Protein AF-J1ZQF3-F1 (afdb_monomer)

Mean predicted aligned error: 9.42 Å

pLDDT: mean 83.64, std 17.31, range [25.59, 98.0]

Sequence (839 aa):
MVPLLADAPAQLLPARELMAFTLACHIILVPFGVALPLITLVMHHRGLRRHDPAALLLARRWSAVMAVQFAVGVVTGTVLSFEFGLLWPGLMGKWGGVFGIGFGVEAWAFFLEAVLIAIYLYGWRRLKPRTHFLLGLPLPVVALLGAFGILAANSWMNTPQGFTLDAAGKPVHVQVWSAIFTPIFGPQYWHFVVAMLITAGYTVAGVYAVGWLRGRRDRYHRLGFTVPFTLAAVFTPVQFLLGDSLARSVFHKQPVKFAATEIVWRTDTRVPEYIFGRLHPDGSISGGIKIPQFDSILAGFTPDTKVTGLTSVPASDRPTATQATIVHWAFDLMVVLGSLLILLALWYGWGRPRRRRLPASPWFFRGAACAGVASVVAVECGWITAEVGRQPWIVYQHMRIGEAVTATRAGSLWIMLGLVVVVYVFIFGSLLAVLLKMRAGWRLADGHRPAGERREAPETDTPYGPRAGVVAGPPRSGDTGAGRTHRGRPAVMPAVIAVVLLLAVAAYACAGGTDYGAGFWDLTAGGAERGKRPRWLIDHAMAPVWEVNNVWLVFIFVLMWTGFPVFFQTVFSAMWLPLALAAIGLVLRGAGFALRKPLRRIAGRRLYGAVFAISSLLTPFFLGAAVGGIASGRAVPGTEASAHAWSNPTSILFGLIAIVSTAFLGAVFLAGDAVRFGAPDLVGYFRWRALGSLVALAVLAAIMLTVTRSDAPHVWHGLTHGVGLGLVILAGVCSLATGWLLLRRSGAWPRITAVGVVAAAVLAWGAAQRPYLIPTSLTVADGAAAASSLRWLGLVTLVAALVVGPALALLYWLDTHGELEPLSDADLRTEPDHEDPTG

Organism: NCBI:txid1160718

Foldseek 3Di:
DDDDDPPFDLQLVLLVVLLLVLCLLLLLLLLCQQQLLVLLLVLLVCCVVVVDVLSPVLSLLSLVLSLLSLLLNLLSVLLNLLSCQLWFLLCLQQCLQLLLLLLLQLLLLSLLLLLLSLCLNLCQPLHDSVVSSVSSVCNNVSSLSNLLSNLQSLLCLQQPDQFDADPVRGTFRGDNVCSRDDLLSPLSSVLVNLLSLLLNLLQQLLVLLVVVLVPDDDPSSVSSNPRSVLRNLVSLVVSVVSVLVNLLSCCVRPLLLNQLQQLFAAKFQWDWGFQLWAADQVSDIDDGDTGTLVSNCSNPVDSRRIRHHNVVDDPQQHAGSVLSSLLNNLNNLLVVLSVLSNVLSVVQVVPCPVPVDGDPDSVSSVSSNCNSVSSSSSSSSVVSSSPSSQPQGSRRPSHGSSSRTFPDDSVVSVVLSVLVVVLSVLSVVLSVLLVVLSVVVVVVQVPPDDPDDDDDDDDDDDDDDDDDDDDDDDDDDDDDDDDDDDDDDPDPLLVVLLVVLLLLVLLLLQPQLLLLLLLQCLVVCDDPVSNVVSVVLSLVLCPRCHSSSSSSSSVSSSSCSNWFSQLSSLLCFALVPLSSQLSSLSSLLSSLSSNCPSDLDPVSNVVSSVSNSVSSLSNQLSVQLSLQLLLLLVSFRPHGHDCVSRVDPSSRLRSVLSSLLSSLLNLLSSLLSCVVQVNPVCNVVSLVSNLVSLVVNVVSVVVNLVRCVPRRVQLNVLCVDDPLVVLQVQLVVLSVVLNVCSVDPHHCSNNVSSSSNSSSNSVSSSRSQPQAPRRPHHGSVRSGRHPVSSVSSVVSVVVSCVSSVVSVVVSVCSVSPDDDDHDDVVVVDSDDPPPPDDD

Solvent-accessible surface area (backbone atoms only — not comparable to full-atom values): 42366 Å² total; per-residue (Å²): 134,82,89,82,57,98,87,51,58,79,27,48,61,40,42,48,54,39,52,48,52,52,50,57,61,40,55,71,44,50,24,44,62,32,30,45,54,45,56,26,48,55,26,38,51,47,13,69,77,65,71,33,67,52,33,38,50,48,21,54,56,47,50,57,51,47,52,58,51,44,50,54,41,51,46,46,54,43,47,51,59,49,43,47,32,55,37,26,18,43,43,32,33,57,40,10,35,61,49,25,58,21,42,45,50,17,41,41,23,47,44,37,32,50,45,39,52,42,40,48,65,60,20,65,70,80,34,58,71,67,59,32,53,58,62,40,61,55,43,38,58,29,34,51,40,22,52,46,9,53,41,19,31,53,27,20,30,63,47,64,51,37,59,43,67,49,97,86,68,38,65,33,79,48,37,66,67,45,31,44,64,20,91,54,22,63,42,51,46,54,34,49,56,44,47,22,39,30,24,29,12,23,36,55,12,10,61,25,24,50,40,42,76,71,71,47,78,49,71,50,42,50,51,49,22,50,53,32,33,48,55,11,40,66,41,42,63,53,38,53,57,30,45,53,53,30,53,47,45,34,46,76,75,36,35,58,32,37,12,23,45,60,63,30,40,64,63,41,32,63,36,50,30,57,48,62,42,38,46,39,88,89,57,52,72,50,76,48,52,78,40,80,28,45,39,10,28,71,71,61,76,33,55,66,27,73,45,56,12,43,68,79,49,59,80,85,70,35,52,51,38,67,47,20,28,53,13,22,43,22,43,44,50,22,52,53,41,50,51,53,48,35,54,52,25,49,56,54,57,66,38,33,83,81,64,82,40,77,76,85,54,68,66,58,37,53,50,39,36,47,41,13,60,45,35,49,53,24,52,54,17,49,51,44,27,61,56,49,33,42,28,53,32,56,33,47,97,76,37,47,44,73,68,17,41,43,89,62,58,36,69,59,39,44,52,49,36,56,50,50,52,55,52,48,54,49,36,54,50,33,52,53,51,43,54,53,46,55,54,48,52,55,48,54,73,72,62,81,65,78,94,80,74,78,94,68,83,90,78,81,93,75,83,72,82,91,86,84,89,90,87,86,89,88,91,86,87,87,85,90,83,83,89,85,82,91,76,93,71,80,82,56,64,50,58,52,52,52,50,51,42,50,50,42,51,24,48,27,55,42,59,35,16,28,55,31,6,40,26,44,50,54,58,70,38,60,56,78,74,77,17,45,64,63,41,53,53,46,62,61,72,55,68,75,59,64,68,56,35,56,46,40,55,46,42,39,49,39,48,31,23,19,37,20,9,50,52,36,21,20,49,27,40,18,33,33,67,39,52,50,48,19,47,52,14,51,47,42,30,55,38,20,58,60,44,56,81,74,57,89,52,70,73,56,50,51,55,34,49,48,41,25,17,51,17,30,45,38,23,42,23,23,51,22,11,42,51,18,11,34,54,42,41,55,43,38,84,87,36,68,63,44,64,79,33,39,71,38,75,54,4,49,48,32,10,51,48,35,41,36,50,12,36,21,38,11,20,44,46,49,20,50,43,19,59,74,72,72,36,69,77,48,25,61,60,24,44,53,48,19,51,52,27,48,52,52,41,53,52,51,51,54,51,45,58,58,48,24,53,77,60,17,48,64,36,35,50,20,40,71,36,74,71,6,25,53,25,46,50,48,17,50,52,22,46,53,50,22,55,54,33,65,76,40,100,54,75,72,60,38,49,57,27,44,41,41,24,54,32,24,48,48,48,14,54,62,50,10,32,60,72,29,76,26,43,97,72,33,37,42,75,77,29,40,37,35,73,52,34,42,51,49,49,51,52,44,49,50,51,31,52,69,56,36,46,59,48,47,52,50,41,53,47,54,60,76,70,52,89,75,86,76,90,54,73,70,83,73,55,89,66,85,82,81,74,79,84,84,136

Structure (mmCIF, N/CA/C/O backbone):
data_AF-J1ZQF3-F1
#
_entry.id   AF-J1ZQF3-F1
#
loop_
_atom_site.group_PDB
_atom_site.id
_atom_site.type_symbol
_atom_site.label_atom_id
_atom_site.label_alt_id
_atom_site.label_comp_id
_atom_site.label_asym_id
_atom_site.label_entity_id
_atom_site.label_seq_id
_atom_site.pdbx_PDB_ins_code
_atom_site.Cartn_x
_atom_site.Cartn_y
_atom_site.Cartn_z
_atom_site.occupancy
_atom_site.B_iso_or_equiv
_atom_site.auth_seq_id
_atom_site.auth_comp_id
_atom_site.auth_asym_id
_atom_site.auth_atom_id
_atom_site.pdbx_PDB_model_num
ATOM 1 N N . MET A 1 1 ? 26.846 13.523 -4.090 1.00 39.69 1 MET A N 1
ATOM 2 C CA . MET A 1 1 ? 25.643 13.388 -4.943 1.00 39.69 1 MET A CA 1
ATOM 3 C C . MET A 1 1 ? 25.835 14.337 -6.119 1.00 39.69 1 MET A C 1
ATOM 5 O O . MET A 1 1 ? 26.265 15.445 -5.848 1.00 39.69 1 MET A O 1
ATOM 9 N N . VAL A 1 2 ? 25.555 13.907 -7.360 1.00 40.38 2 VAL A N 1
ATOM 10 C CA . VAL A 1 2 ? 26.008 14.482 -8.662 1.00 40.38 2 VAL A CA 1
ATOM 11 C C . VAL A 1 2 ? 27.433 14.006 -9.018 1.00 40.38 2 VAL A C 1
ATOM 13 O O . VAL A 1 2 ? 28.338 14.296 -8.240 1.00 40.38 2 VAL A O 1
ATOM 16 N N . PRO A 1 3 ? 27.660 13.207 -10.090 1.00 44.44 3 PRO A N 1
ATOM 17 C CA . PRO A 1 3 ? 26.863 13.016 -11.305 1.00 44.44 3 PRO A CA 1
ATOM 18 C C . PRO A 1 3 ? 26.322 11.576 -11.433 1.00 44.44 3 PRO A C 1
ATOM 20 O O . PRO A 1 3 ? 27.041 10.642 -11.779 1.00 44.44 3 PRO A O 1
ATOM 23 N N . LEU A 1 4 ? 25.033 11.378 -11.161 1.00 45.78 4 LEU A N 1
ATOM 24 C CA . LEU A 1 4 ? 24.323 10.173 -11.590 1.00 45.78 4 LEU A CA 1
ATOM 25 C C . LEU A 1 4 ? 23.663 10.511 -12.929 1.00 45.78 4 LEU A C 1
ATOM 27 O O . LEU A 1 4 ? 22.619 11.148 -12.937 1.00 45.78 4 LEU A O 1
ATOM 31 N N . LEU A 1 5 ? 24.290 10.053 -14.020 1.00 51.56 5 LEU A N 1
ATOM 32 C CA . LEU A 1 5 ? 23.716 9.892 -15.364 1.00 51.56 5 LEU A CA 1
ATOM 33 C C . LEU A 1 5 ? 23.493 11.199 -16.158 1.00 51.56 5 LEU A C 1
ATOM 35 O O . LEU A 1 5 ? 22.433 11.808 -16.080 1.00 51.56 5 LEU A O 1
ATOM 39 N N . ALA A 1 6 ? 24.463 11.575 -16.998 1.00 45.09 6 ALA A N 1
ATOM 40 C CA . ALA A 1 6 ? 24.284 12.626 -18.012 1.00 45.09 6 ALA A CA 1
ATOM 41 C C . ALA A 1 6 ? 23.190 12.282 -19.054 1.00 45.09 6 ALA A C 1
ATOM 43 O O . ALA A 1 6 ? 22.638 13.189 -19.666 1.00 45.09 6 ALA A O 1
ATOM 44 N N . ASP A 1 7 ? 22.825 10.998 -19.178 1.00 58.78 7 ASP A N 1
ATOM 45 C CA . ASP A 1 7 ? 21.841 10.487 -20.147 1.00 58.78 7 ASP A CA 1
ATOM 46 C C . ASP A 1 7 ? 20.490 10.075 -19.522 1.00 58.78 7 ASP A C 1
ATOM 48 O O . ASP A 1 7 ? 19.652 9.468 -20.188 1.00 58.78 7 ASP A O 1
ATOM 52 N N . ALA A 1 8 ? 20.257 10.344 -18.230 1.00 74.81 8 ALA A N 1
ATOM 53 C CA . ALA A 1 8 ? 18.990 9.993 -17.582 1.00 74.81 8 ALA A CA 1
ATOM 54 C C . ALA A 1 8 ? 17.993 11.160 -17.566 1.00 74.81 8 ALA A C 1
ATOM 56 O O . ALA A 1 8 ? 18.397 12.308 -17.372 1.00 74.81 8 ALA A O 1
ATOM 57 N N . PRO A 1 9 ? 16.676 10.881 -17.653 1.00 86.50 9 PRO A N 1
ATOM 58 C CA . PRO A 1 9 ? 15.656 11.902 -17.444 1.00 86.50 9 PRO A CA 1
ATOM 59 C C . PRO A 1 9 ? 15.846 12.604 -16.092 1.00 86.50 9 PRO A C 1
ATOM 61 O O . PRO A 1 9 ? 16.017 11.943 -15.065 1.00 86.50 9 PRO A O 1
ATOM 64 N N . ALA A 1 10 ? 15.781 13.938 -16.066 1.00 90.00 10 ALA A N 1
ATOM 65 C CA . ALA A 1 10 ? 16.042 14.742 -14.863 1.00 90.00 10 ALA A CA 1
ATOM 66 C C . ALA A 1 10 ? 15.134 14.374 -13.671 1.00 90.00 10 ALA A C 1
ATOM 68 O O . ALA A 1 10 ? 15.503 14.530 -12.507 1.00 90.00 10 ALA A O 1
ATOM 69 N N . GLN A 1 11 ? 13.938 13.869 -13.958 1.00 92.56 11 GLN A N 1
ATOM 70 C CA . GLN A 1 11 ? 12.942 13.440 -12.984 1.00 92.56 11 GLN A CA 1
ATOM 71 C C . GLN A 1 11 ? 13.175 12.025 -12.424 1.00 92.56 11 GLN A C 1
ATOM 73 O O . GLN A 1 11 ? 12.528 11.637 -11.453 1.00 92.56 11 GLN A O 1
ATOM 78 N N . LEU A 1 12 ? 14.116 11.259 -12.987 1.00 93.19 12 LEU A N 1
ATOM 79 C CA . LEU A 1 12 ? 14.392 9.878 -12.589 1.00 93.19 12 LEU A CA 1
ATOM 80 C C . LEU A 1 12 ? 14.874 9.768 -11.141 1.00 93.19 12 LEU A C 1
ATOM 82 O O . LEU A 1 12 ? 14.393 8.920 -10.392 1.00 93.19 12 LEU A O 1
ATOM 86 N N . LEU A 1 13 ? 15.834 10.609 -10.751 1.00 92.69 13 LEU A N 1
ATOM 87 C CA . LEU A 1 13 ? 16.397 10.581 -9.404 1.00 92.69 13 LEU A CA 1
ATOM 88 C C . LEU A 1 13 ? 15.334 10.883 -8.332 1.00 92.69 13 LEU A C 1
ATOM 90 O O . LEU A 1 13 ? 15.130 10.020 -7.482 1.00 92.69 13 LEU A O 1
ATOM 94 N N . PRO A 1 14 ? 14.597 12.013 -8.370 1.00 95.38 14 PRO A N 1
ATOM 95 C CA . PRO A 1 14 ? 13.579 12.275 -7.355 1.00 95.38 14 PRO A CA 1
ATOM 96 C C . PRO A 1 14 ? 12.458 11.227 -7.327 1.00 95.38 14 PRO A C 1
ATOM 98 O O . PRO A 1 14 ? 11.993 10.892 -6.243 1.00 95.38 14 PRO A O 1
ATOM 101 N N . ALA A 1 15 ? 12.051 10.662 -8.473 1.00 95.56 15 ALA A N 1
ATOM 102 C CA . ALA A 1 15 ? 11.066 9.574 -8.500 1.00 95.56 15 ALA A CA 1
ATOM 103 C C . ALA A 1 15 ? 11.563 8.321 -7.757 1.00 95.56 15 ALA A C 1
ATOM 105 O O . ALA A 1 15 ? 10.806 7.681 -7.026 1.00 95.56 15 ALA A O 1
ATOM 106 N N . ARG A 1 16 ? 12.847 7.977 -7.926 1.00 95.06 16 ARG A N 1
ATOM 107 C CA . ARG A 1 16 ? 13.473 6.850 -7.227 1.00 95.06 16 ARG A CA 1
ATOM 108 C C . ARG A 1 16 ? 13.608 7.097 -5.733 1.00 95.06 16 ARG A C 1
ATOM 110 O O . ARG A 1 16 ? 13.281 6.198 -4.972 1.00 95.06 16 ARG A O 1
ATOM 117 N N . GLU A 1 17 ? 14.073 8.276 -5.328 1.00 95.00 17 GLU A N 1
ATOM 118 C CA . GLU A 1 17 ? 14.231 8.614 -3.907 1.00 95.00 17 GLU A CA 1
ATOM 119 C C . GLU A 1 17 ? 12.878 8.654 -3.187 1.00 95.00 17 GLU A C 1
ATOM 121 O O . GLU A 1 17 ? 12.760 8.151 -2.073 1.00 95.00 17 GLU A O 1
ATOM 126 N N . LEU A 1 18 ? 11.837 9.175 -3.848 1.00 95.69 18 LEU A N 1
ATOM 127 C CA . LEU A 1 18 ? 10.470 9.160 -3.331 1.00 95.69 18 LEU A CA 1
ATOM 128 C C . LEU A 1 18 ? 9.955 7.737 -3.102 1.00 95.69 18 LEU A C 1
ATOM 130 O O . LEU A 1 18 ? 9.622 7.398 -1.970 1.00 95.69 18 LEU A O 1
ATOM 134 N N . MET A 1 19 ? 9.982 6.894 -4.137 1.00 95.19 19 MET A N 1
ATOM 135 C CA . MET A 1 19 ? 9.541 5.500 -4.028 1.00 95.19 19 MET A CA 1
ATOM 136 C C . MET A 1 19 ? 10.390 4.700 -3.024 1.00 95.19 19 MET A C 1
ATOM 138 O O . MET A 1 19 ? 9.869 3.871 -2.284 1.00 95.19 19 MET A O 1
ATOM 142 N N . ALA A 1 20 ? 11.705 4.935 -2.974 1.00 95.12 20 ALA A N 1
ATOM 143 C CA . ALA A 1 20 ? 12.588 4.270 -2.019 1.00 95.12 20 ALA A CA 1
ATOM 144 C C . ALA A 1 20 ? 12.232 4.646 -0.574 1.00 95.12 20 ALA A C 1
ATOM 146 O O . ALA A 1 20 ? 12.141 3.768 0.283 1.00 95.12 20 ALA A O 1
ATOM 147 N N . PHE A 1 21 ? 11.989 5.931 -0.306 1.00 95.88 21 PHE A N 1
ATOM 148 C CA . PHE A 1 21 ? 11.623 6.417 1.020 1.00 95.88 21 PHE A CA 1
ATOM 149 C C . PHE A 1 21 ? 10.281 5.848 1.504 1.00 95.88 21 PHE A C 1
ATOM 151 O O . PHE A 1 21 ? 10.177 5.387 2.645 1.00 95.88 21 PHE A O 1
ATOM 158 N N . THR A 1 22 ? 9.253 5.855 0.654 1.00 94.62 22 THR A N 1
ATOM 159 C CA . THR A 1 22 ? 7.922 5.342 1.010 1.00 94.62 22 THR A CA 1
ATOM 160 C C . THR A 1 22 ? 7.910 3.829 1.179 1.00 94.62 22 THR A C 1
ATOM 162 O O . THR A 1 22 ? 7.328 3.352 2.158 1.00 94.62 22 THR A O 1
ATOM 165 N N . LEU A 1 23 ? 8.590 3.076 0.302 1.00 94.19 23 LEU A N 1
ATOM 166 C CA . LEU A 1 23 ? 8.744 1.624 0.436 1.00 94.19 23 LEU A CA 1
ATOM 167 C C . LEU A 1 23 ? 9.498 1.253 1.712 1.00 94.19 23 LEU A C 1
ATOM 169 O O . LEU A 1 23 ? 9.012 0.400 2.452 1.00 94.19 23 LEU A O 1
ATOM 173 N N . ALA A 1 24 ? 10.625 1.914 2.003 1.00 94.31 24 ALA A N 1
ATOM 174 C CA . ALA A 1 24 ? 11.392 1.672 3.227 1.00 94.31 24 ALA A CA 1
ATOM 175 C C . ALA A 1 24 ? 10.534 1.927 4.475 1.00 94.31 24 ALA A C 1
ATOM 177 O O . ALA A 1 24 ? 10.490 1.130 5.403 1.00 94.31 24 ALA A O 1
ATOM 178 N N . CYS A 1 25 ? 9.743 3.001 4.490 1.00 93.94 25 CYS A N 1
ATOM 179 C CA . CYS A 1 25 ? 8.831 3.235 5.606 1.00 93.94 25 CYS A CA 1
ATOM 180 C C . CYS A 1 25 ? 7.743 2.153 5.712 1.00 93.94 25 CYS A C 1
ATOM 182 O O . CYS A 1 25 ? 7.441 1.682 6.809 1.00 93.94 25 CYS A O 1
ATOM 184 N N . HIS A 1 26 ? 7.140 1.748 4.594 1.00 93.81 26 HIS A N 1
ATOM 185 C CA . HIS A 1 26 ? 6.074 0.750 4.598 1.00 93.81 26 HIS A CA 1
ATOM 186 C C . HIS A 1 26 ? 6.578 -0.630 5.044 1.00 93.81 26 HIS A C 1
ATOM 188 O O . HIS A 1 26 ? 5.935 -1.287 5.865 1.00 93.81 26 HIS A O 1
ATOM 194 N N . ILE A 1 27 ? 7.751 -1.056 4.568 1.00 92.38 27 ILE A N 1
ATOM 195 C CA . ILE A 1 27 ? 8.280 -2.397 4.826 1.00 92.38 27 ILE A CA 1
ATOM 196 C C . ILE A 1 27 ? 8.653 -2.615 6.298 1.00 92.38 27 ILE A C 1
ATOM 198 O O . ILE A 1 27 ? 8.545 -3.740 6.782 1.00 92.38 27 ILE A O 1
ATOM 202 N N . ILE A 1 28 ? 8.957 -1.554 7.057 1.00 92.12 28 ILE A N 1
ATOM 203 C CA . ILE A 1 28 ? 9.103 -1.620 8.522 1.00 92.12 28 ILE A CA 1
ATOM 204 C C . ILE A 1 28 ? 7.824 -2.161 9.182 1.00 92.12 28 ILE A C 1
ATOM 206 O O . ILE A 1 28 ? 7.894 -2.859 10.194 1.00 92.12 28 ILE A O 1
ATOM 210 N N . LEU A 1 29 ? 6.645 -1.849 8.636 1.00 91.56 29 LEU A N 1
ATOM 211 C CA . LEU A 1 29 ? 5.347 -2.219 9.212 1.00 91.56 29 LEU A CA 1
ATOM 212 C C . LEU A 1 29 ? 4.888 -3.623 8.792 1.00 91.56 29 LEU A C 1
ATOM 214 O O . LEU A 1 29 ? 4.217 -4.306 9.569 1.00 91.56 29 LEU A O 1
ATOM 218 N N . VAL A 1 30 ? 5.276 -4.070 7.597 1.00 91.75 30 VAL A N 1
ATOM 219 C CA . VAL A 1 30 ? 4.814 -5.325 6.979 1.00 91.75 30 VAL A CA 1
ATOM 220 C C . VAL A 1 30 ? 5.056 -6.574 7.849 1.00 91.75 30 VAL A C 1
ATOM 222 O O . VAL A 1 30 ? 4.105 -7.339 8.041 1.00 91.75 30 VAL A O 1
ATOM 225 N N . PRO A 1 31 ? 6.238 -6.786 8.477 1.00 92.81 31 PRO A N 1
ATOM 226 C CA . PRO A 1 31 ? 6.459 -7.924 9.370 1.00 92.81 31 PRO A CA 1
ATOM 227 C C . PRO A 1 31 ? 5.424 -8.032 10.492 1.00 92.81 31 PRO A C 1
ATOM 229 O O . PRO A 1 31 ? 5.032 -9.134 10.881 1.00 92.81 31 PRO A O 1
ATOM 232 N N . PHE A 1 32 ? 4.964 -6.893 11.015 1.00 91.44 32 PHE A N 1
ATOM 233 C CA . PHE A 1 32 ? 3.979 -6.863 12.089 1.00 91.44 32 PHE A CA 1
ATOM 234 C C . PHE A 1 32 ? 2.581 -7.216 11.590 1.00 91.44 32 PHE A C 1
ATOM 236 O O . PHE A 1 32 ? 1.868 -7.898 12.321 1.00 91.44 32 PHE A O 1
ATOM 243 N N . GLY A 1 33 ? 2.217 -6.838 10.360 1.00 86.81 33 GLY A N 1
ATOM 244 C CA . GLY A 1 33 ? 0.944 -7.229 9.742 1.00 86.81 33 GLY A CA 1
ATOM 245 C C . GLY A 1 33 ? 0.770 -8.746 9.683 1.00 86.81 33 GLY A C 1
ATOM 246 O O . GLY A 1 33 ? -0.268 -9.261 10.067 1.00 86.81 33 GLY A O 1
ATOM 247 N N . VAL A 1 34 ? 1.828 -9.491 9.347 1.00 85.06 34 VAL A N 1
ATOM 248 C CA . VAL A 1 34 ? 1.754 -10.958 9.219 1.00 85.06 34 VAL A CA 1
ATOM 249 C C . VAL A 1 34 ? 1.969 -11.676 10.554 1.00 85.06 34 VAL A C 1
ATOM 251 O O . VAL A 1 34 ? 1.193 -12.544 10.967 1.00 85.06 34 VAL A O 1
ATOM 254 N N . ALA A 1 35 ? 3.055 -11.350 11.251 1.00 92.31 35 ALA A N 1
ATOM 255 C CA . ALA A 1 35 ? 3.534 -12.178 12.350 1.00 92.31 35 ALA A CA 1
ATOM 256 C C . ALA A 1 35 ? 2.939 -11.794 13.713 1.00 92.31 35 ALA A C 1
ATOM 258 O O . ALA A 1 35 ? 2.790 -12.664 14.577 1.00 92.31 35 ALA A O 1
ATOM 259 N N . LEU A 1 36 ? 2.554 -10.529 13.934 1.00 92.81 36 LEU A N 1
ATOM 260 C CA . LEU A 1 36 ? 1.912 -10.125 15.189 1.00 92.81 36 LEU A CA 1
ATOM 261 C C . LEU A 1 36 ? 0.531 -10.778 15.387 1.00 92.81 36 LEU A C 1
ATOM 263 O O . LEU A 1 36 ? 0.290 -11.243 16.510 1.00 92.81 36 LEU A O 1
ATOM 267 N N . PRO A 1 37 ? -0.353 -10.904 14.369 1.00 92.75 37 PRO A N 1
ATOM 268 C CA . PRO A 1 37 ? -1.580 -11.687 14.508 1.00 92.75 37 PRO A CA 1
ATOM 269 C C . PRO A 1 37 ? -1.297 -13.140 14.884 1.00 92.75 37 PRO A C 1
ATOM 271 O O . PRO A 1 37 ? -1.924 -13.666 15.804 1.00 92.75 37 PRO A O 1
ATOM 274 N N . LEU A 1 38 ? -0.305 -13.778 14.252 1.00 94.88 38 LEU A N 1
ATOM 275 C CA . LEU A 1 38 ? 0.080 -15.154 14.568 1.00 94.88 38 LEU A CA 1
ATOM 276 C C . LEU A 1 38 ? 0.520 -15.293 16.034 1.00 94.88 38 LEU A C 1
ATOM 278 O O . LEU A 1 38 ? 0.001 -16.136 16.768 1.00 94.88 38 LEU A O 1
ATOM 282 N N . ILE A 1 39 ? 1.440 -14.438 16.487 1.00 95.25 39 ILE A N 1
ATOM 283 C CA . ILE A 1 39 ? 1.933 -14.419 17.873 1.00 95.25 39 ILE A CA 1
ATOM 284 C C . ILE A 1 39 ? 0.775 -14.173 18.861 1.00 95.25 39 ILE A C 1
ATOM 286 O O . ILE A 1 39 ? 0.689 -14.815 19.916 1.00 95.25 39 ILE A O 1
ATOM 290 N N . THR A 1 40 ? -0.148 -13.282 18.500 1.00 94.44 40 THR A N 1
ATOM 291 C CA . THR A 1 40 ? -1.351 -12.957 19.274 1.00 94.44 40 THR A CA 1
ATOM 292 C C . THR A 1 40 ? -2.292 -14.153 19.392 1.00 94.44 40 THR A C 1
ATOM 294 O O . THR A 1 40 ? -2.742 -14.472 20.496 1.00 94.44 40 THR A O 1
ATOM 297 N N . LEU A 1 41 ? -2.540 -14.873 18.297 1.00 95.38 41 LEU A N 1
ATOM 298 C CA . LEU A 1 41 ? -3.381 -16.070 18.279 1.00 95.38 41 LEU A CA 1
ATOM 299 C C . LEU A 1 41 ? -2.761 -17.225 19.060 1.00 95.38 41 LEU A C 1
ATOM 301 O O . LEU A 1 41 ? -3.482 -17.940 19.751 1.00 95.38 41 LEU A O 1
ATOM 305 N N . VAL A 1 42 ? -1.434 -17.380 19.041 1.00 95.75 42 VAL A N 1
ATOM 306 C CA . VAL A 1 42 ? -0.738 -18.364 19.888 1.00 95.75 42 VAL A CA 1
ATOM 307 C C . VAL A 1 42 ? -0.986 -18.076 21.374 1.00 95.75 42 VAL A C 1
ATOM 309 O O . VAL A 1 42 ? -1.251 -19.000 22.152 1.00 95.75 42 VAL A O 1
ATOM 312 N N . MET A 1 43 ? -0.953 -16.803 21.787 1.00 94.56 43 MET A N 1
ATOM 313 C CA . MET A 1 43 ? -1.316 -16.410 23.155 1.00 94.56 43 MET A CA 1
ATOM 314 C C . MET A 1 43 ? -2.795 -16.611 23.457 1.00 94.56 43 MET A C 1
ATOM 316 O O . MET A 1 43 ? -3.120 -17.129 24.527 1.00 94.56 43 MET A O 1
ATOM 320 N N . HIS A 1 44 ? -3.681 -16.275 22.523 1.00 93.38 44 HIS A N 1
ATOM 321 C CA . HIS A 1 44 ? -5.115 -16.473 22.687 1.00 93.38 44 HIS A CA 1
ATOM 322 C C . HIS A 1 44 ? -5.448 -17.967 22.846 1.00 93.38 44 HIS A C 1
ATOM 324 O O . HIS A 1 44 ? -6.064 -18.360 23.837 1.00 93.38 44 HIS A O 1
ATOM 330 N N . HIS A 1 45 ? -4.933 -18.824 21.960 1.00 95.44 45 HIS A N 1
ATOM 331 C CA . HIS A 1 45 ? -5.076 -20.276 22.043 1.00 95.44 45 HIS A CA 1
ATOM 332 C C . HIS A 1 45 ? -4.574 -20.819 23.383 1.00 95.44 45 HIS A C 1
ATOM 334 O O . HIS A 1 45 ? -5.264 -21.587 24.055 1.00 95.44 45 HIS A O 1
ATOM 340 N N . ARG A 1 46 ? -3.372 -20.402 23.805 1.00 92.69 46 ARG A N 1
ATOM 341 C CA . ARG A 1 46 ? -2.808 -20.792 25.102 1.00 92.69 46 ARG A CA 1
ATOM 342 C C . ARG A 1 46 ? -3.710 -20.354 26.254 1.00 92.69 46 ARG A C 1
ATOM 344 O O . ARG A 1 46 ? -3.906 -21.133 27.185 1.00 92.69 46 ARG A O 1
ATOM 351 N N . GLY A 1 47 ? -4.223 -19.129 26.193 1.00 90.38 47 GLY A N 1
ATOM 352 C CA . GLY A 1 47 ? -5.141 -18.559 27.168 1.00 90.38 47 GLY A CA 1
ATOM 353 C C . GLY A 1 47 ? -6.414 -19.385 27.316 1.00 90.38 47 GLY A C 1
ATOM 354 O O . GLY A 1 47 ? -6.776 -19.727 28.438 1.00 90.38 47 GLY A O 1
ATOM 355 N N . LEU A 1 48 ? -7.025 -19.790 26.198 1.00 90.88 48 LEU A N 1
ATOM 356 C CA . LEU A 1 48 ? -8.223 -20.635 26.186 1.00 90.88 48 LEU A CA 1
ATOM 357 C C . LEU A 1 48 ? -7.940 -22.068 26.644 1.00 90.88 48 LEU A C 1
ATOM 359 O O . LEU A 1 48 ? -8.679 -22.608 27.459 1.00 90.88 48 LEU A O 1
ATOM 363 N N . ARG A 1 49 ? -6.866 -22.688 26.141 1.00 93.75 49 ARG A N 1
ATOM 364 C CA . ARG A 1 49 ? -6.541 -24.092 26.435 1.00 93.75 49 ARG A CA 1
ATOM 365 C C . ARG A 1 49 ? -6.062 -24.300 27.872 1.00 93.75 49 ARG A C 1
ATOM 367 O O . ARG A 1 49 ? -6.288 -25.360 28.440 1.00 93.75 49 ARG A O 1
ATOM 374 N N . ARG A 1 50 ? -5.327 -23.336 28.435 1.00 91.38 50 ARG A N 1
ATOM 375 C CA . ARG A 1 50 ? -4.701 -23.452 29.766 1.00 91.38 50 ARG A CA 1
ATOM 376 C C . ARG A 1 50 ? -5.331 -22.554 30.828 1.00 91.38 50 ARG A C 1
ATOM 378 O O . ARG A 1 50 ? -4.765 -22.468 31.913 1.00 91.38 50 ARG A O 1
ATOM 385 N N . HIS A 1 51 ? -6.424 -21.860 30.509 1.00 86.00 51 HIS A N 1
ATOM 386 C CA . HIS A 1 51 ? -7.047 -20.862 31.384 1.00 86.00 51 HIS A CA 1
ATOM 387 C C . HIS A 1 51 ? -6.017 -19.862 31.953 1.00 86.00 51 HIS A C 1
ATOM 389 O O . HIS A 1 51 ? -6.002 -19.566 33.144 1.00 86.00 51 HIS A O 1
ATOM 395 N N . ASP A 1 52 ? -5.096 -19.386 31.102 1.00 87.50 52 ASP A N 1
ATOM 396 C CA . ASP A 1 52 ? -3.968 -18.532 31.500 1.00 87.50 52 ASP A CA 1
ATOM 397 C C . ASP A 1 52 ? -4.337 -17.042 31.330 1.00 87.50 52 ASP A C 1
ATOM 399 O O . ASP A 1 52 ? -4.292 -16.534 30.202 1.00 87.50 52 ASP A O 1
ATOM 403 N N . PRO A 1 53 ? -4.683 -16.310 32.411 1.00 85.25 53 PRO A N 1
ATOM 404 C CA . PRO A 1 53 ? -5.153 -14.928 32.308 1.00 85.25 53 PRO A CA 1
ATOM 405 C C . PRO A 1 53 ? -4.067 -13.975 31.797 1.00 85.25 53 PRO A C 1
ATOM 407 O O . PRO A 1 53 ? -4.377 -12.995 31.124 1.00 85.25 53 PRO A O 1
ATOM 410 N N . ALA A 1 54 ? -2.787 -14.275 32.050 1.00 86.56 54 ALA A N 1
ATOM 411 C CA . ALA A 1 54 ? -1.683 -13.467 31.539 1.00 86.56 54 ALA A CA 1
ATOM 412 C C . ALA A 1 54 ? -1.546 -13.601 30.013 1.00 86.56 54 ALA A C 1
ATOM 414 O O . ALA A 1 54 ? -1.253 -12.617 29.338 1.00 86.56 54 ALA A O 1
ATOM 415 N N . ALA A 1 55 ? -1.790 -14.798 29.466 1.00 90.19 55 ALA A N 1
ATOM 416 C CA . ALA A 1 55 ? -1.768 -15.030 28.022 1.00 90.19 55 ALA A CA 1
ATOM 417 C C . ALA A 1 55 ? -2.946 -14.338 27.313 1.00 90.19 55 ALA A C 1
ATOM 419 O O . ALA A 1 55 ? -2.746 -13.711 26.277 1.00 90.19 55 ALA A O 1
ATOM 420 N N . LEU A 1 56 ? -4.150 -14.377 27.897 1.00 87.50 56 LEU A N 1
ATOM 421 C CA . LEU A 1 56 ? -5.304 -13.639 27.363 1.00 87.50 56 LEU A CA 1
ATOM 422 C C . LEU A 1 56 ? -5.085 -12.123 27.412 1.00 87.50 56 LEU A C 1
ATOM 424 O O . LEU A 1 56 ? -5.385 -11.429 26.442 1.00 87.50 56 LEU A O 1
ATOM 428 N N . LEU A 1 57 ? -4.504 -11.609 28.501 1.00 85.06 57 LEU A N 1
ATOM 429 C CA . LEU A 1 57 ? -4.169 -10.190 28.614 1.00 85.06 57 LEU A CA 1
ATOM 430 C C . LEU A 1 57 ? -3.130 -9.760 27.568 1.00 85.06 57 LEU A C 1
ATOM 432 O O . LEU A 1 57 ? -3.288 -8.698 26.968 1.00 85.06 57 LEU A O 1
ATOM 436 N N . LEU A 1 58 ? -2.097 -10.579 27.323 1.00 89.31 58 LEU A N 1
ATOM 437 C CA . LEU A 1 58 ? -1.129 -10.344 26.244 1.00 89.31 58 LEU A CA 1
ATOM 438 C C . LEU A 1 58 ? -1.822 -10.301 24.884 1.00 89.31 58 LEU A C 1
ATOM 440 O O . LEU A 1 58 ? -1.637 -9.336 24.152 1.00 89.31 58 LEU A O 1
ATOM 444 N N . ALA A 1 59 ? -2.661 -11.294 24.576 1.00 89.12 59 ALA A N 1
ATOM 445 C CA . ALA A 1 59 ? -3.383 -11.347 23.309 1.00 89.12 59 ALA A CA 1
ATOM 446 C C . ALA A 1 59 ? -4.271 -10.108 23.098 1.00 89.12 59 ALA A C 1
ATOM 448 O O . ALA A 1 59 ? -4.272 -9.517 22.020 1.00 89.12 59 ALA A O 1
ATOM 449 N N . ARG A 1 60 ? -4.977 -9.658 24.142 1.00 84.44 60 ARG A N 1
ATOM 450 C CA . ARG A 1 60 ? -5.813 -8.454 24.077 1.00 84.44 60 ARG A CA 1
ATOM 451 C C . ARG A 1 60 ? -4.978 -7.184 23.890 1.00 84.44 60 ARG A C 1
ATOM 453 O O . ARG A 1 60 ? -5.279 -6.389 23.002 1.00 84.44 60 ARG A O 1
ATOM 460 N N . ARG A 1 61 ? -3.899 -7.002 24.663 1.00 86.44 61 ARG A N 1
ATOM 461 C CA . ARG A 1 61 ? -3.000 -5.836 24.538 1.00 86.44 61 ARG A CA 1
ATOM 462 C C . ARG A 1 61 ? -2.309 -5.795 23.166 1.00 86.44 61 ARG A C 1
ATOM 464 O O . ARG A 1 61 ? -2.275 -4.739 22.543 1.00 86.44 61 ARG A O 1
ATOM 471 N N . TRP A 1 62 ? -1.825 -6.928 22.656 1.00 89.25 62 TRP A N 1
ATOM 472 C CA . TRP A 1 62 ? -1.223 -7.009 21.319 1.00 89.25 62 TRP A CA 1
ATOM 473 C C . TRP A 1 62 ? -2.227 -6.781 20.193 1.00 89.25 62 TRP A C 1
ATOM 475 O O . TRP A 1 62 ? -1.872 -6.124 19.223 1.00 89.25 62 TRP A O 1
ATOM 485 N N . SER A 1 63 ? -3.486 -7.207 20.340 1.00 84.94 63 SER A N 1
ATOM 486 C CA . SER A 1 63 ? -4.519 -6.904 19.339 1.00 84.94 63 SER A CA 1
ATOM 487 C C . SER A 1 63 ? -4.778 -5.401 19.180 1.00 84.94 63 SER A C 1
ATOM 489 O O . SER A 1 63 ? -4.980 -4.930 18.067 1.00 84.94 63 SER A O 1
ATOM 491 N N . ALA A 1 64 ? -4.675 -4.622 20.263 1.00 81.69 64 ALA A N 1
ATOM 492 C CA . ALA A 1 64 ? -4.774 -3.167 20.185 1.00 81.69 64 ALA A CA 1
ATOM 493 C C . ALA A 1 64 ? -3.560 -2.539 19.474 1.00 81.69 64 ALA A C 1
ATOM 495 O O . ALA A 1 64 ? -3.720 -1.600 18.703 1.00 81.69 64 ALA A O 1
ATOM 496 N N . VAL A 1 65 ? -2.351 -3.068 19.703 1.00 85.12 65 VAL A N 1
ATOM 497 C CA . VAL A 1 65 ? -1.133 -2.634 18.987 1.00 85.12 65 VAL A CA 1
ATOM 498 C C . VAL A 1 65 ? -1.239 -2.950 17.495 1.00 85.12 65 VAL A C 1
ATOM 500 O O . VAL A 1 65 ? -0.960 -2.084 16.670 1.00 85.12 65 VAL A O 1
ATOM 503 N N . MET A 1 66 ? -1.704 -4.157 17.167 1.00 84.62 66 MET A N 1
ATOM 504 C CA . MET A 1 66 ? -1.963 -4.612 15.802 1.00 84.62 66 MET A CA 1
ATOM 505 C C . MET A 1 66 ? -2.929 -3.674 15.075 1.00 84.62 66 MET A C 1
ATOM 507 O O . MET A 1 66 ? -2.646 -3.298 13.948 1.00 84.62 66 MET A O 1
ATOM 511 N N . ALA A 1 67 ? -4.000 -3.214 15.734 1.00 78.50 67 ALA A N 1
ATOM 512 C CA . ALA A 1 67 ? -4.944 -2.249 15.158 1.00 78.50 67 ALA A CA 1
ATOM 513 C C . ALA A 1 67 ? -4.259 -0.952 14.702 1.00 78.50 67 ALA A C 1
ATOM 515 O O . ALA A 1 67 ? -4.457 -0.490 13.582 1.00 78.50 67 ALA A O 1
ATOM 516 N N . VAL A 1 68 ? -3.444 -0.365 15.587 1.00 79.25 68 VAL A N 1
ATOM 517 C CA . VAL A 1 68 ? -2.775 0.918 15.333 1.00 79.25 68 VAL A CA 1
ATOM 518 C C . VAL A 1 68 ? -1.719 0.764 14.239 1.00 79.25 68 VAL A C 1
ATOM 520 O O . VAL A 1 68 ? -1.634 1.604 13.349 1.00 79.25 68 VAL A O 1
ATOM 523 N N . GLN A 1 69 ? -0.928 -0.310 14.281 1.00 83.31 69 GLN A N 1
ATOM 524 C CA . GLN A 1 69 ? 0.078 -0.587 13.254 1.00 83.31 69 GLN A CA 1
ATOM 525 C C . GLN A 1 69 ? -0.563 -0.862 11.893 1.00 83.31 69 GLN A C 1
ATOM 527 O O . GLN A 1 69 ? -0.105 -0.320 10.893 1.00 83.31 69 GLN A O 1
ATOM 532 N N . PHE A 1 70 ? -1.638 -1.651 11.866 1.00 82.88 70 PHE A N 1
ATOM 533 C CA . PHE A 1 70 ? -2.367 -1.967 10.644 1.00 82.88 70 PHE A CA 1
ATOM 534 C C . PHE A 1 70 ? -2.960 -0.711 10.002 1.00 82.88 70 PHE A C 1
ATOM 536 O O . PHE A 1 70 ? -2.797 -0.519 8.806 1.00 82.88 70 PHE A O 1
ATOM 543 N N . ALA A 1 71 ? -3.557 0.191 10.790 1.00 79.12 71 ALA A N 1
ATOM 544 C CA . ALA A 1 71 ? -4.060 1.473 10.292 1.00 79.12 71 ALA A CA 1
ATOM 545 C C . ALA A 1 71 ? -2.968 2.286 9.571 1.00 79.12 71 ALA A C 1
ATOM 547 O O . ALA A 1 71 ? -3.166 2.744 8.449 1.00 79.12 71 ALA A O 1
ATOM 548 N N . VAL A 1 72 ? -1.777 2.402 10.170 1.00 84.31 72 VAL A N 1
ATOM 549 C CA . VAL A 1 72 ? -0.639 3.080 9.524 1.00 84.31 72 VAL A CA 1
ATOM 550 C C . VAL A 1 72 ? -0.150 2.310 8.287 1.00 84.31 72 VAL A C 1
ATOM 552 O O . VAL A 1 72 ? 0.216 2.918 7.278 1.00 84.31 72 VAL A O 1
ATOM 555 N N . GLY A 1 73 ? -0.180 0.976 8.333 1.00 86.44 73 GLY A N 1
ATOM 556 C CA . GLY A 1 73 ? 0.104 0.105 7.193 1.00 86.44 73 GLY A CA 1
ATOM 557 C C . GLY A 1 73 ? -0.830 0.362 6.006 1.00 86.44 73 GLY A C 1
ATOM 558 O O . GLY A 1 73 ? -0.349 0.534 4.892 1.00 86.44 73 GLY A O 1
ATOM 559 N N . VAL A 1 74 ? -2.141 0.485 6.241 1.00 84.44 74 VAL A N 1
ATOM 560 C CA . VAL A 1 74 ? -3.146 0.806 5.208 1.00 84.44 74 VAL A CA 1
ATOM 561 C C . VAL A 1 74 ? -2.865 2.151 4.554 1.00 84.44 74 VAL A C 1
ATOM 563 O O . VAL A 1 74 ? -2.863 2.245 3.326 1.00 84.44 74 VAL A O 1
ATOM 566 N N . VAL A 1 75 ? -2.578 3.181 5.351 1.00 84.56 75 VAL A N 1
ATOM 567 C CA . VAL A 1 75 ? -2.271 4.520 4.831 1.00 84.56 75 VAL A CA 1
ATOM 568 C C . VAL A 1 75 ? -1.029 4.475 3.944 1.00 84.56 75 VAL A C 1
ATOM 570 O O . VAL A 1 75 ? -1.072 4.914 2.796 1.00 84.56 75 VAL A O 1
ATOM 573 N N . THR A 1 76 ? 0.063 3.898 4.446 1.00 89.19 76 THR A N 1
ATOM 574 C CA . THR A 1 76 ? 1.333 3.823 3.707 1.00 89.19 76 THR A CA 1
ATOM 575 C C . THR A 1 76 ? 1.239 2.936 2.458 1.00 89.19 76 THR A C 1
ATOM 577 O O . THR A 1 76 ? 1.775 3.310 1.420 1.00 89.19 76 THR A O 1
ATOM 580 N N . GLY A 1 77 ? 0.497 1.825 2.501 1.00 88.12 77 GLY A N 1
ATOM 581 C CA . GLY A 1 77 ? 0.252 0.966 1.333 1.00 88.12 77 GLY A CA 1
ATOM 582 C C . GLY A 1 77 ? -0.641 1.624 0.274 1.00 88.12 77 GLY A C 1
ATOM 583 O O . GLY A 1 77 ? -0.405 1.490 -0.930 1.00 88.12 77 GLY A O 1
ATOM 584 N N . THR A 1 78 ? -1.629 2.417 0.699 1.00 87.81 78 THR A N 1
ATOM 585 C CA . THR A 1 78 ? -2.463 3.179 -0.242 1.00 87.81 78 THR A CA 1
ATOM 586 C C . THR A 1 78 ? -1.633 4.236 -0.973 1.00 87.81 78 THR A C 1
ATOM 588 O O . THR A 1 78 ? -1.779 4.382 -2.184 1.00 87.81 78 THR A O 1
ATOM 591 N N . VAL A 1 79 ? -0.705 4.917 -0.284 1.00 90.38 79 VAL A N 1
ATOM 592 C CA . VAL A 1 79 ? 0.247 5.850 -0.923 1.00 90.38 79 VAL A CA 1
ATOM 593 C C . VAL A 1 79 ? 1.077 5.156 -1.995 1.00 90.38 79 VAL A C 1
ATOM 595 O O . VAL A 1 79 ? 1.172 5.678 -3.101 1.00 90.38 79 VAL A O 1
ATOM 598 N N . LEU A 1 80 ? 1.608 3.961 -1.717 1.00 91.75 80 LEU A N 1
ATOM 599 C CA . LEU A 1 80 ? 2.369 3.194 -2.710 1.00 91.75 80 LEU A CA 1
ATOM 600 C C . LEU A 1 80 ? 1.538 2.891 -3.966 1.00 91.75 80 LEU A C 1
ATOM 602 O O . LEU A 1 80 ? 2.040 2.991 -5.085 1.00 91.75 80 LEU A O 1
ATOM 606 N N . SER A 1 81 ? 0.243 2.606 -3.798 1.00 90.75 81 SER A N 1
ATOM 607 C CA . SER A 1 81 ? -0.675 2.393 -4.926 1.00 90.75 81 SER A CA 1
ATOM 608 C C . SER A 1 81 ? -0.838 3.652 -5.792 1.00 90.75 81 SER A C 1
ATOM 610 O O . SER A 1 81 ? -0.905 3.549 -7.017 1.00 90.75 81 SER A O 1
ATOM 612 N N . PHE A 1 82 ? -0.845 4.847 -5.184 1.00 93.56 82 PHE A N 1
ATOM 613 C CA . PHE A 1 82 ? -0.793 6.110 -5.929 1.00 93.56 82 PHE A CA 1
ATOM 614 C C . PHE A 1 82 ? 0.563 6.309 -6.615 1.00 93.56 82 PHE A C 1
ATOM 616 O O . PHE A 1 82 ? 0.608 6.716 -7.774 1.00 93.56 82 PHE A O 1
ATOM 623 N N . GLU A 1 83 ? 1.669 6.026 -5.929 1.00 94.81 83 GLU A N 1
ATOM 624 C CA . GLU A 1 83 ? 3.022 6.247 -6.448 1.00 94.81 83 GLU A CA 1
ATOM 625 C C . GLU A 1 83 ? 3.358 5.376 -7.659 1.00 94.81 83 GLU A C 1
ATOM 627 O O . GLU A 1 83 ? 4.048 5.845 -8.565 1.00 94.81 83 GLU A O 1
ATOM 632 N N . PHE A 1 84 ? 2.814 4.160 -7.752 1.00 92.94 84 PHE A N 1
ATOM 633 C CA . PHE A 1 84 ? 2.921 3.360 -8.974 1.00 92.94 84 PHE A CA 1
ATOM 634 C C . PHE A 1 84 ? 2.378 4.096 -10.206 1.00 92.94 84 PHE A C 1
ATOM 636 O O . PHE A 1 84 ? 2.988 4.028 -11.272 1.00 92.94 84 PHE A O 1
ATOM 643 N N . GLY A 1 85 ? 1.284 4.847 -10.068 1.00 91.25 85 GLY A N 1
ATOM 644 C CA . GLY A 1 85 ? 0.753 5.672 -11.152 1.00 91.25 85 GLY A CA 1
ATOM 645 C C . GLY A 1 85 ? 1.441 7.029 -11.294 1.00 91.25 85 GLY A C 1
ATOM 646 O O . GLY A 1 85 ? 1.746 7.445 -12.408 1.00 91.25 85 GLY A O 1
ATOM 647 N N . LEU A 1 86 ? 1.715 7.721 -10.186 1.00 94.31 86 LEU A N 1
ATOM 648 C CA . LEU A 1 86 ? 2.283 9.074 -10.199 1.00 94.31 86 LEU A CA 1
ATOM 649 C C . LEU A 1 86 ? 3.750 9.104 -10.642 1.00 94.31 86 LEU A C 1
ATOM 651 O O . LEU A 1 86 ? 4.185 10.095 -11.232 1.00 94.31 86 LEU A O 1
ATOM 655 N N . LEU A 1 87 ? 4.513 8.052 -10.332 1.00 95.75 87 LEU A N 1
ATOM 656 C CA . LEU A 1 87 ? 5.957 7.984 -10.570 1.00 95.75 87 LEU A CA 1
ATOM 657 C C . LEU A 1 87 ? 6.311 7.055 -11.728 1.00 95.75 87 LEU A C 1
ATOM 659 O O . LEU A 1 87 ? 7.233 7.373 -12.478 1.00 95.75 87 LEU A O 1
ATOM 663 N N . TRP A 1 88 ? 5.567 5.956 -11.904 1.00 96.12 88 TRP A N 1
ATOM 664 C CA . TRP A 1 88 ? 5.864 4.904 -12.885 1.00 96.12 88 TRP A CA 1
ATOM 665 C C . TRP A 1 88 ? 4.732 4.641 -13.902 1.00 96.12 88 TRP A C 1
ATOM 667 O O . TRP A 1 88 ? 4.430 3.477 -14.196 1.00 96.12 88 TRP A O 1
ATOM 677 N N . PRO A 1 89 ? 4.103 5.681 -14.490 1.00 94.06 89 PRO A N 1
ATOM 678 C CA . PRO A 1 89 ? 2.975 5.497 -15.400 1.00 94.06 89 PRO A CA 1
ATOM 679 C C . PRO A 1 89 ? 3.348 4.675 -16.644 1.00 94.06 89 PRO A C 1
ATOM 681 O O . PRO A 1 89 ? 2.522 3.899 -17.123 1.00 94.06 89 PRO A O 1
ATOM 684 N N . GLY A 1 90 ? 4.590 4.772 -17.140 1.00 93.25 90 GLY A N 1
ATOM 685 C CA . GLY A 1 90 ? 5.052 3.991 -18.292 1.00 93.25 90 GLY A CA 1
ATOM 686 C C . GLY A 1 90 ? 5.119 2.486 -18.007 1.00 93.25 90 GLY A C 1
ATOM 687 O O . GLY A 1 90 ? 4.719 1.676 -18.845 1.00 93.25 90 GLY A O 1
ATOM 688 N N . LEU A 1 91 ? 5.561 2.101 -16.800 1.00 94.75 91 LEU A N 1
ATOM 689 C CA . LEU A 1 91 ? 5.533 0.703 -16.352 1.00 94.75 91 LEU A CA 1
ATOM 690 C C . LEU A 1 91 ? 4.091 0.198 -16.293 1.00 94.75 91 LEU A C 1
ATOM 692 O O . LEU A 1 91 ? 3.784 -0.860 -16.840 1.00 94.75 91 LEU A O 1
ATOM 696 N N . MET A 1 92 ? 3.210 0.965 -15.651 1.00 93.75 92 MET A N 1
ATOM 697 C CA . MET A 1 92 ? 1.825 0.554 -15.420 1.00 93.75 92 MET A CA 1
ATOM 698 C C . MET A 1 92 ? 1.032 0.453 -16.719 1.00 93.75 92 MET A C 1
ATOM 700 O O . MET A 1 92 ? 0.272 -0.493 -16.890 1.00 93.75 92 MET A O 1
ATOM 704 N N . GLY A 1 93 ? 1.253 1.358 -17.670 1.00 91.19 93 GLY A N 1
ATOM 705 C CA . GLY A 1 93 ? 0.578 1.311 -18.962 1.00 91.19 93 GLY A CA 1
ATOM 706 C C . GLY A 1 93 ? 1.019 0.163 -19.864 1.00 91.19 93 GLY A C 1
ATOM 707 O O . GLY A 1 93 ? 0.179 -0.463 -20.511 1.00 91.19 93 GLY A O 1
ATOM 708 N N . LYS A 1 94 ? 2.321 -0.151 -19.892 1.00 92.38 94 LYS A N 1
ATOM 709 C CA . LYS A 1 94 ? 2.857 -1.236 -20.729 1.00 92.38 94 LYS A CA 1
ATOM 710 C C . LYS A 1 94 ? 2.654 -2.610 -20.096 1.00 92.38 94 LYS A C 1
ATOM 712 O O . LYS A 1 94 ? 2.253 -3.545 -20.782 1.00 92.38 94 LYS A O 1
ATOM 717 N N . TRP A 1 95 ? 2.921 -2.740 -18.800 1.00 93.94 95 TRP A N 1
ATOM 718 C CA . TRP A 1 95 ? 3.012 -4.032 -18.118 1.00 93.94 95 TRP A CA 1
ATOM 719 C C . TRP A 1 95 ? 1.906 -4.288 -17.098 1.00 93.94 95 TRP A C 1
ATOM 721 O O . TRP A 1 95 ? 1.835 -5.404 -16.589 1.00 93.94 95 TRP A O 1
ATOM 731 N N . GLY A 1 96 ? 1.013 -3.329 -16.828 1.00 89.44 96 GLY A N 1
ATOM 732 C CA . GLY A 1 96 ? -0.037 -3.453 -15.807 1.00 89.44 96 GLY A CA 1
ATOM 733 C C . GLY A 1 96 ? -0.905 -4.708 -15.947 1.00 89.44 96 GLY A C 1
ATOM 734 O O . GLY A 1 96 ? -1.227 -5.344 -14.948 1.00 89.44 96 GLY A O 1
ATOM 735 N N . GLY A 1 97 ? -1.181 -5.153 -17.178 1.00 86.38 97 GLY A N 1
ATOM 736 C CA . GLY A 1 97 ? -1.947 -6.377 -17.443 1.00 86.38 97 GLY A CA 1
ATOM 737 C C . GLY A 1 97 ? -1.239 -7.690 -17.070 1.00 86.38 97 GLY A C 1
ATOM 738 O O . GLY A 1 97 ? -1.901 -8.722 -16.976 1.00 86.38 97 GLY A O 1
ATOM 739 N N . VAL A 1 98 ? 0.081 -7.679 -16.857 1.00 89.00 98 VAL A N 1
ATOM 740 C CA . VAL A 1 98 ? 0.864 -8.836 -16.376 1.00 89.00 98 VAL A CA 1
ATOM 741 C C . VAL A 1 98 ? 1.281 -8.613 -14.926 1.00 89.00 98 VAL A C 1
ATOM 743 O O . VAL A 1 98 ? 0.992 -9.433 -14.061 1.00 89.00 98 VAL A O 1
ATOM 746 N N . PHE A 1 99 ? 1.886 -7.458 -14.655 1.00 85.75 99 PHE A N 1
ATOM 747 C CA . PHE A 1 99 ? 2.327 -7.016 -13.336 1.00 85.75 99 PHE A CA 1
ATOM 748 C C . PHE A 1 99 ? 1.188 -7.022 -12.305 1.00 85.75 99 PHE A C 1
ATOM 750 O O . PHE A 1 99 ? 1.354 -7.485 -11.178 1.00 85.75 99 PHE A O 1
ATOM 757 N N . GLY A 1 100 ? -0.004 -6.573 -12.704 1.00 85.50 100 GLY A N 1
ATOM 758 C CA . GLY A 1 100 ? -1.161 -6.443 -11.824 1.00 85.50 100 GLY A CA 1
ATOM 759 C C . GLY A 1 100 ? -1.815 -7.760 -11.397 1.00 85.50 100 GLY A C 1
ATOM 760 O O . GLY A 1 100 ? -2.618 -7.770 -10.468 1.00 85.50 100 GLY A O 1
ATOM 761 N N . ILE A 1 101 ? -1.447 -8.891 -12.006 1.00 86.69 101 ILE A N 1
ATOM 762 C CA . ILE A 1 101 ? -1.996 -10.214 -11.670 1.00 86.69 101 ILE A CA 1
ATOM 763 C C . ILE A 1 101 ? -1.727 -10.579 -10.200 1.00 86.69 101 ILE A C 1
ATOM 765 O O . ILE A 1 101 ? -2.630 -11.086 -9.527 1.00 86.69 101 ILE A O 1
ATOM 769 N N . GLY A 1 102 ? -0.511 -10.312 -9.705 1.00 87.19 102 GLY A N 1
ATOM 770 C CA . GLY A 1 102 ? -0.130 -10.547 -8.306 1.00 87.19 102 GLY A CA 1
ATOM 771 C C . GLY A 1 102 ? -0.878 -9.621 -7.346 1.00 87.19 102 GLY A C 1
ATOM 772 O O . GLY A 1 102 ? -1.477 -10.084 -6.375 1.00 87.19 102 GLY A O 1
ATOM 773 N N . PHE A 1 103 ? -0.953 -8.336 -7.696 1.00 87.81 103 PHE A N 1
ATOM 774 C CA . PHE A 1 103 ? -1.707 -7.328 -6.947 1.00 87.81 103 PHE A CA 1
ATOM 775 C C . PHE A 1 103 ? -3.207 -7.625 -6.865 1.00 87.81 103 PHE A C 1
ATOM 777 O O . PHE A 1 103 ? -3.849 -7.278 -5.880 1.00 87.81 103 PHE A O 1
ATOM 784 N N . GLY A 1 104 ? -3.775 -8.306 -7.865 1.00 84.81 104 GLY A N 1
ATOM 785 C CA . GLY A 1 104 ? -5.137 -8.830 -7.793 1.00 84.81 104 GLY A CA 1
ATOM 786 C C . GLY A 1 104 ? -5.353 -9.669 -6.535 1.00 84.81 104 GLY A C 1
ATOM 787 O O . GLY A 1 104 ? -6.317 -9.444 -5.807 1.00 84.81 104 GLY A O 1
ATOM 788 N N . VAL A 1 105 ? -4.445 -10.615 -6.267 1.00 88.00 105 VAL A N 1
ATOM 789 C CA . VAL A 1 105 ? -4.518 -11.493 -5.089 1.00 88.00 105 VAL A CA 1
ATOM 790 C C . VAL A 1 105 ? -4.295 -10.711 -3.801 1.00 88.00 105 VAL A C 1
ATOM 792 O O . VAL A 1 105 ? -5.047 -10.874 -2.842 1.00 88.00 105 VAL A O 1
ATOM 795 N N . GLU A 1 106 ? -3.293 -9.837 -3.804 1.00 89.38 106 GLU A N 1
ATOM 796 C CA . GLU A 1 106 ? -2.994 -8.972 -2.668 1.00 89.38 106 GLU A CA 1
ATOM 797 C C . GLU A 1 106 ? -4.203 -8.124 -2.267 1.00 89.38 106 GLU A C 1
ATOM 799 O O . GLU A 1 106 ? -4.542 -8.078 -1.092 1.00 89.38 106 GLU A O 1
ATOM 804 N N . ALA A 1 107 ? -4.887 -7.498 -3.226 1.00 85.88 107 ALA A N 1
ATOM 805 C CA . ALA A 1 107 ? -5.924 -6.513 -2.949 1.00 85.88 107 ALA A CA 1
ATOM 806 C C . ALA A 1 107 ? -7.086 -7.083 -2.126 1.00 85.88 107 ALA A C 1
ATOM 808 O O . ALA A 1 107 ? -7.520 -6.465 -1.155 1.00 85.88 107 ALA A O 1
ATOM 809 N N . TRP A 1 108 ? -7.589 -8.272 -2.478 1.00 88.38 108 TRP A N 1
ATOM 810 C CA . TRP A 1 108 ? -8.673 -8.887 -1.708 1.00 88.38 108 TRP A CA 1
ATOM 811 C C . TRP A 1 108 ? -8.178 -9.550 -0.427 1.00 88.38 108 TRP A C 1
ATOM 813 O O . TRP A 1 108 ? -8.917 -9.557 0.556 1.00 88.38 108 TRP A O 1
ATOM 823 N N . ALA A 1 109 ? -6.953 -10.087 -0.414 1.00 91.50 109 ALA A N 1
ATOM 824 C CA . ALA A 1 109 ? -6.360 -10.645 0.794 1.00 91.50 109 ALA A CA 1
ATOM 825 C C . ALA A 1 109 ? -6.166 -9.541 1.841 1.00 91.50 109 ALA A C 1
ATOM 827 O O . ALA A 1 109 ? -6.650 -9.657 2.960 1.00 91.50 109 ALA A O 1
ATOM 828 N N . PHE A 1 110 ? -5.578 -8.417 1.450 1.00 88.31 110 PHE A N 1
ATOM 829 C CA . PHE A 1 110 ? -5.398 -7.248 2.298 1.00 88.31 110 PHE A CA 1
ATOM 830 C C . PHE A 1 110 ? -6.732 -6.673 2.798 1.00 88.31 110 PHE A C 1
ATOM 832 O O . PHE A 1 110 ? -6.875 -6.345 3.977 1.00 88.31 110 PHE A O 1
ATOM 839 N N . PHE A 1 111 ? -7.754 -6.615 1.937 1.00 88.25 111 PHE A N 1
ATOM 840 C CA . PHE A 1 111 ? -9.096 -6.209 2.357 1.00 88.25 111 PHE A CA 1
ATOM 841 C C . PHE A 1 111 ? -9.671 -7.188 3.390 1.00 88.25 111 PHE A C 1
ATOM 843 O O . PHE A 1 111 ? -10.125 -6.788 4.465 1.00 88.25 111 PHE A O 1
ATOM 850 N N . LEU A 1 112 ? -9.605 -8.488 3.119 1.00 91.25 112 LEU A N 1
ATOM 851 C CA . LEU A 1 112 ? -10.068 -9.498 4.059 1.00 91.25 112 LEU A CA 1
ATOM 852 C C . LEU A 1 112 ? -9.317 -9.425 5.396 1.00 91.25 112 LEU A C 1
ATOM 854 O O . LEU A 1 112 ? -9.944 -9.531 6.447 1.00 91.25 112 LEU A O 1
ATOM 858 N N . GLU A 1 113 ? -8.005 -9.202 5.372 1.00 90.69 113 GLU A N 1
ATOM 859 C CA . GLU A 1 113 ? -7.182 -8.995 6.563 1.00 90.69 113 GLU A CA 1
ATOM 860 C C . GLU A 1 113 ? -7.688 -7.802 7.380 1.00 90.69 113 GLU A C 1
ATOM 862 O O . GLU A 1 113 ? -7.947 -7.953 8.574 1.00 90.69 113 GLU A O 1
ATOM 867 N N . ALA A 1 114 ? -7.926 -6.653 6.737 1.00 86.44 114 ALA A N 1
ATOM 868 C CA . ALA A 1 114 ? -8.456 -5.453 7.383 1.00 86.44 114 ALA A CA 1
ATOM 869 C C . ALA A 1 114 ? -9.775 -5.727 8.121 1.00 86.44 114 ALA A C 1
ATOM 871 O O . ALA A 1 114 ? -9.951 -5.363 9.288 1.00 86.44 114 ALA A O 1
ATOM 872 N N . VAL A 1 115 ? -10.693 -6.424 7.448 1.00 86.94 115 VAL A N 1
ATOM 873 C CA . VAL A 1 115 ? -12.010 -6.776 7.989 1.00 86.94 115 VAL A CA 1
ATOM 874 C C . VAL A 1 115 ? -11.885 -7.774 9.138 1.00 86.94 115 VAL A C 1
ATOM 876 O O . VAL A 1 115 ? -12.523 -7.606 10.177 1.00 86.94 115 VAL A O 1
ATOM 879 N N . LEU A 1 116 ? -11.042 -8.797 8.996 1.00 89.50 116 LEU A N 1
ATOM 880 C CA . LEU A 1 116 ? -10.821 -9.797 10.037 1.00 89.50 116 LEU A CA 1
ATOM 881 C C . LEU A 1 116 ? -10.124 -9.207 11.271 1.00 89.50 116 LEU A C 1
ATOM 883 O O . LEU A 1 116 ? -10.462 -9.595 12.389 1.00 89.50 116 LEU A O 1
ATOM 887 N N . ILE A 1 117 ? -9.194 -8.258 11.108 1.00 85.94 117 ILE A N 1
ATOM 888 C CA . ILE A 1 117 ? -8.556 -7.550 12.228 1.00 85.94 117 ILE A CA 1
ATOM 889 C C . ILE A 1 117 ? -9.615 -6.757 12.988 1.00 85.94 117 ILE A C 1
ATOM 891 O O . ILE A 1 117 ? -9.679 -6.848 14.216 1.00 85.94 117 ILE A O 1
ATOM 895 N N . ALA A 1 118 ? -10.486 -6.043 12.270 1.00 82.00 118 ALA A N 1
ATOM 896 C CA . ALA A 1 118 ? -11.601 -5.325 12.871 1.00 82.00 118 ALA A CA 1
ATOM 897 C C . ALA A 1 118 ? -12.532 -6.287 13.637 1.00 82.00 118 ALA A C 1
ATOM 899 O O . ALA A 1 118 ? -12.767 -6.093 14.831 1.00 82.00 118 ALA A O 1
ATOM 900 N N . ILE A 1 119 ? -12.975 -7.389 13.015 1.00 84.50 119 ILE A N 1
ATOM 901 C CA . ILE A 1 119 ? -13.786 -8.430 13.678 1.00 84.50 119 ILE A CA 1
ATOM 902 C C . ILE A 1 119 ? -13.072 -8.973 14.922 1.00 84.50 119 ILE A C 1
ATOM 904 O O . ILE A 1 119 ? -13.700 -9.152 15.965 1.00 84.50 119 ILE A O 1
ATOM 908 N N . TYR A 1 120 ? -11.761 -9.213 14.853 1.00 85.62 120 TYR A N 1
ATOM 909 C CA . TYR A 1 120 ? -10.983 -9.707 15.983 1.00 85.62 120 TYR A CA 1
ATOM 910 C C . TYR A 1 120 ? -10.893 -8.683 17.123 1.00 85.62 120 TYR A C 1
ATOM 912 O O . TYR A 1 120 ? -10.932 -9.071 18.290 1.00 85.62 120 TYR A O 1
ATOM 920 N N . LEU A 1 121 ? -10.827 -7.382 16.834 1.00 79.12 121 LEU A N 1
ATOM 921 C CA . LEU A 1 121 ? -10.880 -6.347 17.869 1.00 79.12 121 LEU A CA 1
ATOM 922 C C . LEU A 1 121 ? -12.249 -6.265 18.545 1.00 79.12 121 LEU A C 1
ATOM 924 O O . LEU A 1 121 ? -12.321 -6.269 19.775 1.00 79.12 121 LEU A O 1
ATOM 928 N N . TYR A 1 122 ? -13.333 -6.225 17.769 1.00 73.88 122 TYR A N 1
ATOM 929 C CA . TYR A 1 122 ? -14.690 -6.096 18.321 1.00 73.88 122 TYR A CA 1
ATOM 930 C C . TYR A 1 122 ? -15.211 -7.406 18.925 1.00 73.88 122 TYR A C 1
ATOM 932 O O . TYR A 1 122 ? -16.080 -7.409 19.802 1.00 73.88 122 TYR A O 1
ATOM 940 N N . GLY A 1 123 ? -14.637 -8.531 18.507 1.00 76.81 123 GLY A N 1
ATOM 941 C CA . GLY A 1 123 ? -15.034 -9.869 18.914 1.00 76.81 123 GLY A CA 1
ATOM 942 C C . GLY A 1 123 ? -14.794 -10.198 20.383 1.00 76.81 123 GLY A C 1
ATOM 943 O O . GLY A 1 123 ? -15.506 -11.044 20.915 1.00 76.81 123 GLY A O 1
ATOM 944 N N . TRP A 1 124 ? -13.873 -9.506 21.069 1.00 74.19 124 TRP A N 1
ATOM 945 C CA . TRP A 1 124 ? -13.499 -9.813 22.461 1.00 74.19 124 TRP A CA 1
ATOM 946 C C . TRP A 1 124 ? -14.682 -9.848 23.444 1.00 74.19 124 TRP A C 1
ATOM 948 O O . TRP A 1 124 ? -14.591 -10.523 24.468 1.00 74.19 124 TRP A O 1
ATOM 958 N N . ARG A 1 125 ? -15.774 -9.130 23.151 1.00 67.69 125 ARG A N 1
ATOM 959 C CA . ARG A 1 125 ? -17.006 -9.107 23.972 1.00 67.69 125 ARG A CA 1
ATOM 960 C C . ARG A 1 125 ? -18.244 -9.580 23.257 1.00 67.69 125 ARG A C 1
ATOM 962 O O . ARG A 1 125 ? -19.151 -10.094 23.895 1.00 67.69 125 ARG A O 1
ATOM 969 N N . ARG A 1 126 ? -18.300 -9.351 21.947 1.00 71.81 126 ARG A N 1
ATOM 970 C CA . ARG A 1 126 ? -19.490 -9.623 21.140 1.00 71.81 126 ARG A CA 1
ATOM 971 C C . ARG A 1 126 ? -19.578 -11.088 20.724 1.00 71.81 126 ARG A C 1
ATOM 973 O O . ARG A 1 126 ? -20.631 -11.545 20.299 1.00 71.81 126 ARG A O 1
ATOM 980 N N . LEU A 1 127 ? -18.479 -11.833 20.841 1.00 78.56 127 LEU A N 1
ATOM 981 C CA . LEU A 1 127 ? -18.391 -13.217 20.399 1.00 78.56 127 LEU A CA 1
ATOM 982 C C . LEU A 1 127 ? -18.019 -14.151 21.549 1.00 78.56 127 LEU A C 1
ATOM 984 O O . LEU A 1 127 ? -17.241 -13.821 22.443 1.00 78.56 127 LEU A O 1
ATOM 988 N N . LYS A 1 128 ? -18.539 -15.382 21.483 1.00 84.38 128 LYS A N 1
ATOM 989 C CA . LYS A 1 128 ? -18.127 -16.464 22.386 1.00 84.38 128 LYS A CA 1
ATOM 990 C C . LYS A 1 128 ? -16.608 -16.693 22.238 1.00 84.38 128 LYS A C 1
ATOM 992 O O . LYS A 1 128 ? -16.129 -16.709 21.103 1.00 84.38 128 LYS A O 1
ATOM 997 N N . PRO A 1 129 ? -15.848 -16.977 23.317 1.00 80.94 129 PRO A N 1
ATOM 998 C CA . PRO A 1 129 ? -14.380 -17.036 23.261 1.00 80.94 129 PRO A CA 1
ATOM 999 C C . PRO A 1 129 ? -13.808 -17.987 22.196 1.00 80.94 129 PRO A C 1
ATOM 1001 O O . PRO A 1 129 ? -12.839 -17.663 21.516 1.00 80.94 129 PRO A O 1
ATOM 1004 N N . ARG A 1 130 ? -14.431 -19.159 22.001 1.00 86.06 130 ARG A N 1
ATOM 1005 C CA . ARG A 1 130 ? -14.018 -20.107 20.950 1.00 86.06 130 ARG A CA 1
ATOM 1006 C C . ARG A 1 130 ? -14.312 -19.575 19.547 1.00 86.06 130 ARG A C 1
ATOM 1008 O O . ARG A 1 130 ? -13.451 -19.678 18.685 1.00 86.06 130 ARG A O 1
ATOM 1015 N N . THR A 1 131 ? -15.486 -18.984 19.328 1.00 88.81 131 THR A N 1
ATOM 1016 C CA . THR A 1 131 ? -15.860 -18.359 18.049 1.00 88.81 131 THR A CA 1
ATOM 1017 C C . THR A 1 131 ? -14.928 -17.200 17.714 1.00 88.81 131 THR A C 1
ATOM 1019 O O . THR A 1 131 ? -14.466 -17.095 16.585 1.00 88.81 131 THR A O 1
ATOM 1022 N N . HIS A 1 132 ? -14.590 -16.376 18.708 1.00 86.19 132 HIS A N 1
ATOM 1023 C CA . HIS A 1 132 ? -13.649 -15.272 18.553 1.00 86.19 132 HIS A CA 1
ATOM 1024 C C . HIS A 1 132 ? -12.254 -15.754 18.134 1.00 86.19 132 HIS A C 1
ATOM 1026 O O . HIS A 1 132 ? -11.680 -15.225 17.186 1.00 86.19 132 HIS A O 1
ATOM 1032 N N . PHE A 1 133 ? -11.735 -16.804 18.778 1.00 91.88 133 PHE A N 1
ATOM 1033 C CA . PHE A 1 133 ? -10.474 -17.429 18.373 1.00 91.88 133 PHE A CA 1
ATOM 1034 C C . PHE A 1 133 ? -10.532 -18.016 16.955 1.00 91.88 133 PHE A C 1
ATOM 1036 O O . PHE A 1 133 ? -9.624 -17.773 16.165 1.00 91.88 133 PHE A O 1
ATOM 1043 N N . LEU A 1 134 ? -11.596 -18.756 16.618 1.00 93.31 134 LEU A N 1
ATOM 1044 C CA . LEU A 1 134 ? -11.757 -19.384 15.302 1.00 93.31 134 LEU A CA 1
ATOM 1045 C C . LEU A 1 134 ? -11.848 -18.353 14.170 1.00 93.31 134 LEU A C 1
ATOM 1047 O O . LEU A 1 134 ? -11.229 -18.557 13.134 1.00 93.31 134 LEU A O 1
ATOM 1051 N N . LEU A 1 135 ? -12.551 -17.236 14.378 1.00 90.62 135 LEU A N 1
ATOM 1052 C CA . LEU A 1 135 ? -12.617 -16.139 13.404 1.00 90.62 135 LEU A CA 1
ATOM 1053 C C . LEU A 1 135 ? -11.283 -15.399 13.246 1.00 90.62 135 LEU A C 1
ATOM 1055 O O . LEU A 1 135 ? -11.051 -14.780 12.215 1.00 90.62 135 LEU A O 1
ATOM 1059 N N . GLY A 1 136 ? -10.394 -15.487 14.237 1.00 91.69 136 GLY A N 1
ATOM 1060 C CA . GLY A 1 136 ? -9.033 -14.977 14.127 1.00 91.69 136 GLY A CA 1
ATOM 1061 C C . GLY A 1 136 ? -8.078 -15.908 13.370 1.00 91.69 136 GLY A C 1
ATOM 1062 O O . GLY A 1 136 ? -7.104 -15.422 12.813 1.00 91.69 136 GLY A O 1
ATOM 1063 N N . LEU A 1 137 ? -8.327 -17.223 13.306 1.00 94.31 137 LEU A N 1
ATOM 1064 C CA . LEU A 1 137 ? -7.408 -18.188 12.675 1.00 94.31 137 LEU A CA 1
ATOM 1065 C C . LEU A 1 137 ? -7.064 -17.905 11.202 1.00 94.31 137 LEU A C 1
ATOM 1067 O O . LEU A 1 137 ? -5.912 -18.141 10.840 1.00 94.31 137 LEU A O 1
ATOM 1071 N N . PRO A 1 138 ? -7.984 -17.409 10.351 1.00 94.69 138 PRO A N 1
ATOM 1072 C CA . PRO A 1 138 ? -7.645 -17.071 8.974 1.00 94.69 138 PRO A CA 1
ATOM 1073 C C . PRO A 1 138 ? -6.655 -15.904 8.847 1.00 94.69 138 PRO A C 1
ATOM 1075 O O . PRO A 1 138 ? -5.972 -15.829 7.832 1.00 94.69 138 PRO A O 1
ATOM 1078 N N . LEU A 1 139 ? -6.527 -15.027 9.855 1.00 91.88 139 LEU A N 1
ATOM 1079 C CA . LEU A 1 139 ? -5.727 -13.795 9.764 1.00 91.88 139 LEU A CA 1
ATOM 1080 C C . LEU A 1 139 ? -4.294 -14.010 9.252 1.00 91.88 139 LEU A C 1
ATOM 1082 O O . LEU A 1 139 ? -3.944 -13.391 8.249 1.00 91.88 139 LEU A O 1
ATOM 1086 N N . PRO A 1 140 ? -3.464 -14.894 9.847 1.00 93.12 140 PRO A N 1
ATOM 1087 C CA . PRO A 1 140 ? -2.095 -15.077 9.371 1.00 93.12 140 PRO A CA 1
ATOM 1088 C C . PRO A 1 140 ? -2.035 -15.664 7.958 1.00 93.12 140 PRO A C 1
ATOM 1090 O O . PRO A 1 140 ? -1.121 -15.351 7.206 1.00 93.12 140 PRO A O 1
ATOM 1093 N N . VAL A 1 141 ? -3.002 -16.510 7.585 1.00 93.31 141 VAL A N 1
ATOM 1094 C CA . VAL A 1 141 ? -3.060 -17.119 6.246 1.00 93.31 141 VAL A CA 1
ATOM 1095 C C . VAL A 1 141 ? -3.366 -16.055 5.198 1.00 93.31 141 VAL A C 1
ATOM 1097 O O . VAL A 1 141 ? -2.716 -16.004 4.160 1.00 93.31 141 VAL A O 1
ATOM 1100 N N . VAL A 1 142 ? -4.322 -15.178 5.490 1.00 93.62 142 VAL A N 1
ATOM 1101 C CA . VAL A 1 142 ? -4.700 -14.075 4.608 1.00 93.62 142 VAL A CA 1
ATOM 1102 C C . VAL A 1 142 ? -3.555 -13.067 4.470 1.00 93.62 142 VAL A C 1
ATOM 1104 O O . VAL A 1 142 ? -3.233 -12.675 3.353 1.00 93.62 142 VAL A O 1
ATOM 1107 N N . ALA A 1 143 ? -2.858 -12.739 5.559 1.00 91.56 143 ALA A N 1
ATOM 1108 C CA . ALA A 1 143 ? -1.684 -11.867 5.508 1.00 91.56 143 ALA A CA 1
ATOM 1109 C C . ALA A 1 143 ? -0.541 -12.475 4.657 1.00 91.56 143 ALA A C 1
ATOM 1111 O O . ALA A 1 143 ? 0.120 -11.778 3.885 1.00 91.56 143 ALA A O 1
ATOM 1112 N N . LEU A 1 144 ? -0.342 -13.802 4.715 1.00 93.75 144 LEU A N 1
ATOM 1113 C CA . LEU A 1 144 ? 0.603 -14.518 3.844 1.00 93.75 144 LEU A CA 1
ATOM 1114 C C . LEU A 1 144 ? 0.179 -14.532 2.366 1.00 93.75 144 LEU A C 1
ATOM 1116 O O . LEU A 1 144 ? 1.053 -14.539 1.495 1.00 93.75 144 LEU A O 1
ATOM 1120 N N . LEU A 1 145 ? -1.128 -14.531 2.077 1.00 92.56 145 LEU A N 1
ATOM 1121 C CA . LEU A 1 145 ? -1.662 -14.360 0.719 1.00 92.56 145 LEU A CA 1
ATOM 1122 C C . LEU A 1 145 ? -1.461 -12.926 0.203 1.00 92.56 145 LEU A C 1
ATOM 1124 O O . LEU A 1 145 ? -1.172 -12.743 -0.978 1.00 92.56 145 LEU A O 1
ATOM 1128 N N . GLY A 1 146 ? -1.540 -11.924 1.082 1.00 90.56 146 GLY A N 1
ATOM 1129 C CA . GLY A 1 146 ? -1.148 -10.547 0.770 1.00 90.56 146 GLY A CA 1
ATOM 1130 C C . GLY A 1 146 ? 0.317 -10.469 0.337 1.00 90.56 146 GLY A C 1
ATOM 1131 O O . GLY A 1 146 ? 0.623 -10.048 -0.778 1.00 90.56 146 GLY A O 1
ATOM 1132 N N . ALA A 1 147 ? 1.222 -11.003 1.167 1.00 91.94 147 ALA A N 1
ATOM 1133 C CA . ALA A 1 147 ? 2.647 -11.085 0.842 1.00 91.94 147 ALA A CA 1
ATOM 1134 C C . ALA A 1 147 ? 2.912 -11.875 -0.453 1.00 91.94 147 ALA A C 1
ATOM 1136 O O . ALA A 1 147 ? 3.780 -11.504 -1.239 1.00 91.94 147 ALA A O 1
ATOM 1137 N N . PHE A 1 148 ? 2.149 -12.942 -0.710 1.00 94.31 148 PHE A N 1
ATOM 1138 C CA . PHE A 1 148 ? 2.245 -13.712 -1.951 1.00 94.31 148 PHE A CA 1
ATOM 1139 C C . PHE A 1 148 ? 2.015 -12.830 -3.184 1.00 94.31 148 PHE A C 1
ATOM 1141 O O . PHE A 1 148 ? 2.798 -12.908 -4.127 1.00 94.31 148 PHE A O 1
ATOM 1148 N N . GLY A 1 149 ? 0.986 -11.977 -3.174 1.00 92.12 149 GLY A N 1
ATOM 1149 C CA . GLY A 1 149 ? 0.659 -11.112 -4.310 1.00 92.12 149 GLY A CA 1
ATOM 1150 C C . GLY A 1 149 ? 1.763 -10.102 -4.638 1.00 92.12 149 GLY A C 1
ATOM 1151 O O . GLY A 1 149 ? 2.190 -10.018 -5.794 1.00 92.12 149 GLY A O 1
ATOM 1152 N N . ILE A 1 150 ? 2.292 -9.418 -3.616 1.00 91.31 150 ILE A N 1
ATOM 1153 C CA . ILE A 1 150 ? 3.397 -8.450 -3.760 1.00 91.31 150 ILE A CA 1
ATOM 1154 C C . ILE A 1 150 ? 4.654 -9.143 -4.289 1.00 91.31 150 ILE A C 1
ATOM 1156 O O . ILE A 1 150 ? 5.300 -8.670 -5.228 1.00 91.31 150 ILE A O 1
ATOM 1160 N N . LEU A 1 151 ? 5.018 -10.283 -3.694 1.00 94.56 151 LEU A N 1
ATOM 1161 C CA . LEU A 1 151 ? 6.244 -10.992 -4.053 1.00 94.56 151 LEU A CA 1
ATOM 1162 C C . LEU A 1 151 ? 6.122 -11.679 -5.416 1.00 94.56 151 LEU A C 1
ATOM 1164 O O . LEU A 1 151 ? 7.119 -11.773 -6.127 1.00 94.56 151 LEU A O 1
ATOM 1168 N N . ALA A 1 152 ? 4.922 -12.090 -5.833 1.00 94.81 152 ALA A N 1
ATOM 1169 C CA . ALA A 1 152 ? 4.681 -12.552 -7.196 1.00 94.81 152 ALA A CA 1
ATOM 1170 C C . ALA A 1 152 ? 4.993 -11.434 -8.201 1.00 94.81 152 ALA A C 1
ATOM 1172 O O . ALA A 1 152 ? 5.789 -11.647 -9.116 1.00 94.81 152 ALA A O 1
ATOM 1173 N N . ALA A 1 153 ? 4.470 -10.222 -7.982 1.00 93.19 153 ALA A N 1
ATOM 1174 C CA . ALA A 1 153 ? 4.751 -9.078 -8.848 1.00 93.19 153 ALA A CA 1
ATOM 1175 C C . ALA A 1 153 ? 6.244 -8.699 -8.856 1.00 93.19 153 ALA A C 1
ATOM 1177 O O . ALA A 1 153 ? 6.832 -8.513 -9.923 1.00 93.19 153 ALA A O 1
ATOM 1178 N N . ASN A 1 154 ? 6.890 -8.650 -7.686 1.00 95.38 154 ASN A N 1
ATOM 1179 C CA . ASN A 1 154 ? 8.314 -8.327 -7.592 1.00 95.38 154 ASN A CA 1
ATOM 1180 C C . ASN A 1 154 ? 9.215 -9.404 -8.228 1.00 95.38 154 ASN A C 1
ATOM 1182 O O . ASN A 1 154 ? 10.144 -9.082 -8.973 1.00 95.38 154 ASN A O 1
ATOM 1186 N N . SER A 1 155 ? 8.933 -10.685 -7.986 1.00 95.38 155 SER A N 1
ATOM 1187 C CA . SER A 1 155 ? 9.680 -11.790 -8.598 1.00 95.38 155 SER A CA 1
ATOM 1188 C C . SER A 1 155 ? 9.546 -11.774 -10.122 1.00 95.38 155 SER A C 1
ATOM 1190 O O . SER A 1 155 ? 10.527 -11.988 -10.833 1.00 95.38 155 SER A O 1
ATOM 1192 N N . TRP A 1 156 ? 8.367 -11.409 -10.638 1.00 96.12 156 TRP A N 1
ATOM 1193 C CA . TRP A 1 156 ? 8.139 -11.226 -12.065 1.00 96.12 156 TRP A CA 1
ATOM 1194 C C . TRP A 1 156 ? 8.945 -10.063 -12.649 1.00 96.12 156 TRP A C 1
ATOM 1196 O O . TRP A 1 156 ? 9.521 -10.211 -13.720 1.00 96.12 156 TRP A O 1
ATOM 1206 N N . MET A 1 157 ? 9.102 -8.944 -11.935 1.00 96.00 157 MET A N 1
ATOM 1207 C CA . MET A 1 157 ? 10.002 -7.865 -12.377 1.00 96.00 157 MET A CA 1
ATOM 1208 C C . MET A 1 157 ? 11.467 -8.324 -12.486 1.00 96.00 157 MET A C 1
ATOM 1210 O O . MET A 1 157 ? 12.236 -7.763 -13.269 1.00 96.00 157 MET A O 1
ATOM 1214 N N . ASN A 1 158 ? 11.863 -9.327 -11.697 1.00 95.50 158 ASN A N 1
ATOM 1215 C CA . ASN A 1 158 ? 13.216 -9.876 -11.676 1.00 95.50 158 ASN A CA 1
ATOM 1216 C C . ASN A 1 158 ? 13.442 -10.966 -12.736 1.00 95.50 158 ASN A C 1
ATOM 1218 O O . ASN A 1 158 ? 14.459 -10.947 -13.427 1.00 95.50 158 ASN A O 1
ATOM 1222 N N . THR A 1 159 ? 12.507 -11.898 -12.891 1.00 95.25 159 THR A N 1
ATOM 1223 C CA . THR A 1 159 ? 12.562 -12.967 -13.901 1.00 95.25 159 THR A CA 1
ATOM 1224 C C . THR A 1 159 ? 11.262 -12.994 -14.710 1.00 95.25 159 THR A C 1
ATOM 1226 O O . THR A 1 159 ? 10.429 -13.882 -14.504 1.00 95.25 159 THR A O 1
ATOM 1229 N N . PRO A 1 160 ? 11.053 -11.997 -15.586 1.00 95.12 160 PRO A N 1
ATOM 1230 C CA . PRO A 1 160 ? 9.812 -11.833 -16.336 1.00 95.12 160 PRO A CA 1
ATOM 1231 C C . PRO A 1 160 ? 9.600 -12.987 -17.315 1.00 95.12 160 PRO A C 1
ATOM 1233 O O . PRO A 1 160 ? 10.480 -13.337 -18.095 1.00 95.12 160 PRO A O 1
ATOM 1236 N N . GLN A 1 161 ? 8.409 -13.584 -17.272 1.00 93.69 161 GLN A N 1
ATOM 1237 C CA . GLN A 1 161 ? 7.996 -14.667 -18.166 1.00 93.69 161 GLN A CA 1
ATOM 1238 C C . GLN A 1 161 ? 6.466 -14.718 -18.293 1.00 93.69 161 GLN A C 1
ATOM 1240 O O . GLN A 1 161 ? 5.748 -13.973 -17.620 1.00 93.69 161 GLN A O 1
ATOM 1245 N N . GLY A 1 162 ? 5.958 -15.621 -19.137 1.00 91.62 162 GLY A N 1
ATOM 1246 C CA . GLY A 1 162 ? 4.520 -15.863 -19.274 1.00 91.62 162 GLY A CA 1
ATOM 1247 C C . GLY A 1 162 ? 3.790 -14.832 -20.135 1.00 91.62 162 GLY A C 1
ATOM 1248 O O . GLY A 1 162 ? 2.611 -14.585 -19.909 1.00 91.62 162 GLY A O 1
ATOM 1249 N N . PHE A 1 163 ? 4.462 -14.219 -21.108 1.00 93.75 163 PHE A N 1
ATOM 1250 C CA . PHE A 1 163 ? 3.851 -13.323 -22.090 1.00 93.75 163 PHE A CA 1
ATOM 1251 C C . PHE A 1 163 ? 4.598 -13.399 -23.427 1.00 93.75 163 PHE A C 1
ATOM 1253 O O . PHE A 1 163 ? 5.730 -13.872 -23.498 1.00 93.75 163 PHE A O 1
ATOM 1260 N N . THR A 1 164 ? 3.960 -12.895 -24.477 1.00 92.00 164 THR A N 1
ATOM 1261 C CA . THR A 1 164 ? 4.578 -12.605 -25.780 1.00 92.00 164 THR A CA 1
ATOM 1262 C C . THR A 1 164 ? 4.397 -11.125 -26.085 1.00 92.00 164 THR A C 1
ATOM 1264 O O . THR A 1 164 ? 3.519 -10.497 -25.500 1.00 92.00 164 THR A O 1
ATOM 1267 N N . LEU A 1 165 ? 5.230 -10.541 -26.942 1.00 91.94 165 LEU A N 1
ATOM 1268 C CA . LEU A 1 165 ? 5.100 -9.135 -27.327 1.00 91.94 165 LEU A CA 1
ATOM 1269 C C . LEU A 1 165 ? 4.475 -9.034 -28.717 1.00 91.94 165 LEU A C 1
ATOM 1271 O O . LEU A 1 165 ? 4.849 -9.790 -29.612 1.00 91.94 165 LEU A O 1
ATOM 1275 N N . ASP A 1 166 ? 3.522 -8.119 -28.886 1.00 87.88 166 ASP A N 1
ATOM 1276 C CA . ASP A 1 166 ? 2.992 -7.762 -30.203 1.00 87.88 166 ASP A CA 1
ATOM 1277 C C . ASP A 1 166 ? 3.943 -6.818 -30.967 1.00 87.88 166 ASP A C 1
ATOM 1279 O O . ASP A 1 166 ? 5.008 -6.436 -30.475 1.00 87.88 166 ASP A O 1
ATOM 1283 N N . ALA A 1 167 ? 3.548 -6.410 -32.178 1.00 86.69 167 ALA A N 1
ATOM 1284 C CA . ALA A 1 167 ? 4.329 -5.491 -33.011 1.00 86.69 167 ALA A CA 1
ATOM 1285 C C . ALA A 1 167 ? 4.542 -4.100 -32.374 1.00 86.69 167 ALA A C 1
ATOM 1287 O O . ALA A 1 167 ? 5.495 -3.409 -32.724 1.00 86.69 167 ALA A O 1
ATOM 1288 N N . ALA A 1 168 ? 3.685 -3.692 -31.432 1.00 80.31 168 ALA A N 1
ATOM 1289 C CA . ALA A 1 168 ? 3.810 -2.446 -30.676 1.00 80.31 168 ALA A CA 1
ATOM 1290 C C . ALA A 1 168 ? 4.598 -2.630 -29.361 1.00 80.31 168 ALA A C 1
ATOM 1292 O O . ALA A 1 168 ? 4.712 -1.698 -28.562 1.00 80.31 168 ALA A O 1
ATOM 1293 N N . GLY A 1 169 ? 5.129 -3.830 -29.109 1.00 83.12 169 GLY A N 1
ATOM 1294 C CA . GLY A 1 169 ? 5.860 -4.167 -27.896 1.00 83.12 169 GLY A CA 1
ATOM 1295 C C . GLY A 1 169 ? 4.978 -4.300 -26.651 1.00 83.12 169 GLY A C 1
ATOM 1296 O O . GLY A 1 169 ? 5.508 -4.214 -25.540 1.00 83.12 169 GLY A O 1
ATOM 1297 N N . LYS A 1 170 ? 3.659 -4.485 -26.794 1.00 84.75 170 LYS A N 1
ATOM 1298 C CA . LYS A 1 170 ? 2.733 -4.720 -25.676 1.00 84.75 170 LYS A CA 1
ATOM 1299 C C . LYS A 1 170 ? 2.619 -6.214 -25.350 1.00 84.75 170 LYS A C 1
ATOM 1301 O O . LYS A 1 170 ? 2.652 -7.044 -26.260 1.00 84.75 170 LYS A O 1
ATOM 1306 N N . PRO A 1 171 ? 2.453 -6.581 -24.066 1.00 87.00 171 PRO A N 1
ATOM 1307 C CA . PRO A 1 171 ? 2.293 -7.970 -23.665 1.00 87.00 171 PRO A CA 1
ATOM 1308 C C . PRO A 1 171 ? 0.933 -8.534 -24.097 1.00 87.00 171 PRO A C 1
ATOM 1310 O O . PRO A 1 171 ? -0.126 -8.084 -23.658 1.00 87.00 171 PRO A O 1
ATOM 1313 N N . VAL A 1 172 ? 0.978 -9.582 -24.913 1.00 86.25 172 VAL A N 1
ATOM 1314 C CA . VAL A 1 172 ? -0.154 -10.380 -25.391 1.00 86.25 172 VAL A CA 1
ATOM 1315 C C . VAL A 1 172 ? 0.034 -11.859 -25.023 1.00 86.25 172 VAL A C 1
ATOM 1317 O O . VAL A 1 172 ? 1.120 -12.291 -24.630 1.00 86.25 172 VAL A O 1
ATOM 1320 N N . HIS A 1 173 ? -1.044 -12.649 -25.101 1.00 86.00 173 HIS A N 1
ATOM 1321 C CA . HIS A 1 173 ? -1.069 -14.076 -24.722 1.00 86.00 173 HIS A CA 1
ATOM 1322 C C . HIS A 1 173 ? -0.495 -14.373 -23.321 1.00 86.00 173 HIS A C 1
ATOM 1324 O O . HIS A 1 173 ? 0.352 -15.247 -23.145 1.00 86.00 173 HIS A O 1
ATOM 1330 N N . VAL A 1 174 ? -0.971 -13.649 -22.304 1.00 88.56 174 VAL A N 1
ATOM 1331 C CA . VAL A 1 174 ? -0.462 -13.766 -20.929 1.00 88.56 174 VAL A CA 1
ATOM 1332 C C . VAL A 1 174 ? -0.829 -15.120 -20.308 1.00 88.56 174 VAL A C 1
ATOM 1334 O O . VAL A 1 174 ? -2.011 -15.446 -20.165 1.00 88.56 174 VAL A O 1
ATOM 1337 N N . GLN A 1 175 ? 0.177 -15.892 -19.904 1.00 90.88 175 GLN A N 1
ATOM 1338 C CA . GLN A 1 175 ? 0.056 -17.142 -19.158 1.00 90.88 175 GLN A CA 1
ATOM 1339 C C . GLN A 1 175 ? 0.220 -16.865 -17.661 1.00 90.88 175 GLN A C 1
ATOM 1341 O O . GLN A 1 175 ? 1.329 -16.779 -17.136 1.00 90.88 175 GLN A O 1
ATOM 1346 N N . VAL A 1 176 ? -0.916 -16.737 -16.975 1.00 88.75 176 VAL A N 1
ATOM 1347 C CA . VAL A 1 176 ? -1.016 -16.321 -15.565 1.00 88.75 176 VAL A CA 1
ATOM 1348 C C . VAL A 1 176 ? -0.136 -17.160 -14.635 1.00 88.75 176 VAL A C 1
ATOM 1350 O O . VAL A 1 176 ? 0.613 -16.604 -13.838 1.00 88.75 176 VAL A O 1
ATOM 1353 N N . TRP A 1 177 ? -0.186 -18.490 -14.752 1.00 90.81 177 TRP A N 1
ATOM 1354 C CA . TRP A 1 177 ? 0.587 -19.388 -13.887 1.00 90.81 177 TRP A CA 1
ATOM 1355 C C . TRP A 1 177 ? 2.093 -19.165 -14.012 1.00 90.81 177 TRP A C 1
ATOM 1357 O O . TRP A 1 177 ? 2.774 -19.043 -12.999 1.00 90.81 177 TRP A O 1
ATOM 1367 N N . SER A 1 178 ? 2.602 -19.039 -15.237 1.00 91.81 178 SER A N 1
ATOM 1368 C CA . SER A 1 178 ? 4.017 -18.756 -15.477 1.00 91.81 178 SER A CA 1
ATOM 1369 C C . SER A 1 178 ? 4.400 -17.355 -15.004 1.00 91.81 178 SER A C 1
ATOM 1371 O O . SER A 1 178 ? 5.486 -17.181 -14.460 1.00 91.81 178 SER A O 1
ATOM 1373 N N . ALA A 1 179 ? 3.521 -16.363 -15.167 1.00 91.19 179 ALA A N 1
ATOM 1374 C CA . ALA A 1 179 ? 3.776 -14.999 -14.709 1.00 91.19 179 ALA A CA 1
ATOM 1375 C C . ALA A 1 179 ? 3.843 -14.886 -13.172 1.00 91.19 179 ALA A C 1
ATOM 1377 O O . ALA A 1 179 ? 4.649 -14.117 -12.662 1.00 91.19 179 ALA A O 1
ATOM 1378 N N . ILE A 1 180 ? 3.038 -15.664 -12.438 1.00 92.12 180 ILE A N 1
ATOM 1379 C CA . ILE A 1 180 ? 3.049 -15.692 -10.965 1.00 92.12 180 ILE A CA 1
ATOM 1380 C C . ILE A 1 180 ? 4.222 -16.528 -10.437 1.00 92.12 180 ILE A C 1
ATOM 1382 O O . ILE A 1 180 ? 5.001 -16.064 -9.607 1.00 92.12 180 ILE A O 1
ATOM 1386 N N . PHE A 1 181 ? 4.358 -17.771 -10.906 1.00 94.62 181 PHE A N 1
ATOM 1387 C CA . PHE A 1 181 ? 5.350 -18.721 -10.402 1.00 94.62 181 PHE A CA 1
ATOM 1388 C C . PHE A 1 181 ? 6.625 -18.654 -11.234 1.00 94.62 181 PHE A C 1
ATOM 1390 O O . PHE A 1 181 ? 6.961 -19.560 -12.000 1.00 94.62 181 PHE A O 1
ATOM 1397 N N . THR A 1 182 ? 7.328 -17.535 -11.091 1.00 94.50 182 THR A N 1
ATOM 1398 C CA . THR A 1 182 ? 8.620 -17.330 -11.744 1.00 94.50 182 THR A CA 1
ATOM 1399 C C . THR A 1 182 ? 9.731 -18.154 -11.083 1.00 94.50 182 THR A C 1
ATOM 1401 O O . THR A 1 182 ? 9.592 -18.556 -9.925 1.00 94.50 182 THR A O 1
ATOM 1404 N N . PRO A 1 183 ? 10.857 -18.422 -11.771 1.00 91.62 183 PRO A N 1
ATOM 1405 C CA . PRO A 1 183 ? 11.923 -19.259 -11.219 1.00 91.62 183 PRO A CA 1
ATOM 1406 C C . PRO A 1 183 ? 12.492 -18.760 -9.884 1.00 91.62 183 PRO A C 1
ATOM 1408 O O . PRO A 1 183 ? 12.943 -19.573 -9.083 1.00 91.62 183 PRO A O 1
ATOM 1411 N N . ILE A 1 184 ? 12.471 -17.444 -9.636 1.00 92.62 184 ILE A N 1
ATOM 1412 C CA . ILE A 1 184 ? 12.977 -16.847 -8.391 1.00 92.62 184 ILE A CA 1
ATOM 1413 C C . ILE A 1 184 ? 11.893 -16.677 -7.314 1.00 92.62 184 ILE A C 1
ATOM 1415 O O . ILE A 1 184 ? 12.221 -16.431 -6.154 1.00 92.62 184 ILE A O 1
ATOM 1419 N N . PHE A 1 185 ? 10.612 -16.854 -7.666 1.00 94.94 185 PHE A N 1
ATOM 1420 C CA . PHE A 1 185 ? 9.480 -16.611 -6.770 1.00 94.94 185 PHE A CA 1
ATOM 1421 C C . PHE A 1 185 ? 9.570 -17.421 -5.473 1.00 94.94 185 PHE A C 1
ATOM 1423 O O . PHE A 1 185 ? 9.478 -16.854 -4.391 1.00 94.94 185 PHE A O 1
ATOM 1430 N N . GLY A 1 186 ? 9.771 -18.740 -5.567 1.00 94.56 186 GLY A N 1
ATOM 1431 C CA . GLY A 1 186 ? 9.776 -19.631 -4.400 1.00 94.56 186 GLY A CA 1
ATOM 1432 C C . GLY A 1 186 ? 10.836 -19.256 -3.354 1.00 94.56 186 GLY A C 1
ATOM 1433 O O . GLY A 1 186 ? 10.471 -18.987 -2.206 1.00 94.56 186 GLY A O 1
ATOM 1434 N N . PRO A 1 187 ? 12.130 -19.201 -3.729 1.00 94.56 187 PRO A N 1
ATOM 1435 C CA . PRO A 1 187 ? 13.201 -18.774 -2.830 1.00 94.56 187 PRO A CA 1
ATOM 1436 C C . PRO A 1 187 ? 12.958 -17.383 -2.235 1.00 94.56 187 PRO A C 1
ATOM 1438 O O . PRO A 1 187 ? 13.117 -17.197 -1.030 1.00 94.56 187 PRO A O 1
ATOM 1441 N N . GLN A 1 188 ? 12.501 -16.424 -3.046 1.00 95.00 188 GLN A N 1
ATOM 1442 C CA . GLN A 1 188 ? 12.244 -15.058 -2.594 1.00 95.00 188 GLN A CA 1
ATOM 1443 C C . GLN A 1 188 ? 11.073 -14.980 -1.601 1.00 95.00 188 GLN A C 1
ATOM 1445 O O . GLN A 1 188 ? 11.189 -14.344 -0.552 1.00 95.00 188 GLN A O 1
ATOM 1450 N N . TYR A 1 189 ? 9.962 -15.656 -1.903 1.00 96.31 189 TYR A N 1
ATOM 1451 C CA . TYR A 1 189 ? 8.767 -15.688 -1.064 1.00 96.31 189 TYR A CA 1
ATOM 1452 C C . TYR A 1 189 ? 9.075 -16.270 0.314 1.00 96.31 189 TYR A C 1
ATOM 1454 O O . TYR A 1 189 ? 8.813 -15.627 1.331 1.00 96.31 189 TYR A O 1
ATOM 1462 N N . TRP A 1 190 ? 9.687 -17.456 0.369 1.00 96.25 190 TRP A N 1
ATOM 1463 C CA . TRP A 1 190 ? 9.983 -18.101 1.647 1.00 96.25 190 TRP A CA 1
ATOM 1464 C C . TRP A 1 190 ? 11.031 -17.341 2.456 1.00 96.25 190 TRP A C 1
ATOM 1466 O O . TRP A 1 190 ? 10.864 -17.206 3.670 1.00 96.25 190 TRP A O 1
ATOM 1476 N N . HIS A 1 191 ? 12.061 -16.792 1.804 1.00 97.19 191 HIS A N 1
ATOM 1477 C CA . HIS A 1 191 ? 13.061 -15.962 2.475 1.00 97.19 191 HIS A CA 1
ATOM 1478 C C . HIS A 1 191 ? 12.425 -14.741 3.152 1.00 97.19 191 HIS A C 1
ATOM 1480 O O . HIS A 1 191 ? 12.758 -14.425 4.295 1.00 97.19 191 HIS A O 1
ATOM 1486 N N . PHE A 1 192 ? 11.476 -14.073 2.490 1.00 96.69 192 PHE A N 1
ATOM 1487 C CA . PHE A 1 192 ? 10.806 -12.912 3.070 1.00 96.69 192 PHE A CA 1
ATOM 1488 C C . PHE A 1 192 ? 9.766 -13.292 4.136 1.00 96.69 192 PHE A C 1
ATOM 1490 O O . PHE A 1 192 ? 9.692 -12.646 5.181 1.00 96.69 192 PHE A O 1
ATOM 1497 N N . VAL A 1 193 ? 9.008 -14.377 3.942 1.00 96.50 193 VAL A N 1
ATOM 1498 C CA . VAL A 1 193 ? 8.053 -14.885 4.946 1.00 96.50 193 VAL A CA 1
ATOM 1499 C C . VAL A 1 193 ? 8.742 -15.198 6.271 1.00 96.50 193 VAL A C 1
ATOM 1501 O O . VAL A 1 193 ? 8.271 -14.788 7.336 1.00 96.50 193 VAL A O 1
ATOM 1504 N N . VAL A 1 194 ? 9.879 -15.888 6.221 1.00 97.31 194 VAL A N 1
ATOM 1505 C CA . VAL A 1 194 ? 10.645 -16.223 7.424 1.00 97.31 194 VAL A CA 1
ATOM 1506 C C . VAL A 1 194 ? 11.286 -14.968 8.031 1.00 97.31 194 VAL A C 1
ATOM 1508 O O . VAL A 1 194 ? 11.211 -14.788 9.251 1.00 97.31 194 VAL A O 1
ATOM 1511 N N . ALA A 1 195 ? 11.782 -14.034 7.210 1.00 97.25 195 ALA A N 1
ATOM 1512 C CA . ALA A 1 195 ? 12.281 -12.741 7.681 1.00 97.25 195 ALA A CA 1
ATOM 1513 C C . ALA A 1 195 ? 11.215 -11.938 8.448 1.00 97.25 195 ALA A C 1
ATOM 1515 O O . ALA A 1 195 ? 11.519 -11.350 9.490 1.00 97.25 195 ALA A O 1
ATOM 1516 N N . MET A 1 196 ? 9.955 -11.949 7.996 1.00 96.25 196 MET A N 1
ATOM 1517 C CA . MET A 1 196 ? 8.843 -11.285 8.688 1.00 96.25 196 MET A CA 1
ATOM 1518 C C . MET A 1 196 ? 8.583 -11.893 10.075 1.00 96.25 196 MET A C 1
ATOM 1520 O O . MET A 1 196 ? 8.456 -11.160 11.062 1.00 96.25 196 MET A O 1
ATOM 1524 N N . LEU A 1 197 ? 8.562 -13.228 10.177 1.00 96.38 197 LEU A N 1
ATOM 1525 C CA . LEU A 1 197 ? 8.375 -13.943 11.448 1.00 96.38 197 LEU A CA 1
ATOM 1526 C C . LEU A 1 197 ? 9.499 -13.641 12.447 1.00 96.38 197 LEU A C 1
ATOM 1528 O O . LEU A 1 197 ? 9.233 -13.394 13.628 1.00 96.38 197 LEU A O 1
ATOM 1532 N N . ILE A 1 198 ? 10.746 -13.632 11.972 1.00 97.62 198 ILE A N 1
ATOM 1533 C CA . ILE A 1 198 ? 11.933 -13.310 12.772 1.00 97.62 198 ILE A CA 1
ATOM 1534 C C . ILE A 1 198 ? 11.871 -11.865 13.261 1.00 97.62 198 ILE A C 1
ATOM 1536 O O . ILE A 1 198 ? 12.002 -11.611 14.460 1.00 97.62 198 ILE A O 1
ATOM 1540 N N . THR A 1 199 ? 11.618 -10.927 12.350 1.00 97.50 199 THR A N 1
ATOM 1541 C CA . THR A 1 199 ? 11.642 -9.490 12.636 1.00 97.50 199 THR A CA 1
ATOM 1542 C C . THR A 1 199 ? 10.581 -9.103 13.655 1.00 97.50 199 THR A C 1
ATOM 1544 O O . THR A 1 199 ? 10.890 -8.458 14.662 1.00 97.50 199 THR A O 1
ATOM 1547 N N . ALA A 1 200 ? 9.338 -9.551 13.469 1.00 96.19 200 ALA A N 1
ATOM 1548 C CA . ALA A 1 200 ? 8.284 -9.301 14.442 1.00 96.19 200 ALA A CA 1
ATOM 1549 C C . ALA A 1 200 ? 8.537 -10.039 15.763 1.00 96.19 200 ALA A C 1
ATOM 1551 O O . ALA A 1 200 ? 8.357 -9.458 16.833 1.00 96.19 200 ALA A O 1
ATOM 1552 N N . GLY A 1 201 ? 8.992 -11.297 15.718 1.00 97.31 201 GLY A N 1
ATOM 1553 C CA . GLY A 1 201 ? 9.277 -12.083 16.916 1.00 97.31 201 GLY A CA 1
ATOM 1554 C C . GLY A 1 201 ? 10.366 -11.450 17.788 1.00 97.31 201 GLY A C 1
ATOM 1555 O O . GLY A 1 201 ? 10.148 -11.226 18.982 1.00 97.31 201 GLY A O 1
ATOM 1556 N N . TYR A 1 202 ? 11.510 -11.079 17.209 1.00 98.00 202 TYR A N 1
ATOM 1557 C CA . TYR A 1 202 ? 12.568 -10.391 17.947 1.00 98.00 202 TYR A CA 1
ATOM 1558 C C . TYR A 1 202 ? 12.165 -8.983 18.381 1.00 98.00 202 TYR A C 1
ATOM 1560 O O . TYR A 1 202 ? 12.503 -8.589 19.496 1.00 98.00 202 TYR A O 1
ATOM 1568 N N . THR A 1 203 ? 11.399 -8.242 17.577 1.00 96.44 203 THR A N 1
ATOM 1569 C CA . THR A 1 203 ? 10.960 -6.894 17.966 1.00 96.44 203 THR A CA 1
ATOM 1570 C C . THR A 1 203 ? 9.979 -6.924 19.133 1.00 96.44 203 THR A C 1
ATOM 1572 O O . THR A 1 203 ? 10.181 -6.220 20.126 1.00 96.44 203 THR A O 1
ATOM 1575 N N . VAL A 1 204 ? 8.956 -7.785 19.077 1.00 95.69 204 VAL A N 1
ATOM 1576 C CA . VAL A 1 204 ? 8.009 -7.954 20.188 1.00 95.69 204 VAL A CA 1
ATOM 1577 C C . VAL A 1 204 ? 8.758 -8.431 21.430 1.00 95.69 204 VAL A C 1
ATOM 1579 O O . VAL A 1 204 ? 8.601 -7.840 22.498 1.00 95.69 204 VAL A O 1
ATOM 1582 N N . ALA A 1 205 ? 9.628 -9.439 21.305 1.00 96.62 205 ALA A N 1
ATOM 1583 C CA . ALA A 1 205 ? 10.434 -9.924 22.422 1.00 96.62 205 ALA A CA 1
ATOM 1584 C C . ALA A 1 205 ? 11.355 -8.845 23.009 1.00 96.62 205 ALA A C 1
ATOM 1586 O O . ALA A 1 205 ? 11.492 -8.769 24.231 1.00 96.62 205 ALA A O 1
ATOM 1587 N N . GLY A 1 206 ? 11.945 -7.989 22.172 1.00 96.31 206 GLY A N 1
ATOM 1588 C CA . GLY A 1 206 ? 12.845 -6.912 22.579 1.00 96.31 206 GLY A CA 1
ATOM 1589 C C . GLY A 1 206 ? 12.190 -5.932 23.554 1.00 96.31 206 GLY A C 1
ATOM 1590 O O . GLY A 1 206 ? 12.798 -5.560 24.561 1.00 96.31 206 GLY A O 1
ATOM 1591 N N . VAL A 1 207 ? 10.905 -5.610 23.355 1.00 93.50 207 VAL A N 1
ATOM 1592 C CA . VAL A 1 207 ? 10.126 -4.776 24.292 1.00 93.50 207 VAL A CA 1
ATOM 1593 C C . VAL A 1 207 ? 10.085 -5.401 25.692 1.00 93.50 207 VAL A C 1
ATOM 1595 O O . VAL A 1 207 ? 10.274 -4.710 26.702 1.00 93.50 207 VAL A O 1
ATOM 1598 N N . TYR A 1 208 ? 9.877 -6.717 25.771 1.00 94.19 208 TYR A N 1
ATOM 1599 C CA . TYR A 1 208 ? 9.851 -7.450 27.037 1.00 94.19 208 TYR A CA 1
ATOM 1600 C C . TYR A 1 208 ? 11.249 -7.702 27.605 1.00 94.19 208 TYR A C 1
ATOM 1602 O O . TYR A 1 208 ? 11.398 -7.701 28.826 1.00 94.19 208 TYR A O 1
ATOM 1610 N N . ALA A 1 209 ? 12.278 -7.833 26.763 1.00 94.88 209 ALA A N 1
ATOM 1611 C CA . ALA A 1 209 ? 13.675 -7.928 27.183 1.00 94.88 209 ALA A CA 1
ATOM 1612 C C . ALA A 1 209 ? 14.131 -6.648 27.901 1.00 94.88 209 ALA A C 1
ATOM 1614 O O . ALA A 1 209 ? 14.730 -6.719 28.973 1.00 94.88 209 ALA A O 1
ATOM 1615 N N . VAL A 1 210 ? 13.757 -5.469 27.388 1.00 93.94 210 VAL A N 1
ATOM 1616 C CA . VAL A 1 210 ? 13.991 -4.188 28.080 1.00 93.94 210 VAL A CA 1
ATOM 1617 C C . VAL A 1 210 ? 13.235 -4.135 29.411 1.00 93.94 210 VAL A C 1
ATOM 1619 O O . VAL A 1 210 ? 13.767 -3.648 30.408 1.00 93.94 210 VAL A O 1
ATOM 1622 N N . GLY A 1 211 ? 12.000 -4.645 29.461 1.00 90.62 211 GLY A N 1
ATOM 1623 C CA . GLY A 1 211 ? 11.249 -4.790 30.713 1.00 90.62 211 GLY A CA 1
ATOM 1624 C C . GLY A 1 211 ? 11.973 -5.676 31.733 1.00 90.62 211 GLY A C 1
ATOM 1625 O O . GLY A 1 211 ? 12.080 -5.303 32.902 1.00 90.62 211 GLY A O 1
ATOM 1626 N N . TRP A 1 212 ? 12.526 -6.798 31.270 1.00 90.06 212 TRP A N 1
ATOM 1627 C CA . TRP A 1 212 ? 13.291 -7.748 32.075 1.00 90.06 212 TRP A CA 1
ATOM 1628 C C . TRP A 1 212 ? 14.582 -7.136 32.634 1.00 90.06 212 TRP A C 1
ATOM 1630 O O . TRP A 1 212 ? 14.866 -7.279 33.823 1.00 90.06 212 TRP A O 1
ATOM 1640 N N . LEU A 1 213 ? 15.326 -6.389 31.807 1.00 92.75 213 LEU A N 1
ATOM 1641 C CA . LEU A 1 213 ? 16.521 -5.635 32.217 1.00 92.75 213 LEU A CA 1
ATOM 1642 C C . LEU A 1 213 ? 16.214 -4.564 33.272 1.00 92.75 213 LEU A C 1
ATOM 1644 O O . LEU A 1 213 ? 17.070 -4.247 34.089 1.00 92.75 213 LEU A O 1
ATOM 1648 N N . ARG A 1 214 ? 14.985 -4.038 33.286 1.00 91.94 214 ARG A N 1
ATOM 1649 C CA . ARG A 1 214 ? 14.488 -3.083 34.291 1.00 91.94 214 ARG A CA 1
ATOM 1650 C C . ARG A 1 214 ? 13.833 -3.763 35.502 1.00 91.94 214 ARG A C 1
ATOM 1652 O O . ARG A 1 214 ? 13.050 -3.132 36.203 1.00 91.94 214 ARG A O 1
ATOM 1659 N N . GLY A 1 215 ? 14.101 -5.051 35.726 1.00 88.62 215 GLY A N 1
ATOM 1660 C CA . GLY A 1 215 ? 13.671 -5.783 36.922 1.00 88.62 215 GLY A CA 1
ATOM 1661 C C . GLY A 1 215 ? 12.265 -6.389 36.870 1.00 88.62 215 GLY A C 1
ATOM 1662 O O . GLY A 1 215 ? 11.842 -7.004 37.846 1.00 88.62 215 GLY A O 1
ATOM 1663 N N . ARG A 1 216 ? 11.532 -6.289 35.752 1.00 87.19 216 ARG A N 1
ATOM 1664 C CA . ARG A 1 216 ? 10.176 -6.863 35.640 1.00 87.19 216 ARG A CA 1
ATOM 1665 C C . ARG A 1 216 ? 10.237 -8.359 35.337 1.00 87.19 216 ARG A C 1
ATOM 1667 O O . ARG A 1 216 ? 10.569 -8.755 34.221 1.00 87.19 216 ARG A O 1
ATOM 1674 N N . ARG A 1 217 ? 9.936 -9.187 36.341 1.00 85.38 217 ARG A N 1
ATOM 1675 C CA . ARG A 1 217 ? 10.095 -10.657 36.297 1.00 85.38 217 ARG A CA 1
ATOM 1676 C C . ARG A 1 217 ? 8.789 -11.441 36.468 1.00 85.38 217 ARG A C 1
ATOM 1678 O O . ARG A 1 217 ? 8.814 -12.645 36.713 1.00 85.38 217 ARG A O 1
ATOM 1685 N N . ASP A 1 218 ? 7.645 -10.782 36.335 1.00 88.00 218 ASP A N 1
ATOM 1686 C CA . ASP A 1 218 ? 6.329 -11.413 36.417 1.00 88.00 218 ASP A CA 1
ATOM 1687 C C . ASP A 1 218 ? 6.032 -12.328 35.214 1.00 88.00 218 ASP A C 1
ATOM 1689 O O . ASP A 1 218 ? 6.693 -12.316 34.168 1.00 88.00 218 ASP A O 1
ATOM 1693 N N . ARG A 1 219 ? 4.988 -13.151 35.363 1.00 86.94 219 ARG A N 1
ATOM 1694 C CA . ARG A 1 219 ? 4.573 -14.121 34.342 1.00 86.94 219 ARG A CA 1
ATOM 1695 C C . ARG A 1 219 ? 4.195 -13.457 33.016 1.00 86.94 219 ARG A C 1
ATOM 1697 O O . ARG A 1 219 ? 4.456 -14.058 31.975 1.00 86.94 219 ARG A O 1
ATOM 1704 N N . TYR A 1 220 ? 3.614 -12.255 33.040 1.00 89.00 220 TYR A N 1
ATOM 1705 C CA . TYR A 1 220 ? 3.230 -11.528 31.830 1.00 89.00 220 TYR A CA 1
ATOM 1706 C C . TYR A 1 220 ? 4.474 -11.126 31.028 1.00 89.00 220 TYR A C 1
ATOM 1708 O O . TYR A 1 220 ? 4.563 -11.464 29.848 1.00 89.00 220 TYR A O 1
ATOM 1716 N N . HIS A 1 221 ? 5.492 -10.536 31.667 1.00 91.38 221 HIS A N 1
ATOM 1717 C CA . HIS A 1 221 ? 6.747 -10.205 30.977 1.00 91.38 221 HIS A CA 1
ATOM 1718 C C . HIS A 1 221 ? 7.513 -11.451 30.524 1.00 91.38 221 HIS A C 1
ATOM 1720 O O . HIS A 1 221 ? 8.056 -11.478 29.419 1.00 91.38 221 HIS A O 1
ATOM 1726 N N . ARG A 1 222 ? 7.504 -12.525 31.326 1.00 91.69 222 ARG A N 1
ATOM 1727 C CA . ARG A 1 222 ? 8.142 -13.791 30.943 1.00 91.69 222 ARG A CA 1
ATOM 1728 C C . ARG A 1 222 ? 7.506 -14.405 29.696 1.00 91.69 222 ARG A C 1
ATOM 1730 O O . ARG A 1 222 ? 8.236 -14.852 28.813 1.00 91.69 222 ARG A O 1
ATOM 1737 N N . LEU A 1 223 ? 6.174 -14.465 29.625 1.00 93.12 223 LEU A N 1
ATOM 1738 C CA . LEU A 1 223 ? 5.458 -14.991 28.457 1.00 93.12 223 LEU A CA 1
ATOM 1739 C C . LEU A 1 223 ? 5.637 -14.084 27.237 1.00 93.12 223 LEU A C 1
ATOM 1741 O O . LEU A 1 223 ? 5.940 -14.595 26.158 1.00 93.12 223 LEU A O 1
ATOM 1745 N N . GLY A 1 224 ? 5.526 -12.767 27.440 1.00 93.44 224 GLY A N 1
ATOM 1746 C CA . GLY A 1 224 ? 5.719 -11.759 26.401 1.00 93.44 224 GLY A CA 1
ATOM 1747 C C . GLY A 1 224 ? 7.120 -11.782 25.792 1.00 93.44 224 GLY A C 1
ATOM 1748 O O . GLY A 1 224 ? 7.258 -11.561 24.600 1.00 93.44 224 GLY A O 1
ATOM 1749 N N . PHE A 1 225 ? 8.152 -12.131 26.564 1.00 95.56 225 PHE A N 1
ATOM 1750 C CA . PHE A 1 225 ? 9.488 -12.388 26.025 1.00 95.56 225 PHE A CA 1
ATOM 1751 C C . PHE A 1 225 ? 9.579 -13.763 25.349 1.00 95.56 225 PHE A C 1
ATOM 1753 O O . PHE A 1 225 ? 9.953 -13.883 24.187 1.00 95.56 225 PHE A O 1
ATOM 1760 N N . THR A 1 226 ? 9.243 -14.824 26.090 1.00 93.75 226 THR A N 1
ATOM 1761 C CA . THR A 1 226 ? 9.607 -16.199 25.719 1.00 93.75 226 THR A CA 1
ATOM 1762 C C . THR A 1 226 ? 8.955 -16.634 24.416 1.00 93.75 226 THR A C 1
ATOM 1764 O O . THR A 1 226 ? 9.623 -17.257 23.601 1.00 93.75 226 THR A O 1
ATOM 1767 N N . VAL A 1 227 ? 7.665 -16.359 24.212 1.00 94.69 227 VAL A N 1
ATOM 1768 C CA . VAL A 1 227 ? 6.948 -16.879 23.038 1.00 94.69 227 VAL A CA 1
ATOM 1769 C C . VAL A 1 227 ? 7.434 -16.263 21.726 1.00 94.69 227 VAL A C 1
ATOM 1771 O O . VAL A 1 227 ? 7.893 -17.036 20.884 1.00 94.69 227 VAL A O 1
ATOM 1774 N N . PRO A 1 228 ? 7.401 -14.931 21.540 1.00 96.50 228 PRO A N 1
ATOM 1775 C CA . PRO A 1 228 ? 7.858 -14.334 20.288 1.00 96.50 228 PRO A CA 1
ATOM 1776 C C . PRO A 1 228 ? 9.361 -14.549 20.059 1.00 96.50 228 PRO A C 1
ATOM 1778 O O . PRO A 1 228 ? 9.763 -14.818 18.931 1.00 96.50 228 PRO A O 1
ATOM 1781 N N . PHE A 1 229 ? 10.182 -14.567 21.119 1.00 96.44 229 PHE A N 1
ATOM 1782 C CA . PHE A 1 229 ? 11.607 -14.878 20.984 1.00 96.44 229 PHE A CA 1
ATOM 1783 C C . PHE A 1 229 ? 11.846 -16.326 20.540 1.00 96.44 229 PHE A C 1
ATOM 1785 O O . PHE A 1 229 ? 12.714 -16.579 19.715 1.00 96.44 229 PHE A O 1
ATOM 1792 N N . THR A 1 230 ? 11.084 -17.289 21.078 1.00 94.88 230 THR A N 1
ATOM 1793 C CA . THR A 1 230 ? 11.202 -18.699 20.662 1.00 94.88 230 THR A CA 1
ATOM 1794 C C . THR A 1 230 ? 10.827 -18.860 19.200 1.00 94.88 230 THR A C 1
ATOM 1796 O O . THR A 1 230 ? 11.518 -19.579 18.490 1.00 94.88 230 THR A O 1
ATOM 1799 N N . LEU A 1 231 ? 9.743 -18.206 18.770 1.00 94.75 231 LEU A N 1
ATOM 1800 C CA . LEU A 1 231 ? 9.309 -18.234 17.379 1.00 94.75 231 LEU A CA 1
ATOM 1801 C C . LEU A 1 231 ? 10.441 -17.744 16.468 1.00 94.75 231 LEU A C 1
ATOM 1803 O O . LEU A 1 231 ? 10.876 -18.497 15.605 1.00 94.75 231 LEU A O 1
ATOM 1807 N N . ALA A 1 232 ? 10.977 -16.548 16.729 1.00 96.69 232 ALA A N 1
ATOM 1808 C CA . ALA A 1 232 ? 12.089 -16.002 15.955 1.00 96.69 232 ALA A CA 1
ATOM 1809 C C . ALA A 1 232 ? 13.314 -16.927 15.982 1.00 96.69 232 ALA A C 1
ATOM 1811 O O . ALA A 1 232 ? 13.783 -17.339 14.931 1.00 96.69 232 ALA A O 1
ATOM 1812 N N . ALA A 1 233 ? 13.768 -17.351 17.166 1.00 95.50 233 ALA A N 1
ATOM 1813 C CA . ALA A 1 233 ? 14.963 -18.180 17.320 1.00 95.50 233 ALA A CA 1
ATOM 1814 C C . ALA A 1 233 ? 14.887 -19.539 16.600 1.00 95.50 233 ALA A C 1
ATOM 1816 O O . ALA A 1 233 ? 15.920 -20.051 16.180 1.00 95.50 233 ALA A O 1
ATOM 1817 N N . VAL A 1 234 ? 13.695 -20.131 16.462 1.00 94.81 234 VAL A N 1
ATOM 1818 C CA . VAL A 1 234 ? 13.500 -21.375 15.692 1.00 94.81 234 VAL A CA 1
ATOM 1819 C C . VAL A 1 234 ? 13.619 -21.124 14.190 1.00 94.81 234 VAL A C 1
ATOM 1821 O O . VAL A 1 234 ? 14.147 -21.966 13.470 1.00 94.81 234 VAL A O 1
ATOM 1824 N N . PHE A 1 235 ? 13.150 -19.971 13.721 1.00 96.50 235 PHE A N 1
ATOM 1825 C CA . PHE A 1 235 ? 13.167 -19.607 12.309 1.00 96.50 235 PHE A CA 1
ATOM 1826 C C . PHE A 1 235 ? 14.499 -18.994 11.850 1.00 96.50 235 PHE A C 1
ATOM 1828 O O . PHE A 1 235 ? 14.818 -19.083 10.669 1.00 96.50 235 PHE A O 1
ATOM 1835 N N . THR A 1 236 ? 15.323 -18.450 12.751 1.00 96.00 236 THR A N 1
ATOM 1836 C CA . THR A 1 236 ? 16.619 -17.840 12.397 1.00 96.00 236 THR A CA 1
ATOM 1837 C C . THR A 1 236 ? 17.576 -18.788 11.650 1.00 96.00 236 THR A C 1
ATOM 1839 O O . THR A 1 236 ? 18.124 -18.371 10.633 1.00 96.00 236 THR A O 1
ATOM 1842 N N . PRO A 1 237 ? 17.764 -20.066 12.043 1.00 93.50 237 PRO A N 1
ATOM 1843 C CA . PRO A 1 237 ? 18.565 -21.004 11.250 1.00 93.50 237 PRO A CA 1
ATOM 1844 C C . PRO A 1 237 ? 17.944 -21.320 9.882 1.00 93.50 237 PRO A C 1
ATOM 1846 O O . PRO A 1 237 ? 18.661 -21.496 8.903 1.00 93.50 237 PRO A O 1
ATOM 1849 N N . VAL A 1 238 ? 16.609 -21.358 9.798 1.00 95.88 238 VAL A N 1
ATOM 1850 C CA . VAL A 1 238 ? 15.889 -21.581 8.533 1.00 95.88 238 VAL A CA 1
ATOM 1851 C C . VAL A 1 238 ? 16.128 -20.415 7.570 1.00 95.88 238 VAL A C 1
ATOM 1853 O O . VAL A 1 238 ? 16.353 -20.645 6.386 1.00 95.88 238 VAL A O 1
ATOM 1856 N N . GLN A 1 239 ? 16.160 -19.177 8.075 1.00 96.50 239 GLN A N 1
ATOM 1857 C CA . GLN A 1 239 ? 16.466 -17.983 7.279 1.00 96.50 239 GLN A CA 1
ATOM 1858 C C . GLN A 1 239 ? 17.820 -18.074 6.581 1.00 96.50 239 GLN A C 1
ATOM 1860 O O . GLN A 1 239 ? 17.934 -17.662 5.431 1.00 96.50 239 GLN A O 1
ATOM 1865 N N . PHE A 1 240 ? 18.830 -18.626 7.256 1.00 91.62 240 PHE A N 1
ATOM 1866 C CA . PHE A 1 240 ? 20.165 -18.789 6.684 1.00 91.62 240 PHE A CA 1
ATOM 1867 C C . PHE A 1 240 ? 20.147 -19.715 5.463 1.00 91.62 240 PHE A C 1
ATOM 1869 O O . PHE A 1 240 ? 20.647 -19.355 4.402 1.00 91.62 240 PHE A O 1
ATOM 1876 N N . LEU A 1 241 ? 19.479 -20.868 5.585 1.00 92.62 241 LEU A N 1
ATOM 1877 C CA . LEU A 1 241 ? 19.328 -21.830 4.488 1.00 92.62 241 LEU A CA 1
ATOM 1878 C C . LEU A 1 241 ? 18.526 -21.245 3.317 1.00 92.62 241 LEU A C 1
ATOM 1880 O O . LEU A 1 241 ? 18.861 -21.451 2.152 1.00 92.62 241 LEU A O 1
ATOM 1884 N N . LEU A 1 242 ? 17.466 -20.490 3.618 1.00 95.44 242 LEU A N 1
ATOM 1885 C CA . LEU A 1 242 ? 16.674 -19.802 2.599 1.00 95.44 242 LEU A CA 1
ATOM 1886 C C . LEU A 1 242 ? 17.462 -18.672 1.923 1.00 95.44 242 LEU A C 1
ATOM 1888 O O . LEU A 1 242 ? 17.251 -18.411 0.743 1.00 95.44 242 LEU A O 1
ATOM 1892 N N . GLY A 1 243 ? 18.353 -18.000 2.656 1.00 93.62 243 GLY A N 1
ATOM 1893 C CA . GLY A 1 243 ? 19.266 -16.986 2.125 1.00 93.62 243 GLY A CA 1
ATOM 1894 C C . GLY A 1 243 ? 20.237 -17.560 1.107 1.00 93.62 243 GLY A C 1
ATOM 1895 O O . GLY A 1 243 ? 20.309 -17.046 -0.003 1.00 93.62 243 GLY A O 1
ATOM 1896 N N . ASP A 1 244 ? 20.892 -18.670 1.443 1.00 91.50 244 ASP A N 1
ATOM 1897 C CA . ASP A 1 244 ? 21.777 -19.388 0.521 1.00 91.50 244 ASP A CA 1
ATOM 1898 C C . ASP A 1 244 ? 21.034 -19.841 -0.752 1.00 91.50 244 ASP A C 1
ATOM 1900 O O . ASP A 1 244 ? 21.472 -19.576 -1.872 1.00 91.50 244 ASP A O 1
ATOM 1904 N N . SER A 1 245 ? 19.840 -20.424 -0.598 1.00 91.69 245 SER A N 1
ATOM 1905 C CA . SER A 1 245 ? 18.987 -20.822 -1.730 1.00 91.69 245 SER A CA 1
ATOM 1906 C C . SER A 1 245 ? 18.622 -19.644 -2.648 1.00 91.69 245 SER A C 1
ATOM 1908 O O . SER A 1 245 ? 18.663 -19.756 -3.881 1.00 91.69 245 SER A O 1
ATOM 1910 N N . LEU A 1 246 ? 18.299 -18.485 -2.066 1.00 94.12 246 LEU A N 1
ATOM 1911 C CA . LEU A 1 246 ? 17.998 -17.273 -2.824 1.00 94.12 246 LEU A CA 1
ATOM 1912 C C . LEU A 1 246 ? 19.249 -16.706 -3.513 1.00 94.12 246 LEU A C 1
ATOM 1914 O O . LEU A 1 246 ? 19.172 -16.375 -4.695 1.00 94.12 246 LEU A O 1
ATOM 1918 N N . ALA A 1 247 ? 20.395 -16.650 -2.831 1.00 92.38 247 ALA A N 1
ATOM 1919 C CA . ALA A 1 247 ? 21.660 -16.184 -3.403 1.00 92.38 247 ALA A CA 1
ATOM 1920 C C . ALA A 1 247 ? 22.079 -17.032 -4.616 1.00 92.38 247 ALA A C 1
ATOM 1922 O O . ALA A 1 247 ? 22.382 -16.487 -5.677 1.00 92.38 247 ALA A O 1
ATOM 1923 N N . ARG A 1 248 ? 21.963 -18.364 -4.525 1.00 90.44 248 ARG A N 1
ATOM 1924 C CA . ARG A 1 248 ? 22.191 -19.282 -5.659 1.00 90.44 248 ARG A CA 1
ATOM 1925 C C . ARG A 1 248 ? 21.213 -19.053 -6.805 1.00 90.44 248 ARG A C 1
ATOM 1927 O O . ARG A 1 248 ? 21.582 -19.102 -7.978 1.00 90.44 248 ARG A O 1
ATOM 1934 N N . SER A 1 249 ? 19.951 -18.778 -6.485 1.00 92.31 249 SER A N 1
ATOM 1935 C CA . SER A 1 249 ? 18.952 -18.450 -7.504 1.00 92.31 249 SER A CA 1
ATOM 1936 C C . SER A 1 249 ? 19.316 -17.154 -8.236 1.00 92.31 249 SER A C 1
ATOM 1938 O O . SER A 1 249 ? 19.208 -17.099 -9.461 1.00 92.31 249 SER A O 1
ATOM 1940 N N . VAL A 1 250 ? 19.814 -16.140 -7.520 1.00 93.56 250 VAL A N 1
ATOM 1941 C CA . VAL A 1 250 ? 20.333 -14.896 -8.112 1.00 93.56 250 VAL A CA 1
ATOM 1942 C C . VAL A 1 250 ? 21.575 -15.168 -8.961 1.00 93.56 250 VAL A C 1
ATOM 1944 O O . VAL A 1 250 ? 21.617 -14.710 -10.100 1.00 93.56 250 VAL A O 1
ATOM 1947 N N . PHE A 1 251 ? 22.528 -15.970 -8.480 1.00 92.94 251 PHE A N 1
ATOM 1948 C CA . PHE A 1 251 ? 23.721 -16.376 -9.233 1.00 92.94 251 PHE A CA 1
ATOM 1949 C C . PHE A 1 251 ? 23.370 -16.971 -10.606 1.00 92.94 251 PHE A C 1
ATOM 1951 O O . PHE A 1 251 ? 23.930 -16.568 -11.626 1.00 92.94 251 PHE A O 1
ATOM 1958 N N . HIS A 1 252 ? 22.385 -17.873 -10.661 1.00 91.69 252 HIS A N 1
ATOM 1959 C CA . HIS A 1 252 ? 21.993 -18.529 -11.910 1.00 91.69 252 HIS A CA 1
ATOM 1960 C C . HIS A 1 252 ? 21.055 -17.706 -12.800 1.00 91.69 252 HIS A C 1
ATOM 1962 O O . HIS A 1 252 ? 21.100 -17.845 -14.021 1.00 91.69 252 HIS A O 1
ATOM 1968 N N . LYS A 1 253 ? 20.148 -16.910 -12.220 1.00 93.56 253 LYS A N 1
ATOM 1969 C CA . LYS A 1 253 ? 19.084 -16.221 -12.978 1.00 93.56 253 LYS A CA 1
ATOM 1970 C C . LYS A 1 253 ? 19.391 -14.755 -13.269 1.00 93.56 253 LYS A C 1
ATOM 1972 O O . LYS A 1 253 ? 18.870 -14.215 -14.238 1.00 93.56 253 LYS A O 1
ATOM 1977 N N . GLN A 1 254 ? 20.218 -14.114 -12.448 1.00 94.38 254 GLN A N 1
ATOM 1978 C CA . GLN A 1 254 ? 20.615 -12.712 -12.572 1.00 94.38 254 GLN A CA 1
ATOM 1979 C C . GLN A 1 254 ? 22.111 -12.545 -12.234 1.00 94.38 254 GLN A C 1
ATOM 1981 O O . GLN A 1 254 ? 22.459 -11.870 -11.263 1.00 94.38 254 GLN A O 1
ATOM 1986 N N . PRO A 1 255 ? 23.023 -13.112 -13.046 1.00 94.19 255 PRO A N 1
ATOM 1987 C CA . PRO A 1 255 ? 24.456 -13.132 -12.744 1.00 94.19 255 PRO A CA 1
ATOM 1988 C C . PRO A 1 255 ? 25.069 -11.732 -12.594 1.00 94.19 255 PRO A C 1
ATOM 1990 O O . PRO A 1 255 ? 25.961 -11.540 -11.781 1.00 94.19 255 PRO A O 1
ATOM 1993 N N . VAL A 1 256 ? 24.555 -10.723 -13.309 1.00 94.88 256 VAL A N 1
ATOM 1994 C CA . VAL A 1 256 ? 25.002 -9.322 -13.160 1.00 94.88 256 VAL A CA 1
ATOM 1995 C C . VAL A 1 256 ? 24.630 -8.749 -11.785 1.00 94.88 256 VAL A C 1
ATOM 1997 O O . VAL A 1 256 ? 25.393 -7.971 -11.219 1.00 94.88 256 VAL A O 1
ATOM 2000 N N . LYS A 1 257 ? 23.482 -9.149 -11.218 1.00 95.19 257 LYS A N 1
ATOM 2001 C CA . LYS A 1 257 ? 23.088 -8.764 -9.855 1.00 95.19 257 LYS A CA 1
ATOM 2002 C C . LYS A 1 257 ? 23.980 -9.446 -8.822 1.00 95.19 257 LYS A C 1
ATOM 2004 O O . LYS A 1 257 ? 24.414 -8.789 -7.881 1.00 95.19 257 LYS A O 1
ATOM 2009 N N . PHE A 1 258 ? 24.273 -10.731 -9.015 1.00 94.81 258 PHE A N 1
ATOM 2010 C CA . PHE A 1 258 ? 25.227 -11.449 -8.170 1.00 94.81 258 PHE A CA 1
ATOM 2011 C C . PHE A 1 258 ? 26.604 -10.770 -8.204 1.00 94.81 258 PHE A C 1
ATOM 2013 O O . PHE A 1 258 ? 27.140 -10.418 -7.164 1.00 94.81 258 PHE A O 1
ATOM 2020 N N . ALA A 1 259 ? 27.103 -10.435 -9.397 1.00 94.88 259 ALA A N 1
ATOM 2021 C CA . ALA A 1 259 ? 28.357 -9.706 -9.572 1.00 94.88 259 ALA A CA 1
ATOM 2022 C C . ALA A 1 259 ? 28.373 -8.342 -8.864 1.00 94.88 259 ALA A C 1
ATOM 2024 O O . ALA A 1 259 ? 29.408 -7.914 -8.370 1.00 94.88 259 ALA A O 1
ATOM 2025 N N . ALA A 1 260 ? 27.239 -7.636 -8.821 1.00 95.50 260 ALA A N 1
ATOM 2026 C CA . ALA A 1 260 ? 27.117 -6.391 -8.065 1.00 95.50 260 ALA A CA 1
ATOM 2027 C C . ALA A 1 260 ? 27.121 -6.628 -6.548 1.00 95.50 260 ALA A C 1
ATOM 2029 O O . ALA A 1 260 ? 27.660 -5.805 -5.815 1.00 95.50 260 ALA A O 1
ATOM 2030 N N . THR A 1 261 ? 26.523 -7.736 -6.106 1.00 94.88 261 THR A N 1
ATOM 2031 C CA . THR A 1 261 ? 26.452 -8.148 -4.697 1.00 94.88 261 THR A CA 1
ATOM 2032 C C . THR A 1 261 ? 27.830 -8.504 -4.164 1.00 94.88 261 THR A C 1
ATOM 2034 O O . THR A 1 261 ? 28.177 -8.039 -3.091 1.00 94.88 261 THR A O 1
ATOM 2037 N N . GLU A 1 262 ? 28.639 -9.196 -4.962 1.00 93.94 262 GLU A N 1
ATOM 2038 C CA . GLU A 1 262 ? 29.997 -9.634 -4.605 1.00 93.94 262 GLU A CA 1
ATOM 2039 C C . GLU A 1 262 ? 31.104 -8.725 -5.174 1.00 93.94 262 GLU A C 1
ATOM 2041 O O . GLU A 1 262 ? 32.284 -9.064 -5.174 1.00 93.94 262 GLU A O 1
ATOM 2046 N N 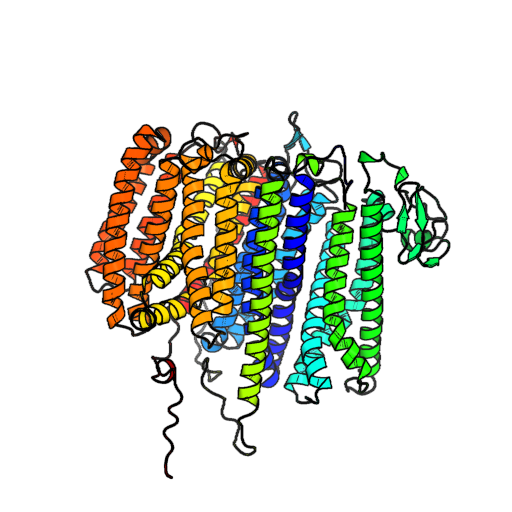. ILE A 1 263 ? 30.732 -7.552 -5.709 1.00 94.25 263 ILE A N 1
ATOM 2047 C CA . ILE A 1 263 ? 31.624 -6.562 -6.352 1.00 94.25 263 ILE A CA 1
ATOM 2048 C C . ILE A 1 263 ? 32.631 -7.148 -7.360 1.00 94.25 263 ILE A C 1
ATOM 2050 O O . ILE A 1 263 ? 33.753 -6.661 -7.522 1.00 94.25 263 ILE A O 1
ATOM 2054 N N . VAL A 1 264 ? 32.205 -8.156 -8.118 1.00 94.31 264 VAL A N 1
ATOM 2055 C CA . VAL A 1 264 ? 33.023 -8.859 -9.110 1.00 94.31 264 VAL A CA 1
ATOM 2056 C C . VAL A 1 264 ? 33.086 -8.050 -10.399 1.00 94.31 264 VAL A C 1
ATOM 2058 O O . VAL A 1 264 ? 32.139 -8.012 -11.186 1.00 94.31 264 VAL A O 1
ATOM 2061 N N . TRP A 1 265 ? 34.219 -7.395 -10.660 1.00 94.12 265 TRP A N 1
ATOM 2062 C CA . TRP A 1 265 ? 34.372 -6.585 -11.871 1.00 94.12 265 TRP A CA 1
ATOM 2063 C C . TRP A 1 265 ? 34.540 -7.434 -13.135 1.00 94.12 265 TRP A C 1
ATOM 2065 O O . TRP A 1 265 ? 33.803 -7.245 -14.103 1.00 94.12 265 TRP A O 1
ATOM 2075 N N . ARG A 1 266 ? 35.480 -8.387 -13.121 1.00 93.38 266 ARG A N 1
ATOM 2076 C CA . ARG A 1 266 ? 35.802 -9.272 -14.252 1.00 93.38 266 ARG A CA 1
ATOM 2077 C C . ARG A 1 266 ? 35.437 -10.713 -13.921 1.00 93.38 266 ARG A C 1
ATOM 2079 O O . ARG A 1 266 ? 35.618 -11.146 -12.792 1.00 93.38 266 ARG A O 1
ATOM 2086 N N . THR A 1 267 ? 34.945 -11.437 -14.921 1.00 94.31 267 THR A N 1
ATOM 2087 C CA . THR A 1 267 ? 34.641 -12.868 -14.810 1.00 94.31 267 THR A CA 1
ATOM 2088 C C . THR A 1 267 ? 35.916 -13.663 -14.542 1.00 94.31 267 THR A C 1
ATOM 2090 O O . THR A 1 267 ? 36.862 -13.556 -15.321 1.00 94.31 267 THR A O 1
ATOM 2093 N N . ASP A 1 268 ? 35.913 -14.490 -13.500 1.00 92.00 268 ASP A N 1
ATOM 2094 C CA . ASP A 1 268 ? 37.049 -15.331 -13.099 1.00 92.00 268 ASP A CA 1
ATOM 2095 C C . ASP A 1 268 ? 36.536 -16.626 -12.431 1.00 92.00 268 ASP A C 1
ATOM 2097 O O . ASP A 1 268 ? 35.349 -16.754 -12.124 1.00 92.00 268 ASP A O 1
ATOM 2101 N N . THR A 1 269 ? 37.409 -17.614 -12.246 1.00 89.06 269 THR A N 1
ATOM 2102 C CA . THR A 1 269 ? 37.135 -18.873 -11.535 1.00 89.06 269 THR A CA 1
ATOM 2103 C C . THR A 1 269 ? 37.607 -18.855 -10.089 1.00 89.06 269 THR A C 1
ATOM 2105 O O . THR A 1 269 ? 37.150 -19.684 -9.316 1.00 89.06 269 THR A O 1
ATOM 2108 N N . ARG A 1 270 ? 38.510 -17.939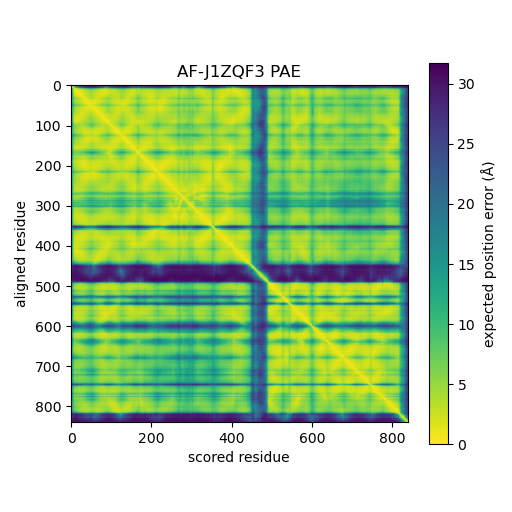 -9.712 1.00 86.56 270 ARG A N 1
ATOM 2109 C CA . ARG A 1 270 ? 39.077 -17.843 -8.353 1.00 86.56 270 ARG A CA 1
ATOM 2110 C C . ARG A 1 270 ? 38.770 -16.494 -7.720 1.00 86.56 270 ARG A C 1
ATOM 2112 O O . ARG A 1 270 ? 39.675 -15.724 -7.388 1.00 86.56 270 ARG A O 1
ATOM 2119 N N . VAL A 1 271 ? 37.484 -16.199 -7.581 1.00 86.94 271 VAL A N 1
ATOM 2120 C CA . VAL A 1 271 ? 37.030 -14.894 -7.105 1.00 86.94 271 VAL A CA 1
ATOM 2121 C C . VAL A 1 271 ? 37.158 -14.813 -5.578 1.00 86.94 271 VAL A C 1
ATOM 2123 O O . VAL A 1 271 ? 36.728 -15.726 -4.869 1.00 86.94 271 VAL A O 1
ATOM 2126 N N . PRO A 1 272 ? 37.826 -13.773 -5.044 1.00 87.44 272 PRO A N 1
ATOM 2127 C CA . PRO A 1 272 ? 37.868 -13.525 -3.610 1.00 87.44 272 PRO A CA 1
ATOM 2128 C C . PRO A 1 272 ? 36.549 -12.923 -3.117 1.00 87.44 272 PRO A C 1
ATOM 2130 O O . PRO A 1 272 ? 35.985 -12.062 -3.783 1.00 87.44 272 PRO A O 1
ATOM 2133 N N . GLU A 1 273 ? 36.148 -13.290 -1.904 1.00 87.88 273 GLU A N 1
ATOM 2134 C CA . GLU A 1 273 ? 35.104 -12.567 -1.174 1.00 87.88 273 GLU A CA 1
ATOM 2135 C C . GLU A 1 273 ? 35.701 -11.276 -0.606 1.00 87.88 273 GLU A C 1
ATOM 2137 O O . GLU A 1 273 ? 36.805 -11.288 -0.042 1.00 87.88 273 GLU A O 1
ATOM 2142 N N . TYR A 1 274 ? 34.971 -10.173 -0.702 1.00 91.00 274 TYR A N 1
ATOM 2143 C CA . TYR A 1 274 ? 35.265 -8.953 0.038 1.00 91.00 274 TYR A CA 1
ATOM 2144 C C . TYR A 1 274 ? 34.158 -8.724 1.060 1.00 91.00 274 TYR A C 1
ATOM 2146 O O . TYR A 1 274 ? 32.999 -8.818 0.717 1.00 91.00 274 TYR A O 1
ATOM 2154 N N . ILE A 1 275 ? 34.497 -8.391 2.302 1.00 92.38 275 ILE A N 1
ATOM 2155 C CA . ILE A 1 275 ? 33.507 -7.980 3.305 1.00 92.38 275 ILE A CA 1
ATOM 2156 C C . ILE A 1 275 ? 33.646 -6.472 3.505 1.00 92.38 275 ILE A C 1
ATOM 2158 O O . ILE A 1 275 ? 34.706 -6.006 3.934 1.00 92.38 275 ILE A O 1
ATOM 2162 N N . PHE A 1 276 ? 32.593 -5.712 3.211 1.00 93.31 276 PHE A N 1
ATOM 2163 C CA . PHE A 1 276 ? 32.526 -4.247 3.217 1.00 93.31 276 PHE A CA 1
ATOM 2164 C C . PHE A 1 276 ? 33.553 -3.573 2.288 1.00 93.31 276 PHE A C 1
ATOM 2166 O O . PHE A 1 276 ? 34.137 -2.536 2.621 1.00 93.31 276 PHE A O 1
ATOM 2173 N N . GLY A 1 277 ? 33.787 -4.153 1.106 1.00 93.62 277 GLY A N 1
ATOM 2174 C CA . GLY A 1 277 ? 34.637 -3.564 0.066 1.00 93.62 277 GLY A CA 1
ATOM 2175 C C . GLY A 1 277 ? 33.971 -2.377 -0.642 1.00 93.62 277 GLY A C 1
ATOM 2176 O O . GLY A 1 277 ? 32.753 -2.226 -0.635 1.00 93.62 277 GLY A O 1
ATOM 2177 N N . ARG A 1 278 ? 34.753 -1.493 -1.271 1.00 94.88 278 ARG A N 1
ATOM 2178 C CA . ARG A 1 278 ? 34.223 -0.407 -2.118 1.00 94.88 278 ARG A CA 1
ATOM 2179 C C . ARG A 1 278 ? 34.748 -0.529 -3.538 1.00 94.88 278 ARG A C 1
ATOM 2181 O O . ARG A 1 278 ? 35.958 -0.463 -3.735 1.00 94.88 278 ARG A O 1
ATOM 2188 N N . LEU A 1 279 ? 33.835 -0.623 -4.504 1.00 94.25 279 LEU A N 1
ATOM 2189 C CA . LEU A 1 279 ? 34.147 -0.715 -5.929 1.00 94.25 279 LEU A CA 1
ATOM 2190 C C . LEU A 1 279 ? 34.265 0.678 -6.562 1.00 94.25 279 LEU A C 1
ATOM 2192 O O . LEU A 1 279 ? 33.384 1.530 -6.403 1.00 94.25 279 LEU A O 1
ATOM 2196 N N . HIS A 1 280 ? 35.333 0.892 -7.326 1.00 93.44 280 HIS A N 1
ATOM 2197 C CA . HIS A 1 280 ? 35.562 2.108 -8.106 1.00 93.44 280 HIS A CA 1
ATOM 2198 C C . HIS A 1 280 ? 35.188 1.920 -9.585 1.00 93.44 280 HIS A C 1
ATOM 2200 O O . HIS A 1 280 ? 35.109 0.788 -10.067 1.00 93.44 280 HIS A O 1
ATOM 2206 N N . PRO A 1 281 ? 34.941 3.010 -10.339 1.00 90.06 281 PRO A N 1
ATOM 2207 C CA . PRO A 1 281 ? 34.559 2.930 -11.754 1.00 90.06 281 PRO A CA 1
ATOM 2208 C C . PRO A 1 281 ? 35.584 2.250 -12.676 1.00 90.06 281 PRO A C 1
ATOM 2210 O O . PRO A 1 281 ? 35.208 1.762 -13.739 1.00 90.06 281 PRO A O 1
ATOM 2213 N N . ASP A 1 282 ? 36.857 2.219 -12.281 1.00 90.00 282 ASP A N 1
ATOM 2214 C CA . ASP A 1 282 ? 37.947 1.536 -12.989 1.00 90.00 282 ASP A CA 1
ATOM 2215 C C . ASP A 1 282 ? 37.984 0.016 -12.723 1.00 90.00 282 ASP A C 1
ATOM 2217 O O . ASP A 1 282 ? 38.713 -0.721 -13.390 1.00 90.00 282 ASP A O 1
ATOM 2221 N N . GLY A 1 283 ? 37.166 -0.465 -11.780 1.00 89.94 283 GLY A N 1
ATOM 2222 C CA . GLY A 1 283 ? 37.124 -1.854 -11.337 1.00 89.94 283 GLY A CA 1
ATOM 2223 C C . GLY A 1 283 ? 38.055 -2.179 -10.173 1.00 89.94 283 GLY A C 1
ATOM 2224 O O . GLY A 1 283 ? 38.105 -3.336 -9.757 1.00 89.94 283 GLY A O 1
ATOM 2225 N N . SER A 1 284 ? 38.791 -1.198 -9.643 1.00 92.25 284 SER A N 1
ATOM 2226 C CA . SER A 1 284 ? 39.587 -1.386 -8.433 1.00 92.25 284 SER A CA 1
ATOM 2227 C C . SER A 1 284 ? 38.687 -1.453 -7.194 1.00 92.25 284 SER A C 1
ATOM 2229 O O . SER A 1 284 ? 37.622 -0.831 -7.136 1.00 92.25 284 SER A O 1
ATOM 2231 N N . ILE A 1 285 ? 39.107 -2.226 -6.191 1.00 92.50 285 ILE A N 1
ATOM 2232 C CA . ILE A 1 285 ? 38.400 -2.360 -4.913 1.00 92.50 285 ILE A CA 1
ATOM 2233 C C . ILE A 1 285 ? 39.292 -1.794 -3.813 1.00 92.50 285 ILE A C 1
ATOM 2235 O O . ILE A 1 285 ? 40.450 -2.189 -3.683 1.00 92.50 285 ILE A O 1
ATOM 2239 N N . SER A 1 286 ? 38.752 -0.876 -3.013 1.00 92.06 286 SER A N 1
ATOM 2240 C CA . SER A 1 286 ? 39.436 -0.302 -1.850 1.00 92.06 286 SER A CA 1
ATOM 2241 C C . SER A 1 286 ? 38.712 -0.647 -0.553 1.00 92.06 286 SER A C 1
ATOM 2243 O O . SER A 1 286 ? 37.481 -0.631 -0.521 1.00 92.06 286 SER A O 1
ATOM 2245 N N . GLY A 1 287 ? 39.466 -0.850 0.528 1.00 90.06 287 GLY A N 1
ATOM 2246 C CA . GLY A 1 287 ? 38.909 -1.216 1.831 1.00 90.06 287 GLY A CA 1
ATOM 2247 C C . GLY A 1 287 ? 38.369 -2.650 1.871 1.00 90.06 287 GLY A C 1
ATOM 2248 O O . GLY A 1 287 ? 38.606 -3.440 0.958 1.00 90.06 287 GLY A O 1
ATOM 2249 N N . GLY A 1 288 ? 37.646 -2.965 2.945 1.00 88.44 288 GLY A N 1
ATOM 2250 C CA . GLY A 1 288 ? 37.066 -4.283 3.188 1.00 88.44 288 GLY A CA 1
ATOM 2251 C C . GLY A 1 288 ? 38.072 -5.363 3.602 1.00 88.44 288 GLY A C 1
ATOM 2252 O O . GLY A 1 288 ? 39.290 -5.182 3.542 1.00 88.44 288 GLY A O 1
ATOM 2253 N N . ILE A 1 289 ? 37.546 -6.499 4.054 1.00 90.19 289 ILE A N 1
ATOM 2254 C CA . ILE A 1 289 ? 38.328 -7.689 4.408 1.00 90.19 289 ILE A CA 1
ATOM 2255 C C . ILE A 1 289 ? 38.271 -8.655 3.229 1.00 90.19 289 ILE A C 1
ATOM 2257 O O . ILE A 1 289 ? 37.194 -9.118 2.870 1.00 90.19 289 ILE A O 1
ATOM 2261 N N . LYS A 1 290 ? 39.425 -8.963 2.633 1.00 90.56 290 LYS A N 1
ATOM 2262 C CA . LYS A 1 290 ? 39.530 -9.877 1.491 1.00 90.56 290 LYS A CA 1
ATOM 2263 C C . LYS A 1 290 ? 39.774 -11.311 1.960 1.00 90.56 290 LYS A C 1
ATOM 2265 O O . LYS A 1 290 ? 40.784 -11.568 2.615 1.00 90.56 290 LYS A O 1
ATOM 2270 N N . ILE A 1 291 ? 38.916 -12.246 1.557 1.00 88.38 291 ILE A N 1
ATOM 2271 C CA . ILE A 1 291 ? 39.073 -13.684 1.806 1.00 88.38 291 ILE A CA 1
ATOM 2272 C C . ILE A 1 291 ? 39.288 -14.397 0.458 1.00 88.38 291 ILE A C 1
ATOM 2274 O O . ILE A 1 291 ? 38.381 -14.427 -0.378 1.00 88.38 291 ILE A O 1
ATOM 2278 N N . PRO A 1 292 ? 40.487 -14.952 0.191 1.00 85.69 292 PRO A N 1
ATOM 2279 C CA . PRO A 1 292 ? 40.788 -15.585 -1.092 1.00 85.69 292 PRO A CA 1
ATOM 2280 C C . PRO A 1 292 ? 39.839 -16.743 -1.430 1.00 85.69 292 PRO A C 1
ATOM 2282 O O . PRO A 1 292 ? 39.574 -17.583 -0.576 1.00 85.69 292 PRO A O 1
ATOM 2285 N N . GLN A 1 293 ? 39.380 -16.799 -2.688 1.00 81.06 293 GLN A N 1
ATOM 2286 C CA . GLN A 1 293 ? 38.577 -17.885 -3.287 1.00 81.06 293 GLN A CA 1
ATOM 2287 C C . GLN A 1 293 ? 37.220 -18.176 -2.623 1.00 81.06 293 GLN A C 1
ATOM 2289 O O . GLN A 1 293 ? 36.536 -19.120 -3.022 1.00 81.06 293 GLN A O 1
ATOM 2294 N N . PHE A 1 294 ? 36.833 -17.408 -1.606 1.00 83.06 294 PHE A N 1
ATOM 2295 C CA . PHE A 1 294 ? 35.665 -17.728 -0.799 1.00 83.06 294 PHE A CA 1
ATOM 2296 C C . PHE A 1 294 ? 34.352 -17.503 -1.558 1.00 83.06 294 PHE A C 1
ATOM 2298 O O . PHE A 1 294 ? 33.491 -18.373 -1.478 1.00 83.06 294 PHE A O 1
ATOM 2305 N N . ASP A 1 295 ? 34.254 -16.466 -2.394 1.00 79.00 295 ASP A N 1
ATOM 2306 C CA . ASP A 1 295 ? 33.081 -16.230 -3.254 1.00 79.00 295 ASP A CA 1
ATOM 2307 C C . ASP A 1 295 ? 32.832 -17.416 -4.210 1.00 79.00 295 ASP A C 1
ATOM 2309 O O . ASP A 1 295 ? 31.748 -17.997 -4.242 1.00 79.00 295 ASP A O 1
ATOM 2313 N N . SER A 1 296 ? 33.873 -17.904 -4.900 1.00 79.00 296 SER A N 1
ATOM 2314 C CA . SER A 1 296 ? 33.766 -19.101 -5.754 1.00 79.00 296 SER A CA 1
ATOM 2315 C C . SER A 1 296 ? 33.251 -20.334 -4.988 1.00 79.00 296 SER A C 1
ATOM 2317 O O . SER A 1 296 ? 32.432 -21.101 -5.509 1.00 79.00 296 SER A O 1
ATOM 2319 N N . ILE A 1 297 ? 33.678 -20.519 -3.734 1.00 83.19 297 ILE A N 1
ATOM 2320 C CA . ILE A 1 297 ? 33.191 -21.605 -2.870 1.00 83.19 297 ILE A CA 1
ATOM 2321 C C . ILE A 1 297 ? 31.730 -21.371 -2.467 1.00 83.19 297 ILE A C 1
ATOM 2323 O O . ILE A 1 297 ? 30.941 -22.313 -2.504 1.00 83.19 297 ILE A O 1
ATOM 2327 N N . LEU A 1 298 ? 31.340 -20.150 -2.101 1.00 80.25 298 LEU A N 1
ATOM 2328 C CA . LEU A 1 298 ? 29.956 -19.834 -1.743 1.00 80.25 298 LEU A CA 1
ATOM 2329 C C . LEU A 1 298 ? 29.012 -20.052 -2.935 1.00 80.25 298 LEU A C 1
ATOM 2331 O O . LEU A 1 298 ? 27.984 -20.728 -2.797 1.00 80.25 298 LEU A O 1
ATOM 2335 N N . ALA A 1 299 ? 29.407 -19.575 -4.116 1.00 79.19 299 ALA A N 1
ATOM 2336 C CA . ALA A 1 299 ? 28.625 -19.648 -5.343 1.00 79.19 299 ALA A CA 1
ATOM 2337 C C . ALA A 1 299 ? 28.387 -21.093 -5.819 1.00 79.19 299 ALA A C 1
ATOM 2339 O O . ALA A 1 299 ? 27.246 -21.474 -6.092 1.00 79.19 299 ALA A O 1
ATOM 2340 N N . GLY A 1 300 ? 29.434 -21.925 -5.898 1.00 79.31 300 GLY A N 1
ATOM 2341 C CA . GLY A 1 300 ? 29.347 -23.261 -6.515 1.00 79.31 300 GLY A CA 1
ATOM 2342 C C . GLY A 1 300 ? 29.902 -24.421 -5.695 1.00 79.31 300 GLY A C 1
ATOM 2343 O O . GLY A 1 300 ? 30.091 -25.502 -6.246 1.00 79.31 300 GLY A O 1
ATOM 2344 N N . PHE A 1 301 ? 30.174 -24.220 -4.401 1.00 84.75 301 PHE A N 1
ATOM 2345 C CA . PHE A 1 301 ? 30.784 -25.199 -3.483 1.00 84.75 301 PHE A CA 1
ATOM 2346 C C . PHE A 1 301 ? 32.177 -25.697 -3.891 1.00 84.75 301 PHE A C 1
ATOM 2348 O O . PHE A 1 301 ? 32.705 -26.625 -3.277 1.00 84.75 301 PHE A O 1
ATOM 2355 N N . THR A 1 302 ? 32.798 -25.078 -4.898 1.00 86.31 302 THR A N 1
ATOM 2356 C CA . THR A 1 302 ? 34.144 -25.426 -5.362 1.00 86.31 302 THR A CA 1
ATOM 2357 C C . THR A 1 302 ? 34.985 -24.162 -5.576 1.00 86.31 302 THR A C 1
ATOM 2359 O O . THR A 1 302 ? 34.456 -23.170 -6.083 1.00 86.31 302 THR A O 1
ATOM 2362 N N . PRO A 1 303 ? 36.290 -24.170 -5.235 1.00 84.00 303 PRO A N 1
ATOM 2363 C CA . PRO A 1 303 ? 37.163 -23.000 -5.394 1.00 84.00 303 PRO A CA 1
ATOM 2364 C C . PRO A 1 303 ? 37.383 -22.530 -6.837 1.00 84.00 303 PRO A C 1
ATOM 2366 O O . PRO A 1 303 ? 37.906 -21.436 -7.024 1.00 84.00 303 PRO A O 1
ATOM 2369 N N . ASP A 1 304 ? 37.017 -23.345 -7.832 1.00 87.69 304 ASP A N 1
ATOM 2370 C CA . ASP A 1 304 ? 37.169 -23.047 -9.262 1.00 87.69 304 ASP A CA 1
ATOM 2371 C C . ASP A 1 304 ? 35.823 -22.711 -9.944 1.00 87.69 304 ASP A C 1
ATOM 2373 O O . ASP A 1 304 ? 35.722 -22.681 -11.174 1.00 87.69 304 ASP A O 1
ATOM 2377 N N . THR A 1 305 ? 34.766 -22.451 -9.164 1.00 89.56 305 THR A N 1
ATOM 2378 C CA . THR A 1 305 ? 33.472 -22.015 -9.710 1.00 89.56 305 THR A CA 1
ATOM 2379 C C . THR A 1 305 ? 33.637 -20.696 -10.464 1.00 89.56 305 THR A C 1
ATOM 2381 O O . THR A 1 305 ? 34.085 -19.696 -9.902 1.00 89.56 305 THR A O 1
ATOM 2384 N N . LYS A 1 306 ? 33.227 -20.677 -11.738 1.00 92.19 306 LYS A N 1
ATOM 2385 C CA . LYS A 1 306 ? 33.237 -19.474 -12.577 1.00 92.19 306 LYS A CA 1
ATOM 2386 C C . LYS A 1 306 ? 32.151 -18.491 -12.139 1.00 92.19 306 LYS A C 1
ATOM 2388 O O . LYS A 1 306 ? 30.965 -18.768 -12.319 1.00 92.19 306 LYS A O 1
ATOM 2393 N N . VAL A 1 307 ? 32.558 -17.317 -11.667 1.00 92.19 307 VAL A N 1
ATOM 2394 C CA . VAL A 1 307 ? 31.658 -16.217 -11.303 1.00 92.19 307 VAL A CA 1
ATOM 2395 C C . VAL A 1 307 ? 31.663 -15.172 -12.413 1.00 92.19 307 VAL A C 1
ATOM 2397 O O . VAL A 1 307 ? 32.712 -14.740 -12.888 1.00 92.19 307 VAL A O 1
ATOM 2400 N N . THR A 1 308 ? 30.473 -14.787 -12.875 1.00 93.88 308 THR A N 1
ATOM 2401 C CA . THR A 1 308 ? 30.318 -13.789 -13.943 1.00 93.88 308 THR A CA 1
ATOM 2402 C C . THR A 1 308 ? 30.562 -12.394 -13.384 1.00 93.88 308 THR A C 1
ATOM 2404 O O . THR A 1 308 ? 29.932 -12.023 -12.405 1.00 93.88 308 THR A O 1
ATOM 2407 N N . GLY A 1 309 ? 31.438 -11.611 -14.014 1.00 94.19 309 GLY A N 1
ATOM 2408 C CA . GLY A 1 309 ? 31.729 -10.240 -13.595 1.00 94.19 309 GLY A CA 1
ATOM 2409 C C . GLY A 1 309 ? 30.816 -9.194 -14.234 1.00 94.19 309 GLY A C 1
ATOM 2410 O O . GLY A 1 309 ? 30.197 -9.420 -15.279 1.00 94.19 309 GLY A O 1
ATOM 2411 N N . LEU A 1 310 ? 30.790 -7.999 -13.647 1.00 93.81 310 LEU A N 1
ATOM 2412 C CA . LEU A 1 310 ? 30.045 -6.839 -14.132 1.00 93.81 310 LEU A CA 1
ATOM 2413 C C . LEU A 1 310 ? 30.436 -6.431 -15.557 1.00 93.81 310 LEU A C 1
ATOM 2415 O O . LEU A 1 310 ? 29.608 -5.878 -16.270 1.00 93.81 310 LEU A O 1
ATOM 2419 N N . THR A 1 311 ? 31.681 -6.639 -16.000 1.00 95.19 311 THR A N 1
ATOM 2420 C CA . THR A 1 311 ? 32.126 -6.291 -17.369 1.00 95.19 311 THR A CA 1
ATOM 2421 C C . THR A 1 311 ? 31.700 -7.305 -18.430 1.00 95.19 311 THR A C 1
ATOM 2423 O O . THR A 1 311 ? 32.110 -7.177 -19.578 1.00 95.19 311 THR A O 1
ATOM 2426 N N . SER A 1 312 ? 30.902 -8.315 -18.072 1.00 95.06 312 SER A N 1
ATOM 2427 C CA . SER A 1 312 ? 30.312 -9.255 -19.037 1.00 95.06 312 SER A CA 1
ATOM 2428 C C . SER A 1 312 ? 29.223 -8.625 -19.913 1.00 95.06 312 SER A C 1
ATOM 2430 O O . SER A 1 312 ? 28.924 -9.157 -20.978 1.00 95.06 312 SER A O 1
ATOM 2432 N N . VAL A 1 313 ? 28.650 -7.496 -19.483 1.00 94.19 313 VAL A N 1
ATOM 2433 C CA . VAL A 1 313 ? 27.627 -6.736 -20.213 1.00 94.19 313 VAL A CA 1
ATOM 2434 C C . VAL A 1 313 ? 28.060 -5.273 -20.396 1.00 94.19 313 VAL A C 1
ATOM 2436 O O . VAL A 1 313 ? 28.906 -4.786 -19.634 1.00 94.19 313 VAL A O 1
ATOM 2439 N N . PRO A 1 314 ? 27.491 -4.541 -21.376 1.00 93.50 314 PRO A N 1
ATOM 2440 C CA . PRO A 1 314 ? 27.771 -3.120 -21.571 1.00 93.50 314 PRO A CA 1
ATOM 2441 C C . PRO A 1 314 ? 27.506 -2.276 -20.317 1.00 93.50 314 PRO A C 1
ATOM 2443 O O . PRO A 1 314 ? 26.669 -2.613 -19.480 1.00 93.50 314 PRO A O 1
ATOM 2446 N N . ALA A 1 315 ? 28.178 -1.125 -20.196 1.00 90.38 315 ALA A N 1
ATOM 2447 C CA . ALA A 1 315 ? 28.017 -0.237 -19.040 1.00 90.38 315 ALA A CA 1
ATOM 2448 C C . ALA A 1 315 ? 26.580 0.282 -18.851 1.00 90.38 315 ALA A C 1
ATOM 2450 O O . ALA A 1 315 ? 26.166 0.511 -17.718 1.00 90.38 315 ALA A O 1
ATOM 2451 N N . SER A 1 316 ? 25.812 0.401 -19.937 1.00 89.12 316 SER A N 1
ATOM 2452 C CA . SER A 1 316 ? 24.385 0.732 -19.920 1.00 89.12 316 SER A CA 1
ATOM 2453 C C . SER A 1 316 ? 23.502 -0.372 -19.331 1.00 89.12 316 SER A C 1
ATOM 2455 O O . SER A 1 316 ? 22.358 -0.107 -18.978 1.00 89.12 316 SER A O 1
ATOM 2457 N N . ASP A 1 317 ? 23.989 -1.611 -19.231 1.00 91.50 317 ASP A N 1
ATOM 2458 C CA . ASP A 1 317 ? 23.188 -2.813 -18.942 1.00 91.50 317 ASP A CA 1
ATOM 2459 C C . ASP A 1 317 ? 23.413 -3.353 -17.527 1.00 91.50 317 ASP A C 1
ATOM 2461 O O . ASP A 1 317 ? 22.756 -4.312 -17.114 1.00 91.50 317 ASP A O 1
ATOM 2465 N N . ARG A 1 318 ? 24.301 -2.701 -16.773 1.00 91.62 318 ARG A N 1
ATOM 2466 C CA . ARG A 1 318 ? 24.730 -3.078 -15.424 1.00 91.62 318 ARG A CA 1
ATOM 2467 C C . ARG A 1 318 ? 24.562 -1.934 -14.419 1.00 91.62 318 ARG A C 1
ATOM 2469 O O . ARG A 1 318 ? 24.542 -0.769 -14.825 1.00 91.62 318 ARG A O 1
ATOM 2476 N N . PRO A 1 319 ? 24.497 -2.238 -13.111 1.00 93.69 319 PRO A N 1
ATOM 2477 C CA . PRO A 1 319 ? 24.595 -1.223 -12.070 1.00 93.69 319 PRO A CA 1
ATOM 2478 C C . PRO A 1 319 ? 25.903 -0.427 -12.175 1.00 93.69 319 PRO A C 1
ATOM 2480 O O . PRO A 1 319 ? 26.950 -0.962 -12.549 1.00 93.69 319 PRO A O 1
ATOM 2483 N N . THR A 1 320 ? 25.868 0.852 -11.800 1.00 93.12 320 THR A N 1
ATOM 2484 C CA . THR A 1 320 ? 27.094 1.659 -11.676 1.00 93.12 320 THR A CA 1
ATOM 2485 C C . THR A 1 320 ? 27.961 1.158 -10.516 1.00 93.12 320 THR A C 1
ATOM 2487 O O . THR A 1 320 ? 27.455 0.521 -9.595 1.00 93.12 320 THR A O 1
ATOM 2490 N N . ALA A 1 321 ? 29.256 1.497 -10.491 1.00 93.12 321 ALA A N 1
ATOM 2491 C CA . ALA A 1 321 ? 30.147 1.111 -9.386 1.00 93.12 321 ALA A CA 1
ATOM 2492 C C . ALA A 1 321 ? 29.625 1.568 -8.005 1.00 93.12 321 ALA A C 1
ATOM 2494 O O . ALA A 1 321 ? 29.718 0.838 -7.018 1.00 93.12 321 ALA A O 1
ATOM 2495 N N . THR A 1 322 ? 28.992 2.746 -7.940 1.00 93.00 322 THR A N 1
ATOM 2496 C CA . THR A 1 322 ? 28.331 3.239 -6.723 1.00 93.00 322 THR A CA 1
ATOM 2497 C C . THR A 1 322 ? 27.118 2.395 -6.344 1.00 93.00 322 THR A C 1
ATOM 2499 O O . THR A 1 322 ? 26.961 2.060 -5.176 1.00 93.00 322 THR A O 1
ATOM 2502 N N . GLN A 1 323 ? 26.269 2.031 -7.309 1.00 94.31 323 GLN A N 1
ATOM 2503 C CA . GLN A 1 323 ? 25.111 1.170 -7.052 1.00 94.31 323 GLN A CA 1
ATOM 2504 C C . GLN A 1 323 ? 25.550 -0.226 -6.603 1.00 94.31 323 GLN A C 1
ATOM 2506 O O . GLN A 1 323 ? 25.014 -0.723 -5.622 1.00 94.31 323 GLN A O 1
ATOM 2511 N N . ALA A 1 324 ? 26.558 -0.814 -7.251 1.00 95.50 324 ALA A N 1
ATOM 2512 C CA . ALA A 1 324 ? 27.147 -2.086 -6.836 1.00 95.50 324 ALA A CA 1
ATOM 2513 C C . ALA A 1 324 ? 27.720 -2.009 -5.411 1.00 95.50 324 ALA A C 1
ATOM 2515 O O . ALA A 1 324 ? 27.435 -2.873 -4.597 1.00 95.50 324 ALA A O 1
ATOM 2516 N N . THR A 1 325 ? 28.419 -0.924 -5.058 1.00 95.94 325 THR A N 1
ATOM 2517 C CA . THR A 1 325 ? 28.904 -0.719 -3.679 1.00 95.94 325 THR A CA 1
ATOM 2518 C C . THR A 1 325 ? 27.755 -0.651 -2.664 1.00 95.94 325 THR A C 1
ATOM 2520 O O . THR A 1 325 ? 27.855 -1.232 -1.590 1.00 95.94 325 THR A O 1
ATOM 2523 N N . ILE A 1 326 ? 26.649 0.033 -2.989 1.00 95.94 326 ILE A N 1
ATOM 2524 C CA . ILE A 1 326 ? 25.464 0.091 -2.113 1.00 95.94 326 ILE A CA 1
ATOM 2525 C C . ILE A 1 326 ? 24.861 -1.306 -1.922 1.00 95.94 326 ILE A C 1
ATOM 2527 O O . ILE A 1 326 ? 24.522 -1.670 -0.800 1.00 95.94 326 ILE A O 1
ATOM 2531 N N . VAL A 1 327 ? 24.734 -2.076 -3.007 1.00 96.88 327 VAL A N 1
ATOM 2532 C CA . VAL A 1 327 ? 24.217 -3.454 -2.981 1.00 96.88 327 VAL A CA 1
ATOM 2533 C C . VAL A 1 327 ? 25.109 -4.340 -2.114 1.00 96.88 327 VAL A C 1
ATOM 2535 O O . VAL A 1 327 ? 24.595 -5.031 -1.244 1.00 96.88 327 VAL A O 1
ATOM 2538 N N . HIS A 1 328 ? 26.425 -4.259 -2.296 1.00 96.81 328 HIS A N 1
ATOM 2539 C CA . HIS A 1 328 ? 27.409 -5.016 -1.528 1.00 96.81 328 HIS A CA 1
ATOM 2540 C C . HIS A 1 328 ? 27.356 -4.703 -0.032 1.00 96.81 328 HIS A C 1
ATOM 2542 O O . HIS A 1 328 ? 27.161 -5.597 0.781 1.00 96.81 328 HIS A O 1
ATOM 2548 N N . TRP A 1 329 ? 27.398 -3.423 0.350 1.00 97.31 329 TRP A N 1
ATOM 2549 C CA . TRP A 1 329 ? 27.314 -3.040 1.764 1.00 97.31 329 TRP A CA 1
ATOM 2550 C C . TRP A 1 329 ? 25.990 -3.432 2.414 1.00 97.31 329 TRP A C 1
ATOM 2552 O O . TRP A 1 329 ? 25.964 -3.783 3.594 1.00 97.31 329 TRP A O 1
ATOM 2562 N N . ALA A 1 330 ? 24.886 -3.357 1.667 1.00 97.75 330 ALA A N 1
ATOM 2563 C CA . ALA A 1 330 ? 23.598 -3.828 2.149 1.00 97.75 330 ALA A CA 1
ATOM 2564 C C . ALA A 1 330 ? 23.625 -5.352 2.358 1.00 97.75 330 ALA A C 1
ATOM 2566 O O . ALA A 1 330 ? 23.225 -5.829 3.420 1.00 97.75 330 ALA A O 1
ATOM 2567 N N . PHE A 1 331 ? 24.152 -6.111 1.400 1.00 96.88 331 PHE A N 1
ATOM 2568 C CA . PHE A 1 331 ? 24.286 -7.559 1.516 1.00 96.88 331 PHE A CA 1
ATOM 2569 C C . PHE A 1 331 ? 25.160 -7.966 2.709 1.00 96.88 331 PHE A C 1
ATOM 2571 O O . PHE A 1 331 ? 24.702 -8.727 3.563 1.00 96.88 331 PHE A O 1
ATOM 2578 N N . ASP A 1 332 ? 26.345 -7.371 2.849 1.00 96.38 332 ASP A N 1
ATOM 2579 C CA . ASP A 1 332 ? 27.255 -7.611 3.971 1.00 96.38 332 ASP A CA 1
ATOM 2580 C C . ASP A 1 332 ? 26.581 -7.339 5.314 1.00 96.38 332 ASP A C 1
ATOM 2582 O O . ASP A 1 332 ? 26.615 -8.164 6.231 1.00 96.38 332 ASP A O 1
ATOM 2586 N N . LEU A 1 333 ? 25.922 -6.183 5.443 1.00 97.31 333 LEU A N 1
ATOM 2587 C CA . LEU A 1 333 ? 25.246 -5.809 6.678 1.00 97.31 333 LEU A CA 1
ATOM 2588 C C . LEU A 1 333 ? 24.106 -6.781 7.003 1.00 97.31 333 LEU A C 1
ATOM 2590 O O . LEU A 1 333 ? 23.957 -7.184 8.158 1.00 97.31 333 LEU A O 1
ATOM 2594 N N . MET A 1 334 ? 23.334 -7.206 6.001 1.00 97.31 334 MET A N 1
ATOM 2595 C CA . MET A 1 334 ? 22.289 -8.217 6.162 1.00 97.31 334 MET A CA 1
ATOM 2596 C C . MET A 1 334 ? 22.868 -9.552 6.655 1.00 97.31 334 MET A C 1
ATOM 2598 O O . MET A 1 334 ? 22.353 -10.113 7.626 1.00 97.31 334 MET A O 1
ATOM 2602 N N . VAL A 1 335 ? 23.940 -10.050 6.030 1.00 94.56 335 VAL A N 1
ATOM 2603 C CA . VAL A 1 335 ? 24.574 -11.335 6.373 1.00 94.56 335 VAL A CA 1
ATOM 2604 C C . VAL A 1 335 ? 25.216 -11.285 7.761 1.00 94.56 335 VAL A C 1
ATOM 2606 O O . VAL A 1 335 ? 25.036 -12.211 8.558 1.00 94.56 335 VAL A O 1
ATOM 2609 N N . VAL A 1 336 ? 25.899 -10.189 8.104 1.00 95.75 336 VAL A N 1
ATOM 2610 C CA . VAL A 1 336 ? 26.501 -9.982 9.430 1.00 95.75 336 VAL A CA 1
ATOM 2611 C C . VAL A 1 336 ? 25.425 -9.945 10.513 1.00 95.75 336 VAL A C 1
ATOM 2613 O O . VAL A 1 336 ? 25.525 -10.670 11.506 1.00 95.75 336 VAL A O 1
ATOM 2616 N N . LEU A 1 337 ? 24.363 -9.155 10.329 1.00 97.12 337 LEU A N 1
ATOM 2617 C CA . LEU A 1 337 ? 23.265 -9.084 11.295 1.00 97.12 337 LEU A CA 1
ATOM 2618 C C . LEU A 1 337 ? 22.541 -10.430 11.416 1.00 97.12 337 LEU A C 1
ATOM 2620 O O . LEU A 1 337 ? 22.290 -10.882 12.534 1.00 97.12 337 LEU A O 1
ATOM 2624 N N . GLY A 1 338 ? 22.273 -11.109 10.299 1.00 95.62 338 GLY A N 1
ATOM 2625 C CA . GLY A 1 338 ? 21.700 -12.455 10.284 1.00 95.62 338 GLY A CA 1
ATOM 2626 C C . GLY A 1 338 ? 22.549 -13.454 11.074 1.00 95.62 338 GLY A C 1
ATOM 2627 O O . GLY A 1 338 ? 22.029 -14.168 11.933 1.00 95.62 338 GLY A O 1
ATOM 2628 N N . SER A 1 339 ? 23.866 -13.433 10.876 1.00 95.06 339 SER A N 1
ATOM 2629 C CA . SER A 1 339 ? 24.820 -14.288 11.593 1.00 95.06 339 SER A CA 1
ATOM 2630 C C . SER A 1 339 ? 24.833 -14.006 13.099 1.00 95.06 339 SER A C 1
ATOM 2632 O O . SER A 1 339 ? 24.779 -14.932 13.911 1.00 95.06 339 SER A O 1
ATOM 2634 N N . LEU A 1 340 ? 24.810 -12.731 13.504 1.00 96.56 340 LEU A N 1
ATOM 2635 C CA . LEU A 1 340 ? 24.705 -12.342 14.916 1.00 96.56 340 LEU A CA 1
ATOM 2636 C C . LEU A 1 340 ? 23.388 -12.818 15.552 1.00 96.56 340 LEU A C 1
ATOM 2638 O O . LEU A 1 340 ? 23.377 -13.266 16.703 1.00 96.56 340 LEU A O 1
ATOM 2642 N N . LEU A 1 341 ? 22.278 -12.770 14.811 1.00 96.56 341 LEU A N 1
ATOM 2643 C CA . LEU A 1 341 ? 20.986 -13.282 15.272 1.00 96.56 341 LEU A CA 1
ATOM 2644 C C . LEU A 1 341 ? 20.989 -14.811 15.411 1.00 96.56 341 LEU A C 1
ATOM 2646 O O . LEU A 1 341 ? 20.396 -15.323 16.363 1.00 96.56 341 LEU A O 1
ATOM 2650 N N . ILE A 1 342 ? 21.683 -15.546 14.530 1.00 95.69 342 ILE A N 1
ATOM 2651 C CA . ILE A 1 342 ? 21.876 -17.002 14.665 1.00 95.69 342 ILE A CA 1
ATOM 2652 C C . ILE A 1 342 ? 22.625 -17.308 15.960 1.00 95.69 342 ILE A C 1
ATOM 2654 O O . ILE A 1 342 ? 22.163 -18.130 16.751 1.00 95.69 342 ILE A O 1
ATOM 2658 N N . LEU A 1 343 ? 23.734 -16.615 16.232 1.00 94.81 343 LEU A N 1
ATOM 2659 C CA . LEU A 1 343 ? 24.488 -16.793 17.477 1.00 94.81 343 LEU A CA 1
ATOM 2660 C C . LEU A 1 343 ? 23.615 -16.522 18.709 1.00 94.81 343 LEU A C 1
ATOM 2662 O O . LEU A 1 343 ? 23.650 -17.278 19.683 1.00 94.81 343 LEU A O 1
ATOM 2666 N N . LEU A 1 344 ? 22.771 -15.489 18.657 1.00 94.81 344 LEU A N 1
ATOM 2667 C CA . LEU A 1 344 ? 21.826 -15.181 19.727 1.00 94.81 344 LEU A CA 1
ATOM 2668 C C . LEU A 1 344 ? 20.747 -16.272 19.891 1.00 94.81 344 LEU A C 1
ATOM 2670 O O . LEU A 1 344 ? 20.397 -16.633 21.021 1.00 94.81 344 LEU A O 1
ATOM 2674 N N . ALA A 1 345 ? 20.232 -16.825 18.789 1.00 94.19 345 ALA A N 1
ATOM 2675 C CA . ALA A 1 345 ? 19.287 -17.941 18.792 1.00 94.19 345 ALA A CA 1
ATOM 2676 C C . ALA A 1 345 ? 19.913 -19.217 19.380 1.00 94.19 345 ALA A C 1
ATOM 2678 O O . ALA A 1 345 ? 19.290 -19.881 20.212 1.00 94.19 345 ALA A O 1
ATOM 2679 N N . LEU A 1 346 ? 21.161 -19.521 19.018 1.00 91.69 346 LEU A N 1
ATOM 2680 C CA . LEU A 1 346 ? 21.928 -20.640 19.565 1.00 91.69 346 LEU A CA 1
ATOM 2681 C C . LEU A 1 346 ? 22.211 -20.447 21.059 1.00 91.69 346 LEU A C 1
ATOM 2683 O O . LEU A 1 346 ? 22.018 -21.380 21.838 1.00 91.69 346 LEU A O 1
ATOM 2687 N N . TRP A 1 347 ? 22.567 -19.233 21.496 1.00 91.12 347 TRP A N 1
ATOM 2688 C CA . TRP A 1 347 ? 22.745 -18.917 22.918 1.00 91.12 347 TRP A CA 1
ATOM 2689 C C . TRP A 1 347 ? 21.452 -19.159 23.713 1.00 91.12 347 TRP A C 1
ATOM 2691 O O . TRP A 1 347 ? 21.464 -19.772 24.787 1.00 91.12 347 TRP A O 1
ATOM 2701 N N . TYR A 1 348 ? 20.309 -18.753 23.162 1.00 90.50 348 TYR A N 1
ATOM 2702 C CA . TYR A 1 348 ? 19.004 -19.043 23.751 1.00 90.50 348 TYR A CA 1
ATOM 2703 C C . TYR A 1 348 ? 18.692 -20.546 23.796 1.00 90.50 348 TYR A C 1
ATOM 2705 O O . TYR A 1 348 ? 18.247 -21.061 24.830 1.00 90.50 348 TYR A O 1
ATOM 2713 N N . GLY A 1 349 ? 18.947 -21.249 22.689 1.00 85.75 349 GLY A N 1
ATOM 2714 C CA . GLY A 1 349 ? 18.735 -22.685 22.534 1.00 85.75 349 GLY A CA 1
ATOM 2715 C C . GLY A 1 349 ? 19.603 -23.521 23.471 1.00 85.75 349 GLY A C 1
ATOM 2716 O O . GLY A 1 349 ? 19.111 -24.482 24.047 1.00 85.75 349 GLY A O 1
ATOM 2717 N N . TRP A 1 350 ? 20.850 -23.125 23.725 1.00 79.75 350 TRP A N 1
ATOM 2718 C CA . TRP A 1 350 ? 21.765 -23.832 24.628 1.00 79.75 350 TRP A CA 1
ATOM 2719 C C . TRP A 1 350 ? 21.320 -23.775 26.099 1.00 79.75 350 TRP A C 1
ATOM 2721 O O . TRP A 1 350 ? 21.468 -24.743 26.851 1.00 79.75 350 TRP A O 1
ATOM 2731 N N . GLY A 1 351 ? 20.735 -22.651 26.528 1.00 65.44 351 GLY A N 1
ATOM 2732 C CA . GLY A 1 351 ? 20.307 -22.447 27.917 1.00 65.44 351 GLY A CA 1
ATOM 2733 C C . GLY A 1 351 ? 19.023 -23.190 28.314 1.00 65.44 351 GLY A C 1
ATOM 2734 O O . GLY A 1 351 ? 18.816 -23.490 29.494 1.00 65.44 351 GLY A O 1
ATOM 2735 N N . ARG A 1 352 ? 18.145 -23.504 27.351 1.00 64.31 352 ARG A N 1
ATOM 2736 C CA . ARG A 1 352 ? 16.764 -23.943 27.623 1.00 64.31 352 ARG A CA 1
ATOM 2737 C C . ARG A 1 352 ? 16.599 -25.446 27.939 1.00 64.31 352 ARG A C 1
ATOM 2739 O O . ARG A 1 352 ? 15.911 -25.733 28.926 1.00 64.31 352 ARG A O 1
ATOM 2746 N N . PRO A 1 353 ? 17.209 -26.402 27.205 1.00 55.06 353 PRO A N 1
ATOM 2747 C CA . PRO A 1 353 ? 17.062 -27.838 27.452 1.00 55.06 353 PRO A CA 1
ATOM 2748 C C . PRO A 1 353 ? 17.664 -28.282 28.787 1.00 55.06 353 PRO A C 1
ATOM 2750 O O . PRO A 1 353 ? 17.088 -29.129 29.460 1.00 55.06 353 PRO A O 1
ATOM 2753 N N . ARG A 1 354 ? 18.771 -27.667 29.229 1.00 53.03 354 ARG A N 1
ATOM 2754 C CA . ARG A 1 354 ? 19.484 -28.101 30.443 1.00 53.03 354 ARG A CA 1
ATOM 2755 C C . ARG A 1 354 ? 18.822 -27.687 31.761 1.00 53.03 354 ARG A C 1
ATOM 2757 O O . ARG A 1 354 ? 19.115 -28.298 32.781 1.00 53.03 354 ARG A O 1
ATOM 2764 N N . ARG A 1 355 ? 17.969 -26.648 31.792 1.00 48.94 355 ARG A N 1
ATOM 2765 C CA . ARG A 1 355 ? 17.418 -26.116 33.066 1.00 48.94 355 ARG A CA 1
ATOM 2766 C C . ARG A 1 355 ? 15.957 -25.652 33.039 1.00 48.94 355 ARG A C 1
ATOM 2768 O O . ARG A 1 355 ? 15.465 -25.223 34.079 1.00 48.94 355 ARG A O 1
ATOM 2775 N N . ARG A 1 356 ? 15.257 -25.668 31.891 1.00 63.75 356 ARG A N 1
ATOM 2776 C CA . ARG A 1 356 ? 13.915 -25.048 31.709 1.00 63.75 356 ARG A CA 1
ATOM 2777 C C . ARG A 1 356 ? 13.834 -23.575 32.179 1.00 63.75 356 ARG A C 1
ATOM 2779 O O . ARG A 1 356 ? 12.744 -23.046 32.419 1.00 63.75 356 ARG A O 1
ATOM 2786 N N . ARG A 1 357 ? 14.982 -22.899 32.301 1.00 68.88 357 ARG A N 1
ATOM 2787 C CA . ARG A 1 357 ? 15.138 -21.512 32.769 1.00 68.88 357 ARG A CA 1
ATOM 2788 C C . ARG A 1 357 ? 15.571 -20.626 31.601 1.00 68.88 357 ARG A C 1
ATOM 2790 O O . ARG A 1 357 ? 16.198 -21.102 30.661 1.00 68.88 357 ARG A O 1
ATOM 2797 N N . LEU A 1 358 ? 15.192 -19.349 31.649 1.00 78.00 358 LEU A N 1
ATOM 2798 C CA . LEU A 1 358 ? 15.723 -18.350 30.717 1.00 78.00 358 LEU A CA 1
ATOM 2799 C C . LEU A 1 358 ? 17.213 -18.114 31.019 1.00 78.00 358 LEU A C 1
ATOM 2801 O O . LEU A 1 358 ? 17.608 -18.301 32.177 1.00 78.00 358 LEU A O 1
ATOM 2805 N N . PRO A 1 359 ? 18.031 -17.698 30.032 1.00 80.19 359 PRO A N 1
ATOM 2806 C CA . PRO A 1 359 ? 19.406 -17.287 30.295 1.00 80.19 359 PRO A CA 1
ATOM 2807 C C . PRO A 1 359 ? 19.446 -16.235 31.411 1.00 80.19 359 PRO A C 1
ATOM 2809 O O . PRO A 1 359 ? 18.641 -15.310 31.414 1.00 80.19 359 PRO A O 1
ATOM 2812 N N . ALA A 1 360 ? 20.351 -16.388 32.380 1.00 78.88 360 ALA A N 1
ATOM 2813 C CA . ALA A 1 360 ? 20.462 -15.451 33.504 1.00 78.88 360 ALA A CA 1
ATOM 2814 C C . ALA A 1 360 ? 21.282 -14.195 33.156 1.00 78.88 360 ALA A C 1
ATOM 2816 O O . ALA A 1 360 ? 21.184 -13.185 33.847 1.00 78.88 360 ALA A O 1
ATOM 2817 N N . SER A 1 361 ? 22.089 -14.260 32.091 1.00 87.38 361 SER A N 1
ATOM 2818 C CA . SER A 1 361 ? 23.029 -13.200 31.726 1.00 87.38 361 SER A CA 1
ATOM 2819 C C . SER A 1 361 ? 22.306 -11.923 31.269 1.00 87.38 361 SER A C 1
ATOM 2821 O O . SER A 1 361 ? 21.468 -11.994 30.366 1.00 87.38 361 SER A O 1
ATOM 2823 N N . PRO A 1 362 ? 22.649 -10.737 31.810 1.00 89.00 362 PRO A N 1
ATOM 2824 C CA . PRO A 1 362 ? 22.096 -9.470 31.333 1.00 89.00 362 PRO A CA 1
ATOM 2825 C C . PRO A 1 362 ? 22.510 -9.165 29.886 1.00 89.00 362 PRO A C 1
ATOM 2827 O O . PRO A 1 362 ? 21.751 -8.534 29.155 1.00 89.00 362 PRO A O 1
ATOM 2830 N N . TRP A 1 363 ? 23.672 -9.652 29.440 1.00 93.38 363 TRP A N 1
ATOM 2831 C CA . TRP A 1 363 ? 24.147 -9.479 28.065 1.00 93.38 363 TRP A CA 1
ATOM 2832 C C . TRP A 1 363 ? 23.252 -10.171 27.041 1.00 93.38 363 TRP A C 1
ATOM 2834 O O . TRP A 1 363 ? 23.002 -9.606 25.980 1.00 93.38 363 TRP A O 1
ATOM 2844 N N . PHE A 1 364 ? 22.685 -11.327 27.394 1.00 93.69 364 PHE A N 1
ATOM 2845 C CA . PHE A 1 364 ? 21.702 -11.997 26.548 1.00 93.69 364 PHE A CA 1
ATOM 2846 C C . PHE A 1 364 ? 20.471 -11.107 26.320 1.00 93.69 364 PHE A C 1
ATOM 2848 O O . PHE A 1 364 ? 20.042 -10.918 25.186 1.00 93.69 364 PHE A O 1
ATOM 2855 N N . PHE A 1 365 ? 19.927 -10.502 27.381 1.00 93.25 365 PHE A N 1
ATOM 2856 C CA . PHE A 1 365 ? 18.760 -9.624 27.254 1.00 93.25 365 PHE A CA 1
ATOM 2857 C C . PHE A 1 365 ? 19.079 -8.282 26.587 1.00 93.25 365 PHE A C 1
ATOM 2859 O O . PHE A 1 365 ? 18.199 -7.721 25.941 1.00 93.25 365 PHE A O 1
ATOM 2866 N N . ARG A 1 366 ? 20.316 -7.775 26.695 1.00 95.62 366 ARG A N 1
ATOM 2867 C CA . ARG A 1 366 ? 20.779 -6.618 25.905 1.00 95.62 366 ARG A CA 1
ATOM 2868 C C . ARG A 1 366 ? 20.810 -6.9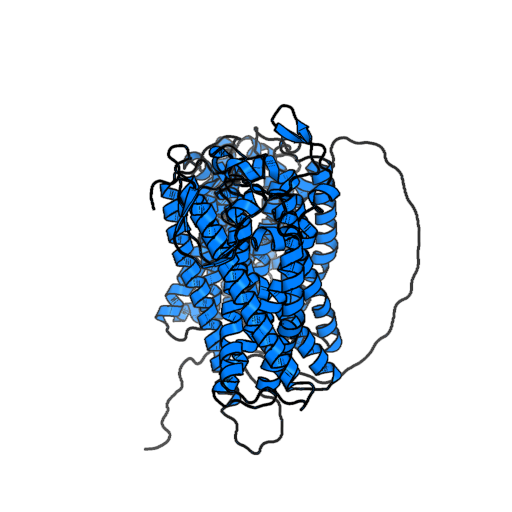61 24.415 1.00 95.62 366 ARG A C 1
ATOM 2870 O O . ARG A 1 366 ? 20.232 -6.226 23.624 1.00 95.62 366 ARG A O 1
ATOM 2877 N N . GLY A 1 367 ? 21.380 -8.113 24.055 1.00 96.00 367 GLY A N 1
ATOM 2878 C CA . GLY A 1 367 ? 21.341 -8.632 22.686 1.00 96.00 367 GLY A CA 1
ATOM 2879 C C . GLY A 1 367 ? 19.908 -8.813 22.182 1.00 96.00 367 GLY A C 1
ATOM 2880 O O . GLY A 1 367 ? 19.561 -8.316 21.118 1.00 96.00 367 GLY A O 1
ATOM 2881 N N . ALA A 1 368 ? 19.034 -9.421 22.988 1.00 94.94 368 ALA A N 1
ATOM 2882 C CA . ALA A 1 368 ? 17.623 -9.60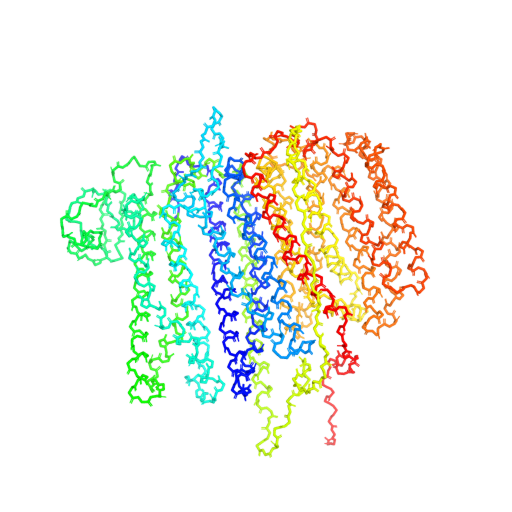1 22.650 1.00 94.94 368 ALA A CA 1
ATOM 2883 C C . ALA A 1 368 ? 16.841 -8.282 22.514 1.00 94.94 368 ALA A C 1
ATOM 2885 O O . ALA A 1 368 ? 15.900 -8.218 21.729 1.00 94.94 368 ALA A O 1
ATOM 2886 N N . ALA A 1 369 ? 17.217 -7.232 23.250 1.00 95.31 369 ALA A N 1
ATOM 2887 C CA . ALA A 1 369 ? 16.627 -5.905 23.101 1.00 95.31 369 ALA A CA 1
ATOM 2888 C C . ALA A 1 369 ? 17.017 -5.246 21.765 1.00 95.31 369 ALA A C 1
ATOM 2890 O O . ALA A 1 369 ? 16.174 -4.600 21.147 1.00 95.31 369 ALA A O 1
ATOM 2891 N N . CYS A 1 370 ? 18.255 -5.446 21.302 1.00 97.00 370 CYS A N 1
ATOM 2892 C CA . CYS A 1 370 ? 18.734 -4.928 20.016 1.00 97.00 370 CYS A CA 1
ATOM 2893 C C . CYS A 1 370 ? 18.343 -5.810 18.817 1.00 97.00 370 CYS A C 1
ATOM 2895 O O . CYS A 1 370 ? 18.300 -5.316 17.693 1.00 97.00 370 CYS A O 1
ATOM 2897 N N . ALA A 1 371 ? 18.022 -7.089 19.042 1.00 96.94 371 ALA A N 1
ATOM 2898 C CA . ALA A 1 371 ? 17.720 -8.064 17.991 1.00 96.94 371 ALA A CA 1
ATOM 2899 C C . ALA A 1 371 ? 16.570 -7.634 17.066 1.00 96.94 371 ALA A C 1
ATOM 2901 O O . ALA A 1 371 ? 16.629 -7.876 15.864 1.00 96.94 371 ALA A O 1
ATOM 2902 N N . GLY A 1 372 ? 15.544 -6.969 17.609 1.00 93.19 372 GLY A N 1
ATOM 2903 C CA . GLY A 1 372 ? 14.439 -6.434 16.809 1.00 93.19 372 GLY A CA 1
ATOM 2904 C C . GLY A 1 372 ? 14.903 -5.382 15.801 1.00 93.19 372 GLY A C 1
ATOM 2905 O O . GLY A 1 372 ? 14.651 -5.522 14.610 1.00 93.19 372 GLY A O 1
ATOM 2906 N N . VAL A 1 373 ? 15.657 -4.381 16.268 1.00 95.38 373 VAL A N 1
ATOM 2907 C CA . VAL A 1 373 ? 16.215 -3.319 15.411 1.00 95.38 373 VAL A CA 1
ATOM 2908 C C . VAL A 1 373 ? 17.172 -3.907 14.375 1.00 95.38 373 VAL A C 1
ATOM 2910 O O . VAL A 1 373 ? 17.062 -3.585 13.199 1.00 95.38 373 VAL A O 1
ATOM 2913 N N . ALA A 1 374 ? 18.054 -4.820 14.791 1.00 97.31 374 ALA A N 1
ATOM 2914 C CA . ALA A 1 374 ? 18.956 -5.527 13.884 1.00 97.31 374 ALA A CA 1
ATOM 2915 C C . ALA A 1 374 ? 18.199 -6.287 12.780 1.00 97.31 374 ALA A C 1
ATOM 2917 O O . ALA A 1 374 ? 18.603 -6.248 11.624 1.00 97.31 374 ALA A O 1
ATOM 2918 N N . SER A 1 375 ? 17.078 -6.934 13.115 1.00 96.81 375 SER A N 1
ATOM 2919 C CA . SER A 1 375 ? 16.265 -7.661 12.131 1.00 96.81 375 SER A CA 1
ATOM 2920 C C . SER A 1 375 ? 15.588 -6.719 11.133 1.00 96.81 375 SER A C 1
ATOM 2922 O O . SER A 1 375 ? 15.598 -7.001 9.941 1.00 96.81 375 SER A O 1
ATOM 2924 N N . VAL A 1 376 ? 15.054 -5.580 11.596 1.00 96.31 376 VAL A N 1
ATOM 2925 C CA . VAL A 1 376 ? 14.471 -4.556 10.709 1.00 96.31 376 VAL A CA 1
ATOM 2926 C C . VAL A 1 376 ? 15.528 -4.024 9.740 1.00 96.31 376 VAL A C 1
ATOM 2928 O O . VAL A 1 376 ? 15.291 -4.003 8.539 1.00 96.31 376 VAL A O 1
ATOM 2931 N N . VAL A 1 377 ? 16.720 -3.676 10.237 1.00 97.81 377 VAL A N 1
ATOM 2932 C CA . VAL A 1 377 ? 17.828 -3.207 9.386 1.00 97.81 377 VAL A CA 1
ATOM 2933 C C . VAL A 1 377 ? 18.238 -4.275 8.369 1.00 97.81 377 VAL A C 1
ATOM 2935 O O . VAL A 1 377 ? 18.454 -3.947 7.206 1.00 97.81 377 VAL A O 1
ATOM 2938 N N . ALA A 1 378 ? 18.300 -5.548 8.767 1.00 97.75 378 ALA A N 1
ATOM 2939 C CA . ALA A 1 378 ? 18.608 -6.641 7.849 1.00 97.75 378 ALA A CA 1
ATOM 2940 C C . ALA A 1 378 ? 17.547 -6.794 6.742 1.00 97.75 378 ALA A C 1
ATOM 2942 O O . ALA A 1 378 ? 17.907 -7.027 5.591 1.00 97.75 378 ALA A O 1
ATOM 2943 N N . VAL A 1 379 ? 16.258 -6.616 7.062 1.00 97.00 379 VAL A N 1
ATOM 2944 C CA . VAL A 1 379 ? 15.170 -6.625 6.067 1.00 97.00 379 VAL A CA 1
ATOM 2945 C C . VAL A 1 379 ? 15.324 -5.480 5.065 1.00 97.00 379 VAL A C 1
ATOM 2947 O O . VAL A 1 379 ? 15.274 -5.739 3.864 1.00 97.00 379 VAL A O 1
ATOM 2950 N N . GLU A 1 380 ? 15.562 -4.247 5.527 1.00 97.19 380 GLU A N 1
ATOM 2951 C CA . GLU A 1 380 ? 15.815 -3.098 4.638 1.00 97.19 380 GLU A CA 1
ATOM 2952 C C . GLU A 1 380 ? 16.996 -3.369 3.705 1.00 97.19 380 GLU A C 1
ATOM 2954 O O . GLU A 1 380 ? 16.916 -3.175 2.493 1.00 97.19 380 GLU A O 1
ATOM 2959 N N . CYS A 1 381 ? 18.090 -3.885 4.263 1.00 97.88 381 CYS A N 1
ATOM 2960 C CA . CYS A 1 381 ? 19.283 -4.222 3.503 1.00 97.88 381 CYS A CA 1
ATOM 2961 C C . CYS A 1 381 ? 19.014 -5.306 2.447 1.00 97.88 381 CYS A C 1
ATOM 2963 O O . CYS A 1 381 ? 19.494 -5.198 1.316 1.00 97.88 381 CYS A O 1
ATOM 2965 N N . GLY A 1 382 ? 18.202 -6.315 2.769 1.00 96.69 382 GLY A N 1
ATOM 2966 C CA . GLY A 1 382 ? 17.776 -7.335 1.809 1.00 96.69 382 GLY A CA 1
ATOM 2967 C C . GLY A 1 382 ? 16.984 -6.753 0.635 1.00 96.69 382 GLY A C 1
ATOM 2968 O O . GLY A 1 382 ? 17.262 -7.084 -0.519 1.00 96.69 382 GLY A O 1
ATOM 2969 N N . TRP A 1 383 ? 16.056 -5.827 0.899 1.00 96.94 383 TRP A N 1
ATOM 2970 C CA . TRP A 1 383 ? 15.305 -5.129 -0.152 1.00 96.94 383 TRP A CA 1
ATOM 2971 C C . TRP A 1 383 ? 16.189 -4.211 -0.998 1.00 96.94 383 TRP A C 1
ATOM 2973 O O . TRP A 1 383 ? 16.076 -4.224 -2.223 1.00 96.94 383 TRP A O 1
ATOM 2983 N N . ILE A 1 384 ? 17.116 -3.474 -0.380 1.00 96.88 384 ILE A N 1
ATOM 2984 C CA . ILE A 1 384 ? 18.103 -2.656 -1.100 1.00 96.88 384 ILE A CA 1
ATOM 2985 C C . ILE A 1 384 ? 18.943 -3.538 -2.031 1.00 96.88 384 ILE A C 1
ATOM 2987 O O . ILE A 1 384 ? 19.080 -3.220 -3.212 1.00 96.88 384 ILE A O 1
ATOM 2991 N N . THR A 1 385 ? 19.441 -4.672 -1.535 1.00 96.38 385 THR A N 1
ATOM 2992 C CA . THR A 1 385 ? 20.225 -5.635 -2.325 1.00 96.38 385 THR A CA 1
ATOM 2993 C C . THR A 1 385 ? 19.423 -6.134 -3.531 1.00 96.38 385 THR A C 1
ATOM 2995 O O . THR A 1 385 ? 19.897 -6.100 -4.670 1.00 96.38 385 THR A O 1
ATOM 2998 N N . ALA A 1 386 ? 18.168 -6.537 -3.309 1.00 94.38 386 ALA A N 1
ATOM 2999 C CA . ALA A 1 386 ? 17.303 -7.069 -4.355 1.00 94.38 386 ALA A CA 1
ATOM 3000 C C . ALA A 1 386 ? 16.920 -6.022 -5.418 1.00 94.38 386 ALA A C 1
ATOM 3002 O O . ALA A 1 386 ? 16.955 -6.331 -6.614 1.00 94.38 386 ALA A O 1
ATOM 3003 N N . GLU A 1 387 ? 16.576 -4.798 -5.009 1.00 94.81 387 GLU A N 1
ATOM 3004 C CA . GLU A 1 387 ? 16.015 -3.767 -5.890 1.00 94.81 387 GLU A CA 1
ATOM 3005 C C . GLU A 1 387 ? 17.084 -2.887 -6.546 1.00 94.81 387 GLU A C 1
ATOM 3007 O O . GLU A 1 387 ? 17.023 -2.623 -7.752 1.00 94.81 387 GLU A O 1
ATOM 3012 N N . VAL A 1 388 ? 18.101 -2.454 -5.794 1.00 94.94 388 VAL A N 1
ATOM 3013 C CA . VAL A 1 388 ? 19.218 -1.672 -6.352 1.00 94.94 388 VAL A CA 1
ATOM 3014 C C . VAL A 1 388 ? 20.088 -2.560 -7.241 1.00 94.94 388 VAL A C 1
ATOM 3016 O O . VAL A 1 388 ? 20.565 -2.103 -8.278 1.00 94.94 388 VAL A O 1
ATOM 3019 N N . GLY A 1 389 ? 20.203 -3.852 -6.931 1.00 93.81 389 GLY A N 1
ATOM 3020 C CA . GLY A 1 389 ? 20.903 -4.813 -7.780 1.00 93.81 389 GLY A CA 1
ATOM 3021 C C . GLY A 1 389 ? 20.223 -5.082 -9.130 1.00 93.81 389 GLY A C 1
ATOM 3022 O O . GLY A 1 389 ? 20.852 -5.636 -10.026 1.00 93.81 389 GLY A O 1
ATOM 3023 N N . ARG A 1 390 ? 18.946 -4.701 -9.312 1.00 94.75 390 ARG A N 1
ATOM 3024 C CA . ARG A 1 390 ? 18.224 -4.828 -10.599 1.00 94.75 390 ARG A CA 1
ATOM 3025 C C . ARG A 1 390 ? 18.531 -3.674 -11.565 1.00 94.75 390 ARG A C 1
ATOM 3027 O O . ARG A 1 390 ? 18.222 -3.754 -12.754 1.00 94.75 390 ARG A O 1
ATOM 3034 N N . GLN A 1 391 ? 19.126 -2.590 -11.069 1.00 93.25 391 GLN A N 1
ATOM 3035 C CA . GLN A 1 391 ? 19.423 -1.403 -11.866 1.00 93.25 391 GLN A CA 1
ATOM 3036 C C . GLN A 1 391 ? 20.308 -1.753 -13.079 1.00 93.25 391 GLN A C 1
ATOM 3038 O O . GLN A 1 391 ? 21.204 -2.584 -12.951 1.00 93.25 391 GLN A O 1
ATOM 3043 N N . PRO A 1 392 ? 20.071 -1.146 -14.258 1.00 93.62 392 PRO A N 1
ATOM 3044 C CA . PRO A 1 392 ? 19.142 -0.047 -14.542 1.00 93.62 392 PRO A CA 1
ATOM 3045 C C . PRO A 1 392 ? 17.792 -0.512 -15.134 1.00 93.62 392 PRO A C 1
ATOM 3047 O O . PRO A 1 392 ? 17.124 0.233 -15.860 1.00 93.62 392 PRO A O 1
ATOM 3050 N N . TRP A 1 393 ? 17.377 -1.745 -14.833 1.00 95.19 393 TRP A N 1
ATOM 3051 C CA . TRP A 1 393 ? 16.130 -2.335 -15.316 1.00 95.19 393 TRP A CA 1
ATOM 3052 C C . TRP A 1 393 ? 14.991 -2.189 -14.301 1.00 95.19 393 TRP A C 1
ATOM 3054 O O . TRP A 1 393 ? 15.177 -2.392 -13.099 1.00 95.19 393 TRP A O 1
ATOM 3064 N N . ILE A 1 394 ? 13.789 -1.872 -14.789 1.00 94.31 394 ILE A N 1
ATOM 3065 C CA . ILE A 1 394 ? 12.566 -1.932 -13.973 1.00 94.31 394 ILE A CA 1
ATOM 3066 C C . ILE A 1 394 ? 11.855 -3.272 -14.171 1.00 94.31 394 ILE A C 1
ATOM 3068 O O . ILE A 1 394 ? 11.486 -3.913 -13.196 1.00 94.31 394 ILE A O 1
ATOM 3072 N N . VAL A 1 395 ? 11.771 -3.731 -15.423 1.00 95.69 395 VAL A N 1
ATOM 3073 C CA . VAL A 1 395 ? 11.458 -5.113 -15.797 1.00 95.69 395 VAL A CA 1
ATOM 3074 C C . VAL A 1 395 ? 12.726 -5.667 -16.426 1.00 95.69 395 VAL A C 1
ATOM 3076 O O . VAL A 1 395 ? 13.174 -5.153 -17.457 1.00 95.69 395 VAL A O 1
ATOM 3079 N N . TYR A 1 396 ? 13.348 -6.643 -15.767 1.00 95.38 396 TYR A N 1
ATOM 3080 C CA . TYR A 1 396 ? 14.680 -7.130 -16.123 1.00 95.38 396 TYR A CA 1
ATOM 3081 C C . TYR A 1 396 ? 14.767 -7.498 -17.612 1.00 95.38 396 TYR A C 1
ATOM 3083 O O . TYR A 1 396 ? 13.935 -8.251 -18.103 1.00 95.38 396 TYR A O 1
ATOM 3091 N N . GLN A 1 397 ? 15.734 -6.914 -18.330 1.00 93.06 397 GLN A N 1
ATOM 3092 C CA . GLN A 1 397 ? 15.963 -7.072 -19.780 1.00 93.06 397 GLN A CA 1
ATOM 3093 C C . GLN A 1 397 ? 14.827 -6.636 -20.732 1.00 93.06 397 GLN A C 1
ATOM 3095 O O . GLN A 1 397 ? 14.994 -6.726 -21.945 1.00 93.06 397 GLN A O 1
ATOM 3100 N N . HIS A 1 398 ? 13.700 -6.113 -20.233 1.00 93.56 398 HIS A N 1
ATOM 3101 C CA . HIS A 1 398 ? 12.559 -5.722 -21.079 1.00 93.56 398 HIS A CA 1
ATOM 3102 C C . HIS A 1 398 ? 12.170 -4.244 -21.000 1.00 93.56 398 HIS A C 1
ATOM 3104 O O . HIS A 1 398 ? 11.505 -3.745 -21.910 1.00 93.56 398 HIS A O 1
ATOM 3110 N N . MET A 1 399 ? 12.510 -3.547 -19.912 1.00 94.69 399 MET A N 1
ATOM 3111 C CA . MET A 1 399 ? 12.183 -2.130 -19.758 1.00 94.69 399 MET A CA 1
ATOM 3112 C C . MET A 1 399 ? 13.184 -1.414 -18.854 1.00 94.69 399 MET A C 1
ATOM 3114 O O . MET A 1 399 ? 13.477 -1.869 -17.739 1.00 94.69 399 MET A O 1
ATOM 3118 N N . ARG A 1 400 ? 13.681 -0.264 -19.315 1.00 94.12 400 ARG A N 1
ATOM 3119 C CA . ARG A 1 400 ? 14.553 0.607 -18.518 1.00 94.12 400 ARG A CA 1
ATOM 3120 C C . ARG A 1 400 ? 13.743 1.467 -17.568 1.00 94.12 400 ARG A C 1
ATOM 3122 O O . ARG A 1 400 ? 12.616 1.858 -17.850 1.00 94.12 400 ARG A O 1
ATOM 3129 N N . ILE A 1 401 ? 14.356 1.835 -16.451 1.00 93.75 401 ILE A N 1
ATOM 3130 C CA . ILE A 1 401 ? 13.704 2.703 -15.461 1.00 93.75 401 ILE A CA 1
ATOM 3131 C C . ILE A 1 401 ? 13.481 4.113 -16.043 1.00 93.75 401 ILE A C 1
ATOM 3133 O O . ILE A 1 401 ? 12.467 4.741 -15.752 1.00 93.75 401 ILE A O 1
ATOM 3137 N N . GLY A 1 402 ? 14.375 4.577 -16.925 1.00 92.44 402 GLY A N 1
ATOM 3138 C CA . GLY A 1 402 ? 14.221 5.850 -17.638 1.00 92.44 402 GLY A CA 1
ATOM 3139 C C . GLY A 1 402 ? 13.018 5.899 -18.588 1.00 92.44 402 GLY A C 1
ATOM 3140 O O . GLY A 1 402 ? 12.469 6.971 -18.795 1.00 92.44 402 GLY A O 1
ATOM 3141 N N . GLU A 1 403 ? 12.564 4.756 -19.109 1.00 92.56 403 GLU A N 1
ATOM 3142 C CA . GLU A 1 403 ? 11.359 4.662 -19.955 1.00 92.56 403 GLU A CA 1
ATOM 3143 C C . GLU A 1 403 ? 10.069 4.603 -19.125 1.00 92.56 403 GLU A C 1
ATOM 3145 O O . GLU A 1 403 ? 8.981 4.874 -19.626 1.00 92.56 403 GLU A O 1
ATOM 3150 N N . ALA A 1 404 ? 10.169 4.184 -17.862 1.00 94.06 404 ALA A N 1
ATOM 3151 C CA . ALA A 1 404 ? 9.013 3.969 -16.997 1.00 94.06 404 ALA A CA 1
ATOM 3152 C C . ALA A 1 404 ? 8.603 5.212 -16.211 1.00 94.06 404 ALA A C 1
ATOM 3154 O O . ALA A 1 404 ? 7.442 5.308 -15.802 1.00 94.06 404 ALA A O 1
ATOM 3155 N N . VAL A 1 405 ? 9.558 6.112 -15.956 1.00 95.00 405 VAL A N 1
ATOM 3156 C CA . VAL A 1 405 ? 9.349 7.293 -15.120 1.00 95.00 405 VAL A CA 1
ATOM 3157 C C . VAL A 1 405 ? 8.356 8.262 -15.762 1.00 95.00 405 VAL A C 1
ATOM 3159 O O . VAL A 1 405 ? 8.290 8.406 -16.979 1.00 95.00 405 VAL A O 1
ATOM 3162 N N . THR A 1 406 ? 7.579 8.941 -14.924 1.00 93.00 406 THR A N 1
ATOM 3163 C CA . THR A 1 406 ? 6.667 10.011 -15.339 1.00 93.00 406 THR A CA 1
ATOM 3164 C C . THR A 1 406 ? 7.367 11.126 -16.134 1.00 93.00 406 THR A C 1
ATOM 3166 O O . THR A 1 406 ? 8.570 11.348 -15.996 1.00 93.00 406 THR A O 1
ATOM 3169 N N . ALA A 1 407 ? 6.604 11.877 -16.932 1.00 89.62 407 ALA A N 1
ATOM 3170 C CA . ALA A 1 407 ? 7.054 13.113 -17.579 1.00 89.62 407 ALA A CA 1
ATOM 3171 C C . ALA A 1 407 ? 6.983 14.345 -16.645 1.00 89.62 407 ALA A C 1
ATOM 3173 O O . ALA A 1 407 ? 7.359 15.450 -17.034 1.00 89.62 407 ALA A O 1
ATOM 3174 N N . THR A 1 408 ? 6.506 14.180 -15.403 1.00 89.38 408 THR A N 1
ATOM 3175 C CA . THR A 1 408 ? 6.410 15.268 -14.417 1.00 89.38 408 THR A CA 1
ATOM 3176 C C . THR A 1 408 ? 7.764 15.941 -14.180 1.00 89.38 408 THR A C 1
ATOM 3178 O O . THR A 1 408 ? 8.792 15.283 -14.017 1.00 89.38 408 THR A O 1
ATOM 3181 N N . ARG A 1 409 ? 7.756 17.277 -14.077 1.00 90.94 409 ARG A N 1
ATOM 3182 C CA . ARG A 1 409 ? 8.953 18.083 -13.792 1.00 90.94 409 ARG A CA 1
ATOM 3183 C C . ARG A 1 409 ? 9.655 17.616 -12.512 1.00 90.94 409 ARG A C 1
ATOM 3185 O O . ARG A 1 409 ? 9.029 17.499 -11.459 1.00 90.94 409 ARG A O 1
ATOM 3192 N N . ALA A 1 410 ? 10.980 17.473 -12.578 1.00 92.56 410 ALA A N 1
ATOM 3193 C CA . ALA A 1 410 ? 11.811 17.035 -11.453 1.00 92.56 410 ALA A CA 1
ATOM 3194 C C . ALA A 1 410 ? 11.609 17.878 -10.178 1.00 92.56 410 ALA A C 1
ATOM 3196 O O . ALA A 1 410 ? 11.533 17.328 -9.082 1.00 92.56 410 ALA A O 1
ATOM 3197 N N . GLY A 1 411 ? 11.460 19.203 -10.314 1.00 93.12 411 GLY A N 1
ATOM 3198 C CA . GLY A 1 411 ? 11.200 20.098 -9.179 1.00 93.12 411 GLY A CA 1
ATOM 3199 C C . GLY A 1 411 ? 9.902 19.769 -8.433 1.00 93.12 411 GLY A C 1
ATOM 3200 O O . GLY A 1 411 ? 9.883 19.776 -7.206 1.00 93.12 411 GLY A O 1
ATOM 3201 N N . SER A 1 412 ? 8.836 19.399 -9.151 1.00 91.75 412 SER A N 1
ATOM 3202 C CA . SER A 1 412 ? 7.568 18.981 -8.541 1.00 91.75 412 SER A CA 1
ATOM 3203 C C . SER A 1 412 ? 7.714 17.676 -7.756 1.00 91.75 412 SER A C 1
ATOM 3205 O O . S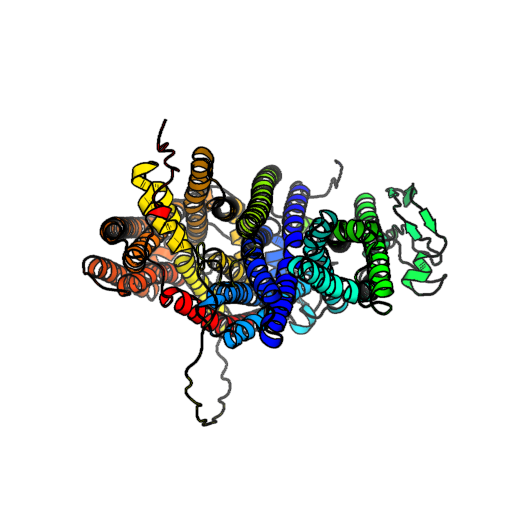ER A 1 412 ? 7.129 17.547 -6.683 1.00 91.75 412 SER A O 1
ATOM 3207 N N . LEU A 1 413 ? 8.534 16.737 -8.243 1.00 93.75 413 LEU A N 1
ATOM 3208 C CA . LEU A 1 413 ? 8.818 15.486 -7.536 1.00 93.75 413 LEU A CA 1
ATOM 3209 C C . LEU A 1 413 ? 9.671 15.706 -6.278 1.00 93.75 413 LEU A C 1
ATOM 3211 O O . LEU A 1 413 ? 9.388 15.099 -5.252 1.00 93.75 413 LEU A O 1
ATOM 3215 N N . TRP A 1 414 ? 10.659 16.608 -6.311 1.00 95.94 414 TRP A N 1
ATOM 3216 C CA . TRP A 1 414 ? 11.425 16.979 -5.111 1.00 95.94 414 TRP A CA 1
ATOM 3217 C C . TRP A 1 414 ? 10.549 17.639 -4.040 1.00 95.94 414 TRP A C 1
ATOM 3219 O O . TRP A 1 414 ? 10.681 17.321 -2.859 1.00 95.94 414 TRP A O 1
ATOM 3229 N N . ILE A 1 415 ? 9.627 18.520 -4.445 1.00 93.88 415 ILE A N 1
ATOM 3230 C CA . ILE A 1 415 ? 8.646 19.122 -3.530 1.00 93.88 415 ILE A CA 1
ATOM 3231 C C . ILE A 1 415 ? 7.741 18.038 -2.932 1.00 93.88 415 ILE A C 1
ATOM 3233 O O . ILE A 1 415 ? 7.523 18.025 -1.720 1.00 93.88 415 ILE A O 1
ATOM 3237 N N . MET A 1 416 ? 7.248 17.109 -3.761 1.00 91.75 416 MET A N 1
ATOM 3238 C CA . MET A 1 416 ? 6.435 15.983 -3.299 1.00 91.75 416 MET A CA 1
ATOM 3239 C C . MET A 1 416 ? 7.205 15.110 -2.303 1.00 91.75 416 MET A C 1
ATOM 3241 O O . MET A 1 416 ? 6.660 14.799 -1.250 1.00 91.75 416 MET A O 1
ATOM 3245 N N . LEU A 1 417 ? 8.474 14.788 -2.574 1.00 94.12 417 LEU A N 1
ATOM 3246 C CA . LEU A 1 417 ? 9.332 14.064 -1.635 1.00 94.12 417 LEU A CA 1
ATOM 3247 C C . LEU A 1 417 ? 9.482 14.807 -0.308 1.00 94.12 417 LEU A C 1
ATOM 3249 O O . LEU A 1 417 ? 9.254 14.209 0.739 1.00 94.12 417 LEU A O 1
ATOM 3253 N N . GLY A 1 418 ? 9.806 16.102 -0.331 1.00 93.94 418 GLY A N 1
ATOM 3254 C CA . GLY A 1 418 ? 9.919 16.898 0.893 1.00 93.94 418 GLY A CA 1
ATOM 3255 C C . GLY A 1 418 ? 8.634 16.867 1.726 1.00 93.94 418 GLY A C 1
ATOM 3256 O O . GLY A 1 418 ? 8.677 16.662 2.939 1.00 93.94 418 GLY A O 1
ATOM 3257 N N . LEU A 1 419 ? 7.480 16.995 1.070 1.00 90.00 419 LEU A N 1
ATOM 3258 C CA . LEU A 1 419 ? 6.180 16.922 1.728 1.00 90.00 419 LEU A CA 1
ATOM 3259 C C . LEU A 1 419 ? 5.889 15.523 2.289 1.00 90.00 419 LEU A C 1
ATOM 3261 O O . LEU A 1 419 ? 5.503 15.405 3.450 1.00 90.00 419 LEU A O 1
ATOM 3265 N N . VAL A 1 420 ? 6.113 14.466 1.507 1.00 90.06 420 VAL A N 1
ATOM 3266 C CA . VAL A 1 420 ? 5.917 13.074 1.939 1.00 90.06 420 VAL A CA 1
ATOM 3267 C C . VAL A 1 420 ? 6.811 12.745 3.134 1.00 90.06 420 VAL A C 1
ATOM 3269 O O . VAL A 1 420 ? 6.315 12.183 4.107 1.00 90.06 420 VAL A O 1
ATOM 3272 N N . VAL A 1 421 ? 8.077 13.174 3.133 1.00 92.19 421 VAL A N 1
ATOM 3273 C CA . VAL A 1 421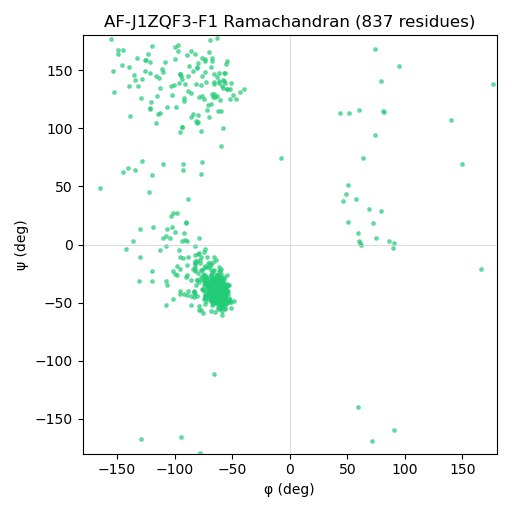 ? 8.995 13.009 4.272 1.00 92.19 421 VAL A CA 1
ATOM 3274 C C . VAL A 1 421 ? 8.436 13.662 5.531 1.00 92.19 421 VAL A C 1
ATOM 3276 O O . VAL A 1 421 ? 8.364 13.009 6.572 1.00 92.19 421 VAL A O 1
ATOM 3279 N N . VAL A 1 422 ? 7.987 14.919 5.452 1.00 89.00 422 VAL A N 1
ATOM 3280 C CA . VAL A 1 422 ? 7.400 15.622 6.605 1.00 89.00 422 VAL A CA 1
ATOM 3281 C C . VAL A 1 422 ? 6.180 14.873 7.140 1.00 89.00 422 VAL A C 1
ATOM 3283 O O . VAL A 1 422 ? 6.069 14.654 8.350 1.00 89.00 422 VAL A O 1
ATOM 3286 N N . VAL A 1 423 ? 5.278 14.439 6.257 1.00 84.12 423 VAL A N 1
ATOM 3287 C CA . VAL A 1 423 ? 4.065 13.738 6.687 1.00 84.12 423 VAL A CA 1
A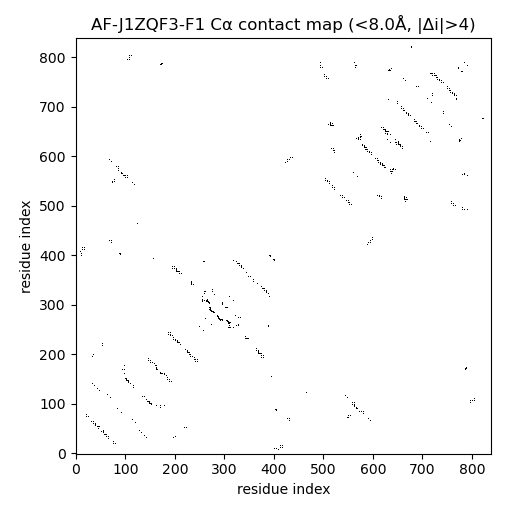TOM 3288 C C . VAL A 1 423 ? 4.385 12.350 7.258 1.00 84.12 423 VAL A C 1
ATOM 3290 O O . VAL A 1 423 ? 3.790 11.948 8.257 1.00 84.12 423 VAL A O 1
ATOM 3293 N N . TYR A 1 424 ? 5.351 11.623 6.701 1.00 88.50 424 TYR A N 1
ATOM 3294 C CA . TYR A 1 424 ? 5.747 10.310 7.212 1.00 88.50 424 TYR A CA 1
ATOM 3295 C C . TYR A 1 424 ? 6.469 10.414 8.558 1.00 88.50 424 TYR A C 1
ATOM 3297 O O . TYR A 1 424 ? 6.155 9.649 9.466 1.00 88.50 424 TYR A O 1
ATOM 3305 N N . VAL A 1 425 ? 7.357 11.397 8.750 1.00 88.88 425 VAL A N 1
ATOM 3306 C CA . VAL A 1 425 ? 7.956 11.685 10.069 1.00 88.88 425 VAL A CA 1
ATOM 3307 C C . VAL A 1 425 ? 6.861 11.920 11.106 1.00 88.88 425 VAL A C 1
ATOM 3309 O O . VAL A 1 425 ? 6.912 11.387 12.216 1.00 88.88 425 VAL A O 1
ATOM 3312 N N . PHE A 1 426 ? 5.831 12.669 10.727 1.00 82.62 426 PHE A N 1
ATOM 3313 C CA . PHE A 1 426 ? 4.682 12.917 11.577 1.00 82.62 426 PHE A CA 1
ATOM 3314 C C . PHE A 1 426 ? 3.870 11.643 11.859 1.00 82.62 426 PHE A C 1
ATOM 3316 O O . PHE A 1 426 ? 3.570 11.377 13.021 1.00 82.62 426 PHE A O 1
ATOM 3323 N N . ILE A 1 427 ? 3.578 10.801 10.862 1.00 82.94 427 ILE A N 1
ATOM 3324 C CA . ILE A 1 427 ? 2.882 9.512 11.037 1.00 82.94 427 ILE A CA 1
ATOM 3325 C C . ILE A 1 427 ? 3.663 8.544 11.930 1.00 82.94 427 ILE A C 1
ATOM 3327 O O . ILE A 1 427 ? 3.104 7.972 12.864 1.00 82.94 427 ILE A O 1
ATOM 3331 N N . PHE A 1 428 ? 4.956 8.347 11.685 1.00 86.94 428 PHE A N 1
ATOM 3332 C CA . PHE A 1 428 ? 5.762 7.421 12.482 1.00 86.94 428 PHE A CA 1
ATOM 3333 C C . PHE A 1 428 ? 6.004 7.962 13.895 1.00 86.94 428 PHE A C 1
ATOM 3335 O O . PHE A 1 428 ? 5.940 7.205 14.867 1.00 86.94 428 PHE A O 1
ATOM 3342 N N . GLY A 1 429 ? 6.177 9.281 14.040 1.00 85.19 429 GLY A N 1
ATOM 3343 C CA . GLY A 1 429 ? 6.177 9.949 15.341 1.00 85.19 429 GLY A CA 1
ATOM 3344 C C . GLY A 1 429 ? 4.856 9.750 16.092 1.00 85.19 429 GLY A C 1
ATOM 3345 O O . GLY A 1 429 ? 4.860 9.450 17.288 1.00 85.19 429 GLY A O 1
ATOM 3346 N N . SER A 1 430 ? 3.728 9.825 15.376 1.00 76.62 430 SER A N 1
ATOM 3347 C CA . SER A 1 430 ? 2.382 9.553 15.894 1.00 76.62 430 SER A CA 1
ATOM 3348 C C . SER A 1 430 ? 2.248 8.134 16.420 1.00 76.62 430 SER A C 1
ATOM 3350 O O . SER A 1 430 ? 1.837 7.924 17.563 1.00 76.62 430 SER A O 1
ATOM 3352 N N . LEU A 1 431 ? 2.628 7.161 15.591 1.00 83.62 431 LEU A N 1
ATOM 3353 C CA . LEU A 1 431 ? 2.617 5.743 15.919 1.00 83.62 431 LEU A CA 1
ATOM 3354 C C . LEU A 1 431 ? 3.425 5.487 17.193 1.00 83.62 431 LEU A C 1
ATOM 3356 O O . LEU A 1 431 ? 2.915 4.893 18.144 1.00 83.62 431 LEU A O 1
ATOM 3360 N N . LEU A 1 432 ? 4.658 5.997 17.260 1.00 86.31 432 LEU A N 1
ATOM 3361 C CA . LEU A 1 432 ? 5.511 5.840 18.434 1.00 86.31 432 LEU A CA 1
ATOM 3362 C C . LEU A 1 432 ? 4.879 6.465 19.687 1.00 86.31 432 LEU A C 1
ATOM 3364 O O . LEU A 1 432 ? 4.845 5.826 20.741 1.00 86.31 432 LEU A O 1
ATOM 3368 N N . ALA A 1 433 ? 4.338 7.681 19.584 1.00 81.31 433 ALA A N 1
ATOM 3369 C CA . ALA A 1 433 ? 3.679 8.359 20.698 1.00 81.31 433 ALA A CA 1
ATOM 3370 C C . ALA A 1 433 ? 2.462 7.574 21.221 1.00 81.31 433 ALA A C 1
ATOM 3372 O O . ALA A 1 433 ? 2.315 7.405 22.436 1.00 81.31 433 ALA A O 1
ATOM 3373 N N . VAL A 1 434 ? 1.623 7.042 20.325 1.00 79.06 434 VAL A N 1
ATOM 3374 C CA . VAL A 1 434 ? 0.469 6.196 20.674 1.00 79.06 434 VAL A CA 1
ATOM 3375 C C . VAL A 1 434 ? 0.930 4.935 21.402 1.00 79.06 434 VAL A C 1
ATOM 3377 O O . VAL A 1 434 ? 0.437 4.648 22.493 1.00 79.06 434 VAL A O 1
ATOM 3380 N N . LEU A 1 435 ? 1.919 4.218 20.862 1.00 83.44 435 LEU A N 1
ATOM 3381 C CA . LEU A 1 435 ? 2.437 2.988 21.468 1.00 83.44 435 LEU A CA 1
ATOM 3382 C C . LEU A 1 435 ? 3.052 3.241 22.854 1.00 83.44 435 LEU A C 1
ATOM 3384 O O . LEU A 1 435 ? 2.819 2.479 23.799 1.00 83.44 435 LEU A O 1
ATOM 3388 N N . LEU A 1 436 ? 3.799 4.338 23.015 1.00 82.94 436 LEU A N 1
ATOM 3389 C CA . LEU A 1 436 ? 4.359 4.742 24.306 1.00 82.94 436 LEU A CA 1
ATOM 3390 C C . LEU A 1 436 ? 3.267 5.128 25.312 1.00 82.94 436 LEU A C 1
ATOM 3392 O O . LEU A 1 436 ? 3.371 4.756 26.485 1.00 82.94 436 LEU A O 1
ATOM 3396 N N . LYS A 1 437 ? 2.203 5.810 24.869 1.00 76.25 437 LYS A N 1
ATOM 3397 C CA . LYS A 1 437 ? 1.054 6.144 25.719 1.00 76.25 437 LYS A CA 1
ATOM 3398 C C . LYS A 1 437 ? 0.291 4.891 26.142 1.00 76.25 437 LYS A C 1
ATOM 3400 O O . LYS A 1 437 ? -0.001 4.755 27.325 1.00 76.25 437 LYS A O 1
ATOM 3405 N N . MET A 1 438 ? 0.017 3.958 25.227 1.00 79.00 438 MET A N 1
ATOM 3406 C CA . MET A 1 438 ? -0.627 2.676 25.552 1.00 79.00 438 MET A CA 1
ATOM 3407 C C . MET A 1 438 ? 0.179 1.920 26.614 1.00 79.00 438 MET A C 1
ATOM 3409 O O . MET A 1 438 ? -0.365 1.481 27.625 1.00 79.00 438 MET A O 1
ATOM 3413 N N . ARG A 1 439 ? 1.508 1.869 26.453 1.00 82.12 439 ARG A N 1
ATOM 3414 C CA . ARG A 1 439 ? 2.422 1.306 27.453 1.00 82.12 439 ARG A CA 1
ATOM 3415 C C . ARG A 1 439 ? 2.330 2.021 28.804 1.00 82.12 439 ARG A C 1
ATOM 3417 O O . ARG A 1 439 ? 2.361 1.347 29.831 1.00 82.12 439 ARG A O 1
ATOM 3424 N N . ALA A 1 440 ? 2.288 3.353 28.830 1.00 75.69 440 ALA A N 1
ATOM 3425 C CA . ALA A 1 440 ? 2.194 4.130 30.068 1.00 75.69 440 ALA A CA 1
ATOM 3426 C C . ALA A 1 440 ? 0.837 3.943 30.766 1.00 75.69 440 ALA A C 1
ATOM 3428 O O . ALA A 1 440 ? 0.810 3.681 31.965 1.00 75.69 440 ALA A O 1
ATOM 3429 N N . GLY A 1 441 ? -0.267 3.982 30.015 1.00 68.44 441 GLY A N 1
ATOM 3430 C CA . GLY A 1 441 ? -1.616 3.742 30.531 1.00 68.44 441 GLY A CA 1
ATOM 3431 C C . GLY A 1 441 ? -1.751 2.356 31.156 1.00 68.44 441 GLY A C 1
ATOM 3432 O O . GLY A 1 441 ? -2.186 2.228 32.296 1.00 68.44 441 GLY A O 1
ATOM 3433 N N . TRP A 1 442 ? -1.255 1.319 30.475 1.00 78.25 442 TRP A N 1
ATOM 3434 C CA . TRP A 1 442 ? -1.232 -0.033 31.036 1.00 78.25 442 TRP A CA 1
ATOM 3435 C C . TRP A 1 442 ? -0.367 -0.147 32.295 1.00 78.25 442 TRP A C 1
ATOM 3437 O O . TRP A 1 442 ? -0.713 -0.897 33.196 1.00 78.25 442 TRP A O 1
ATOM 3447 N N . ARG A 1 443 ? 0.729 0.615 32.401 1.00 73.25 443 ARG A N 1
ATOM 3448 C CA . ARG A 1 443 ? 1.566 0.634 33.613 1.00 73.25 443 ARG A CA 1
ATOM 3449 C C . ARG A 1 443 ? 0.876 1.278 34.808 1.00 73.25 443 ARG A C 1
ATOM 3451 O O . ARG A 1 443 ? 1.048 0.777 35.910 1.00 73.25 443 ARG A O 1
ATOM 3458 N N . LEU A 1 444 ? 0.156 2.378 34.596 1.00 64.25 444 LEU A N 1
ATOM 3459 C CA . LEU A 1 444 ? -0.571 3.069 35.663 1.00 64.25 444 LEU A CA 1
ATOM 3460 C C . LEU A 1 444 ? -1.699 2.191 36.213 1.00 64.25 444 LEU A C 1
ATOM 3462 O O . LEU A 1 444 ? -1.819 2.062 37.430 1.00 64.25 444 LEU A O 1
ATOM 3466 N N . ALA A 1 445 ? -2.438 1.525 35.319 1.00 61.16 445 ALA A N 1
ATOM 3467 C CA . ALA A 1 445 ? -3.474 0.559 35.679 1.00 61.16 445 ALA A CA 1
ATOM 3468 C C . ALA A 1 445 ? -2.917 -0.660 36.442 1.00 61.16 445 ALA A C 1
ATOM 3470 O O . ALA A 1 445 ? -3.574 -1.195 37.331 1.00 61.16 445 ALA A O 1
ATOM 3471 N N . ASP A 1 446 ? -1.693 -1.090 36.119 1.00 66.81 446 ASP A N 1
ATOM 3472 C CA . ASP A 1 446 ? -1.028 -2.199 36.810 1.00 66.81 446 ASP A CA 1
ATOM 3473 C C . ASP A 1 446 ? -0.432 -1.772 38.186 1.00 66.81 446 ASP A C 1
ATOM 3475 O O . ASP A 1 446 ? -0.112 -2.646 38.988 1.00 66.81 446 ASP A O 1
ATOM 3479 N N . GLY A 1 447 ? -0.268 -0.465 38.469 1.00 53.97 447 GLY A N 1
ATOM 3480 C CA . GLY A 1 447 ? 0.427 0.067 39.660 1.00 53.97 447 GLY A CA 1
ATOM 3481 C C . GLY A 1 447 ? -0.447 0.564 40.827 1.00 53.97 447 GLY A C 1
ATOM 3482 O O . GLY A 1 447 ? 0.032 0.582 41.955 1.00 53.97 447 GLY A O 1
ATOM 3483 N N . HIS A 1 448 ? -1.713 0.932 40.600 1.00 47.19 448 HIS A N 1
ATOM 3484 C CA . HIS A 1 448 ? -2.632 1.470 41.627 1.00 47.19 448 HIS A CA 1
ATOM 3485 C C . HIS A 1 448 ? -3.424 0.384 42.391 1.00 47.19 448 HIS A C 1
ATOM 3487 O O . HIS A 1 448 ? -4.611 0.547 42.652 1.00 47.19 448 HIS A O 1
ATOM 3493 N N . ARG A 1 449 ? -2.811 -0.758 42.735 1.00 40.50 449 ARG A N 1
ATOM 3494 C CA . ARG A 1 449 ? -3.507 -1.858 43.437 1.00 40.50 449 ARG A CA 1
ATOM 3495 C C . ARG A 1 449 ? -2.850 -2.210 44.779 1.00 40.50 449 ARG A C 1
ATOM 3497 O O . ARG A 1 449 ? -1.709 -2.677 44.754 1.00 40.50 449 ARG A O 1
ATOM 3504 N N . PRO A 1 450 ? -3.543 -2.051 45.926 1.00 39.34 450 PRO A N 1
ATOM 3505 C CA . PRO A 1 450 ? -3.076 -2.542 47.223 1.00 39.34 450 PRO A CA 1
ATOM 3506 C C . PRO A 1 450 ? -2.954 -4.074 47.247 1.00 39.34 450 PRO A C 1
ATOM 3508 O O . PRO A 1 450 ? -3.751 -4.796 46.644 1.00 39.34 450 PRO A O 1
ATOM 3511 N N . ALA A 1 451 ? -1.950 -4.588 47.957 1.00 36.22 451 ALA A N 1
ATOM 3512 C CA . ALA A 1 451 ? -1.727 -6.021 48.117 1.00 36.22 451 ALA A CA 1
ATOM 3513 C C . ALA A 1 451 ? -2.714 -6.607 49.144 1.00 36.22 451 ALA A C 1
ATOM 3515 O O . ALA A 1 451 ? -2.466 -6.528 50.342 1.00 36.22 451 ALA A O 1
ATOM 3516 N N . GLY A 1 452 ? -3.826 -7.199 48.694 1.00 40.25 452 GLY A N 1
ATOM 3517 C CA . GLY A 1 452 ? -4.736 -7.908 49.607 1.00 40.25 452 GLY A CA 1
ATOM 3518 C C . GLY A 1 452 ? -6.123 -8.264 49.071 1.00 40.25 452 GLY A C 1
ATOM 3519 O O . GLY A 1 452 ? -6.733 -9.204 49.575 1.00 40.25 452 GLY A O 1
ATOM 3520 N N . GLU A 1 453 ? -6.624 -7.593 48.035 1.00 32.44 453 GLU A N 1
ATOM 3521 C CA . GLU A 1 453 ? -7.966 -7.885 47.512 1.00 32.44 453 GLU A CA 1
ATOM 3522 C C . GLU A 1 453 ? -7.986 -9.096 46.565 1.00 32.44 453 GLU A C 1
ATOM 3524 O O . GLU A 1 453 ? -7.097 -9.296 45.726 1.00 32.44 453 GLU A O 1
ATOM 3529 N N . ARG A 1 454 ? -9.020 -9.940 46.710 1.00 31.73 454 ARG A N 1
ATOM 3530 C CA . ARG A 1 454 ? -9.285 -11.082 45.820 1.00 31.73 454 ARG A CA 1
ATOM 3531 C C . ARG A 1 454 ? -9.401 -10.589 44.374 1.00 31.73 454 ARG A C 1
ATOM 3533 O O . ARG A 1 454 ? -9.871 -9.490 44.118 1.00 31.73 454 ARG A O 1
ATOM 3540 N N . ARG A 1 455 ? -8.985 -11.431 43.418 1.00 40.41 455 ARG A N 1
ATOM 3541 C CA . ARG A 1 455 ? -9.097 -11.186 41.968 1.00 40.41 455 ARG A CA 1
ATOM 3542 C C . ARG A 1 455 ? -10.560 -10.995 41.542 1.00 40.41 455 ARG A C 1
ATOM 3544 O O . ARG A 1 455 ? -11.176 -11.929 41.036 1.00 40.41 455 ARG A O 1
ATOM 3551 N N . GLU A 1 456 ? -11.064 -9.779 41.658 1.00 33.44 456 GLU A N 1
ATOM 3552 C CA . GLU A 1 456 ? -12.108 -9.253 40.787 1.00 33.44 456 GLU A CA 1
ATOM 3553 C C . GLU A 1 456 ? -11.465 -8.454 39.644 1.00 33.44 456 GLU A C 1
ATOM 3555 O O . GLU A 1 456 ? -10.344 -7.937 39.740 1.00 33.44 456 GLU A O 1
ATOM 3560 N N . ALA A 1 457 ? -12.105 -8.512 38.478 1.00 32.41 457 ALA A N 1
ATOM 3561 C CA . ALA A 1 457 ? -11.555 -8.009 37.226 1.00 32.41 457 ALA A CA 1
ATOM 3562 C C . ALA A 1 457 ? -11.390 -6.471 37.266 1.00 32.41 457 ALA A C 1
ATOM 3564 O O . ALA A 1 457 ? -12.274 -5.794 37.770 1.00 32.41 457 ALA A O 1
ATOM 3565 N N . PRO A 1 458 ? -10.295 -5.888 36.727 1.00 36.41 458 PRO A N 1
ATOM 3566 C CA . PRO A 1 458 ? -10.212 -4.433 36.538 1.00 36.41 458 PRO A CA 1
ATOM 3567 C C . PRO A 1 458 ? -11.246 -3.937 35.509 1.00 36.41 458 PRO A C 1
ATOM 3569 O O . PRO A 1 458 ? -11.241 -4.434 34.377 1.00 36.41 458 PRO A O 1
ATOM 3572 N N . GLU A 1 459 ? -12.050 -2.938 35.890 1.00 38.31 459 GLU A N 1
ATOM 3573 C CA . GLU A 1 459 ? -13.034 -2.213 35.061 1.00 38.31 459 GLU A CA 1
ATOM 3574 C C . GLU A 1 459 ? -12.502 -0.876 34.480 1.00 38.31 459 GLU A C 1
ATOM 3576 O O . GLU A 1 459 ? -11.447 -0.390 34.886 1.00 38.31 459 GLU A O 1
ATOM 3581 N N . THR A 1 460 ? -13.259 -0.342 33.500 1.00 36.28 460 THR A N 1
ATOM 3582 C CA . THR A 1 460 ? -13.334 1.050 32.973 1.00 36.28 460 THR A CA 1
ATOM 3583 C C . THR A 1 460 ? -12.117 1.700 32.281 1.00 36.28 460 THR A C 1
ATOM 3585 O O . THR A 1 460 ? -11.475 2.583 32.835 1.00 36.28 460 THR A O 1
ATOM 3588 N N . ASP A 1 461 ? -11.828 1.289 31.033 1.00 35.16 461 ASP A N 1
ATOM 3589 C CA . ASP A 1 461 ? -11.738 2.193 29.847 1.00 35.16 461 ASP A CA 1
ATOM 3590 C C . ASP A 1 461 ? -11.759 1.365 28.536 1.00 35.16 461 ASP A C 1
ATOM 3592 O O . ASP A 1 461 ? -10.881 1.369 27.670 1.00 35.16 461 ASP A O 1
ATOM 3596 N N . THR A 1 462 ? -12.747 0.472 28.524 1.00 30.25 462 THR A N 1
ATOM 3597 C CA . THR A 1 462 ? -13.181 -0.559 27.572 1.00 30.25 462 THR A CA 1
ATOM 3598 C C . THR A 1 462 ? -13.587 -1.774 28.447 1.00 30.25 462 THR A C 1
ATOM 3600 O O . THR A 1 462 ? -12.702 -2.520 28.890 1.00 30.25 462 THR A O 1
ATOM 3603 N N . PRO A 1 463 ? -14.893 -2.100 28.595 1.00 36.25 463 PRO A N 1
ATOM 3604 C CA . PRO A 1 463 ? -15.463 -3.140 29.510 1.00 36.25 463 PRO A CA 1
ATOM 3605 C C . PRO A 1 463 ? -15.452 -4.676 29.153 1.00 36.25 463 PRO A C 1
ATOM 3607 O O . PRO A 1 463 ? -16.216 -5.120 28.310 1.00 36.25 463 PRO A O 1
ATOM 3610 N N . TYR A 1 464 ? -14.678 -5.530 29.860 1.00 35.84 464 TYR A N 1
ATOM 3611 C CA . TYR A 1 464 ? -14.965 -6.980 30.157 1.00 35.84 464 TYR A CA 1
ATOM 3612 C C . TYR A 1 464 ? -14.462 -8.197 29.335 1.00 35.84 464 TYR A C 1
ATOM 3614 O O . TYR A 1 464 ? -14.168 -8.134 28.139 1.00 35.84 464 TYR A O 1
ATOM 3622 N N . GLY A 1 465 ? -14.369 -9.302 30.112 1.00 28.58 465 GLY A N 1
ATOM 3623 C CA . GLY A 1 465 ? -14.334 -10.755 29.837 1.00 28.58 465 GLY A CA 1
ATOM 3624 C C . GLY A 1 465 ? -15.392 -11.491 30.727 1.00 28.58 465 GLY A C 1
ATOM 3625 O O . GLY A 1 465 ? -16.222 -10.808 31.311 1.00 28.58 465 GLY A O 1
ATOM 3626 N N . PRO A 1 466 ? -15.417 -12.838 30.872 1.00 36.41 466 PRO A N 1
ATOM 3627 C CA . PRO A 1 466 ? -16.557 -13.676 30.436 1.00 36.41 466 PRO A CA 1
ATOM 3628 C C . PRO A 1 466 ? -17.471 -14.301 31.526 1.00 36.41 466 PRO A C 1
ATOM 3630 O O . PRO A 1 466 ? -16.992 -14.635 32.609 1.00 36.41 466 PRO A O 1
ATOM 3633 N N . ARG A 1 467 ? -18.730 -14.634 31.155 1.00 27.11 467 ARG A N 1
ATOM 3634 C CA . ARG A 1 467 ? -19.595 -15.715 31.718 1.00 27.11 467 ARG A CA 1
ATOM 3635 C C . ARG A 1 467 ? -20.490 -16.374 30.635 1.00 27.11 467 ARG A C 1
ATOM 3637 O O . ARG A 1 467 ? -20.515 -15.922 29.496 1.00 27.11 467 ARG A O 1
ATOM 3644 N N . ALA A 1 468 ? -21.104 -17.517 30.969 1.00 25.59 468 ALA A N 1
ATOM 3645 C CA . ALA A 1 468 ? -21.380 -18.669 30.097 1.00 25.59 468 ALA A CA 1
ATOM 3646 C C . ALA A 1 468 ? -22.813 -18.822 29.516 1.00 25.59 468 ALA A C 1
ATOM 3648 O O . ALA A 1 468 ? -23.792 -18.710 30.234 1.00 25.59 468 ALA A O 1
ATOM 3649 N N . GLY A 1 469 ? -22.873 -19.172 28.219 1.00 29.09 469 GLY A N 1
ATOM 3650 C CA . GLY A 1 469 ? -23.520 -20.355 27.602 1.00 29.09 469 GLY A CA 1
ATOM 3651 C C . GLY A 1 469 ? -25.031 -20.654 27.711 1.00 29.09 469 GLY A C 1
ATOM 3652 O O . GLY A 1 469 ? -25.466 -21.129 28.747 1.00 29.09 469 GLY A O 1
ATOM 3653 N N . VAL A 1 470 ? -25.733 -20.638 26.557 1.00 27.38 470 VAL A N 1
ATOM 3654 C CA . VAL A 1 470 ? -26.838 -21.567 26.183 1.00 27.38 470 VAL A CA 1
ATOM 3655 C C . VAL A 1 470 ? -26.723 -21.957 24.682 1.00 27.38 470 VAL A C 1
ATOM 3657 O O . VAL A 1 470 ? -26.098 -21.239 23.887 1.00 27.38 470 VAL A O 1
ATOM 3660 N N . VAL A 1 471 ? -27.229 -23.151 24.341 1.00 29.61 471 VAL A N 1
ATOM 3661 C CA . VAL A 1 471 ? -27.028 -24.010 23.146 1.00 29.61 471 VAL A CA 1
ATOM 3662 C C . VAL A 1 471 ? -28.285 -24.061 22.251 1.00 29.61 471 VAL A C 1
ATOM 3664 O O . VAL A 1 471 ? -29.384 -24.050 22.790 1.00 29.61 471 VAL A O 1
ATOM 3667 N N . ALA A 1 472 ? -28.132 -24.212 20.922 1.00 28.03 472 ALA A N 1
ATOM 3668 C CA . ALA A 1 472 ? -29.141 -24.793 20.009 1.00 28.03 472 ALA A CA 1
ATOM 3669 C C . ALA A 1 472 ? -28.476 -25.415 18.747 1.00 28.03 472 ALA A C 1
ATOM 3671 O O . ALA A 1 472 ? -27.388 -24.984 18.363 1.00 28.03 472 ALA A O 1
ATOM 3672 N N . GLY A 1 473 ? -29.094 -26.468 18.183 1.00 32.78 473 GLY A N 1
ATOM 3673 C CA . GLY A 1 473 ? -28.517 -27.516 17.309 1.00 32.78 473 GLY A CA 1
ATOM 3674 C C . GLY A 1 473 ? -28.597 -27.357 15.764 1.00 32.78 473 GLY A C 1
ATOM 3675 O O . GLY A 1 473 ? -28.835 -26.254 15.282 1.00 32.78 473 GLY A O 1
ATOM 3676 N N . PRO A 1 474 ? -28.330 -28.443 14.990 1.00 35.81 474 PRO A N 1
ATOM 3677 C CA . PRO A 1 474 ? -27.732 -28.404 13.638 1.00 35.81 474 PRO A CA 1
ATOM 3678 C C . PRO A 1 474 ? -28.709 -28.537 12.434 1.00 35.81 474 PRO A C 1
ATOM 3680 O O . PRO A 1 474 ? -29.874 -28.885 12.631 1.00 35.81 474 PRO A O 1
ATOM 3683 N N . PRO A 1 475 ? -28.234 -28.308 11.182 1.00 38.12 475 PRO A N 1
ATOM 3684 C CA . PRO A 1 475 ? -29.045 -28.267 9.956 1.00 38.12 475 PRO A CA 1
ATOM 3685 C C . PRO A 1 475 ? -29.058 -29.595 9.165 1.00 38.12 475 PRO A C 1
ATOM 3687 O O . PRO A 1 475 ? -28.280 -30.509 9.444 1.00 38.12 475 PRO A O 1
ATOM 3690 N N . ARG A 1 476 ? -29.914 -29.683 8.132 1.00 30.17 476 ARG A N 1
ATOM 3691 C CA . ARG A 1 476 ? -29.982 -30.800 7.167 1.00 30.17 476 ARG A CA 1
ATOM 3692 C C . ARG A 1 476 ? -29.867 -30.340 5.703 1.00 30.17 476 ARG A C 1
ATOM 3694 O O . ARG A 1 476 ? -30.244 -29.228 5.356 1.00 30.17 476 ARG A O 1
ATOM 3701 N N . SER A 1 477 ? -29.300 -31.252 4.915 1.00 30.69 477 SER A N 1
ATOM 3702 C CA . SER A 1 477 ? -28.771 -31.228 3.541 1.00 30.69 477 SER A CA 1
ATOM 3703 C C . SER A 1 477 ? -29.792 -31.473 2.416 1.00 30.69 477 SER A C 1
ATOM 3705 O O . SER A 1 477 ? -30.837 -32.066 2.666 1.00 30.69 477 SER A O 1
ATOM 3707 N N . GLY A 1 478 ? -29.406 -31.183 1.165 1.00 26.70 478 GLY A N 1
ATOM 3708 C CA . GLY A 1 478 ? -30.026 -31.716 -0.063 1.00 26.70 478 GLY A CA 1
ATOM 3709 C C . GLY A 1 478 ? -29.401 -31.126 -1.335 1.00 26.70 478 GLY A C 1
ATOM 3710 O O . GLY A 1 478 ? -29.114 -29.942 -1.347 1.00 26.70 478 GLY A O 1
ATOM 3711 N N . ASP A 1 479 ? -29.158 -31.941 -2.362 1.00 26.84 479 ASP A N 1
ATOM 3712 C CA . ASP A 1 479 ? -28.059 -31.845 -3.341 1.00 26.84 479 ASP A CA 1
ATOM 3713 C C . ASP A 1 479 ? -28.515 -31.681 -4.823 1.00 26.84 479 ASP A C 1
ATOM 3715 O O . ASP A 1 479 ? -29.672 -31.926 -5.157 1.00 26.84 479 ASP A O 1
ATOM 3719 N N . THR A 1 480 ? -27.539 -31.391 -5.703 1.00 27.39 480 THR A N 1
ATOM 3720 C CA . THR A 1 480 ? -27.402 -31.665 -7.163 1.00 27.39 480 THR A CA 1
ATOM 3721 C C . THR A 1 480 ? -28.091 -30.824 -8.263 1.00 27.39 480 THR A C 1
ATOM 3723 O O . THR A 1 480 ? -29.277 -30.522 -8.203 1.00 27.39 480 THR A O 1
ATOM 3726 N N . GLY A 1 481 ? -27.350 -30.583 -9.374 1.00 25.67 481 GLY A N 1
ATOM 3727 C CA . GLY A 1 481 ? -27.955 -30.575 -10.726 1.00 25.67 481 GLY A CA 1
ATOM 3728 C C . GLY A 1 481 ? -27.398 -29.688 -11.866 1.00 25.67 481 GLY A C 1
ATOM 3729 O O . GLY A 1 481 ? -28.097 -28.796 -12.318 1.00 25.67 481 GLY A O 1
ATOM 3730 N N . ALA A 1 482 ? -26.200 -29.991 -12.383 1.00 26.66 482 ALA A N 1
ATOM 3731 C CA . ALA A 1 482 ? -25.743 -29.914 -13.794 1.00 26.66 482 ALA A CA 1
ATOM 3732 C C . ALA A 1 482 ? -26.059 -28.715 -14.749 1.00 26.66 482 ALA A C 1
ATOM 3734 O O . ALA A 1 482 ? -27.146 -28.559 -15.293 1.00 26.66 482 ALA A O 1
ATOM 3735 N N . GLY A 1 483 ? -24.983 -27.999 -15.111 1.00 27.14 483 GLY A N 1
ATOM 3736 C CA . GLY A 1 483 ? -24.401 -27.906 -16.468 1.00 27.14 483 GLY A CA 1
ATOM 3737 C C . GLY A 1 483 ? -25.266 -27.550 -17.690 1.00 27.14 483 GLY A C 1
ATOM 3738 O O . GLY A 1 483 ? -25.990 -28.391 -18.214 1.00 27.14 483 GLY A O 1
ATOM 3739 N N . ARG A 1 484 ? -25.017 -26.372 -18.291 1.00 28.67 484 ARG A N 1
ATOM 3740 C CA . ARG A 1 484 ? -25.294 -26.116 -19.718 1.00 28.67 484 ARG A CA 1
ATOM 3741 C C . ARG A 1 484 ? -24.192 -25.295 -20.391 1.00 28.67 484 ARG A C 1
ATOM 3743 O O . ARG A 1 484 ? -23.659 -24.339 -19.838 1.00 28.67 484 ARG A O 1
ATOM 3750 N N . THR A 1 485 ? -23.856 -25.747 -21.591 1.00 28.45 485 THR A N 1
ATOM 3751 C CA . THR A 1 485 ? -22.688 -25.434 -22.412 1.00 28.45 485 THR A CA 1
ATOM 3752 C C . THR A 1 485 ? -22.786 -24.127 -23.198 1.00 28.45 485 THR A C 1
ATOM 3754 O O . THR A 1 485 ? -23.857 -23.675 -23.599 1.00 28.45 485 THR A O 1
ATOM 3757 N N . HIS A 1 486 ? -21.595 -23.587 -23.455 1.00 31.94 486 HIS A N 1
ATOM 3758 C CA . HIS A 1 486 ? -21.239 -22.427 -24.265 1.00 31.94 486 HIS A CA 1
ATOM 3759 C C . HIS A 1 486 ? -22.015 -22.249 -25.582 1.00 31.94 486 HIS A C 1
ATOM 3761 O O . HIS A 1 486 ? -22.046 -23.134 -26.435 1.00 31.94 486 HIS A O 1
ATOM 3767 N N . ARG A 1 487 ? -22.467 -21.011 -25.819 1.00 30.88 487 ARG A N 1
ATOM 3768 C CA . ARG A 1 487 ? -22.546 -20.406 -27.158 1.00 30.88 487 ARG A CA 1
ATOM 3769 C C . ARG A 1 487 ? -21.873 -19.035 -27.118 1.00 30.88 487 ARG A C 1
ATOM 3771 O O . ARG A 1 487 ? -22.170 -18.220 -26.249 1.00 30.88 487 ARG A O 1
ATOM 3778 N N . GLY A 1 488 ? -20.915 -18.834 -28.022 1.00 41.06 488 GLY A N 1
ATOM 3779 C CA . GLY A 1 488 ? -20.085 -17.637 -28.109 1.00 41.06 488 GLY A CA 1
ATOM 3780 C C . GLY A 1 488 ? -20.903 -16.362 -28.302 1.00 41.06 488 GLY A C 1
ATOM 3781 O O . GLY A 1 488 ? -21.822 -16.313 -29.117 1.00 41.06 488 GLY A O 1
ATOM 3782 N N . ARG A 1 489 ? -20.545 -15.331 -27.533 1.00 36.00 489 ARG A N 1
ATOM 3783 C CA . ARG A 1 489 ? -21.020 -13.950 -27.666 1.00 36.00 489 ARG A CA 1
ATOM 3784 C C . ARG A 1 489 ? -19.819 -12.999 -27.534 1.00 36.00 489 ARG A C 1
ATOM 3786 O O . ARG A 1 489 ? -18.881 -13.331 -26.806 1.00 36.00 489 ARG A O 1
ATOM 3793 N N . PRO A 1 490 ? -19.818 -11.864 -28.250 1.00 42.69 490 PRO A N 1
ATOM 3794 C CA . PRO A 1 490 ? -18.671 -10.961 -28.357 1.00 42.69 490 PRO A CA 1
ATOM 3795 C C . PRO A 1 490 ? -18.268 -10.384 -26.987 1.00 42.69 490 PRO A C 1
ATOM 3797 O O . PRO A 1 490 ? -19.115 -10.221 -26.116 1.00 42.69 490 PRO A O 1
ATOM 3800 N N . ALA A 1 491 ? -16.966 -10.134 -26.802 1.00 52.22 491 ALA A N 1
ATOM 3801 C CA . ALA A 1 491 ? -16.250 -9.617 -25.620 1.00 52.22 491 ALA A CA 1
ATOM 3802 C C . ALA A 1 491 ? -17.088 -9.122 -24.405 1.00 52.22 491 ALA A C 1
ATOM 3804 O O . ALA A 1 491 ? -17.153 -7.930 -24.118 1.00 52.22 491 ALA A O 1
ATOM 3805 N N . VAL A 1 492 ? -17.663 -10.045 -23.622 1.00 74.56 492 VAL A N 1
ATOM 3806 C CA . VAL A 1 492 ? -18.436 -9.736 -22.394 1.00 74.56 492 VAL A CA 1
ATOM 3807 C C . VAL A 1 492 ? -17.529 -9.335 -21.219 1.00 74.56 492 VAL A C 1
ATOM 3809 O O . VAL A 1 492 ? -17.908 -8.519 -20.381 1.00 74.56 492 VAL A O 1
ATOM 3812 N N . MET A 1 493 ? -16.314 -9.887 -21.152 1.00 82.25 493 MET A N 1
ATOM 3813 C CA . MET A 1 493 ? -15.443 -9.756 -19.975 1.00 82.25 493 MET A CA 1
ATOM 3814 C C . MET A 1 493 ? -14.966 -8.314 -19.695 1.00 82.25 493 MET A C 1
ATOM 3816 O O . MET A 1 493 ? -15.093 -7.891 -18.547 1.00 82.25 493 MET A O 1
ATOM 3820 N N . PRO A 1 494 ? -14.488 -7.520 -20.679 1.00 84.75 494 PRO A N 1
ATOM 3821 C CA . PRO A 1 494 ? -14.101 -6.127 -20.426 1.00 84.75 494 PRO A CA 1
ATOM 3822 C C . PRO A 1 494 ? -15.253 -5.285 -19.861 1.00 84.75 494 PRO A C 1
ATOM 3824 O O . PRO A 1 494 ? -15.062 -4.515 -18.923 1.00 84.75 494 PRO A O 1
ATOM 3827 N N . ALA A 1 495 ? -16.471 -5.480 -20.376 1.00 86.81 495 ALA A N 1
ATOM 3828 C CA . ALA A 1 495 ? -17.654 -4.765 -19.904 1.00 86.81 495 ALA A CA 1
ATOM 3829 C C . ALA A 1 495 ? -18.014 -5.134 -18.455 1.00 86.81 495 ALA A C 1
ATOM 3831 O O . ALA A 1 495 ? -18.352 -4.253 -17.667 1.00 86.81 495 ALA A O 1
ATOM 3832 N N . VAL A 1 496 ? -17.898 -6.414 -18.081 1.00 88.38 496 VAL A N 1
ATOM 3833 C CA . VAL A 1 496 ? -18.112 -6.869 -16.696 1.00 88.38 496 VAL A CA 1
ATOM 3834 C C . VAL A 1 496 ? -17.099 -6.224 -15.750 1.00 88.38 496 VAL A C 1
ATOM 3836 O O . VAL A 1 496 ? -17.498 -5.674 -14.728 1.00 88.38 496 VAL A O 1
ATOM 3839 N N . ILE A 1 497 ? -15.810 -6.225 -16.103 1.00 89.81 497 ILE A N 1
ATOM 3840 C CA . ILE A 1 497 ? -14.763 -5.607 -15.274 1.00 89.81 497 ILE A CA 1
ATOM 3841 C C . ILE A 1 497 ? -14.965 -4.090 -15.154 1.00 89.81 497 ILE A C 1
ATOM 3843 O O . ILE A 1 497 ? -14.799 -3.544 -14.066 1.00 89.81 497 ILE A O 1
ATOM 3847 N N . ALA A 1 498 ? -15.398 -3.405 -16.217 1.00 90.62 498 ALA A N 1
ATOM 3848 C CA . ALA A 1 498 ? -15.730 -1.980 -16.155 1.00 90.62 498 ALA A CA 1
ATOM 3849 C C . ALA A 1 498 ? -16.906 -1.694 -15.200 1.00 90.62 498 ALA A C 1
ATOM 3851 O O . ALA A 1 498 ? -16.870 -0.726 -14.442 1.00 90.62 498 ALA A O 1
ATOM 3852 N N . VAL A 1 499 ? -17.932 -2.553 -15.188 1.00 91.62 499 VAL A N 1
ATOM 3853 C CA . VAL A 1 499 ? -19.051 -2.444 -14.234 1.00 91.62 499 VAL A CA 1
ATOM 3854 C C . VAL A 1 499 ? -18.584 -2.705 -12.803 1.00 91.62 499 VAL A C 1
ATOM 3856 O O . VAL A 1 499 ? -18.961 -1.958 -11.906 1.00 91.62 499 VAL A O 1
ATOM 3859 N N . VAL A 1 500 ? -17.738 -3.714 -12.580 1.00 91.69 500 VAL A N 1
ATOM 3860 C CA . VAL A 1 500 ? -17.135 -3.989 -11.264 1.00 91.69 500 VAL A CA 1
ATOM 3861 C C . VAL A 1 500 ? -16.328 -2.788 -10.774 1.00 91.69 500 VAL A C 1
ATOM 3863 O O . VAL A 1 500 ? -16.489 -2.384 -9.625 1.00 91.69 500 VAL A O 1
ATOM 3866 N N . LEU A 1 501 ? -15.499 -2.192 -11.635 1.00 93.44 501 LEU A N 1
ATOM 3867 C CA . LEU A 1 501 ? -14.733 -0.989 -11.315 1.00 93.44 501 LEU A CA 1
ATOM 3868 C C . LEU A 1 501 ? -15.661 0.153 -10.887 1.00 93.44 501 LEU A C 1
ATOM 3870 O O . LEU A 1 501 ? -15.439 0.769 -9.848 1.00 93.44 501 LEU A O 1
ATOM 3874 N N . LEU A 1 502 ? -16.740 0.392 -11.635 1.00 93.31 502 LEU A N 1
ATOM 3875 C CA . LEU A 1 502 ? -17.715 1.428 -11.302 1.00 93.31 502 LEU A CA 1
ATOM 3876 C C . LEU A 1 502 ? -18.444 1.148 -9.977 1.00 93.31 502 LEU A C 1
ATOM 3878 O O . LEU A 1 502 ? -18.658 2.067 -9.188 1.00 93.31 502 LEU A O 1
ATOM 3882 N N . LEU A 1 503 ? -18.789 -0.114 -9.702 1.00 93.38 503 LEU A N 1
ATOM 3883 C CA . LEU A 1 503 ? -19.376 -0.529 -8.426 1.00 93.38 503 LEU A CA 1
ATOM 3884 C C . LEU A 1 503 ? -18.399 -0.341 -7.260 1.00 93.38 503 LEU A C 1
ATOM 3886 O O . LEU A 1 503 ? -18.821 0.102 -6.197 1.00 93.38 503 LEU A O 1
ATOM 3890 N N . ALA A 1 504 ? -17.107 -0.619 -7.453 1.00 92.31 504 ALA A N 1
ATOM 3891 C CA . ALA A 1 504 ? -16.078 -0.380 -6.443 1.00 92.31 504 ALA A CA 1
ATOM 3892 C C . ALA A 1 504 ? -15.902 1.122 -6.156 1.00 92.31 504 ALA A C 1
ATOM 3894 O O . ALA A 1 504 ? -15.833 1.517 -4.993 1.00 92.31 504 ALA A O 1
ATOM 3895 N N . VAL A 1 505 ? -15.916 1.973 -7.192 1.00 94.19 505 VAL A N 1
ATOM 3896 C CA . VAL A 1 505 ? -15.908 3.440 -7.035 1.00 94.19 505 VAL A CA 1
ATOM 3897 C C . VAL A 1 505 ? -17.157 3.919 -6.291 1.00 94.19 505 VAL A C 1
ATOM 3899 O O . VAL A 1 505 ? -17.045 4.736 -5.380 1.00 94.19 505 VAL A O 1
ATOM 3902 N N . ALA A 1 506 ? -18.340 3.386 -6.615 1.00 93.94 506 ALA A N 1
ATOM 3903 C CA . ALA A 1 506 ? -19.576 3.711 -5.905 1.00 93.94 506 ALA A CA 1
ATOM 3904 C C . ALA A 1 506 ? -19.534 3.253 -4.436 1.00 93.94 506 ALA A C 1
ATOM 3906 O O . ALA A 1 506 ? -19.932 4.008 -3.549 1.00 93.94 506 ALA A O 1
ATOM 3907 N N . ALA A 1 507 ? -19.006 2.055 -4.164 1.00 91.31 507 ALA A N 1
ATOM 3908 C CA . ALA A 1 507 ? -18.820 1.539 -2.812 1.00 91.31 507 ALA A CA 1
ATOM 3909 C C . ALA A 1 507 ? -17.866 2.425 -2.000 1.00 91.31 507 ALA A C 1
ATOM 3911 O O . ALA A 1 507 ? -18.194 2.784 -0.871 1.00 91.31 507 ALA A O 1
ATOM 3912 N N . TYR A 1 508 ? -16.747 2.861 -2.590 1.00 92.62 508 TYR A N 1
ATOM 3913 C CA . TYR A 1 508 ? -15.833 3.812 -1.957 1.00 92.62 508 TYR A CA 1
ATOM 3914 C C . TYR A 1 508 ? -16.489 5.173 -1.706 1.00 92.62 508 TYR A C 1
ATOM 3916 O O . TYR A 1 508 ? -16.401 5.705 -0.601 1.00 92.62 508 TYR A O 1
ATOM 3924 N N . ALA A 1 509 ? -17.195 5.724 -2.696 1.00 92.69 509 ALA A N 1
ATOM 3925 C CA . ALA A 1 509 ? -17.889 7.003 -2.562 1.00 92.69 509 ALA A CA 1
ATOM 3926 C C . ALA A 1 509 ? -18.960 6.968 -1.460 1.00 92.69 509 ALA A C 1
ATOM 3928 O O . ALA A 1 509 ? -19.161 7.967 -0.775 1.00 92.69 509 ALA A O 1
ATOM 3929 N N . CYS A 1 510 ? -19.616 5.823 -1.252 1.00 91.50 510 CYS A N 1
ATOM 3930 C CA . CYS A 1 510 ? -20.595 5.648 -0.183 1.00 91.50 510 CYS A CA 1
ATOM 3931 C C . CYS A 1 510 ? -19.926 5.410 1.177 1.00 91.50 510 CYS A C 1
ATOM 3933 O O . CYS A 1 510 ? -20.181 6.157 2.117 1.00 91.50 510 CYS A O 1
ATOM 3935 N N . ALA A 1 511 ? -19.066 4.394 1.284 1.00 85.38 511 ALA A N 1
ATOM 3936 C CA . ALA A 1 511 ? -18.469 3.972 2.549 1.00 85.38 511 ALA A CA 1
ATOM 3937 C C . ALA A 1 511 ? -17.378 4.939 3.030 1.00 85.38 511 ALA A C 1
ATOM 3939 O O . ALA A 1 511 ? -17.398 5.384 4.169 1.00 85.38 511 ALA A O 1
ATOM 3940 N N . GLY A 1 512 ? -16.457 5.343 2.153 1.00 83.38 512 GLY A N 1
ATOM 3941 C CA . GLY A 1 512 ? -15.491 6.395 2.472 1.00 83.38 512 GLY A CA 1
ATOM 3942 C C . GLY A 1 512 ? -16.168 7.757 2.634 1.00 83.38 512 GLY A C 1
ATOM 3943 O O . GLY A 1 512 ? -15.765 8.557 3.482 1.00 83.38 512 GLY A O 1
ATOM 3944 N N . GLY A 1 513 ? -17.224 8.024 1.857 1.00 86.06 513 GLY A N 1
ATOM 3945 C CA . GLY A 1 513 ? -17.926 9.306 1.870 1.00 86.06 513 GLY A CA 1
ATOM 3946 C C . GLY A 1 513 ? -18.609 9.643 3.190 1.00 86.06 513 GLY A C 1
ATOM 3947 O O . GLY A 1 513 ? -18.553 10.801 3.605 1.00 86.06 513 GLY A O 1
ATOM 3948 N N . THR A 1 514 ? -19.177 8.661 3.899 1.00 86.62 514 THR A N 1
ATOM 3949 C CA . THR A 1 514 ? -19.710 8.883 5.257 1.00 86.62 514 THR A CA 1
ATOM 3950 C C . THR A 1 514 ? -18.632 9.401 6.198 1.00 86.62 514 THR A C 1
ATOM 3952 O O . THR A 1 514 ? -18.865 10.334 6.968 1.00 86.62 514 THR A O 1
ATOM 3955 N N . ASP A 1 515 ? -17.425 8.856 6.080 1.00 82.69 515 ASP A N 1
ATOM 3956 C CA . ASP A 1 515 ? -16.322 9.218 6.953 1.00 82.69 515 ASP A CA 1
ATOM 3957 C C . ASP A 1 515 ? -15.781 10.608 6.612 1.00 82.69 515 ASP A C 1
ATOM 3959 O O . ASP A 1 515 ? -15.473 11.396 7.508 1.00 82.69 515 ASP A O 1
ATOM 3963 N N . TYR A 1 516 ? -15.600 10.903 5.318 1.00 87.12 516 TYR A N 1
ATOM 3964 C CA . TYR A 1 516 ? -15.165 12.231 4.862 1.00 87.12 516 TYR A CA 1
ATOM 3965 C C . TYR A 1 516 ? -16.170 13.306 5.301 1.00 87.12 516 TYR A C 1
ATOM 3967 O O . TYR A 1 516 ? -15.776 14.365 5.792 1.00 87.12 516 TYR A O 1
ATOM 3975 N N . GLY A 1 517 ? -17.466 12.992 5.236 1.00 87.75 517 GLY A N 1
ATOM 3976 C CA . GLY A 1 517 ? -18.533 13.849 5.738 1.00 87.75 517 GLY A CA 1
ATOM 3977 C C . GLY A 1 517 ? -18.457 14.111 7.235 1.00 87.75 517 GLY A C 1
ATOM 3978 O O . GLY A 1 517 ? -18.634 15.246 7.671 1.00 87.75 517 GLY A O 1
ATOM 3979 N N . ALA A 1 518 ? -18.158 13.089 8.038 1.00 85.69 518 ALA A N 1
ATOM 3980 C CA . ALA A 1 518 ? -17.973 13.264 9.475 1.00 85.69 518 ALA A CA 1
ATOM 3981 C C . ALA A 1 518 ? -16.817 14.235 9.789 1.00 85.69 518 ALA A C 1
ATOM 3983 O O . ALA A 1 518 ? -16.961 15.105 10.649 1.00 85.69 518 ALA A O 1
ATOM 3984 N N . GLY A 1 519 ? -15.717 14.169 9.028 1.00 84.06 519 GLY A N 1
ATOM 3985 C CA . GLY A 1 519 ? -14.616 15.135 9.123 1.00 84.06 519 GLY A CA 1
ATOM 3986 C C . GLY A 1 519 ? -14.988 16.560 8.697 1.00 84.06 519 GLY A C 1
ATOM 3987 O O . GLY A 1 519 ? -14.551 17.525 9.324 1.00 84.06 519 GLY A O 1
ATOM 3988 N N . PHE A 1 520 ? -15.856 16.720 7.696 1.00 87.75 520 PHE A N 1
ATOM 3989 C CA . PHE A 1 520 ? -16.403 18.031 7.324 1.00 87.75 520 PHE A CA 1
ATOM 3990 C C . PHE A 1 520 ? -17.229 18.663 8.458 1.00 87.75 520 PHE A C 1
ATOM 3992 O O . PHE A 1 520 ? -17.116 19.860 8.744 1.00 87.75 520 PHE A O 1
ATOM 3999 N N . TRP A 1 521 ? -18.045 17.864 9.148 1.00 89.50 521 TRP A N 1
ATOM 4000 C CA . TRP A 1 521 ? -18.830 18.357 10.281 1.00 89.50 521 TRP A CA 1
ATOM 4001 C C . TRP A 1 521 ? -17.983 18.616 11.530 1.00 89.50 521 TRP A C 1
ATOM 4003 O O . TRP A 1 521 ? -18.319 19.511 12.300 1.00 89.50 521 TRP A O 1
ATOM 4013 N N . ASP A 1 522 ? -16.853 17.925 11.697 1.00 82.88 522 ASP A N 1
ATOM 4014 C CA . ASP A 1 522 ? -15.857 18.225 12.737 1.00 82.88 522 ASP A CA 1
ATOM 4015 C C . ASP A 1 522 ? -15.235 19.627 12.554 1.00 82.88 522 ASP A C 1
ATOM 4017 O O . ASP A 1 522 ? -15.081 20.383 13.526 1.00 82.88 522 ASP A O 1
ATOM 4021 N N . LEU A 1 523 ? -14.960 20.009 11.297 1.00 81.12 523 LEU A N 1
ATOM 4022 C CA . LEU A 1 523 ? -14.460 21.338 10.919 1.00 81.12 523 LEU A CA 1
ATOM 4023 C C . LEU A 1 523 ? -15.465 22.444 11.248 1.00 81.12 523 LEU A C 1
ATOM 4025 O O . LEU A 1 523 ? -15.111 23.491 11.790 1.00 81.12 523 LEU A O 1
ATOM 4029 N N . THR A 1 524 ? -16.732 22.204 10.914 1.00 82.81 524 THR A N 1
ATOM 4030 C CA . THR A 1 524 ? -17.810 23.202 10.973 1.00 82.81 524 THR A CA 1
ATOM 4031 C C . THR A 1 524 ? -18.593 23.181 12.291 1.00 82.81 524 THR A C 1
ATOM 4033 O O . THR A 1 524 ? -19.512 23.979 12.479 1.00 82.81 524 THR A O 1
ATOM 4036 N N . ALA A 1 525 ? -18.205 22.330 13.250 1.00 79.69 525 ALA A N 1
ATOM 4037 C CA . ALA A 1 525 ? -18.823 22.237 14.577 1.00 79.69 525 ALA A CA 1
ATOM 4038 C C . ALA A 1 525 ? -18.636 23.499 15.452 1.00 79.69 525 ALA A C 1
ATOM 4040 O O . ALA A 1 525 ? -19.286 23.629 16.489 1.00 79.69 525 ALA A O 1
ATOM 4041 N N . GLY A 1 526 ? -17.778 24.443 15.046 1.00 75.75 526 GLY A N 1
ATOM 4042 C CA . GLY A 1 526 ? -17.546 25.717 15.735 1.00 75.75 526 GLY A CA 1
ATOM 4043 C C . GLY A 1 526 ? -16.417 25.681 16.778 1.00 75.75 526 GLY A C 1
ATOM 4044 O O . GLY A 1 526 ? -15.516 24.837 16.725 1.00 75.75 526 GLY A O 1
ATOM 4045 N N . GLY A 1 527 ? -16.444 26.643 17.712 1.00 68.31 527 GLY A N 1
ATOM 4046 C CA . GLY A 1 527 ? -15.427 26.835 18.759 1.00 68.31 527 GLY A CA 1
ATOM 4047 C C . GLY A 1 527 ? -15.303 25.669 19.753 1.00 68.31 527 GLY A C 1
ATOM 4048 O O . GLY A 1 527 ? -16.031 24.682 19.666 1.00 68.31 527 GLY A O 1
ATOM 4049 N N . ALA A 1 528 ? -14.366 25.766 20.702 1.00 65.19 528 ALA A N 1
ATOM 4050 C CA . ALA A 1 528 ? -14.054 24.676 21.639 1.00 65.19 528 ALA A CA 1
ATOM 4051 C C . ALA A 1 528 ? -15.271 24.217 22.467 1.00 65.19 528 ALA A C 1
ATOM 4053 O O . ALA A 1 528 ? -15.497 23.018 22.573 1.00 65.19 528 ALA A O 1
ATOM 4054 N N . GLU A 1 529 ? -16.079 25.162 22.956 1.00 66.06 529 GLU A N 1
ATOM 4055 C CA . GLU A 1 529 ? -17.282 24.882 23.752 1.00 66.06 529 GLU A CA 1
ATOM 4056 C C . GLU A 1 529 ? -18.449 24.370 22.895 1.00 66.06 529 GLU A C 1
ATOM 4058 O O . GLU A 1 529 ? -18.904 23.238 23.055 1.00 66.06 529 GLU A O 1
ATOM 4063 N N . ARG A 1 530 ? -18.889 25.155 21.899 1.00 73.31 530 ARG A N 1
ATOM 4064 C CA . ARG A 1 530 ? -20.039 24.797 21.040 1.00 73.31 530 ARG A CA 1
ATOM 4065 C C . ARG A 1 530 ? -19.820 23.517 20.224 1.00 73.31 530 ARG A C 1
ATOM 4067 O O . ARG A 1 530 ? -20.781 22.814 19.926 1.00 73.31 530 ARG A O 1
ATOM 4074 N N . GLY A 1 531 ? -18.570 23.210 19.876 1.00 76.50 531 GLY A N 1
ATOM 4075 C CA . GLY A 1 531 ? -18.210 22.021 19.110 1.00 76.50 531 GLY A CA 1
ATOM 4076 C C . GLY A 1 531 ? -17.940 20.775 19.955 1.00 76.50 531 GLY A C 1
ATOM 4077 O O . GLY A 1 531 ? -17.852 19.695 19.383 1.00 76.50 531 GLY A O 1
ATOM 4078 N N . LYS A 1 532 ? -17.822 20.866 21.290 1.00 78.06 532 LYS A N 1
ATOM 4079 C CA . LYS A 1 532 ? -17.417 19.726 22.140 1.00 78.06 532 LYS A CA 1
ATOM 4080 C C . LYS A 1 532 ? -18.334 18.511 21.952 1.00 78.06 532 LYS A C 1
ATOM 4082 O O . LYS A 1 532 ? -17.849 17.406 21.719 1.00 78.06 532 LYS A O 1
ATOM 4087 N N . ARG A 1 533 ? -19.654 18.726 21.982 1.00 80.94 533 ARG A N 1
ATOM 4088 C CA . ARG A 1 533 ? -20.657 17.650 21.906 1.00 80.94 533 ARG A CA 1
ATOM 4089 C C . ARG A 1 533 ? -20.781 17.021 20.506 1.00 80.94 533 ARG A C 1
ATOM 4091 O O . ARG A 1 533 ? -20.690 15.798 20.422 1.00 80.94 533 ARG A O 1
ATOM 4098 N N . PRO A 1 534 ? -20.908 17.790 19.401 1.00 83.31 534 PRO A N 1
ATOM 4099 C CA . PRO A 1 534 ? -20.888 17.205 18.057 1.00 83.31 534 PRO A CA 1
ATOM 4100 C C . PRO A 1 534 ? -19.597 16.431 17.757 1.00 83.31 534 PRO A C 1
ATOM 4102 O O . PRO A 1 534 ? -19.660 15.350 17.176 1.00 83.31 534 PRO A O 1
ATOM 4105 N N . ARG A 1 535 ? -18.435 16.942 18.196 1.00 81.50 535 ARG A N 1
ATOM 4106 C CA . ARG A 1 535 ? -17.143 16.262 18.008 1.00 81.50 535 ARG A CA 1
ATOM 4107 C C . ARG A 1 535 ? -17.051 14.953 18.783 1.00 81.50 535 ARG A C 1
ATOM 4109 O O . ARG A 1 535 ? -16.540 13.982 18.241 1.00 81.50 535 ARG A O 1
ATOM 4116 N N . TRP A 1 536 ? -17.593 14.897 20.001 1.00 80.00 536 TRP A N 1
ATOM 4117 C CA . TRP A 1 536 ? -17.673 13.650 20.766 1.00 80.00 536 TRP A CA 1
ATOM 4118 C C . TRP A 1 536 ? -18.442 12.566 20.000 1.00 80.00 536 TRP A C 1
ATOM 4120 O O . TRP A 1 536 ? -17.950 11.444 19.888 1.00 80.00 536 TRP A O 1
ATOM 4130 N N . LEU A 1 537 ? -19.600 12.904 19.418 1.00 81.62 537 LEU A N 1
ATOM 4131 C CA . LEU A 1 537 ? -20.392 11.939 18.650 1.00 81.62 537 LEU A CA 1
ATOM 4132 C C . LEU A 1 537 ? -19.627 11.446 17.417 1.00 81.62 537 LEU A C 1
ATOM 4134 O O . LEU A 1 537 ? -19.576 10.245 17.169 1.00 81.62 537 LEU A O 1
ATOM 4138 N N . ILE A 1 538 ? -19.007 12.369 16.675 1.00 79.00 538 ILE A N 1
ATOM 4139 C CA . ILE A 1 538 ? -18.177 12.049 15.505 1.00 79.00 538 ILE A CA 1
ATOM 4140 C C . ILE A 1 538 ? -17.053 11.080 15.897 1.00 79.00 538 ILE A C 1
ATOM 4142 O O . ILE A 1 538 ? -16.847 10.067 15.234 1.00 79.00 538 ILE A O 1
ATOM 4146 N N . ASP A 1 539 ? -16.373 11.332 17.014 1.00 71.38 539 ASP A N 1
ATOM 4147 C CA . ASP A 1 539 ? -15.243 10.516 17.469 1.00 71.38 539 ASP A CA 1
ATOM 4148 C C . ASP A 1 539 ? -15.638 9.079 17.829 1.00 71.38 539 ASP A C 1
ATOM 4150 O O . ASP A 1 539 ? -14.836 8.155 17.653 1.00 71.38 539 ASP A O 1
ATOM 4154 N N . HIS A 1 540 ? -16.862 8.889 18.326 1.00 70.31 540 HIS A N 1
ATOM 4155 C CA . HIS A 1 540 ? -17.407 7.577 18.673 1.00 70.31 540 HIS A CA 1
ATOM 4156 C C . HIS A 1 540 ? -17.977 6.853 17.451 1.00 70.31 540 HIS A C 1
ATOM 4158 O O . HIS A 1 540 ? -17.723 5.661 17.281 1.00 70.31 540 HIS A O 1
ATOM 4164 N N . ALA A 1 541 ? -18.672 7.571 16.566 1.00 70.00 541 ALA A N 1
ATOM 4165 C CA . ALA A 1 541 ? -19.232 7.019 15.334 1.00 70.00 541 ALA A CA 1
ATOM 4166 C C . ALA A 1 541 ? -18.144 6.532 14.360 1.00 70.00 541 ALA A C 1
ATOM 4168 O O . ALA A 1 541 ? -18.303 5.505 13.708 1.00 70.00 541 ALA A O 1
ATOM 4169 N N . MET A 1 542 ? -17.001 7.222 14.308 1.00 64.50 542 MET A N 1
ATOM 4170 C CA . MET A 1 542 ? -15.880 6.870 13.426 1.00 64.50 542 MET A CA 1
ATOM 4171 C C . MET A 1 542 ? -15.007 5.706 13.934 1.00 64.50 542 MET A C 1
ATOM 4173 O O . MET A 1 542 ? -14.104 5.255 13.231 1.00 64.50 542 MET A O 1
ATOM 4177 N N . ALA A 1 543 ? -15.224 5.218 15.158 1.00 55.91 543 ALA A N 1
ATOM 4178 C CA . ALA A 1 543 ? -14.325 4.275 15.823 1.00 55.91 543 ALA A CA 1
ATOM 4179 C C . ALA A 1 543 ? -14.299 2.791 15.351 1.00 55.91 543 ALA A C 1
ATOM 4181 O O . ALA A 1 543 ? -13.442 2.085 15.899 1.00 55.91 543 ALA A O 1
ATOM 4182 N N . PRO A 1 544 ? -15.116 2.266 14.397 1.00 49.00 544 PRO A N 1
ATOM 4183 C CA . PRO A 1 544 ? -15.025 0.845 14.033 1.00 49.00 544 PRO A CA 1
ATOM 4184 C C . PRO A 1 544 ? -14.406 0.433 12.679 1.00 49.00 544 PRO A C 1
ATOM 4186 O O . PRO A 1 544 ? -13.822 -0.646 12.605 1.00 49.00 544 PRO A O 1
ATOM 4189 N N . VAL A 1 545 ? -14.523 1.224 11.604 1.00 50.84 545 VAL A N 1
ATOM 4190 C CA . VAL A 1 545 ? -14.323 0.717 10.212 1.00 50.84 545 VAL A CA 1
ATOM 4191 C C . VAL A 1 545 ? -13.483 1.661 9.329 1.00 50.84 545 VAL A C 1
ATOM 4193 O O . VAL A 1 545 ? -13.241 1.402 8.156 1.00 50.84 545 VAL A O 1
ATOM 4196 N N . TRP A 1 546 ? -12.990 2.757 9.898 1.00 56.62 546 TRP A N 1
ATOM 4197 C CA . TRP A 1 546 ? -12.603 3.950 9.143 1.00 56.62 546 TRP A CA 1
ATOM 4198 C C . TRP A 1 546 ? -11.465 3.772 8.112 1.00 56.62 546 TRP A C 1
ATOM 4200 O O . TRP A 1 546 ? -11.634 4.138 6.952 1.00 56.62 546 TRP A O 1
ATOM 4210 N N . GLU A 1 547 ? -10.329 3.167 8.474 1.00 61.62 547 GLU A N 1
ATOM 4211 C CA . GLU A 1 547 ? -9.236 2.942 7.502 1.00 61.62 547 GLU A CA 1
ATOM 4212 C C . GLU A 1 547 ? -9.544 1.808 6.515 1.00 61.62 547 GLU A C 1
ATOM 4214 O O . GLU A 1 547 ? -8.989 1.771 5.418 1.00 61.62 547 GLU A O 1
ATOM 4219 N N . VAL A 1 548 ? -10.476 0.904 6.850 1.00 64.00 548 VAL A N 1
ATOM 4220 C CA . VAL A 1 548 ? -10.871 -0.196 5.953 1.00 64.00 548 VAL A CA 1
ATOM 4221 C C . VAL A 1 548 ? -11.471 0.364 4.663 1.00 64.00 548 VAL A C 1
ATOM 4223 O O . VAL A 1 548 ? -11.281 -0.202 3.591 1.00 64.00 548 VAL A O 1
ATOM 4226 N N . ASN A 1 549 ? -12.131 1.522 4.731 1.00 78.06 549 ASN A N 1
ATOM 4227 C CA . ASN A 1 549 ? -12.732 2.136 3.555 1.00 78.06 549 ASN A CA 1
ATOM 4228 C C . ASN A 1 549 ? -11.692 2.648 2.548 1.00 78.06 549 ASN A C 1
ATOM 4230 O O . ASN A 1 549 ? -11.973 2.676 1.352 1.00 78.06 549 ASN A O 1
ATOM 4234 N N . ASN A 1 550 ? -10.476 2.985 2.981 1.00 80.31 550 ASN A N 1
ATOM 4235 C CA . ASN A 1 550 ? -9.404 3.377 2.062 1.00 80.31 550 ASN A CA 1
ATOM 4236 C C . ASN A 1 550 ? -8.860 2.183 1.264 1.00 80.31 550 ASN A C 1
ATOM 4238 O O . ASN A 1 550 ? -8.335 2.370 0.168 1.00 80.31 550 ASN A O 1
ATOM 4242 N N . VAL A 1 551 ? -9.083 0.950 1.733 1.00 82.25 551 VAL A N 1
ATOM 4243 C CA . VAL A 1 551 ? -8.719 -0.272 1.001 1.00 82.25 551 VAL A CA 1
ATOM 4244 C C . VAL A 1 551 ? -9.487 -0.400 -0.321 1.00 82.25 551 VAL A C 1
ATOM 4246 O O . VAL A 1 551 ? -8.969 -0.968 -1.284 1.00 82.25 551 VAL A O 1
ATOM 4249 N N . TRP A 1 552 ? -10.679 0.204 -0.435 1.00 87.62 552 TRP A N 1
ATOM 4250 C CA . TRP A 1 552 ? -11.387 0.276 -1.716 1.00 87.62 552 TRP A CA 1
ATOM 4251 C C . TRP A 1 552 ? -10.573 0.994 -2.796 1.00 87.62 552 TRP A C 1
ATOM 4253 O O . TRP A 1 552 ? -10.638 0.580 -3.950 1.00 87.62 552 TRP A O 1
ATOM 4263 N N . LEU A 1 553 ? -9.789 2.027 -2.454 1.00 89.31 553 LEU A N 1
ATOM 4264 C CA . LEU A 1 553 ? -8.937 2.721 -3.429 1.00 89.31 553 LEU A CA 1
ATOM 4265 C C . LEU A 1 553 ? -7.863 1.797 -3.993 1.00 89.31 553 LEU A C 1
ATOM 4267 O O . LEU A 1 553 ? -7.649 1.788 -5.203 1.00 89.31 553 LEU A O 1
ATOM 4271 N N . VAL A 1 554 ? -7.238 0.984 -3.137 1.00 88.50 554 VAL A N 1
ATOM 4272 C CA . VAL A 1 554 ? -6.269 -0.031 -3.572 1.00 88.50 554 VAL A CA 1
ATOM 4273 C C . VAL A 1 554 ? -6.942 -0.977 -4.566 1.00 88.50 554 VAL A C 1
ATOM 4275 O O . VAL A 1 554 ? -6.442 -1.165 -5.671 1.00 88.50 554 VAL A O 1
ATOM 4278 N N . PHE A 1 555 ? -8.129 -1.493 -4.234 1.00 88.62 555 PHE A N 1
ATOM 4279 C CA . PHE A 1 555 ? -8.882 -2.381 -5.123 1.00 88.62 555 PHE A CA 1
ATOM 4280 C C . PHE A 1 555 ? -9.268 -1.715 -6.458 1.00 88.62 555 PHE A C 1
ATOM 4282 O O . PHE A 1 555 ? -9.119 -2.323 -7.517 1.00 88.62 555 PHE A O 1
ATOM 4289 N N . ILE A 1 556 ? -9.712 -0.454 -6.430 1.00 93.19 556 ILE A N 1
ATOM 4290 C CA . ILE A 1 556 ? -10.029 0.344 -7.626 1.00 93.19 556 ILE A CA 1
ATOM 4291 C C . ILE A 1 556 ? -8.799 0.466 -8.523 1.00 93.19 556 ILE A C 1
ATOM 4293 O O . ILE A 1 556 ? -8.889 0.206 -9.723 1.00 93.19 556 ILE A O 1
ATOM 4297 N N . PHE A 1 557 ? -7.643 0.819 -7.965 1.00 93.12 557 PHE A N 1
ATOM 4298 C CA . PHE A 1 557 ? -6.434 0.980 -8.761 1.00 93.12 557 PHE A CA 1
ATOM 4299 C C . PHE A 1 557 ? -5.948 -0.351 -9.337 1.00 93.12 557 PHE A C 1
ATOM 4301 O O . PHE A 1 557 ? -5.614 -0.399 -10.520 1.00 93.12 557 PHE A O 1
ATOM 4308 N N . VAL A 1 558 ? -6.030 -1.444 -8.574 1.00 91.25 558 VAL A N 1
ATOM 4309 C CA . VAL A 1 558 ? -5.713 -2.797 -9.057 1.00 91.25 558 VAL A CA 1
ATOM 4310 C C . VAL A 1 558 ? -6.572 -3.168 -10.259 1.00 91.25 558 VAL A C 1
ATOM 4312 O O . VAL A 1 558 ? -6.047 -3.638 -11.271 1.00 91.25 558 VAL A O 1
ATOM 4315 N N . LEU A 1 559 ? -7.882 -2.913 -10.190 1.00 92.62 559 LEU A N 1
ATOM 4316 C CA . LEU A 1 559 ? -8.789 -3.108 -11.320 1.00 92.62 559 LEU A CA 1
ATOM 4317 C C . LEU A 1 559 ? -8.411 -2.218 -12.511 1.00 92.62 559 LEU A C 1
ATOM 4319 O O . LEU A 1 559 ? -8.443 -2.683 -13.651 1.00 92.62 559 LEU A O 1
ATOM 4323 N N . MET A 1 560 ? -8.027 -0.964 -12.260 1.00 94.06 560 MET A N 1
ATOM 4324 C CA . MET A 1 560 ? -7.604 -0.034 -13.304 1.00 94.06 560 MET A CA 1
ATOM 4325 C C . MET A 1 560 ? -6.321 -0.495 -13.995 1.00 94.06 560 MET A C 1
ATOM 4327 O O . MET A 1 560 ? -6.358 -0.688 -15.200 1.00 94.06 560 MET A O 1
ATOM 4331 N N . TRP A 1 561 ? -5.197 -0.707 -13.303 1.00 93.12 561 TRP A N 1
ATOM 4332 C CA . TRP A 1 561 ? -3.944 -1.044 -13.994 1.00 93.12 561 TRP A CA 1
ATOM 4333 C C . TRP A 1 561 ? -3.910 -2.486 -14.509 1.00 93.12 561 TRP A C 1
ATOM 4335 O O . TRP A 1 561 ? -3.225 -2.752 -15.491 1.00 93.12 561 TRP A O 1
ATOM 4345 N N . THR A 1 562 ? -4.638 -3.421 -13.887 1.00 91.25 562 THR A N 1
ATOM 4346 C CA . THR A 1 562 ? -4.677 -4.825 -14.339 1.00 91.25 562 THR A CA 1
ATOM 4347 C C . THR A 1 562 ? -5.675 -5.016 -15.472 1.00 91.25 562 THR A C 1
ATOM 4349 O O . THR A 1 562 ? -5.410 -5.759 -16.416 1.00 91.25 562 THR A O 1
ATOM 4352 N N . GLY A 1 563 ? -6.840 -4.369 -15.372 1.00 92.00 563 GLY A N 1
ATOM 4353 C CA . GLY A 1 563 ? -7.927 -4.491 -16.339 1.00 92.00 563 GLY A CA 1
ATOM 4354 C C . GLY A 1 563 ? -7.826 -3.497 -17.489 1.00 92.00 563 GLY A C 1
ATOM 4355 O O . GLY A 1 563 ? -8.065 -3.873 -18.635 1.00 92.00 563 GLY A O 1
ATOM 4356 N N . PHE A 1 564 ? -7.426 -2.258 -17.194 1.00 94.38 564 PHE A N 1
ATOM 4357 C CA . PHE A 1 564 ? -7.350 -1.147 -18.144 1.00 94.38 564 PHE A CA 1
ATOM 4358 C C . PHE A 1 564 ? -6.026 -0.350 -18.037 1.00 94.38 564 PHE A C 1
ATOM 4360 O O . PHE A 1 564 ? -6.041 0.838 -17.698 1.00 94.38 564 PHE A O 1
ATOM 4367 N N . PRO A 1 565 ? -4.861 -0.965 -18.329 1.00 92.25 565 PRO A N 1
ATOM 4368 C CA . PRO A 1 565 ? -3.542 -0.362 -18.097 1.00 92.25 565 PRO A CA 1
ATOM 4369 C C . PRO A 1 565 ? -3.373 1.031 -18.725 1.00 92.25 565 PRO A C 1
ATOM 4371 O O . PRO A 1 565 ? -2.869 1.957 -18.090 1.00 92.25 565 PRO A O 1
ATOM 4374 N N . VAL A 1 566 ? -3.856 1.202 -19.961 1.00 91.44 566 VAL A N 1
ATOM 4375 C CA . VAL A 1 566 ? -3.781 2.473 -20.702 1.00 91.44 566 VAL A CA 1
ATOM 4376 C C . VAL A 1 566 ? -4.640 3.551 -20.042 1.00 91.44 566 VAL A C 1
ATOM 4378 O O . VAL A 1 566 ? -4.228 4.709 -19.965 1.00 91.44 566 VAL A O 1
ATOM 4381 N N . PHE A 1 567 ? -5.814 3.178 -19.525 1.00 93.38 567 PHE A N 1
ATOM 4382 C CA . PHE A 1 567 ? -6.674 4.090 -18.773 1.00 93.38 567 PHE A CA 1
ATOM 4383 C C . PHE A 1 567 ? -5.980 4.551 -17.490 1.00 93.38 567 PHE A C 1
ATOM 4385 O O . PHE A 1 567 ? -5.910 5.751 -17.235 1.00 93.38 567 PHE A O 1
ATOM 4392 N N . PHE A 1 568 ? -5.392 3.621 -16.731 1.00 93.94 568 PHE A N 1
ATOM 4393 C CA . PHE A 1 568 ? -4.641 3.949 -15.520 1.00 93.94 568 PHE A CA 1
ATOM 4394 C C . PHE A 1 568 ? -3.469 4.900 -15.804 1.00 93.94 568 PHE A C 1
ATOM 4396 O O . PHE A 1 568 ? -3.377 5.952 -15.174 1.00 93.94 568 PHE A O 1
ATOM 4403 N N . GLN A 1 569 ? -2.623 4.578 -16.792 1.00 93.25 569 GLN A N 1
ATOM 4404 C CA . GLN A 1 569 ? -1.515 5.442 -17.214 1.00 93.25 569 GLN A CA 1
ATOM 4405 C C . GLN A 1 569 ? -2.015 6.849 -17.559 1.00 93.25 569 GLN A C 1
ATOM 4407 O O . GLN A 1 569 ? -1.482 7.837 -17.057 1.00 93.25 569 GLN A O 1
ATOM 4412 N N . THR A 1 570 ? -3.055 6.939 -18.390 1.00 92.25 570 THR A N 1
ATOM 4413 C CA . THR A 1 570 ? -3.584 8.219 -18.875 1.00 92.25 570 THR A CA 1
ATOM 4414 C C . THR A 1 570 ? -4.101 9.083 -17.728 1.00 92.25 570 THR A C 1
ATOM 4416 O O . THR A 1 570 ? -3.754 10.259 -17.639 1.00 92.25 570 THR A O 1
ATOM 4419 N N . VAL A 1 571 ? -4.879 8.497 -16.813 1.00 93.31 571 VAL A N 1
ATOM 4420 C CA . VAL A 1 571 ? -5.431 9.214 -15.657 1.00 93.31 571 VAL A CA 1
ATOM 4421 C C . VAL A 1 571 ? -4.318 9.734 -14.751 1.00 93.31 571 VAL A C 1
ATOM 4423 O O . VAL A 1 571 ? -4.337 10.906 -14.385 1.00 93.31 571 VAL A O 1
ATOM 4426 N N . PHE A 1 572 ? -3.325 8.908 -14.421 1.00 94.19 572 PHE A N 1
ATOM 4427 C CA . PHE A 1 572 ? -2.259 9.305 -13.498 1.00 94.19 572 PHE A CA 1
ATOM 4428 C C . PHE A 1 572 ? -1.229 10.263 -14.107 1.00 94.19 572 PHE A C 1
ATOM 4430 O O . PHE A 1 572 ? -0.663 11.080 -13.380 1.00 94.19 572 PHE A O 1
ATOM 4437 N N . SER A 1 573 ? -1.018 10.221 -15.425 1.00 91.69 573 SER A N 1
ATOM 4438 C CA . SER A 1 573 ? -0.202 11.217 -16.130 1.00 91.69 573 SER A CA 1
ATOM 4439 C C . SER A 1 573 ? -0.922 12.561 -16.263 1.00 91.69 573 SER A C 1
ATOM 4441 O O . SER A 1 573 ? -0.340 13.596 -15.945 1.00 91.69 573 SER A O 1
ATOM 4443 N N . ALA A 1 574 ? -2.199 12.564 -16.659 1.00 91.81 574 ALA A N 1
ATOM 4444 C CA . ALA A 1 574 ? -2.949 13.801 -16.880 1.00 91.81 574 ALA A CA 1
ATOM 4445 C C . ALA A 1 574 ? -3.374 14.484 -15.564 1.00 91.81 574 ALA A C 1
ATOM 4447 O O . ALA A 1 574 ? -3.334 15.710 -15.454 1.00 91.81 574 ALA A O 1
ATOM 4448 N N . MET A 1 575 ? -3.762 13.701 -14.550 1.00 93.69 575 MET A N 1
ATOM 4449 C CA . MET A 1 575 ? -4.279 14.186 -13.260 1.00 93.69 575 MET A CA 1
ATOM 4450 C C . MET A 1 575 ? -3.229 14.136 -12.143 1.00 93.69 575 MET A C 1
ATOM 4452 O O . MET A 1 575 ? -3.588 14.021 -10.969 1.00 93.69 575 MET A O 1
ATOM 4456 N N . TRP A 1 576 ? -1.938 14.230 -12.482 1.00 93.38 576 TRP A N 1
ATOM 4457 C CA . TRP A 1 576 ? -0.843 14.065 -11.520 1.00 93.38 576 TRP A CA 1
ATOM 4458 C C . TRP A 1 576 ? -1.011 14.942 -10.270 1.00 93.38 576 TRP A C 1
ATOM 4460 O O . TRP A 1 576 ? -0.955 14.439 -9.152 1.00 93.38 576 TRP A O 1
ATOM 4470 N N . LEU A 1 577 ? -1.280 16.244 -10.445 1.00 92.06 577 LEU A N 1
ATOM 4471 C CA . LEU A 1 577 ? -1.395 17.182 -9.323 1.00 92.06 577 LEU A CA 1
ATOM 4472 C C . LEU A 1 577 ? -2.631 16.909 -8.441 1.00 92.06 577 LEU A C 1
ATOM 4474 O O . LEU A 1 577 ? -2.446 16.761 -7.233 1.00 92.06 577 LEU A O 1
ATOM 4478 N N . PRO A 1 578 ? -3.865 16.794 -8.980 1.00 94.19 578 PRO A N 1
ATOM 4479 C CA . PRO A 1 578 ? -5.021 16.374 -8.191 1.00 94.19 578 PRO A CA 1
ATOM 4480 C C . PRO A 1 578 ? -4.788 15.078 -7.419 1.00 94.19 578 PRO A C 1
ATOM 4482 O O . PRO A 1 578 ? -5.058 15.017 -6.225 1.00 94.19 578 PRO A O 1
ATOM 4485 N N . LEU A 1 579 ? -4.255 14.045 -8.071 1.00 94.69 579 LEU A N 1
ATOM 4486 C CA . LEU A 1 579 ? -4.054 12.744 -7.436 1.00 94.69 579 LEU A CA 1
ATOM 4487 C C . LEU A 1 579 ? -2.954 12.790 -6.368 1.00 94.69 579 LEU A C 1
ATOM 4489 O O . LEU A 1 579 ? -3.121 12.187 -5.311 1.00 94.69 579 LEU A O 1
ATOM 4493 N N . ALA A 1 580 ? -1.884 13.562 -6.581 1.00 92.25 580 ALA A N 1
ATOM 4494 C CA . ALA A 1 580 ? -0.870 13.810 -5.560 1.00 92.25 580 ALA A CA 1
ATOM 4495 C C . ALA A 1 580 ? -1.466 14.532 -4.339 1.00 92.25 580 ALA A C 1
ATOM 4497 O O . ALA A 1 580 ? -1.248 14.110 -3.204 1.00 92.25 580 ALA A O 1
ATOM 4498 N N . LEU A 1 581 ? -2.275 15.578 -4.551 1.00 92.38 581 LEU A N 1
ATOM 4499 C CA . LEU A 1 581 ? -2.952 16.306 -3.469 1.00 92.38 581 LEU A CA 1
ATOM 4500 C C . LEU A 1 581 ? -3.989 15.437 -2.746 1.00 92.38 581 LEU A C 1
ATOM 4502 O O . LEU A 1 581 ? -4.093 15.499 -1.521 1.00 92.38 581 LEU A O 1
ATOM 4506 N N . ALA A 1 582 ? -4.710 14.582 -3.472 1.00 93.00 582 ALA A N 1
ATOM 4507 C CA . ALA A 1 582 ? -5.623 13.606 -2.891 1.00 93.00 582 ALA A CA 1
ATOM 4508 C C . ALA A 1 582 ? -4.884 12.597 -2.000 1.00 93.00 582 ALA A C 1
ATOM 4510 O O . ALA A 1 582 ? -5.347 12.329 -0.886 1.00 93.00 582 ALA A O 1
ATOM 4511 N N . ALA A 1 583 ? -3.729 12.097 -2.458 1.00 90.19 583 ALA A N 1
ATOM 4512 C CA . ALA A 1 583 ? -2.863 11.205 -1.694 1.00 90.19 583 ALA A CA 1
ATOM 4513 C C . ALA A 1 583 ? -2.334 11.895 -0.429 1.00 90.19 583 ALA A C 1
ATOM 4515 O O . ALA A 1 583 ? -2.474 11.353 0.660 1.00 90.19 583 ALA A O 1
ATOM 4516 N N . ILE A 1 584 ? -1.830 13.130 -0.523 1.00 87.38 584 ILE A N 1
ATOM 4517 C CA . ILE A 1 584 ? -1.404 13.915 0.650 1.00 87.38 584 ILE A CA 1
ATOM 4518 C C . ILE A 1 584 ? -2.555 14.077 1.648 1.00 87.38 584 ILE A C 1
ATOM 4520 O O . ILE A 1 584 ? -2.364 13.877 2.848 1.00 87.38 584 ILE A O 1
ATOM 4524 N N . GLY A 1 585 ? -3.757 14.402 1.162 1.00 87.56 585 GLY A N 1
ATOM 4525 C CA . GLY A 1 585 ? -4.956 14.488 1.993 1.00 87.56 585 GLY A CA 1
ATOM 4526 C C . GLY A 1 585 ? -5.223 13.180 2.732 1.00 87.56 585 GLY A C 1
ATOM 4527 O O . GLY A 1 585 ? -5.411 13.195 3.945 1.00 87.56 585 GLY A O 1
ATOM 4528 N N . LEU A 1 586 ? -5.133 12.043 2.043 1.00 85.19 586 LEU A N 1
ATOM 4529 C CA . LEU A 1 586 ? -5.333 10.725 2.637 1.00 85.19 586 LEU A CA 1
ATOM 4530 C C . LEU A 1 586 ? -4.342 10.460 3.780 1.00 85.19 586 LEU A C 1
ATOM 4532 O O . LEU A 1 586 ? -4.736 10.038 4.867 1.00 85.19 586 LEU A O 1
ATOM 4536 N N . VAL A 1 587 ? -3.068 10.776 3.554 1.00 79.50 587 VAL A N 1
ATOM 4537 C CA . VAL A 1 587 ? -1.997 10.577 4.535 1.00 79.50 587 VAL A CA 1
ATOM 4538 C C . VAL A 1 587 ? -2.182 11.481 5.757 1.00 79.50 587 VAL A C 1
ATOM 4540 O O . VAL A 1 587 ? -2.130 11.014 6.897 1.00 79.50 587 VAL A O 1
ATOM 4543 N N . LEU A 1 588 ? -2.451 12.772 5.536 1.00 79.81 588 LEU A N 1
ATOM 4544 C CA . LEU A 1 588 ? -2.724 13.734 6.608 1.00 79.81 588 LEU A CA 1
ATOM 4545 C C . LEU A 1 588 ? -3.927 13.312 7.455 1.00 79.81 588 LEU A C 1
ATOM 4547 O O . LEU A 1 588 ? -3.923 13.491 8.676 1.00 79.81 588 LEU A O 1
ATOM 4551 N N . ARG A 1 589 ? -4.936 12.713 6.820 1.00 77.62 589 ARG A N 1
ATOM 4552 C CA . ARG A 1 589 ? -6.117 12.190 7.500 1.00 77.62 589 ARG A CA 1
ATOM 4553 C C . ARG A 1 589 ? -5.766 11.023 8.424 1.00 77.62 589 ARG A C 1
ATOM 4555 O O . ARG A 1 589 ? -6.117 11.077 9.604 1.00 77.62 589 ARG A O 1
ATOM 4562 N N . GLY A 1 590 ? -5.023 10.036 7.908 1.00 69.12 590 GLY A N 1
ATOM 4563 C CA . GLY A 1 590 ? -4.456 8.905 8.661 1.00 69.12 590 GLY A CA 1
ATOM 4564 C C . GLY A 1 590 ? -3.734 9.352 9.931 1.00 69.12 590 GLY A C 1
ATOM 4565 O O . GLY A 1 590 ? -3.991 8.883 11.044 1.00 69.12 590 GLY A O 1
ATOM 4566 N N . ALA A 1 591 ? -2.874 10.356 9.772 1.00 65.19 591 ALA A N 1
ATOM 4567 C CA . ALA A 1 591 ? -2.094 10.923 10.860 1.00 65.19 591 ALA A CA 1
ATOM 4568 C C . ALA A 1 591 ? -2.944 11.686 11.894 1.00 65.19 591 ALA A C 1
ATOM 4570 O O . ALA A 1 591 ? -2.750 11.535 13.105 1.00 65.19 591 ALA A O 1
ATOM 4571 N N . GLY A 1 592 ? -3.908 12.487 11.425 1.00 63.25 592 GLY A N 1
ATOM 4572 C CA . GLY A 1 592 ? -4.810 13.266 12.273 1.00 63.25 592 GLY A CA 1
ATOM 4573 C C . GLY A 1 592 ? -5.607 12.395 13.244 1.00 63.25 592 GLY A C 1
ATOM 4574 O O . GLY A 1 592 ? -5.775 12.766 14.405 1.00 63.25 592 GLY A O 1
ATOM 4575 N N . PHE A 1 593 ? -6.027 11.203 12.813 1.00 60.22 593 PHE A N 1
ATOM 4576 C CA . PHE A 1 593 ? -6.763 10.259 13.653 1.00 60.22 593 PHE A CA 1
ATOM 4577 C C . PHE A 1 593 ? -5.884 9.586 14.716 1.00 60.22 593 PHE A C 1
ATOM 4579 O O . PHE A 1 593 ? -6.262 9.551 15.892 1.00 60.22 593 PHE A O 1
ATOM 4586 N N . ALA A 1 594 ? -4.693 9.105 14.337 1.00 56.66 594 ALA A N 1
ATOM 4587 C CA . ALA A 1 594 ? -3.774 8.423 15.255 1.00 56.66 594 ALA A CA 1
ATOM 4588 C C . ALA A 1 594 ? -3.430 9.284 16.487 1.00 56.66 594 ALA A C 1
ATOM 4590 O O . ALA A 1 594 ? -3.325 8.773 17.605 1.00 56.66 594 ALA A O 1
ATOM 4591 N N . LEU A 1 595 ? -3.318 10.604 16.310 1.00 54.56 595 LEU A N 1
ATOM 4592 C CA . LEU A 1 595 ? -2.948 11.543 17.375 1.00 54.56 595 LEU A CA 1
ATOM 4593 C C . LEU A 1 595 ? -4.114 12.229 18.089 1.00 54.56 595 LEU A C 1
ATOM 4595 O O . LEU A 1 595 ? -3.893 12.882 19.115 1.00 54.56 595 LEU A O 1
ATOM 4599 N N . ARG A 1 596 ? -5.358 12.019 17.649 1.00 55.84 596 ARG A N 1
ATOM 4600 C CA . ARG A 1 596 ? -6.528 12.707 18.213 1.00 55.84 596 ARG A CA 1
ATOM 4601 C C . ARG A 1 596 ? -6.850 12.296 19.657 1.00 55.84 596 ARG A C 1
ATOM 4603 O O . ARG A 1 596 ? -7.100 13.153 20.501 1.00 55.84 596 ARG A O 1
ATOM 4610 N N . LYS A 1 597 ? -6.781 10.997 19.975 1.00 50.97 597 LYS A N 1
ATOM 4611 C CA . LYS A 1 597 ? -7.072 10.435 21.320 1.00 50.97 597 LYS A CA 1
ATOM 4612 C C . LYS A 1 597 ? -5.910 10.560 22.337 1.00 50.97 597 LYS A C 1
ATOM 4614 O O . LYS A 1 597 ? -6.151 10.668 23.545 1.00 50.97 597 LYS A O 1
ATOM 4619 N N . PRO A 1 598 ? -4.627 10.548 21.923 1.00 44.75 598 PRO A N 1
ATOM 4620 C CA . PRO A 1 598 ? -3.500 10.678 22.845 1.00 44.75 598 PRO A CA 1
ATOM 4621 C C . PRO A 1 598 ? -3.330 12.024 23.570 1.00 44.75 598 PRO A C 1
ATOM 4623 O O . PRO A 1 598 ? -2.865 12.019 24.713 1.00 44.75 598 PRO A O 1
ATOM 4626 N N . LEU A 1 599 ? -3.681 13.158 22.961 1.00 46.34 599 LEU A N 1
ATOM 4627 C CA . LEU A 1 599 ? -3.218 14.475 23.418 1.00 46.34 599 LEU A CA 1
ATOM 4628 C C . LEU A 1 599 ? -4.170 15.148 24.427 1.00 46.34 599 LEU A C 1
ATOM 4630 O O . LEU A 1 599 ? -5.358 15.343 24.164 1.00 46.34 599 LEU A O 1
ATOM 4634 N N . ARG A 1 600 ? -3.619 15.539 25.589 1.00 46.47 600 ARG A N 1
ATOM 4635 C CA . ARG A 1 600 ? -4.311 16.294 26.656 1.00 46.47 600 ARG A CA 1
ATOM 4636 C C . ARG A 1 600 ? -4.225 17.825 26.494 1.00 46.47 600 ARG A C 1
ATOM 4638 O O . ARG A 1 600 ? -5.021 18.531 27.092 1.00 46.47 600 ARG A O 1
ATOM 4645 N N . ARG A 1 601 ? -3.299 18.359 25.679 1.00 48.47 601 ARG A N 1
ATOM 4646 C CA . ARG A 1 601 ? -3.130 19.817 25.479 1.00 48.47 601 ARG A CA 1
ATOM 4647 C C . ARG A 1 601 ? -4.075 20.367 24.396 1.00 48.47 601 ARG A C 1
ATOM 4649 O O . ARG A 1 601 ? -4.094 19.859 23.275 1.00 48.47 601 ARG A O 1
ATOM 4656 N N . ILE A 1 602 ? -4.793 21.449 24.719 1.00 52.16 602 ILE A N 1
ATOM 4657 C CA . ILE A 1 602 ? -5.824 22.103 23.882 1.00 52.16 602 ILE A CA 1
ATOM 4658 C C . ILE A 1 602 ? -5.269 22.577 22.525 1.00 52.16 602 ILE A C 1
ATOM 4660 O O . ILE A 1 602 ? -5.902 22.358 21.493 1.00 52.16 602 ILE A O 1
ATOM 4664 N N . ALA A 1 603 ? -4.069 23.170 22.503 1.00 51.06 603 ALA A N 1
ATOM 4665 C CA . ALA A 1 603 ? -3.430 23.645 21.270 1.00 51.06 603 ALA A CA 1
ATOM 4666 C C . ALA A 1 603 ? -3.101 22.501 20.291 1.00 51.06 603 ALA A C 1
ATOM 4668 O O . ALA A 1 603 ? -3.307 22.638 19.088 1.00 51.06 603 ALA A O 1
ATOM 4669 N N . GLY A 1 604 ? -2.680 21.343 20.816 1.00 54.41 604 GLY A N 1
ATOM 4670 C CA . GLY A 1 604 ? -2.458 20.137 20.019 1.00 54.41 604 GLY A CA 1
ATOM 4671 C C . GLY A 1 604 ? -3.756 19.666 19.370 1.00 54.41 604 GLY A C 1
ATOM 4672 O O . GLY A 1 604 ? -3.826 19.576 18.150 1.00 54.41 604 GLY A O 1
ATOM 4673 N N . ARG A 1 605 ? -4.825 19.466 20.156 1.00 59.47 605 ARG A N 1
ATOM 4674 C CA . ARG A 1 605 ? -6.132 19.021 19.629 1.00 59.47 605 ARG A CA 1
ATOM 4675 C C . ARG A 1 605 ? -6.661 19.901 18.488 1.00 59.47 605 ARG A C 1
ATOM 4677 O O . ARG A 1 605 ? -7.256 19.363 17.561 1.00 59.47 605 ARG A O 1
ATOM 4684 N N . ARG A 1 606 ? -6.419 21.220 18.520 1.00 63.81 606 ARG A N 1
ATOM 4685 C CA . ARG A 1 606 ? -6.828 22.142 17.443 1.00 63.81 606 ARG A CA 1
ATOM 4686 C C . ARG A 1 606 ? -6.060 21.924 16.145 1.00 63.81 606 ARG A C 1
ATOM 4688 O O . ARG A 1 606 ? -6.693 21.856 15.100 1.00 63.81 606 ARG A O 1
ATOM 4695 N N . LEU A 1 607 ? -4.734 21.794 16.204 1.00 66.19 607 LEU A N 1
ATOM 4696 C CA . LEU A 1 607 ? -3.924 21.562 15.006 1.00 66.19 607 LEU A CA 1
ATOM 4697 C C . LEU A 1 607 ? -4.293 20.226 14.347 1.00 66.19 607 LEU A C 1
ATOM 4699 O O . LEU A 1 607 ? -4.536 20.186 13.148 1.00 66.19 607 LEU A O 1
ATOM 4703 N N . TYR A 1 608 ? -4.416 19.151 15.130 1.00 64.50 608 TYR A N 1
ATOM 4704 C CA . TYR A 1 608 ? -4.770 17.828 14.599 1.00 64.50 608 TYR A CA 1
ATOM 4705 C C . TYR A 1 608 ? -6.214 17.754 14.103 1.00 64.50 608 TYR A C 1
ATOM 4707 O O . TYR A 1 608 ? -6.454 17.179 13.046 1.00 64.50 608 TYR A O 1
ATOM 4715 N N . GLY A 1 609 ? -7.158 18.373 14.821 1.00 64.62 609 GLY A N 1
ATOM 4716 C CA . GLY A 1 609 ? -8.538 18.520 14.354 1.00 64.62 609 GLY A CA 1
ATOM 4717 C C . GLY A 1 609 ? -8.611 19.304 13.042 1.00 64.62 609 GLY A C 1
ATOM 4718 O O . GLY A 1 609 ? -9.291 18.880 12.119 1.00 64.62 609 GLY A O 1
ATOM 4719 N N . ALA A 1 610 ? -7.835 20.385 12.903 1.00 69.50 610 ALA A N 1
ATOM 4720 C CA . ALA A 1 610 ? -7.750 21.148 11.658 1.00 69.50 610 ALA A CA 1
ATOM 4721 C C . ALA A 1 610 ? -7.120 20.338 10.513 1.00 69.50 610 ALA A C 1
ATOM 4723 O O . ALA A 1 610 ? -7.651 20.344 9.409 1.00 69.50 610 ALA A O 1
ATOM 4724 N N . VAL A 1 611 ? -6.036 19.595 10.762 1.00 73.75 611 VAL A N 1
ATOM 4725 C CA . VAL A 1 611 ? -5.405 18.715 9.758 1.00 73.75 611 VAL A CA 1
ATOM 4726 C C . VAL A 1 611 ? -6.372 17.619 9.302 1.00 73.75 611 VAL A C 1
ATOM 4728 O O . VAL A 1 611 ? -6.522 17.385 8.103 1.00 73.75 611 VAL A O 1
ATOM 4731 N N . PHE A 1 612 ? -7.075 16.982 10.239 1.00 73.12 612 PHE A N 1
ATOM 4732 C CA . PHE A 1 612 ? -8.095 15.969 9.960 1.00 73.12 612 PHE A CA 1
ATOM 4733 C C . PHE A 1 612 ? -9.287 16.537 9.168 1.00 73.12 612 PHE A C 1
ATOM 4735 O O . PHE A 1 612 ? -9.777 15.928 8.216 1.00 73.12 612 PHE A O 1
ATOM 4742 N N . ALA A 1 613 ? -9.725 17.739 9.516 1.00 73.44 613 ALA A N 1
ATOM 4743 C CA . ALA A 1 613 ? -10.797 18.437 8.831 1.00 73.44 613 ALA A CA 1
ATOM 4744 C C . ALA A 1 613 ? -10.420 18.878 7.405 1.00 73.44 613 ALA A C 1
ATOM 4746 O O . ALA A 1 613 ? -11.170 18.637 6.461 1.00 73.44 613 ALA A O 1
ATOM 4747 N N . ILE A 1 614 ? -9.249 19.497 7.233 1.00 82.19 614 ILE A N 1
ATOM 4748 C CA . ILE A 1 614 ? -8.759 19.972 5.930 1.00 82.19 614 ILE A CA 1
ATOM 4749 C C . ILE A 1 614 ? -8.522 18.787 4.994 1.00 82.19 614 ILE A C 1
ATOM 4751 O O . ILE A 1 614 ? -8.946 18.817 3.841 1.00 82.19 614 ILE A O 1
ATOM 4755 N N . SER A 1 615 ? -7.908 17.711 5.490 1.00 83.94 615 SER A N 1
ATOM 4756 C CA . SER A 1 615 ? -7.735 16.484 4.703 1.00 83.94 615 SER A CA 1
ATOM 4757 C C . SER A 1 615 ? -9.065 15.858 4.281 1.00 83.94 615 SER A C 1
ATOM 4759 O O . SER A 1 615 ? -9.160 15.307 3.183 1.00 83.94 615 SER A O 1
ATOM 4761 N N . SER A 1 616 ? -10.111 16.004 5.102 1.00 85.75 616 SER A N 1
ATOM 4762 C CA . SER A 1 616 ? -11.450 15.503 4.782 1.00 85.75 616 SER A CA 1
ATOM 4763 C C . SER A 1 616 ? -12.155 16.285 3.663 1.00 85.75 616 SER A C 1
ATOM 4765 O O . SER A 1 616 ? -13.098 15.770 3.070 1.00 85.75 616 SER A O 1
ATOM 4767 N N . LEU A 1 617 ? -11.672 17.487 3.333 1.00 90.06 617 LEU A N 1
ATOM 4768 C CA . LEU A 1 617 ? -12.076 18.264 2.156 1.00 90.06 617 LEU A CA 1
ATOM 4769 C C . LEU A 1 617 ? -11.178 17.990 0.946 1.00 90.06 617 LEU A C 1
ATOM 4771 O O . LEU A 1 617 ? -11.668 17.846 -0.173 1.00 90.06 617 LEU A O 1
ATOM 4775 N N . LEU A 1 618 ? -9.866 17.910 1.184 1.00 91.56 618 LEU A N 1
ATOM 4776 C CA . LEU A 1 618 ? -8.842 17.814 0.147 1.00 91.56 618 LEU A CA 1
ATOM 4777 C C . LEU A 1 618 ? -9.032 16.565 -0.721 1.00 91.56 618 LEU A C 1
ATOM 4779 O O . LEU A 1 618 ? -9.111 16.662 -1.944 1.00 91.56 618 LEU A O 1
ATOM 4783 N N . THR A 1 619 ? -9.145 15.390 -0.094 1.00 92.06 619 THR A N 1
ATOM 4784 C CA . THR A 1 619 ? -9.204 14.124 -0.835 1.00 92.06 619 THR A CA 1
ATOM 4785 C C . THR A 1 619 ? -10.479 13.987 -1.674 1.00 92.06 619 THR A C 1
ATOM 4787 O O . THR A 1 619 ? -10.340 13.746 -2.873 1.00 92.06 619 THR A O 1
ATOM 4790 N N . PRO A 1 620 ? -11.705 14.191 -1.142 1.00 94.25 620 PRO A N 1
ATOM 4791 C CA . PRO A 1 620 ? -12.914 14.108 -1.964 1.00 94.25 620 PRO A CA 1
ATOM 4792 C C . PRO A 1 620 ? -12.930 15.131 -3.097 1.00 94.25 620 PRO A C 1
ATOM 4794 O O . PRO A 1 620 ? -13.321 14.788 -4.210 1.00 94.25 620 PRO A O 1
ATOM 4797 N N . PHE A 1 621 ? -12.464 16.359 -2.840 1.00 96.12 621 PHE A N 1
ATOM 4798 C CA . PHE A 1 621 ? -12.413 17.401 -3.861 1.00 96.12 621 PHE A CA 1
ATOM 4799 C C . PHE A 1 621 ? -11.527 17.002 -5.035 1.00 96.12 621 PHE A C 1
ATOM 4801 O O . PHE A 1 621 ? -11.978 17.034 -6.176 1.00 96.12 621 PHE A O 1
ATOM 4808 N N . PHE A 1 622 ? -10.278 16.607 -4.774 1.00 96.31 622 PHE A N 1
ATOM 4809 C CA . PHE A 1 622 ? -9.337 16.316 -5.851 1.00 96.31 622 PHE A CA 1
ATOM 4810 C C . PHE A 1 622 ? -9.614 14.986 -6.556 1.00 96.31 622 PHE A C 1
ATOM 4812 O O . PHE A 1 622 ? -9.407 14.903 -7.766 1.00 96.31 622 PHE A O 1
ATOM 4819 N N . LEU A 1 623 ? -10.145 13.976 -5.854 1.00 94.81 623 LEU A N 1
ATOM 4820 C CA . LEU A 1 623 ? -10.645 12.764 -6.509 1.00 94.81 623 LEU A CA 1
ATOM 4821 C C . LEU A 1 623 ? -11.851 13.083 -7.403 1.00 94.81 623 LEU A C 1
ATOM 4823 O O . LEU A 1 623 ? -11.885 12.650 -8.553 1.00 94.81 623 LEU A O 1
ATOM 4827 N N . GLY A 1 624 ? -12.796 13.899 -6.923 1.00 94.62 624 GLY A N 1
ATOM 4828 C CA . GLY A 1 624 ? -13.912 14.392 -7.732 1.00 94.62 624 GLY A CA 1
ATOM 4829 C C . GLY A 1 624 ? -13.435 15.198 -8.942 1.00 94.62 624 GLY A C 1
ATOM 4830 O O . GLY A 1 624 ? -13.863 14.937 -10.062 1.00 94.62 624 GLY A O 1
ATOM 4831 N N . ALA A 1 625 ? -12.482 16.112 -8.759 1.00 95.38 625 ALA A N 1
ATOM 4832 C CA . ALA A 1 625 ? -11.926 16.918 -9.843 1.00 95.38 625 ALA A CA 1
ATOM 4833 C C . ALA A 1 625 ? -11.213 16.078 -10.910 1.00 95.38 625 ALA A C 1
ATOM 4835 O O . ALA A 1 625 ? -11.368 16.355 -12.103 1.00 95.38 625 ALA A O 1
ATOM 4836 N N . ALA A 1 626 ? -10.498 15.022 -10.504 1.00 94.31 626 ALA A N 1
ATOM 4837 C CA . ALA A 1 626 ? -9.912 14.054 -11.427 1.00 94.31 626 ALA A CA 1
ATOM 4838 C C . ALA A 1 626 ? -10.997 13.323 -12.238 1.00 94.31 626 ALA A C 1
ATOM 4840 O O . ALA A 1 626 ? -10.895 13.242 -13.461 1.00 94.31 626 ALA A O 1
ATOM 4841 N N . VAL A 1 627 ? -12.078 12.872 -11.587 1.00 93.19 627 VAL A N 1
ATOM 4842 C CA . VAL A 1 627 ? -13.235 12.255 -12.265 1.00 93.19 627 VAL A CA 1
ATOM 4843 C C . VAL A 1 627 ? -13.896 13.227 -13.246 1.00 93.19 627 VAL A C 1
ATOM 4845 O O . VAL A 1 627 ? -14.170 12.851 -14.383 1.00 93.19 627 VAL A O 1
ATOM 4848 N N . GLY A 1 628 ? -14.097 14.491 -12.864 1.00 91.06 628 GLY A N 1
ATOM 4849 C CA . GLY A 1 628 ? -14.636 15.507 -13.770 1.00 91.06 628 GLY A CA 1
ATOM 4850 C C . GLY A 1 628 ? -13.687 15.845 -14.929 1.00 91.06 628 GLY A C 1
ATOM 4851 O O . GLY A 1 628 ? -14.144 16.117 -16.037 1.00 91.06 628 GLY A O 1
ATOM 4852 N N . GLY A 1 629 ? -12.371 15.734 -14.719 1.00 91.00 629 GLY A N 1
ATOM 4853 C CA . GLY A 1 629 ? -11.362 15.894 -15.772 1.00 91.00 629 GLY A CA 1
ATOM 4854 C C . GLY A 1 629 ? -11.494 14.809 -16.837 1.00 91.00 629 GLY A C 1
ATOM 4855 O O . GLY A 1 629 ? -11.546 15.116 -18.030 1.00 91.00 629 GLY A O 1
ATOM 4856 N N . ILE A 1 630 ? -11.670 13.558 -16.394 1.00 91.62 630 ILE A N 1
ATOM 4857 C CA . ILE A 1 630 ? -11.993 12.412 -17.255 1.00 91.62 630 ILE A CA 1
ATOM 4858 C C . ILE A 1 630 ? -13.326 12.649 -17.973 1.00 91.62 630 ILE A C 1
ATOM 4860 O O . ILE A 1 630 ? -13.387 12.541 -19.194 1.00 91.62 630 ILE A O 1
ATOM 4864 N N . ALA A 1 631 ? -14.377 13.032 -17.239 1.00 89.62 631 ALA A N 1
ATOM 4865 C CA . ALA A 1 631 ? -15.716 13.264 -17.785 1.00 89.62 631 ALA A CA 1
ATOM 4866 C C . ALA A 1 631 ? -15.735 14.344 -18.879 1.00 89.62 631 ALA A C 1
ATOM 4868 O O . ALA A 1 631 ? -16.491 14.244 -19.842 1.00 89.62 631 ALA A O 1
ATOM 4869 N N . SER A 1 632 ? -14.879 15.357 -18.753 1.00 90.19 632 SER A N 1
ATOM 4870 C CA . SER A 1 632 ? -14.770 16.437 -19.731 1.00 90.19 632 SER A CA 1
ATOM 4871 C C . SER A 1 632 ? -14.054 16.051 -21.033 1.00 90.19 632 SER A C 1
ATOM 4873 O O . SER A 1 632 ? -13.995 16.851 -21.960 1.00 90.19 632 SER A O 1
ATOM 4875 N N . GLY A 1 633 ? -13.482 14.843 -21.117 1.00 85.19 633 GLY A N 1
ATOM 4876 C CA . GLY A 1 633 ? -12.752 14.371 -22.298 1.00 85.19 633 GLY A CA 1
ATOM 4877 C C . GLY A 1 633 ? -11.363 14.995 -22.478 1.00 85.19 633 GLY A C 1
ATOM 4878 O O . GLY A 1 633 ? -10.704 14.730 -23.475 1.00 85.19 633 GLY A O 1
ATOM 4879 N N . ARG A 1 634 ? -10.885 15.796 -21.517 1.00 86.38 634 ARG A N 1
ATOM 4880 C CA . ARG A 1 634 ? -9.568 16.461 -21.580 1.00 86.38 634 ARG A CA 1
ATOM 4881 C C . ARG A 1 634 ? -8.395 15.555 -21.199 1.00 86.38 634 ARG A C 1
ATOM 4883 O O . ARG A 1 634 ? -7.251 15.907 -21.454 1.00 86.38 634 ARG A O 1
ATOM 4890 N N . ALA A 1 635 ? -8.667 14.405 -20.587 1.00 85.56 635 ALA A N 1
ATOM 4891 C CA . ALA A 1 635 ? -7.667 13.427 -20.168 1.00 85.56 635 ALA A CA 1
ATOM 4892 C C . ALA A 1 635 ? -7.430 12.365 -21.257 1.00 85.56 635 ALA A C 1
ATOM 4894 O O . ALA A 1 635 ? -7.749 11.200 -21.057 1.00 85.56 635 ALA A O 1
ATOM 4895 N N . VAL A 1 636 ? -6.924 12.765 -22.425 1.00 85.94 636 VAL A N 1
ATOM 4896 C CA . VAL A 1 636 ? -6.708 11.871 -23.584 1.00 85.94 636 VAL A CA 1
ATOM 4897 C C . VAL A 1 636 ? -5.363 11.132 -23.451 1.00 85.94 636 VAL A C 1
ATOM 4899 O O . VAL A 1 636 ? -4.433 11.702 -22.869 1.00 85.94 636 VAL A O 1
ATOM 4902 N N . PRO A 1 637 ? -5.194 9.897 -23.969 1.00 83.94 637 PRO A N 1
ATOM 4903 C CA . PRO A 1 637 ? -3.892 9.227 -23.973 1.00 83.94 637 PRO A CA 1
ATOM 4904 C C . PRO A 1 637 ? -2.772 10.122 -24.527 1.00 83.94 637 PRO A C 1
ATOM 4906 O O . PRO A 1 637 ? -2.911 10.706 -25.597 1.00 83.94 637 PRO A O 1
ATOM 4909 N N . GLY A 1 638 ? -1.673 10.247 -23.776 1.00 80.38 638 GLY A N 1
ATOM 4910 C CA . GLY A 1 638 ? -0.556 11.150 -24.095 1.00 80.38 638 GLY A CA 1
ATOM 4911 C C . GLY A 1 638 ? -0.666 12.567 -23.512 1.00 80.38 638 GLY A C 1
ATOM 4912 O O . GLY A 1 638 ? 0.269 13.346 -23.657 1.00 80.38 638 GLY A O 1
ATOM 4913 N N . THR A 1 639 ? -1.762 12.907 -22.824 1.00 82.69 639 THR A N 1
ATOM 4914 C CA . THR A 1 639 ? -1.916 14.215 -22.164 1.00 82.69 639 THR A CA 1
ATOM 4915 C C . THR A 1 639 ? -0.936 14.369 -21.001 1.00 82.69 639 THR A C 1
ATOM 4917 O O . THR A 1 639 ? -0.910 13.547 -20.082 1.00 82.69 639 THR A O 1
ATOM 4920 N N . GLU A 1 640 ? -0.168 15.457 -21.009 1.00 81.75 640 GLU A N 1
ATOM 4921 C CA . GLU A 1 640 ? 0.708 15.830 -19.899 1.00 81.75 640 GLU A CA 1
ATOM 4922 C C . GLU A 1 640 ? -0.059 16.508 -18.752 1.00 81.75 640 GLU A C 1
ATOM 4924 O O . GLU A 1 640 ? -1.116 17.123 -18.938 1.00 81.75 640 GLU A O 1
ATOM 4929 N N . ALA A 1 641 ? 0.511 16.437 -17.547 1.00 84.44 641 ALA A N 1
ATOM 4930 C CA . ALA A 1 641 ? -0.025 17.100 -16.366 1.00 84.44 641 ALA A CA 1
ATOM 4931 C C . ALA A 1 641 ? -0.109 18.621 -16.574 1.00 84.44 641 ALA A C 1
ATOM 4933 O O . ALA A 1 641 ? 0.903 19.316 -16.671 1.00 84.44 641 ALA A O 1
ATOM 4934 N N . SER A 1 642 ? -1.328 19.158 -16.590 1.00 85.00 642 SER A N 1
ATOM 4935 C CA . SER A 1 642 ? -1.576 20.588 -16.786 1.00 85.00 642 SER A CA 1
ATOM 4936 C C . SER A 1 642 ? -2.786 21.058 -15.988 1.00 85.00 642 SER A C 1
ATOM 4938 O O . SER A 1 642 ? -3.690 20.277 -15.696 1.00 85.00 642 SER A O 1
ATOM 4940 N N . ALA A 1 643 ? -2.828 22.351 -15.647 1.00 86.12 643 ALA A N 1
ATOM 4941 C CA . ALA A 1 643 ? -3.992 22.947 -14.989 1.00 86.12 643 ALA A CA 1
ATOM 4942 C C . ALA A 1 643 ? -5.266 22.741 -15.822 1.00 86.12 643 ALA A C 1
ATOM 4944 O O . ALA A 1 643 ? -6.278 22.295 -15.298 1.00 86.12 643 ALA A O 1
ATOM 4945 N N . HIS A 1 644 ? -5.182 22.935 -17.142 1.00 85.06 644 HIS A N 1
ATOM 4946 C CA . HIS A 1 644 ? -6.309 22.756 -18.059 1.00 85.06 644 HIS A CA 1
ATOM 4947 C C . HIS A 1 644 ? -6.967 21.365 -17.960 1.00 85.06 644 HIS A C 1
ATOM 4949 O O . HIS A 1 644 ? -8.188 21.248 -18.084 1.00 85.06 644 HIS A O 1
ATOM 4955 N N . ALA A 1 645 ? -6.184 20.317 -17.685 1.00 86.06 645 ALA A N 1
ATOM 4956 C CA . ALA A 1 645 ? -6.704 18.959 -17.589 1.00 86.06 645 ALA A CA 1
ATOM 4957 C C . ALA A 1 645 ? -7.676 18.767 -16.404 1.00 86.06 645 ALA A C 1
ATOM 4959 O O . ALA A 1 645 ? -8.619 17.987 -16.517 1.00 86.06 645 ALA A O 1
ATOM 4960 N N . TRP A 1 646 ? -7.500 19.501 -15.296 1.00 87.44 646 TRP A N 1
ATOM 4961 C CA . TRP A 1 646 ? -8.251 19.269 -14.051 1.00 87.44 646 TRP A CA 1
ATOM 4962 C C . TRP A 1 646 ? -8.913 20.508 -13.431 1.00 87.44 646 TRP A C 1
ATOM 4964 O O . TRP A 1 646 ? -9.709 20.365 -12.511 1.00 87.44 646 TRP A O 1
ATOM 4974 N N . SER A 1 647 ? -8.612 21.724 -13.889 1.00 91.44 647 SER A N 1
ATOM 4975 C CA . SER A 1 647 ? -9.168 22.974 -13.344 1.00 91.44 647 SER A CA 1
ATOM 4976 C C . SER A 1 647 ? -10.265 23.576 -14.232 1.00 91.44 647 SER A C 1
ATOM 4978 O O . SER A 1 647 ? -10.475 24.787 -14.228 1.00 91.44 647 SER A O 1
ATOM 4980 N N . ASN A 1 648 ? -10.937 22.749 -15.035 1.00 92.44 648 ASN A N 1
ATOM 4981 C CA . ASN A 1 648 ? -12.063 23.161 -15.874 1.00 92.44 648 ASN A CA 1
ATOM 4982 C C . ASN A 1 648 ? -13.384 23.198 -15.066 1.00 92.44 648 ASN A C 1
ATOM 4984 O O . ASN A 1 648 ? -13.454 22.618 -13.976 1.00 92.44 648 ASN A O 1
ATOM 4988 N N . PRO A 1 649 ? -14.441 23.863 -15.576 1.00 93.75 649 PRO A N 1
ATOM 4989 C CA . PRO A 1 649 ? -15.715 23.987 -14.866 1.00 93.75 649 PRO A CA 1
ATOM 4990 C C . PRO A 1 649 ? -16.324 22.641 -14.456 1.00 93.75 649 PRO A C 1
ATOM 4992 O O . PRO A 1 649 ? -16.807 22.516 -13.329 1.00 93.75 649 PRO A O 1
ATOM 4995 N N . THR A 1 650 ? -16.251 21.622 -15.323 1.00 93.12 650 THR A N 1
ATOM 4996 C CA . THR A 1 650 ? -16.731 20.268 -15.007 1.00 93.12 650 THR A CA 1
ATOM 4997 C C . THR A 1 650 ? -15.952 19.658 -13.845 1.00 93.12 650 THR A C 1
ATOM 4999 O O . THR A 1 650 ? -16.556 19.223 -12.869 1.00 93.12 650 THR A O 1
ATOM 5002 N N . SER A 1 651 ? -14.620 19.679 -13.882 1.00 94.38 651 SER A N 1
ATOM 5003 C CA . SER A 1 651 ? -13.773 19.179 -12.794 1.00 94.38 651 SER A CA 1
ATOM 5004 C C . SER A 1 651 ? -14.050 19.864 -11.459 1.00 94.38 651 SER A C 1
ATOM 5006 O O . SER A 1 651 ? -14.234 19.187 -10.448 1.00 94.38 651 SER A O 1
ATOM 5008 N N . ILE A 1 652 ? -14.127 21.196 -11.439 1.00 95.38 652 ILE A N 1
ATOM 5009 C CA . ILE A 1 652 ? -14.382 21.942 -10.201 1.00 95.38 652 ILE A CA 1
ATOM 5010 C C . ILE A 1 652 ? -15.750 21.557 -9.624 1.00 95.38 652 ILE A C 1
ATOM 5012 O O . ILE A 1 652 ? -15.853 21.282 -8.428 1.00 95.38 652 ILE A O 1
ATOM 5016 N N . LEU A 1 653 ? -16.788 21.467 -10.462 1.00 95.50 653 LEU A N 1
ATOM 5017 C CA . LEU A 1 653 ? -18.124 21.061 -10.022 1.00 95.50 653 LEU A CA 1
ATOM 5018 C C . LEU A 1 653 ? -18.166 19.625 -9.505 1.00 95.50 653 LEU A C 1
ATOM 5020 O O . LEU A 1 653 ? -18.775 19.393 -8.464 1.00 95.50 653 LEU A O 1
ATOM 5024 N N . PHE A 1 654 ? -17.490 18.676 -10.156 1.00 95.25 654 PHE A N 1
ATOM 5025 C CA . PHE A 1 654 ? -17.382 17.310 -9.636 1.00 95.25 654 PHE A CA 1
ATOM 5026 C C . PHE A 1 654 ? -16.677 17.277 -8.271 1.00 95.25 654 PHE A C 1
ATOM 5028 O O . PHE A 1 654 ? -17.121 16.559 -7.375 1.00 95.25 654 PHE A O 1
ATOM 5035 N N . GLY A 1 655 ? -15.623 18.076 -8.076 1.00 95.50 655 GLY A N 1
ATOM 5036 C CA . GLY A 1 655 ? -14.955 18.214 -6.780 1.00 95.50 655 GLY A CA 1
ATOM 5037 C C . GLY A 1 655 ? -15.875 18.782 -5.691 1.00 95.50 655 GLY A C 1
ATOM 5038 O O . GLY A 1 655 ? -15.919 18.262 -4.575 1.00 95.50 655 GLY A O 1
ATOM 5039 N N . LEU A 1 656 ? -16.662 19.813 -6.012 1.00 96.31 656 LEU A N 1
ATOM 5040 C CA . LEU A 1 656 ? -17.642 20.398 -5.088 1.00 96.31 656 LEU A CA 1
ATOM 5041 C C . LEU A 1 656 ? -18.789 19.428 -4.772 1.00 96.31 656 LEU A C 1
ATOM 5043 O O . LEU A 1 656 ? -19.160 19.274 -3.609 1.00 96.31 656 LEU A O 1
ATOM 5047 N N . ILE A 1 657 ? -19.316 18.733 -5.783 1.00 95.94 657 ILE A N 1
ATOM 5048 C CA . ILE A 1 657 ? -20.337 17.692 -5.615 1.00 95.94 657 ILE A CA 1
ATOM 5049 C C . ILE A 1 657 ? -19.808 16.570 -4.730 1.00 95.94 657 ILE A C 1
ATOM 5051 O O . ILE A 1 657 ? -20.545 16.101 -3.866 1.00 95.94 657 ILE A O 1
ATOM 5055 N N . ALA A 1 658 ? -18.546 16.162 -4.888 1.00 95.75 658 ALA A N 1
ATOM 5056 C CA . ALA A 1 658 ? -17.936 15.159 -4.026 1.00 95.75 658 ALA A CA 1
ATOM 5057 C C . ALA A 1 658 ? -17.919 15.621 -2.558 1.00 95.75 658 ALA A C 1
ATOM 5059 O O . ALA A 1 658 ? -18.371 14.876 -1.691 1.00 95.75 658 ALA A O 1
ATOM 5060 N N . ILE A 1 659 ? -17.500 16.859 -2.262 1.00 95.31 659 ILE A N 1
ATOM 5061 C CA . ILE A 1 659 ? -17.554 17.411 -0.893 1.00 95.31 659 ILE A CA 1
ATOM 5062 C C . ILE A 1 659 ? -18.989 17.415 -0.349 1.00 95.31 659 ILE A C 1
ATOM 5064 O O . ILE A 1 659 ? -19.232 16.952 0.763 1.00 95.31 659 ILE A O 1
ATOM 5068 N N . VAL A 1 660 ? -19.955 17.930 -1.112 1.00 96.38 660 VAL A N 1
ATOM 5069 C CA . VAL A 1 660 ? -21.340 18.046 -0.629 1.00 96.38 660 VAL A CA 1
ATOM 5070 C C . VAL A 1 660 ? -21.991 16.670 -0.465 1.00 96.38 660 VAL A C 1
ATOM 5072 O O . VAL A 1 660 ? -22.729 16.457 0.494 1.00 96.38 660 VAL A O 1
ATOM 5075 N N . SER A 1 661 ? -21.669 15.710 -1.334 1.00 95.69 661 SER A N 1
ATOM 5076 C CA . SER A 1 661 ? -22.140 14.322 -1.232 1.00 95.69 661 SER A CA 1
ATOM 5077 C C . SER A 1 661 ? -21.599 13.635 0.019 1.00 95.69 661 SER A C 1
ATOM 5079 O O . SER A 1 661 ? -22.356 12.966 0.724 1.00 95.69 661 SER A O 1
ATOM 5081 N N . THR A 1 662 ? -20.311 13.826 0.335 1.00 94.19 662 THR A N 1
ATOM 5082 C CA . THR A 1 662 ? -19.733 13.282 1.571 1.00 94.19 662 THR A CA 1
ATOM 5083 C C . THR A 1 662 ? -20.333 13.963 2.798 1.00 94.19 662 THR A C 1
ATOM 5085 O O . THR A 1 662 ? -20.792 13.270 3.702 1.00 94.19 662 THR A O 1
ATOM 5088 N N . ALA A 1 663 ? -20.458 15.296 2.811 1.00 94.81 663 ALA A N 1
ATOM 5089 C CA . ALA A 1 663 ? -21.118 16.039 3.888 1.00 94.81 663 ALA A CA 1
ATOM 5090 C C . ALA A 1 663 ? -22.572 15.580 4.120 1.00 94.81 663 ALA A C 1
ATOM 5092 O O . ALA A 1 663 ? -22.976 15.366 5.266 1.00 94.81 663 ALA A O 1
ATOM 5093 N N . PHE A 1 664 ? -23.338 15.363 3.047 1.00 96.12 664 PHE A N 1
ATOM 5094 C CA . PHE A 1 664 ? -24.694 14.816 3.098 1.00 96.12 664 PHE A CA 1
ATOM 5095 C C . PHE A 1 664 ? -24.725 13.420 3.734 1.00 96.12 664 PHE A C 1
ATOM 5097 O O . PHE A 1 664 ? -25.441 13.220 4.718 1.00 96.12 664 PHE A O 1
ATOM 5104 N N . LEU A 1 665 ? -23.916 12.479 3.233 1.00 93.88 665 LEU A N 1
ATOM 5105 C CA . LEU A 1 665 ? -23.821 11.124 3.786 1.00 93.88 665 LEU A CA 1
ATOM 5106 C C . LEU A 1 665 ? -23.434 11.143 5.268 1.00 93.88 665 LEU A C 1
ATOM 5108 O O . LEU A 1 665 ? -24.109 10.521 6.090 1.00 93.88 665 LEU A O 1
ATOM 5112 N N . GLY A 1 666 ? -22.396 11.902 5.623 1.00 91.06 666 GLY A N 1
ATOM 5113 C CA . GLY A 1 666 ? -21.939 12.042 7.003 1.00 91.06 666 GLY A CA 1
ATOM 5114 C C . GLY A 1 666 ? -23.036 12.567 7.930 1.00 91.06 666 GLY A C 1
ATOM 5115 O O . GLY A 1 666 ? -23.250 12.006 8.999 1.00 91.06 666 GLY A O 1
ATOM 5116 N N . ALA A 1 667 ? -23.795 13.586 7.513 1.00 93.38 667 ALA A N 1
ATOM 5117 C CA . ALA A 1 667 ? -24.881 14.136 8.326 1.00 93.38 667 ALA A CA 1
ATOM 5118 C C . ALA A 1 667 ? -26.024 13.131 8.548 1.00 93.38 667 ALA A C 1
ATOM 5120 O O . ALA A 1 667 ? -26.544 13.034 9.659 1.00 93.38 667 ALA A O 1
ATOM 5121 N N . VAL A 1 668 ? -26.409 12.367 7.518 1.00 92.69 668 VAL A N 1
ATOM 5122 C CA . VAL A 1 668 ? -27.461 11.340 7.631 1.00 92.69 668 VAL A CA 1
ATOM 5123 C C . VAL A 1 668 ? -27.034 10.222 8.582 1.00 92.69 668 VAL A C 1
ATOM 5125 O O . VAL A 1 668 ? -27.814 9.801 9.441 1.00 92.69 668 VAL A O 1
ATOM 5128 N N . PHE A 1 669 ? -25.792 9.750 8.459 1.00 89.75 669 PHE A N 1
ATOM 5129 C CA . PHE A 1 669 ? -25.269 8.697 9.327 1.00 89.75 669 PHE A CA 1
ATOM 5130 C C . PHE A 1 669 ? -25.146 9.178 10.773 1.00 89.75 669 PHE A C 1
ATOM 5132 O O . PHE A 1 669 ? -25.693 8.511 11.656 1.00 89.75 669 PHE A O 1
ATOM 5139 N N . LEU A 1 670 ? -24.579 10.372 10.991 1.00 89.38 670 LEU A N 1
ATOM 5140 C CA . LEU A 1 670 ? -24.451 11.002 12.309 1.00 89.38 670 LEU A CA 1
ATOM 5141 C C . LEU A 1 670 ? -25.805 11.293 12.964 1.00 89.38 670 LEU A C 1
ATOM 5143 O O . LEU A 1 670 ? -25.930 11.144 14.174 1.00 89.38 670 LEU A O 1
ATOM 5147 N N . ALA A 1 671 ? -26.842 11.649 12.200 1.00 88.94 671 ALA A N 1
ATOM 5148 C CA . ALA A 1 671 ? -28.193 11.809 12.743 1.00 88.94 671 ALA A CA 1
ATOM 5149 C C . ALA A 1 671 ? -28.754 10.481 13.280 1.00 88.94 671 ALA A C 1
ATOM 5151 O O . ALA A 1 671 ? -29.342 10.451 14.360 1.00 88.94 671 ALA A O 1
ATOM 5152 N N . GLY A 1 672 ? -28.539 9.376 12.559 1.00 84.62 672 GLY A N 1
ATOM 5153 C CA . GLY A 1 672 ? -28.896 8.043 13.050 1.00 84.62 672 GLY A CA 1
ATOM 5154 C C . GLY A 1 672 ? -28.013 7.586 14.215 1.00 84.62 672 GLY A C 1
ATOM 5155 O O . GLY A 1 672 ? -28.495 6.934 15.138 1.00 84.62 672 GLY A O 1
ATOM 5156 N N . ASP A 1 673 ? -26.732 7.959 14.206 1.00 83.12 673 ASP A N 1
ATOM 5157 C CA . ASP A 1 673 ? -25.790 7.587 15.260 1.00 83.12 673 ASP A CA 1
ATOM 5158 C C . ASP A 1 673 ? -26.083 8.368 16.538 1.00 83.12 673 ASP A C 1
ATOM 5160 O O . ASP A 1 673 ? -25.999 7.804 17.618 1.00 83.12 673 ASP A O 1
ATOM 5164 N N . ALA A 1 674 ? -26.550 9.613 16.444 1.00 84.62 674 ALA A N 1
ATOM 5165 C CA . ALA A 1 674 ? -27.044 10.371 17.589 1.00 84.62 674 ALA A CA 1
ATOM 5166 C C . ALA A 1 674 ? -28.189 9.637 18.309 1.00 84.62 674 ALA A C 1
ATOM 5168 O O . ALA A 1 674 ? -28.228 9.622 19.535 1.00 84.62 674 ALA A O 1
ATOM 5169 N N . VAL A 1 675 ? -29.087 8.972 17.571 1.00 82.75 675 VAL A N 1
ATOM 5170 C CA . VAL A 1 675 ? -30.123 8.113 18.171 1.00 82.75 675 VAL A CA 1
ATOM 5171 C C . VAL A 1 675 ? -29.494 6.868 18.801 1.00 82.75 675 VAL A C 1
ATOM 5173 O O . VAL A 1 675 ? -29.792 6.546 19.948 1.00 82.75 675 VAL A O 1
ATOM 5176 N N . ARG A 1 676 ? -28.598 6.191 18.071 1.00 75.94 676 ARG A N 1
ATOM 5177 C CA . ARG A 1 676 ? -27.920 4.957 18.510 1.00 75.94 676 ARG A CA 1
ATOM 5178 C C . ARG A 1 676 ? -27.075 5.151 19.774 1.00 75.94 676 ARG A C 1
ATOM 5180 O O . ARG A 1 676 ? -27.061 4.272 20.625 1.00 75.94 676 ARG A O 1
ATOM 5187 N N . PHE A 1 677 ? -26.387 6.283 19.895 1.00 74.25 677 PHE A N 1
ATOM 5188 C CA . PHE A 1 677 ? -25.509 6.627 21.017 1.00 74.25 677 PHE A CA 1
ATOM 5189 C C . PHE A 1 677 ? -26.229 7.412 22.132 1.00 74.25 677 PHE A C 1
ATOM 5191 O O . PHE A 1 677 ? -25.571 7.937 23.025 1.00 74.25 677 PHE A O 1
ATOM 5198 N N . GLY A 1 678 ? -27.565 7.524 22.098 1.00 77.62 678 GLY A N 1
ATOM 5199 C CA . GLY A 1 678 ? -28.335 8.160 23.175 1.00 77.62 678 GLY A CA 1
ATOM 5200 C C . GLY A 1 678 ? -28.133 9.677 23.304 1.00 77.62 678 GLY A C 1
ATOM 5201 O O . GLY A 1 678 ? -28.242 10.217 24.400 1.00 77.62 678 GLY A O 1
ATOM 5202 N N . ALA A 1 679 ? -27.860 10.377 22.199 1.00 82.31 679 ALA A N 1
ATOM 5203 C CA . ALA A 1 679 ? -27.666 11.829 22.129 1.00 82.31 679 ALA A CA 1
ATOM 5204 C C . ALA A 1 679 ? -28.842 12.530 21.400 1.00 82.31 679 ALA A C 1
ATOM 5206 O O . ALA A 1 679 ? -28.678 13.025 20.278 1.00 82.31 679 ALA A O 1
ATOM 5207 N N . PRO A 1 680 ? -30.055 12.576 21.994 1.00 82.06 680 PRO A N 1
ATOM 5208 C CA . PRO A 1 680 ? -31.271 13.044 21.319 1.00 82.06 680 PRO A CA 1
ATOM 5209 C C . PRO A 1 680 ? -31.221 14.520 20.897 1.00 82.06 680 PRO A C 1
ATOM 5211 O O . PRO A 1 680 ? -31.873 14.913 19.929 1.00 82.06 680 PRO A O 1
ATOM 5214 N N . ASP A 1 681 ? -30.429 15.338 21.582 1.00 83.00 681 ASP A N 1
ATOM 5215 C CA . ASP A 1 681 ? -30.229 16.752 21.268 1.00 83.00 681 ASP A CA 1
ATOM 5216 C C . ASP A 1 681 ? -29.461 16.964 19.947 1.00 83.00 681 ASP A C 1
ATOM 5218 O O . ASP A 1 681 ? -29.717 17.926 19.219 1.00 83.00 681 ASP A O 1
ATOM 5222 N N . LEU A 1 682 ? -28.567 16.033 19.590 1.00 86.38 682 LEU A N 1
ATOM 5223 C CA . LEU A 1 682 ? -27.775 16.097 18.361 1.00 86.38 682 LEU A CA 1
ATOM 5224 C C . LEU A 1 682 ? -28.537 15.578 17.135 1.00 86.38 682 LEU A C 1
ATOM 5226 O O . LEU A 1 682 ? -28.164 15.890 16.002 1.00 86.38 682 LEU A O 1
ATOM 5230 N N . VAL A 1 683 ? -29.640 14.849 17.331 1.00 85.31 683 VAL A N 1
ATOM 5231 C CA . VAL A 1 683 ? -30.470 14.328 16.232 1.00 85.31 683 VAL A CA 1
ATOM 5232 C C . VAL A 1 683 ? -31.000 15.477 15.375 1.00 85.31 683 VAL A C 1
ATOM 5234 O O . VAL A 1 683 ? -30.849 15.469 14.154 1.00 85.31 683 VAL A O 1
ATOM 5237 N N . GLY A 1 684 ? -31.570 16.510 16.005 1.00 86.19 684 GLY A N 1
ATOM 5238 C CA . GLY A 1 684 ? -32.056 17.699 15.298 1.00 86.19 684 GLY A CA 1
ATOM 5239 C C . GLY A 1 684 ? -30.929 18.478 14.614 1.00 86.19 684 GLY A C 1
ATOM 5240 O O . GLY A 1 684 ? -31.092 18.931 13.479 1.00 86.19 684 GLY A O 1
ATOM 5241 N N . TYR A 1 685 ? -29.774 18.576 15.277 1.00 89.25 685 TYR A N 1
ATOM 5242 C CA . TYR A 1 685 ? -28.587 19.280 14.788 1.00 89.25 685 TYR A CA 1
ATOM 5243 C C . TYR A 1 685 ? -28.047 18.695 13.474 1.00 89.25 685 TYR A C 1
ATOM 5245 O O . TYR A 1 685 ? -27.778 19.449 12.531 1.00 89.25 685 TYR A O 1
ATOM 5253 N N . PHE A 1 686 ? -27.902 17.367 13.398 1.00 91.56 686 PHE A N 1
ATOM 5254 C CA . PHE A 1 686 ? -27.417 16.685 12.195 1.00 91.56 686 PHE A CA 1
ATOM 5255 C C . PHE A 1 686 ? -28.509 16.503 11.142 1.00 91.56 686 PHE A C 1
ATOM 5257 O O . PHE A 1 686 ? -28.219 16.602 9.953 1.00 91.56 686 PHE A O 1
ATOM 5264 N N . ARG A 1 687 ? -29.777 16.352 11.544 1.00 92.00 687 ARG A N 1
ATOM 5265 C CA . ARG A 1 687 ? -30.907 16.300 10.605 1.00 92.00 687 ARG A CA 1
ATOM 5266 C C . ARG A 1 687 ? -31.004 17.558 9.741 1.00 92.00 687 ARG A C 1
ATOM 5268 O O . ARG A 1 687 ? -31.146 17.450 8.527 1.00 92.00 687 ARG A O 1
ATOM 5275 N N . TRP A 1 688 ? -30.909 18.747 10.337 1.00 91.19 688 TRP A N 1
ATOM 5276 C CA . TRP A 1 688 ? -30.969 19.998 9.569 1.00 91.19 688 TRP A CA 1
ATOM 5277 C C . TRP A 1 688 ? -29.775 20.169 8.627 1.00 91.19 688 TRP A C 1
ATOM 5279 O O . TRP A 1 688 ? -29.938 20.646 7.508 1.00 91.19 688 TRP A O 1
ATOM 5289 N N . ARG A 1 689 ? -28.590 19.712 9.039 1.00 94.75 689 ARG A N 1
ATOM 5290 C CA . ARG A 1 689 ? -27.394 19.669 8.185 1.00 94.75 689 ARG A CA 1
ATOM 5291 C C . ARG A 1 689 ? -27.540 18.694 7.024 1.00 94.75 689 ARG A C 1
ATOM 5293 O O . ARG A 1 689 ? -27.128 19.021 5.914 1.00 94.75 689 ARG A O 1
ATOM 5300 N N . ALA A 1 690 ? -28.163 17.540 7.256 1.00 93.75 690 ALA A N 1
ATOM 5301 C CA . ALA A 1 690 ? -28.470 16.572 6.211 1.00 93.75 690 ALA A CA 1
ATOM 5302 C C . ALA A 1 690 ? -29.438 17.164 5.178 1.00 93.75 690 ALA A C 1
ATOM 5304 O O . ALA A 1 690 ? -29.156 17.108 3.985 1.00 93.75 690 ALA A O 1
ATOM 5305 N N . LEU A 1 691 ? -30.523 17.806 5.626 1.00 94.25 691 LEU A N 1
ATOM 5306 C CA . LEU A 1 691 ? -31.476 18.481 4.737 1.00 94.25 691 LEU A CA 1
ATOM 5307 C C . LEU A 1 691 ? -30.827 19.639 3.964 1.00 94.25 691 LEU A C 1
ATOM 5309 O O . LEU A 1 691 ? -30.998 19.733 2.753 1.00 94.25 691 LEU A O 1
ATOM 5313 N N . GLY A 1 692 ? -30.033 20.481 4.632 1.00 95.25 692 GLY A N 1
ATOM 5314 C CA . GLY A 1 692 ? -29.309 21.573 3.976 1.00 95.25 692 GLY A CA 1
ATOM 5315 C C . GLY A 1 692 ? -28.314 21.074 2.923 1.00 95.25 692 GLY A C 1
ATOM 5316 O O . GLY A 1 692 ? -28.260 21.611 1.820 1.00 95.25 692 GLY A O 1
ATOM 5317 N N . SER A 1 693 ? -27.580 20.000 3.226 1.00 95.88 693 SER A N 1
ATOM 5318 C CA . SER A 1 693 ? -26.633 19.387 2.283 1.00 95.88 693 SER A CA 1
ATOM 5319 C C . SER A 1 693 ? -27.342 18.710 1.112 1.00 95.88 693 SER A C 1
ATOM 5321 O O . SER A 1 693 ? -26.843 18.758 -0.005 1.00 95.88 693 SER A O 1
ATOM 5323 N N . LEU A 1 694 ? -28.525 18.130 1.337 1.00 95.38 694 LEU A N 1
ATOM 5324 C CA . LEU A 1 694 ? -29.361 17.559 0.280 1.00 95.38 694 LEU A CA 1
ATOM 5325 C C . LEU A 1 694 ? -29.850 18.636 -0.700 1.00 95.38 694 LEU A C 1
ATOM 5327 O O . LEU A 1 694 ? -29.792 18.434 -1.910 1.00 95.38 694 LEU A O 1
ATOM 5331 N N . VAL A 1 695 ? -30.283 19.796 -0.192 1.00 95.69 695 VAL A N 1
ATOM 5332 C CA . VAL A 1 695 ? -30.663 20.946 -1.033 1.00 95.69 695 VAL A CA 1
ATOM 5333 C C . VAL A 1 695 ? -29.455 21.463 -1.814 1.00 95.69 695 VAL A C 1
ATOM 5335 O O . VAL A 1 695 ? -29.550 21.656 -3.023 1.00 95.69 695 VAL A O 1
ATOM 5338 N N . ALA A 1 696 ? -28.304 21.628 -1.157 1.00 96.25 696 ALA A N 1
ATOM 5339 C CA . ALA A 1 696 ? -27.070 22.038 -1.825 1.00 96.25 696 ALA A CA 1
ATOM 5340 C C . ALA A 1 696 ? -26.651 21.046 -2.924 1.00 96.25 696 ALA A C 1
ATOM 5342 O O . ALA A 1 696 ? -26.256 21.464 -4.011 1.00 96.25 696 ALA A O 1
ATOM 5343 N N . LEU A 1 697 ? -26.792 19.739 -2.674 1.00 95.38 697 LEU A N 1
ATOM 5344 C CA . LEU A 1 697 ? -26.508 18.691 -3.651 1.00 95.38 697 LEU A CA 1
ATOM 5345 C C . LEU A 1 697 ? -27.441 18.785 -4.862 1.00 95.38 697 LEU A C 1
ATOM 5347 O O . LEU A 1 697 ? -26.971 18.696 -5.992 1.00 95.38 697 LEU A O 1
ATOM 5351 N N . ALA A 1 698 ? -28.738 19.019 -4.644 1.00 93.94 698 ALA A N 1
ATOM 5352 C CA . ALA A 1 698 ? -29.709 19.198 -5.723 1.00 93.94 698 ALA A CA 1
ATOM 5353 C C . ALA A 1 698 ? -29.400 20.439 -6.581 1.00 93.94 698 ALA A C 1
ATOM 5355 O O . ALA A 1 698 ? -29.446 20.367 -7.809 1.00 93.94 698 ALA A O 1
ATOM 5356 N N . VAL A 1 699 ? -29.021 21.557 -5.948 1.00 96.19 699 VAL A N 1
ATOM 5357 C CA . VAL A 1 699 ? -28.611 22.788 -6.646 1.00 96.19 699 VAL A CA 1
ATOM 5358 C C . VAL A 1 699 ? -27.349 22.549 -7.476 1.00 96.19 699 VAL A C 1
ATOM 5360 O O . VAL A 1 699 ? -27.325 22.874 -8.662 1.00 96.19 699 VAL A O 1
ATOM 5363 N N . LEU A 1 700 ? -26.314 21.938 -6.893 1.00 95.62 700 LEU A N 1
ATOM 5364 C CA . LEU A 1 700 ? -25.079 21.626 -7.616 1.00 95.62 700 LEU A CA 1
ATOM 5365 C C . LEU A 1 700 ? -25.308 20.624 -8.751 1.00 95.62 700 LEU A C 1
ATOM 5367 O O . LEU A 1 700 ? -24.715 20.784 -9.812 1.00 95.62 700 LEU A O 1
ATOM 5371 N N . ALA A 1 701 ? -26.181 19.631 -8.569 1.00 92.38 701 ALA A N 1
ATOM 5372 C CA . ALA A 1 701 ? -26.543 18.686 -9.623 1.00 92.38 701 ALA A CA 1
ATOM 5373 C C . ALA A 1 701 ? -27.251 19.383 -10.799 1.00 92.38 701 ALA A C 1
ATOM 5375 O O . ALA A 1 701 ? -26.940 19.099 -11.956 1.00 92.38 701 ALA A O 1
ATOM 5376 N N . ALA A 1 702 ? -28.147 20.339 -10.522 1.00 93.44 702 ALA A N 1
ATOM 5377 C CA . ALA A 1 702 ? -28.791 21.146 -11.558 1.00 93.44 702 ALA A CA 1
ATOM 5378 C C . ALA A 1 702 ? -27.774 22.017 -12.317 1.00 93.44 702 ALA A C 1
ATOM 5380 O O . ALA A 1 702 ? -27.757 22.016 -13.549 1.00 93.44 702 ALA A O 1
ATOM 5381 N N . ILE A 1 703 ? -26.869 22.693 -11.596 1.00 94.50 703 ILE A N 1
ATOM 5382 C CA . ILE A 1 703 ? -25.773 23.465 -12.203 1.00 94.50 703 ILE A CA 1
ATOM 5383 C C . ILE A 1 703 ? -24.886 22.543 -13.048 1.00 94.50 703 ILE A C 1
ATOM 5385 O O . ILE A 1 703 ? -24.573 22.868 -14.193 1.00 94.50 703 ILE A O 1
ATOM 5389 N N . MET A 1 704 ? -24.536 21.359 -12.546 1.00 92.75 704 MET A N 1
ATOM 5390 C CA . MET A 1 704 ? -23.716 20.396 -13.278 1.00 92.75 704 MET A CA 1
ATOM 5391 C C . MET A 1 704 ? -24.374 19.958 -14.586 1.00 92.75 704 MET A C 1
ATOM 5393 O O . MET A 1 704 ? -23.701 19.882 -15.612 1.00 92.75 704 MET A O 1
ATOM 5397 N N . LEU A 1 705 ? -25.689 19.731 -14.599 1.00 90.44 705 LEU A N 1
ATOM 5398 C CA . LEU A 1 705 ? -26.403 19.392 -15.829 1.00 90.44 705 LEU A CA 1
ATOM 5399 C C . LEU A 1 705 ? -26.353 20.536 -16.857 1.00 90.44 705 LEU A C 1
ATOM 5401 O O . LEU A 1 705 ? -26.265 20.286 -18.054 1.00 90.44 705 LEU A O 1
ATOM 5405 N N . THR A 1 706 ? -26.357 21.796 -16.413 1.00 92.31 706 THR A N 1
ATOM 5406 C CA . THR A 1 706 ? -26.199 22.941 -17.327 1.00 92.31 706 THR A CA 1
ATOM 5407 C C . THR A 1 706 ? -24.768 23.096 -17.841 1.00 92.31 706 THR A C 1
ATOM 5409 O O . THR A 1 706 ? -24.575 23.302 -19.035 1.00 92.31 706 THR A O 1
ATOM 5412 N N . VAL A 1 707 ? -23.759 22.927 -16.981 1.00 92.12 707 VAL A N 1
ATOM 5413 C CA . VAL A 1 707 ? -22.344 23.093 -17.351 1.00 92.12 707 VAL A CA 1
ATOM 5414 C C . VAL A 1 707 ? -21.846 21.947 -18.227 1.00 92.12 707 VAL A C 1
ATOM 5416 O O . VAL A 1 707 ? -21.155 22.186 -19.217 1.00 92.12 707 VAL A O 1
ATOM 5419 N N . THR A 1 708 ? -22.242 20.704 -17.935 1.00 91.38 708 THR A N 1
ATOM 5420 C CA . THR A 1 708 ? -21.893 19.553 -18.789 1.00 91.38 708 THR A CA 1
ATOM 5421 C C . THR A 1 708 ? -22.463 19.683 -20.198 1.00 91.38 708 THR A C 1
ATOM 5423 O O . THR A 1 708 ? -21.855 19.166 -21.130 1.00 91.38 708 THR A O 1
ATOM 5426 N N . ARG A 1 709 ? -23.567 20.416 -20.401 1.00 91.12 709 ARG A N 1
ATOM 5427 C CA . ARG A 1 709 ? -24.134 20.643 -21.739 1.00 91.12 709 ARG A CA 1
ATOM 5428 C C . ARG A 1 709 ? -23.142 21.314 -22.690 1.00 91.12 709 ARG A C 1
ATOM 5430 O O . ARG A 1 709 ? -23.118 20.968 -23.866 1.00 91.12 709 ARG A O 1
ATOM 5437 N N . SER A 1 710 ? -22.346 22.261 -22.192 1.00 89.44 710 SER A N 1
ATOM 5438 C CA . SER A 1 710 ? -21.326 22.964 -22.979 1.00 89.44 710 SER A CA 1
ATOM 5439 C C . SER A 1 710 ? -19.939 22.338 -22.850 1.00 89.44 710 SER A C 1
ATOM 5441 O O . SER A 1 710 ? -19.215 22.263 -23.835 1.00 89.44 710 SER A O 1
ATOM 5443 N N . ASP A 1 711 ? -19.560 21.900 -21.647 1.00 89.00 711 ASP A N 1
ATOM 5444 C CA . ASP A 1 711 ? -18.181 21.508 -21.332 1.00 89.00 711 ASP A CA 1
ATOM 5445 C C . ASP A 1 711 ? -17.916 19.997 -21.468 1.00 89.00 711 ASP A C 1
ATOM 5447 O O . ASP A 1 711 ? -16.772 19.586 -21.638 1.00 89.00 711 ASP A O 1
ATOM 5451 N N . ALA A 1 712 ? -18.964 19.163 -21.418 1.00 90.25 712 ALA A N 1
ATOM 5452 C CA . ALA A 1 712 ? -18.879 17.708 -21.570 1.00 90.25 712 ALA A CA 1
ATOM 5453 C C . ALA A 1 712 ? -20.111 17.124 -22.308 1.00 90.25 712 ALA A C 1
ATOM 5455 O O . ALA A 1 712 ? -20.853 16.316 -21.731 1.00 90.25 712 ALA A O 1
ATOM 5456 N N . PRO A 1 713 ? -20.359 17.494 -23.586 1.00 88.75 713 PRO A N 1
ATOM 5457 C CA . PRO A 1 713 ? -21.628 17.205 -24.268 1.00 88.75 713 PRO A CA 1
ATOM 5458 C C . PRO A 1 713 ? -21.969 15.712 -24.360 1.00 88.75 713 PRO A C 1
ATOM 5460 O O . PRO A 1 713 ? -23.135 15.328 -24.276 1.00 88.75 713 PRO A O 1
ATOM 5463 N N . HIS A 1 714 ? -20.952 14.854 -24.491 1.00 88.88 714 HIS A N 1
ATOM 5464 C CA . HIS A 1 714 ? -21.131 13.403 -24.540 1.00 88.88 714 HIS A CA 1
ATOM 5465 C C . HIS A 1 714 ? -21.712 12.853 -23.228 1.00 88.88 714 HIS A C 1
ATOM 5467 O O . HIS A 1 714 ? -22.709 12.132 -23.237 1.00 88.88 714 HIS A O 1
ATOM 5473 N N . VAL A 1 715 ? -21.131 13.252 -22.092 1.00 88.75 715 VAL A N 1
ATOM 5474 C CA . VAL A 1 715 ? -21.608 12.851 -20.762 1.00 88.75 715 VAL A CA 1
ATOM 5475 C C . VAL A 1 715 ? -22.984 13.453 -20.490 1.00 88.75 715 VAL A C 1
ATOM 5477 O O . VAL A 1 715 ? -23.854 12.768 -19.960 1.00 88.75 715 VAL A O 1
ATOM 5480 N N . TRP A 1 716 ? -23.230 14.698 -20.909 1.00 92.12 716 TRP A N 1
ATOM 5481 C CA . TRP A 1 716 ? -24.551 15.317 -20.797 1.00 92.12 716 TRP A CA 1
ATOM 5482 C C . TRP A 1 716 ? -25.635 14.520 -21.531 1.00 92.12 716 TRP A C 1
ATOM 5484 O O . TRP A 1 716 ? -26.703 14.256 -20.971 1.00 92.12 716 TRP A O 1
ATOM 5494 N N . HIS A 1 717 ? -25.360 14.085 -22.764 1.00 90.69 717 HIS A N 1
ATOM 5495 C CA . HIS A 1 717 ? -26.296 13.265 -23.526 1.00 90.69 717 HIS A CA 1
ATOM 5496 C C . HIS A 1 717 ? -26.572 11.931 -22.817 1.00 90.69 717 HIS A C 1
ATOM 5498 O O . HIS A 1 717 ? -27.730 11.554 -22.643 1.00 90.69 717 HIS A O 1
ATOM 5504 N N . GLY A 1 718 ? -25.527 11.268 -22.314 1.00 88.88 718 GLY A N 1
ATOM 5505 C CA . GLY A 1 718 ? -25.659 10.021 -21.561 1.00 88.88 718 GLY A CA 1
ATOM 5506 C C . GLY A 1 718 ? -26.392 10.159 -20.220 1.00 88.88 718 GLY A C 1
ATOM 5507 O O . GLY A 1 718 ? -27.061 9.220 -19.801 1.00 88.88 718 GLY A O 1
ATOM 5508 N N . LEU A 1 719 ? -26.313 11.314 -19.552 1.00 90.44 719 LEU A N 1
ATOM 5509 C CA . LEU A 1 719 ? -27.057 11.596 -18.315 1.00 90.44 719 LEU A CA 1
ATOM 5510 C C . LEU A 1 719 ? -28.535 11.924 -18.572 1.00 90.44 719 LEU A C 1
ATOM 5512 O O . LEU A 1 719 ? -29.373 11.696 -17.704 1.00 90.44 719 LEU A O 1
ATOM 5516 N N . THR A 1 720 ? -28.857 12.463 -19.749 1.00 92.00 720 THR A N 1
ATOM 5517 C CA . THR A 1 720 ? -30.219 12.886 -20.119 1.00 92.00 720 THR A CA 1
ATOM 5518 C C . THR A 1 720 ? -30.995 11.834 -20.907 1.00 92.00 720 THR A C 1
ATOM 5520 O O . THR A 1 720 ? -32.202 11.980 -21.068 1.00 92.00 720 THR A O 1
ATOM 5523 N N . HIS A 1 721 ? -30.340 10.765 -21.369 1.00 91.06 721 HIS A N 1
ATOM 5524 C CA . HIS A 1 721 ? -30.953 9.709 -22.176 1.00 91.06 721 HIS A CA 1
ATOM 5525 C C . HIS A 1 721 ? -30.599 8.304 -21.660 1.00 91.06 721 HIS A C 1
ATOM 5527 O O . HIS A 1 721 ? -29.622 8.092 -20.941 1.00 91.06 721 HIS A O 1
ATOM 5533 N N . GLY A 1 722 ? -31.401 7.308 -22.047 1.00 90.06 722 GLY A N 1
ATOM 5534 C CA . GLY A 1 722 ? -31.111 5.891 -21.811 1.00 90.06 722 GLY A CA 1
ATOM 5535 C C . GLY A 1 722 ? -30.953 5.503 -20.334 1.00 90.06 722 GLY A C 1
ATOM 5536 O O . GLY A 1 722 ? -31.703 5.943 -19.464 1.00 90.06 722 GLY A O 1
ATOM 5537 N N . VAL A 1 723 ? -29.974 4.634 -20.053 1.00 89.25 723 VAL A N 1
ATOM 5538 C CA . VAL A 1 723 ? -29.728 4.083 -18.705 1.00 89.25 723 VAL A CA 1
ATOM 5539 C C . VAL A 1 723 ? -29.254 5.157 -17.720 1.00 89.25 723 VAL A C 1
ATOM 5541 O O . VAL A 1 723 ? -29.601 5.088 -16.541 1.00 89.25 723 VAL A O 1
ATOM 5544 N N . GLY A 1 724 ? -28.493 6.155 -18.184 1.00 89.00 724 GLY A N 1
ATOM 5545 C CA . GLY A 1 724 ? -28.019 7.243 -17.329 1.00 89.00 724 GLY A CA 1
ATOM 5546 C C . GLY A 1 724 ? -29.176 8.082 -16.791 1.00 89.00 724 GLY A C 1
ATOM 5547 O O . GLY A 1 724 ? -29.232 8.303 -15.584 1.00 89.00 724 GLY A O 1
ATOM 5548 N N . LEU A 1 725 ? -30.164 8.419 -17.631 1.00 91.75 725 LEU A N 1
ATOM 5549 C CA . LEU A 1 725 ? -31.386 9.100 -17.181 1.00 91.75 725 LEU A CA 1
ATOM 5550 C C . LEU A 1 725 ? -32.132 8.292 -16.113 1.00 91.75 725 LEU A C 1
ATOM 5552 O O . LEU A 1 725 ? -32.546 8.848 -15.099 1.00 91.75 725 LEU A O 1
ATOM 5556 N N . GLY A 1 726 ? -32.267 6.976 -16.302 1.00 93.25 726 GLY A N 1
ATOM 5557 C CA . GLY A 1 726 ? -32.900 6.101 -15.310 1.00 93.25 726 GLY A CA 1
ATOM 5558 C C . GLY A 1 726 ? -32.204 6.149 -13.944 1.00 93.25 726 GLY A C 1
ATOM 5559 O O . GLY A 1 726 ? -32.869 6.217 -12.911 1.00 93.25 726 GLY A O 1
ATOM 5560 N N . LEU A 1 727 ? -30.868 6.181 -13.927 1.00 93.69 727 LEU A N 1
ATOM 5561 C CA . LEU A 1 727 ? -30.076 6.295 -12.698 1.00 93.69 727 LEU A CA 1
ATOM 5562 C C . LEU A 1 727 ? -30.130 7.704 -12.084 1.00 93.69 727 LEU A C 1
ATOM 5564 O O . LEU A 1 727 ? -30.165 7.825 -10.861 1.00 93.69 727 LEU A O 1
ATOM 5568 N N . VAL A 1 728 ? -30.211 8.762 -12.898 1.00 93.12 728 VAL A N 1
ATOM 5569 C CA . VAL A 1 728 ? -30.451 10.137 -12.419 1.00 93.12 728 VAL A CA 1
ATOM 5570 C C . VAL A 1 728 ? -31.833 10.253 -11.771 1.00 93.12 728 VAL A C 1
ATOM 5572 O O . VAL A 1 728 ? -31.953 10.806 -10.677 1.00 93.12 728 VAL A O 1
ATOM 5575 N N . ILE A 1 729 ? -32.870 9.681 -12.391 1.00 94.25 729 ILE A N 1
ATOM 5576 C CA . ILE A 1 729 ? -34.223 9.623 -11.819 1.00 94.25 729 ILE A CA 1
ATOM 5577 C C . ILE A 1 729 ? -34.197 8.846 -10.501 1.00 94.25 729 ILE A C 1
ATOM 5579 O O . ILE A 1 729 ? -34.749 9.318 -9.510 1.00 94.25 729 ILE A O 1
ATOM 5583 N N . LEU A 1 730 ? -33.512 7.699 -10.454 1.00 95.06 730 LEU A N 1
ATOM 5584 C CA . LEU A 1 730 ? -33.347 6.922 -9.225 1.00 95.06 730 LEU A CA 1
ATOM 5585 C C . LEU A 1 730 ? -32.659 7.739 -8.121 1.00 95.06 730 LEU A C 1
ATOM 5587 O O . LEU A 1 730 ? -33.129 7.732 -6.984 1.00 95.06 730 LEU A O 1
ATOM 5591 N N . ALA A 1 731 ? -31.598 8.485 -8.441 1.00 94.19 731 ALA A N 1
ATOM 5592 C CA . ALA A 1 731 ? -30.943 9.382 -7.490 1.00 94.19 731 ALA A CA 1
ATOM 5593 C C . ALA A 1 731 ? -31.904 10.475 -6.980 1.00 94.19 731 ALA A C 1
ATOM 5595 O O . ALA A 1 731 ? -31.932 10.763 -5.781 1.00 94.19 731 ALA A O 1
ATOM 5596 N N . GLY A 1 732 ? -32.740 11.038 -7.860 1.00 93.75 732 GLY A N 1
ATOM 5597 C CA . GLY A 1 732 ? -33.791 11.998 -7.509 1.00 93.75 732 GLY A CA 1
ATOM 5598 C C . GLY A 1 732 ? -34.862 11.410 -6.585 1.00 93.75 732 GLY A C 1
ATOM 5599 O O . GLY A 1 732 ? -35.180 12.000 -5.553 1.00 93.75 732 GLY A O 1
ATOM 5600 N N . VAL A 1 733 ? -35.362 10.208 -6.888 1.00 95.56 733 VAL A N 1
ATOM 5601 C CA . VAL A 1 733 ? -36.330 9.483 -6.047 1.00 95.56 733 VAL A CA 1
ATOM 5602 C C . VAL A 1 733 ? -35.730 9.176 -4.675 1.00 95.56 733 VAL A C 1
ATOM 5604 O O . VAL A 1 733 ? -36.354 9.465 -3.655 1.00 95.56 733 VAL A O 1
ATOM 5607 N N . CYS A 1 734 ? -34.497 8.667 -4.624 1.00 94.81 734 CYS A N 1
ATOM 5608 C CA . CYS A 1 734 ? -33.772 8.432 -3.374 1.00 94.81 734 CYS A CA 1
ATOM 5609 C C . CYS A 1 734 ? -33.552 9.728 -2.575 1.00 94.81 734 CYS A C 1
ATOM 5611 O O . CYS A 1 734 ? -33.605 9.705 -1.344 1.00 94.81 734 CYS A O 1
ATOM 5613 N N . SER A 1 735 ? -33.348 10.862 -3.251 1.00 93.62 735 SER A N 1
ATOM 5614 C CA . SER A 1 735 ? -33.174 12.173 -2.614 1.00 93.62 735 SER A CA 1
ATOM 5615 C C . SER A 1 735 ? -34.466 12.627 -1.943 1.00 93.62 735 SER A C 1
ATOM 5617 O O . SER A 1 735 ? -34.463 12.959 -0.757 1.00 93.62 735 SER A O 1
ATOM 5619 N N . LEU A 1 736 ? -35.590 12.551 -2.662 1.00 94.31 736 LEU A N 1
ATOM 5620 C CA . LEU A 1 736 ? -36.916 12.861 -2.125 1.00 94.31 736 LEU A CA 1
ATOM 5621 C C . LEU A 1 736 ? -37.290 11.926 -0.969 1.00 94.31 736 LEU A C 1
ATOM 5623 O O . LEU A 1 736 ? -37.736 12.392 0.081 1.00 94.31 736 LEU A O 1
ATOM 5627 N N . ALA A 1 737 ? -37.042 10.622 -1.128 1.00 93.31 737 ALA A N 1
ATOM 5628 C CA . ALA A 1 737 ? -37.263 9.630 -0.082 1.00 93.31 737 ALA A CA 1
ATOM 5629 C C . ALA A 1 737 ? -36.427 9.941 1.165 1.00 93.31 737 ALA A C 1
ATOM 5631 O O . ALA A 1 737 ? -36.963 9.938 2.269 1.00 93.31 737 ALA A O 1
ATOM 5632 N N . THR A 1 738 ? -35.145 10.287 1.006 1.00 92.75 738 THR A N 1
ATOM 5633 C CA . THR A 1 738 ? -34.281 10.647 2.139 1.00 92.75 738 THR A CA 1
ATOM 5634 C C . THR A 1 738 ? -34.779 11.903 2.846 1.00 92.75 738 THR A C 1
ATOM 5636 O O . THR A 1 738 ? -34.895 11.901 4.069 1.00 92.75 738 THR A O 1
ATOM 5639 N N . GLY A 1 739 ? -35.125 12.960 2.105 1.00 91.88 739 GLY A N 1
ATOM 5640 C CA . GLY A 1 739 ? -35.675 14.186 2.686 1.00 91.88 739 GLY A CA 1
ATOM 5641 C C . GLY A 1 739 ? -36.955 13.923 3.485 1.00 91.88 739 GLY A C 1
ATOM 5642 O O . GLY A 1 739 ? -37.070 14.339 4.637 1.00 91.88 739 GLY A O 1
ATOM 5643 N N . TRP A 1 740 ? -37.884 13.152 2.918 1.00 90.94 740 TRP A N 1
ATOM 5644 C CA . TRP A 1 740 ? -39.130 12.771 3.585 1.00 90.94 740 TRP A CA 1
ATOM 5645 C C . TRP A 1 740 ? -38.900 11.900 4.828 1.00 90.94 740 TRP A C 1
ATOM 5647 O O . TRP A 1 740 ? -39.487 12.147 5.884 1.00 90.94 740 TRP A O 1
ATOM 5657 N N . LEU A 1 741 ? -38.010 10.910 4.731 1.00 91.00 741 LEU A N 1
ATOM 5658 C CA . LEU A 1 741 ? -37.659 10.013 5.830 1.00 91.00 741 LEU A CA 1
ATOM 5659 C C . LEU A 1 741 ? -36.919 10.726 6.962 1.00 91.00 741 LEU A C 1
ATOM 5661 O O . LEU A 1 741 ? -37.112 10.341 8.109 1.00 91.00 741 LEU A O 1
ATOM 5665 N N . LEU A 1 742 ? -36.114 11.754 6.669 1.00 87.88 742 LEU A N 1
ATOM 5666 C CA . LEU A 1 742 ? -35.461 12.597 7.676 1.00 87.88 742 LEU A CA 1
ATOM 5667 C C . LEU A 1 742 ? -36.468 13.481 8.419 1.00 87.88 742 LEU A C 1
ATOM 5669 O O . LEU A 1 742 ? -36.317 13.721 9.618 1.00 87.88 742 LEU A O 1
ATOM 5673 N N . LEU A 1 743 ? -37.495 13.976 7.724 1.00 86.31 743 LEU A N 1
ATOM 5674 C CA . LEU A 1 743 ? -38.569 14.760 8.341 1.00 86.31 743 LEU A CA 1
ATOM 5675 C C . LEU A 1 743 ? -39.451 13.896 9.255 1.00 86.31 743 LEU A C 1
ATOM 5677 O O . LEU A 1 743 ? -39.955 14.389 10.266 1.00 86.31 743 LEU A O 1
ATOM 5681 N N . ARG A 1 744 ? -39.592 12.602 8.948 1.00 82.12 744 ARG A N 1
ATOM 5682 C CA . ARG A 1 744 ? -40.262 11.616 9.806 1.00 82.12 744 ARG A CA 1
ATOM 5683 C C . ARG A 1 744 ? -39.284 11.007 10.820 1.00 82.12 744 ARG A C 1
ATOM 5685 O O . ARG A 1 744 ? -38.088 10.926 10.587 1.00 82.12 744 ARG A O 1
ATOM 5692 N N . ARG A 1 745 ? -39.772 10.530 11.970 1.00 66.31 745 ARG A N 1
ATOM 5693 C CA . ARG A 1 745 ? -38.947 9.746 12.917 1.00 66.31 745 ARG A CA 1
ATOM 5694 C C . ARG A 1 745 ? -38.779 8.303 12.417 1.00 66.31 745 ARG A C 1
ATOM 5696 O O . ARG A 1 745 ? -39.248 7.367 13.054 1.00 66.31 745 ARG A O 1
ATOM 5703 N N . SER A 1 746 ? -38.186 8.129 11.236 1.00 62.34 746 SER A N 1
ATOM 5704 C CA . SER A 1 746 ? -37.929 6.811 10.646 1.00 62.34 746 SER A CA 1
ATOM 5705 C C . SER A 1 746 ? -36.542 6.299 11.059 1.00 62.34 746 SER A C 1
ATOM 5707 O O . SER A 1 746 ? -35.604 7.084 11.130 1.00 62.34 746 SER A O 1
ATOM 5709 N N . GLY A 1 747 ? -36.433 5.005 11.396 1.00 68.88 747 GLY A N 1
ATOM 5710 C CA . GLY A 1 747 ? -35.226 4.375 11.962 1.00 68.88 747 GLY A CA 1
ATOM 5711 C C . GLY A 1 747 ? -34.019 4.327 11.009 1.00 68.88 747 GLY A C 1
ATOM 5712 O O . GLY A 1 747 ? -33.414 5.344 10.703 1.00 68.88 747 GLY A O 1
ATOM 5713 N N . ALA A 1 748 ? -33.615 3.142 10.542 1.00 73.88 748 ALA A N 1
ATOM 5714 C CA . ALA A 1 748 ? -32.410 2.991 9.707 1.00 73.88 748 ALA A CA 1
ATOM 5715 C C . ALA A 1 748 ? -32.596 3.390 8.224 1.00 73.88 748 ALA A C 1
ATOM 5717 O O . ALA A 1 748 ? -31.616 3.550 7.495 1.00 73.88 748 ALA A O 1
ATOM 5718 N N . TRP A 1 749 ? -33.840 3.571 7.771 1.00 83.81 749 TRP A N 1
ATOM 5719 C CA . TRP A 1 749 ? -34.194 3.824 6.368 1.00 83.81 749 TRP A CA 1
ATOM 5720 C C . TRP A 1 749 ? -33.518 5.044 5.710 1.00 83.81 749 TRP A C 1
ATOM 5722 O O . TRP A 1 749 ? -33.077 4.888 4.569 1.00 83.81 749 TRP A O 1
ATOM 5732 N N . PRO A 1 750 ? -33.345 6.209 6.380 1.00 86.50 750 PRO A N 1
ATOM 5733 C CA . PRO A 1 750 ? -32.660 7.358 5.784 1.00 86.50 750 PRO A CA 1
ATOM 5734 C C . PRO A 1 750 ? -31.234 7.045 5.310 1.00 86.50 750 PRO A C 1
ATOM 5736 O O . PRO A 1 750 ? -30.783 7.603 4.315 1.00 86.50 750 PRO A O 1
ATOM 5739 N N . ARG A 1 751 ? -30.519 6.137 5.995 1.00 88.75 751 ARG A N 1
ATOM 5740 C CA . ARG A 1 751 ? -29.147 5.747 5.624 1.00 88.75 751 ARG A CA 1
ATOM 5741 C C . ARG A 1 751 ? -29.119 4.997 4.298 1.00 88.75 751 ARG A C 1
ATOM 5743 O O . ARG A 1 751 ? -28.276 5.281 3.456 1.00 88.75 751 ARG A O 1
ATOM 5750 N N . ILE A 1 752 ? -30.060 4.072 4.106 1.00 89.69 752 ILE A N 1
ATOM 5751 C CA . ILE A 1 752 ? -30.160 3.255 2.890 1.00 89.69 752 ILE A CA 1
ATOM 5752 C C . ILE A 1 752 ? -30.489 4.145 1.691 1.00 89.69 752 ILE A C 1
ATOM 5754 O O . ILE A 1 752 ? -29.829 4.057 0.657 1.00 89.69 752 ILE A O 1
ATOM 5758 N N . THR A 1 753 ? -31.470 5.041 1.830 1.00 92.81 753 THR A N 1
ATOM 5759 C CA . THR A 1 753 ? -31.850 5.943 0.737 1.00 92.81 753 THR A CA 1
ATOM 5760 C C . THR A 1 753 ? -30.752 6.962 0.433 1.00 92.81 753 THR A C 1
ATOM 5762 O O . THR A 1 753 ? -30.509 7.228 -0.740 1.00 92.81 753 THR A O 1
ATOM 5765 N N . ALA A 1 754 ? -30.023 7.463 1.440 1.00 93.12 754 ALA A N 1
ATOM 5766 C CA . ALA A 1 754 ? -28.884 8.364 1.237 1.00 93.12 754 ALA A CA 1
ATOM 5767 C C . ALA A 1 754 ? -27.721 7.693 0.487 1.00 93.12 754 ALA A C 1
ATOM 5769 O O . ALA A 1 754 ? -27.157 8.289 -0.430 1.00 93.12 754 ALA A O 1
ATOM 5770 N N . VAL A 1 755 ? -27.403 6.436 0.823 1.00 93.38 755 VAL A N 1
ATOM 5771 C CA . VAL A 1 755 ? -26.457 5.613 0.048 1.00 93.38 755 VAL A CA 1
ATOM 5772 C C . VAL A 1 755 ? -26.960 5.441 -1.385 1.00 93.38 755 VAL A C 1
ATOM 5774 O O . VAL A 1 755 ? -26.188 5.602 -2.326 1.00 93.38 755 VAL A O 1
ATOM 5777 N N . GLY A 1 756 ? -28.263 5.203 -1.564 1.00 94.50 756 GLY A N 1
ATOM 5778 C CA . GLY A 1 756 ? -28.905 5.137 -2.876 1.00 94.50 756 GLY A CA 1
ATOM 5779 C C . GLY A 1 756 ? -28.716 6.402 -3.721 1.00 94.50 756 GLY A C 1
ATOM 5780 O O . GLY A 1 756 ? -28.472 6.277 -4.917 1.00 94.50 756 GLY A O 1
ATOM 5781 N N . VAL A 1 757 ? -28.763 7.602 -3.122 1.00 95.50 757 VAL A N 1
ATOM 5782 C CA . VAL A 1 757 ? -28.505 8.876 -3.827 1.00 95.50 757 VAL A CA 1
ATOM 5783 C C . VAL A 1 757 ? -27.098 8.898 -4.421 1.00 95.50 757 VAL A C 1
ATOM 5785 O O . VAL A 1 757 ? -26.936 9.107 -5.623 1.00 95.50 757 VAL A O 1
ATOM 5788 N N . VAL A 1 758 ? -26.080 8.667 -3.588 1.00 95.31 758 VAL A N 1
ATOM 5789 C CA . VAL A 1 758 ? -24.674 8.781 -4.004 1.00 95.31 758 VAL A CA 1
ATOM 5790 C C . VAL A 1 758 ? -24.282 7.641 -4.942 1.00 95.31 758 VAL A C 1
ATOM 5792 O O . VAL A 1 758 ? -23.666 7.890 -5.979 1.00 95.31 758 VAL A O 1
ATOM 5795 N N . ALA A 1 759 ? -24.694 6.405 -4.644 1.00 95.19 759 ALA A N 1
ATOM 5796 C CA . ALA A 1 759 ? -24.433 5.255 -5.503 1.00 95.19 759 ALA A CA 1
ATOM 5797 C C . ALA A 1 759 ? -25.062 5.436 -6.891 1.00 95.19 759 ALA A C 1
ATOM 5799 O O . ALA A 1 759 ? -24.382 5.240 -7.897 1.00 95.19 759 ALA A O 1
ATOM 5800 N N . ALA A 1 760 ? -26.331 5.853 -6.964 1.00 95.38 760 ALA A N 1
ATOM 5801 C CA . ALA A 1 760 ? -27.004 6.082 -8.239 1.00 95.38 760 ALA A CA 1
ATOM 5802 C C . ALA A 1 760 ? -26.358 7.227 -9.033 1.00 95.38 760 ALA A C 1
ATOM 5804 O O . ALA A 1 760 ? -26.205 7.090 -10.242 1.00 95.38 760 ALA A O 1
ATOM 5805 N N . ALA A 1 761 ? -25.909 8.305 -8.379 1.00 93.69 761 ALA A N 1
ATOM 5806 C CA . ALA A 1 761 ? -25.209 9.407 -9.044 1.00 93.69 761 ALA A CA 1
ATOM 5807 C C . ALA A 1 761 ? -23.863 8.971 -9.658 1.00 93.69 761 ALA A C 1
ATOM 5809 O O . ALA A 1 761 ? -23.583 9.274 -10.819 1.00 93.69 761 ALA A O 1
ATOM 5810 N N . VAL A 1 762 ? -23.051 8.206 -8.918 1.00 93.94 762 VAL A N 1
ATOM 5811 C CA . VAL A 1 762 ? -21.781 7.653 -9.430 1.00 93.94 762 VAL A CA 1
ATOM 5812 C C . VAL A 1 762 ? -22.036 6.673 -10.578 1.00 93.94 762 VAL A C 1
ATOM 5814 O O . VAL A 1 762 ? -21.374 6.739 -11.615 1.00 93.94 762 VAL A O 1
ATOM 5817 N N . LEU A 1 763 ? -23.029 5.789 -10.428 1.00 94.44 763 LEU A N 1
ATOM 5818 C CA . LEU A 1 763 ? -23.412 4.839 -11.472 1.00 94.44 763 LEU A CA 1
ATOM 5819 C C . LEU A 1 763 ? -23.951 5.547 -12.722 1.00 94.44 763 LEU A C 1
ATOM 5821 O O . LEU A 1 763 ? -23.652 5.110 -13.833 1.00 94.44 763 LEU A O 1
ATOM 5825 N N . ALA A 1 764 ? -24.712 6.634 -12.558 1.00 93.06 764 ALA A N 1
ATOM 5826 C CA . ALA A 1 764 ? -25.235 7.439 -13.658 1.00 93.06 764 ALA A CA 1
ATOM 5827 C C . ALA A 1 764 ? -24.099 8.036 -14.490 1.00 93.06 764 ALA A C 1
ATOM 5829 O O . ALA A 1 764 ? -24.128 7.928 -15.713 1.00 93.06 764 ALA A O 1
ATOM 5830 N N . TRP A 1 765 ? -23.070 8.587 -13.838 1.00 92.00 765 TRP A N 1
ATOM 5831 C CA . TRP A 1 765 ? -21.877 9.090 -14.519 1.00 92.00 765 TRP A CA 1
ATOM 5832 C C . TRP A 1 765 ? -21.176 7.993 -15.334 1.00 92.00 765 TRP A C 1
ATOM 5834 O O . TRP A 1 765 ? -20.970 8.153 -16.537 1.00 92.00 765 TRP A O 1
ATOM 5844 N N . GLY A 1 766 ? -20.879 6.845 -14.719 1.00 89.31 766 GLY A N 1
ATOM 5845 C CA . GLY A 1 766 ? -20.207 5.751 -15.426 1.00 89.31 766 GLY A CA 1
ATOM 5846 C C . GLY A 1 766 ? -21.059 5.140 -16.548 1.00 89.31 766 GLY A C 1
ATOM 5847 O O . GLY A 1 766 ? -20.528 4.675 -17.556 1.00 89.31 766 GLY A O 1
ATOM 5848 N N . ALA A 1 767 ? -22.389 5.160 -16.414 1.00 89.38 767 ALA A N 1
ATOM 5849 C CA . ALA A 1 767 ? -23.306 4.764 -17.478 1.00 89.38 767 ALA A CA 1
ATOM 5850 C C . ALA A 1 767 ? -23.366 5.794 -18.618 1.00 89.38 767 ALA A C 1
ATOM 5852 O O . ALA A 1 767 ? -23.476 5.395 -19.777 1.00 89.38 767 ALA A O 1
ATOM 5853 N N . ALA A 1 768 ? -23.259 7.085 -18.302 1.00 89.44 768 ALA A N 1
ATOM 5854 C CA . ALA A 1 768 ? -23.353 8.177 -19.263 1.00 89.44 768 ALA A CA 1
ATOM 5855 C C . ALA A 1 768 ? -22.176 8.236 -20.245 1.00 89.44 768 ALA A C 1
ATOM 5857 O O . ALA A 1 768 ? -22.343 8.706 -21.363 1.00 89.44 768 ALA A O 1
ATOM 5858 N N . GLN A 1 769 ? -21.002 7.734 -19.859 1.00 90.19 769 GLN A N 1
ATOM 5859 C CA . GLN A 1 769 ? -19.824 7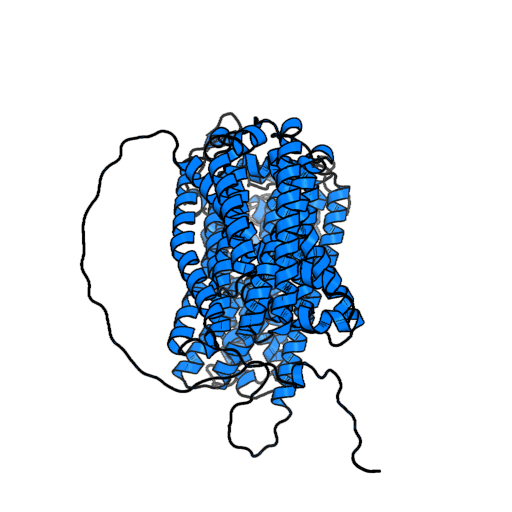.704 -20.732 1.00 90.19 769 GLN A CA 1
ATOM 5860 C C . GLN A 1 769 ? -19.709 6.440 -21.597 1.00 90.19 769 GLN A C 1
ATOM 5862 O O . GLN A 1 769 ? -18.721 6.281 -22.307 1.00 90.19 769 GLN A O 1
ATOM 5867 N N . ARG A 1 770 ? -20.674 5.510 -21.558 1.00 86.12 770 ARG A N 1
ATOM 5868 C CA . ARG A 1 770 ? -20.602 4.268 -22.350 1.00 86.12 770 ARG A CA 1
ATOM 5869 C C . ARG A 1 770 ? -20.571 4.566 -23.858 1.00 86.12 770 ARG A C 1
ATOM 5871 O O . ARG A 1 770 ? -21.331 5.416 -24.312 1.00 86.12 770 ARG A O 1
ATOM 5878 N N . PRO A 1 771 ? -19.779 3.825 -24.658 1.00 87.56 771 PRO A N 1
ATOM 5879 C CA . PRO A 1 771 ? -18.938 2.664 -24.319 1.00 87.56 771 PRO A CA 1
ATOM 5880 C C . PRO A 1 771 ? -17.495 3.023 -23.897 1.00 87.56 771 PRO A C 1
ATOM 5882 O O . PRO A 1 771 ? -16.601 2.176 -23.970 1.00 87.56 771 PRO A O 1
ATOM 5885 N N . TYR A 1 772 ? -17.244 4.265 -23.489 1.00 89.19 772 TYR A N 1
ATOM 5886 C CA . TYR A 1 772 ? -15.916 4.803 -23.220 1.00 89.19 772 TYR A CA 1
ATOM 5887 C C . TYR A 1 772 ? -15.483 4.708 -21.749 1.00 89.19 772 TYR A C 1
ATOM 5889 O O . TYR A 1 772 ? -16.276 4.867 -20.819 1.00 89.19 772 TYR A O 1
ATOM 5897 N N . LEU A 1 773 ? -14.183 4.480 -21.545 1.00 86.69 773 LEU A N 1
ATOM 5898 C CA . LEU A 1 773 ? -13.488 4.720 -20.275 1.00 86.69 773 LEU A CA 1
ATOM 5899 C C . LEU A 1 773 ? -13.080 6.190 -20.159 1.00 86.69 773 LEU A C 1
ATOM 5901 O O . LEU A 1 773 ? -13.225 6.788 -19.096 1.00 86.69 773 LEU A O 1
ATOM 5905 N N . ILE A 1 774 ? -12.616 6.765 -21.272 1.00 88.06 774 ILE A N 1
ATOM 5906 C CA . ILE A 1 774 ? -12.379 8.200 -21.433 1.00 88.06 774 ILE A CA 1
ATOM 5907 C C . ILE A 1 774 ? -13.241 8.654 -22.613 1.00 88.06 774 ILE A C 1
ATOM 5909 O O . ILE A 1 774 ? -13.016 8.166 -23.730 1.00 88.06 774 ILE A O 1
ATOM 5913 N N . PRO A 1 775 ? -14.221 9.549 -22.392 1.00 85.69 775 PRO A N 1
ATOM 5914 C CA . PRO A 1 775 ? -15.132 10.021 -23.425 1.00 85.69 775 PRO A CA 1
ATOM 5915 C C . PRO A 1 775 ? -14.409 10.337 -24.733 1.00 85.69 775 PRO A C 1
ATOM 5917 O O . PRO A 1 775 ? -13.393 11.031 -24.731 1.00 85.69 775 PRO A O 1
ATOM 5920 N N . THR A 1 776 ? -14.934 9.820 -25.848 1.00 82.25 776 THR A N 1
ATOM 5921 C CA . THR A 1 776 ? -14.475 10.076 -27.231 1.00 82.25 776 THR A CA 1
ATOM 5922 C C . THR A 1 776 ? -13.047 9.650 -27.600 1.00 82.25 776 THR A C 1
ATOM 5924 O O . THR A 1 776 ? -12.668 9.809 -28.754 1.00 82.25 776 THR A O 1
ATOM 5927 N N . SER A 1 777 ? -12.269 9.069 -26.680 1.00 85.69 777 SER A N 1
ATOM 5928 C CA . SER A 1 777 ? -10.846 8.765 -26.926 1.00 85.69 777 SER A CA 1
ATOM 5929 C C . SER A 1 777 ? -10.416 7.343 -26.578 1.00 85.69 777 SER A C 1
ATOM 5931 O O . SER A 1 777 ? -9.536 6.808 -27.246 1.00 85.69 777 SER A O 1
ATOM 5933 N N . LEU A 1 778 ? -11.021 6.705 -25.569 1.00 88.12 778 LEU A N 1
ATOM 5934 C CA . LEU A 1 778 ? -10.652 5.345 -25.169 1.00 88.12 778 LEU A CA 1
ATOM 5935 C C . LEU A 1 778 ? -11.891 4.516 -24.843 1.00 88.12 778 LEU A C 1
ATOM 5937 O O . LEU A 1 778 ? -12.560 4.762 -23.834 1.00 88.12 778 LEU A O 1
ATOM 5941 N N . THR A 1 779 ? -12.205 3.526 -25.681 1.00 90.94 779 THR A N 1
ATOM 5942 C CA . THR A 1 779 ? -13.314 2.601 -25.411 1.00 90.94 779 THR A CA 1
ATOM 5943 C C . THR A 1 779 ? -12.939 1.569 -24.346 1.00 90.94 779 THR A C 1
ATOM 5945 O O . THR A 1 779 ? -11.761 1.302 -24.097 1.00 90.94 779 THR A O 1
ATOM 5948 N N . VAL A 1 780 ? -13.944 0.947 -23.719 1.00 89.12 780 VAL A N 1
ATOM 5949 C CA . VAL A 1 780 ? -13.731 -0.186 -22.798 1.00 89.12 780 VAL A CA 1
ATOM 5950 C C . VAL A 1 780 ? -13.020 -1.352 -23.491 1.00 89.12 780 VAL A C 1
ATOM 5952 O O . VAL A 1 780 ? -12.248 -2.049 -22.842 1.00 89.12 780 VAL A O 1
ATOM 5955 N N . ALA A 1 781 ? -13.266 -1.569 -24.786 1.00 86.38 781 ALA A N 1
ATOM 5956 C CA . ALA A 1 781 ? -12.618 -2.633 -25.548 1.00 86.38 781 ALA A CA 1
ATOM 5957 C C . ALA A 1 781 ? -11.148 -2.302 -25.849 1.00 86.38 781 ALA A C 1
ATOM 5959 O O . ALA A 1 781 ? -10.287 -3.149 -25.628 1.00 86.38 781 ALA A O 1
ATOM 5960 N N . ASP A 1 782 ? -10.859 -1.069 -26.274 1.00 85.38 782 ASP A N 1
ATOM 5961 C CA . ASP A 1 782 ? -9.504 -0.645 -26.661 1.00 85.38 782 ASP A CA 1
ATOM 5962 C C . ASP A 1 782 ? -8.574 -0.477 -25.456 1.00 85.38 782 ASP A C 1
ATOM 5964 O O . ASP A 1 782 ? -7.369 -0.70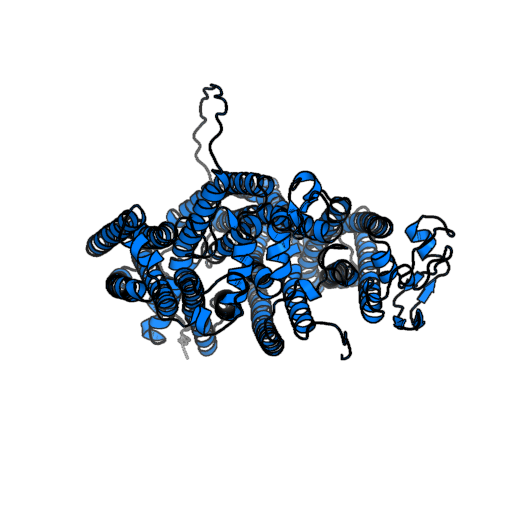5 -25.543 1.00 85.38 782 ASP A O 1
ATOM 5968 N N . GLY A 1 783 ? -9.130 -0.075 -24.310 1.00 83.88 783 GLY A N 1
ATOM 5969 C CA . GLY A 1 783 ? -8.378 0.059 -23.066 1.00 83.88 783 GLY A CA 1
ATOM 5970 C C . GLY A 1 783 ? -8.089 -1.269 -22.365 1.00 83.88 783 GLY A C 1
ATOM 5971 O O . GLY A 1 783 ? -7.321 -1.272 -21.405 1.00 83.88 783 GLY A O 1
ATOM 5972 N N . ALA A 1 784 ? -8.710 -2.371 -22.794 1.00 90.00 784 ALA A N 1
ATOM 5973 C CA . ALA A 1 784 ? -8.697 -3.639 -22.079 1.00 90.00 784 ALA A CA 1
ATOM 5974 C C . ALA A 1 784 ? -7.339 -4.360 -22.148 1.00 90.00 784 ALA A C 1
ATOM 5976 O O . ALA A 1 784 ? -6.694 -4.430 -23.193 1.00 90.00 784 ALA A O 1
ATOM 5977 N N . ALA A 1 785 ? -6.928 -4.962 -21.032 1.00 88.38 785 ALA A N 1
ATOM 5978 C CA . ALA A 1 785 ? -5.777 -5.858 -20.981 1.00 88.38 785 ALA A CA 1
ATOM 5979 C C . ALA A 1 785 ? -6.029 -7.187 -21.722 1.00 88.38 785 ALA A C 1
ATOM 5981 O O . ALA A 1 785 ? -7.137 -7.491 -22.174 1.00 88.38 785 ALA A O 1
ATOM 5982 N N . ALA A 1 786 ? -4.993 -8.030 -21.795 1.00 85.12 786 ALA A N 1
ATOM 5983 C CA . ALA A 1 786 ? -5.087 -9.361 -22.385 1.00 85.12 786 ALA A CA 1
ATOM 5984 C C . ALA A 1 786 ? -6.263 -10.173 -21.802 1.00 85.12 786 ALA A C 1
ATOM 5986 O O . ALA A 1 786 ? -6.506 -10.197 -20.594 1.00 85.12 786 ALA A O 1
ATOM 5987 N N . ALA A 1 787 ? -6.977 -10.905 -22.662 1.00 85.19 787 ALA A N 1
ATOM 5988 C CA . ALA A 1 787 ? -8.193 -11.627 -22.278 1.00 85.19 787 ALA A CA 1
ATOM 5989 C C . ALA A 1 787 ? -7.982 -12.684 -21.175 1.00 85.19 787 ALA A C 1
ATOM 5991 O O . ALA A 1 787 ? -8.932 -13.054 -20.483 1.00 85.19 787 ALA A O 1
ATOM 5992 N N . SER A 1 788 ? -6.770 -13.223 -21.028 1.00 83.38 788 SER A N 1
ATOM 5993 C CA . SER A 1 788 ? -6.403 -14.117 -19.924 1.00 83.38 788 SER A CA 1
ATOM 5994 C C . SER A 1 788 ? -6.258 -13.360 -18.603 1.00 83.38 788 SER A C 1
ATOM 5996 O O . SER A 1 788 ? -6.821 -13.799 -17.601 1.00 83.38 788 SER A O 1
ATOM 5998 N N . SER A 1 789 ? -5.604 -12.196 -18.612 1.00 85.00 789 SER A N 1
ATOM 5999 C CA . SER A 1 789 ? -5.506 -11.300 -17.454 1.00 85.00 789 SER A CA 1
ATOM 6000 C C . SER A 1 789 ? -6.882 -10.846 -16.973 1.00 85.00 789 SER A C 1
ATOM 6002 O O . SER A 1 789 ? -7.156 -10.894 -15.780 1.00 85.00 789 SER A O 1
ATOM 6004 N N . LEU A 1 790 ? -7.795 -10.504 -17.889 1.00 87.94 790 LEU A N 1
ATOM 6005 C CA . LEU A 1 790 ? -9.173 -10.136 -17.535 1.00 87.94 790 LEU A CA 1
ATOM 6006 C C . LEU A 1 790 ? -9.966 -11.297 -16.930 1.00 87.94 790 LEU A C 1
ATOM 6008 O O . LEU A 1 790 ? -10.718 -11.099 -15.981 1.00 87.94 790 LEU A O 1
ATOM 6012 N N . ARG A 1 791 ? -9.803 -12.517 -17.461 1.00 88.81 791 ARG A N 1
ATOM 6013 C CA . ARG A 1 791 ? -10.431 -13.722 -16.892 1.00 88.81 791 ARG A CA 1
ATOM 6014 C C . ARG A 1 791 ? -9.938 -13.988 -15.474 1.00 88.81 791 ARG A C 1
ATOM 6016 O O . ARG A 1 791 ? -10.746 -14.288 -14.600 1.00 88.81 791 ARG A O 1
ATOM 6023 N N . TRP A 1 792 ? -8.634 -13.846 -15.247 1.00 86.94 792 TRP A N 1
ATOM 6024 C CA . TRP A 1 792 ? -8.048 -13.954 -13.916 1.00 86.94 792 TRP A CA 1
ATOM 6025 C C . TRP A 1 792 ? -8.562 -12.867 -12.975 1.00 86.94 792 TRP A C 1
ATOM 6027 O O . TRP A 1 792 ? -9.025 -13.174 -11.884 1.00 86.94 792 TRP A O 1
ATOM 6037 N N . LEU A 1 793 ? -8.564 -11.610 -13.418 1.00 88.94 793 LEU A N 1
ATOM 6038 C CA . LEU A 1 793 ? -9.079 -10.489 -12.638 1.00 88.94 793 LEU A CA 1
ATOM 6039 C C . LEU A 1 793 ? -10.556 -10.680 -12.272 1.00 88.94 793 LEU A C 1
ATOM 6041 O O . LEU A 1 793 ? -10.950 -10.401 -11.142 1.00 88.94 793 LEU A O 1
ATOM 6045 N N . GLY A 1 794 ? -11.361 -11.214 -13.193 1.00 88.50 794 GLY A N 1
ATOM 6046 C CA . GLY A 1 794 ? -12.753 -11.583 -12.942 1.00 88.50 794 GLY A CA 1
ATOM 6047 C C . GLY A 1 794 ? -12.888 -12.684 -11.888 1.00 88.50 794 GLY A C 1
ATOM 6048 O O . GLY A 1 794 ? -13.695 -12.549 -10.971 1.00 88.50 794 GLY A O 1
ATOM 6049 N N . LEU A 1 795 ? -12.063 -13.736 -11.963 1.00 89.50 795 LEU A N 1
ATOM 6050 C CA . LEU A 1 795 ? -12.024 -14.800 -10.952 1.00 89.50 795 LEU A CA 1
ATOM 6051 C C . LEU A 1 795 ? -11.633 -14.252 -9.575 1.00 89.50 795 LEU A C 1
ATOM 6053 O O . LEU A 1 795 ? -12.304 -14.531 -8.586 1.00 89.50 795 LEU A O 1
ATOM 6057 N N . VAL A 1 796 ? -10.574 -13.450 -9.514 1.00 87.62 796 VAL A N 1
ATOM 6058 C CA . VAL A 1 796 ? -10.082 -12.821 -8.284 1.00 87.62 796 VAL A CA 1
ATOM 6059 C C . VAL A 1 796 ? -11.139 -11.898 -7.684 1.00 87.62 796 VAL A C 1
ATOM 6061 O O . VAL A 1 796 ? -11.383 -11.945 -6.483 1.00 87.62 796 VAL A O 1
ATOM 6064 N N . THR A 1 797 ? -11.825 -11.114 -8.514 1.00 87.88 797 THR A N 1
ATOM 6065 C CA . THR A 1 797 ? -12.940 -10.260 -8.083 1.00 87.88 797 THR A CA 1
ATOM 6066 C C . THR A 1 797 ? -14.093 -11.093 -7.525 1.00 87.88 797 THR A C 1
ATOM 6068 O O . THR A 1 797 ? -14.668 -10.737 -6.500 1.00 87.88 797 THR A O 1
ATOM 6071 N N . LEU A 1 798 ? -14.435 -12.213 -8.168 1.00 90.25 798 LEU A N 1
ATOM 6072 C CA . LEU A 1 798 ? -15.477 -13.114 -7.681 1.00 90.25 798 LEU A CA 1
ATOM 6073 C C . LEU A 1 798 ? -15.102 -13.707 -6.318 1.00 90.25 798 LEU A C 1
ATOM 6075 O O . LEU A 1 798 ? -15.921 -13.699 -5.403 1.00 90.25 798 LEU A O 1
ATOM 6079 N N . VAL A 1 799 ? -13.859 -14.171 -6.161 1.00 88.94 799 VAL A N 1
ATOM 6080 C CA . VAL A 1 799 ? -13.340 -14.652 -4.873 1.00 88.94 799 VAL A CA 1
ATOM 6081 C C . VAL A 1 799 ? -13.404 -13.541 -3.825 1.00 88.94 799 VAL A C 1
ATOM 6083 O O . VAL A 1 799 ? -13.910 -13.770 -2.729 1.00 88.94 799 VAL A O 1
ATOM 6086 N N . ALA A 1 800 ? -12.982 -12.324 -4.172 1.00 87.56 800 ALA A N 1
ATOM 6087 C CA . ALA A 1 800 ? -13.072 -11.165 -3.293 1.00 87.56 800 ALA A CA 1
ATOM 6088 C C . ALA A 1 800 ? -14.517 -10.924 -2.831 1.00 87.56 800 ALA A C 1
ATOM 6090 O O . ALA A 1 800 ? -14.769 -10.818 -1.635 1.00 87.56 800 ALA A O 1
ATOM 6091 N N . ALA A 1 801 ? -15.485 -10.919 -3.750 1.00 88.06 801 ALA A N 1
ATOM 6092 C CA . ALA A 1 801 ? -16.895 -10.729 -3.422 1.00 88.06 801 ALA A CA 1
ATOM 6093 C C . ALA A 1 801 ? -17.440 -11.835 -2.499 1.00 88.06 801 ALA A C 1
ATOM 6095 O O . ALA A 1 801 ? -18.164 -11.540 -1.547 1.00 88.06 801 ALA A O 1
ATOM 6096 N N . LEU A 1 802 ? -17.063 -13.094 -2.746 1.00 91.31 802 LEU A N 1
ATOM 6097 C CA . LEU A 1 802 ? -17.518 -14.251 -1.970 1.00 91.31 802 LEU A CA 1
ATOM 6098 C C . LEU A 1 802 ? -16.888 -14.339 -0.576 1.00 91.31 802 LEU A C 1
ATOM 6100 O O . LEU A 1 802 ? -17.516 -14.881 0.330 1.00 91.31 802 LEU A O 1
ATOM 6104 N N . VAL A 1 803 ? -15.669 -13.826 -0.389 1.00 89.44 803 VAL A N 1
ATOM 6105 C CA . VAL A 1 803 ? -14.946 -13.935 0.887 1.00 89.44 803 VAL A CA 1
ATOM 6106 C C . VAL A 1 803 ? -15.020 -12.639 1.699 1.00 89.44 803 VAL A C 1
ATOM 6108 O O . VAL A 1 803 ? -15.340 -12.670 2.887 1.00 89.44 803 VAL A O 1
ATOM 6111 N N . VAL A 1 804 ? -14.776 -11.487 1.070 1.00 88.88 804 VAL A N 1
ATOM 6112 C CA . VAL A 1 804 ? -14.791 -10.172 1.731 1.00 88.88 804 VAL A CA 1
ATOM 6113 C C . VAL A 1 804 ? -16.223 -9.715 2.005 1.00 88.88 804 VAL A C 1
ATOM 6115 O O . VAL A 1 804 ? -16.490 -9.179 3.077 1.00 88.88 804 VAL A O 1
ATOM 6118 N N . GLY A 1 805 ? -17.165 -9.961 1.086 1.00 87.38 805 GLY A N 1
ATOM 6119 C CA . GLY A 1 805 ? -18.561 -9.527 1.218 1.00 87.38 805 GLY A CA 1
ATOM 6120 C C . GLY A 1 805 ? -19.242 -10.020 2.505 1.00 87.38 805 GLY A C 1
ATOM 6121 O O . GLY A 1 805 ? -19.708 -9.194 3.294 1.00 87.38 805 GLY A O 1
ATOM 6122 N N . PRO A 1 806 ? -19.262 -11.338 2.784 1.00 90.69 806 PRO A N 1
ATOM 6123 C CA . PRO A 1 806 ? -19.820 -11.868 4.029 1.00 90.69 806 PRO A CA 1
ATOM 6124 C C . PRO A 1 806 ? -19.078 -11.390 5.281 1.00 90.69 806 PRO A C 1
ATOM 6126 O O . PRO A 1 806 ? -19.709 -11.127 6.304 1.00 90.69 806 PRO A O 1
ATOM 6129 N N . ALA A 1 807 ? -17.750 -11.242 5.210 1.00 87.50 807 ALA A N 1
ATOM 6130 C CA . ALA A 1 807 ? -16.955 -10.731 6.323 1.00 87.50 807 ALA A CA 1
ATOM 6131 C C . ALA A 1 807 ? -17.299 -9.263 6.635 1.00 87.50 807 ALA A C 1
ATOM 6133 O O . ALA A 1 807 ? -17.470 -8.906 7.799 1.00 87.50 807 ALA A O 1
ATOM 6134 N N . LEU A 1 808 ? -17.475 -8.425 5.608 1.00 85.00 808 LEU A N 1
ATOM 6135 C CA . LEU A 1 808 ? -17.942 -7.046 5.756 1.00 85.00 808 LEU A CA 1
ATOM 6136 C C . LEU A 1 808 ? -19.347 -6.996 6.349 1.00 85.00 808 LEU A C 1
ATOM 6138 O O . LEU A 1 808 ? -19.585 -6.237 7.284 1.00 85.00 808 LEU A O 1
ATOM 6142 N N . ALA A 1 809 ? -20.265 -7.829 5.855 1.00 84.88 809 ALA A N 1
ATOM 6143 C CA . ALA A 1 809 ? -21.613 -7.918 6.406 1.00 84.88 809 ALA A CA 1
ATOM 6144 C C . ALA A 1 809 ? -21.587 -8.304 7.894 1.00 84.88 809 ALA A C 1
ATOM 6146 O O . ALA A 1 809 ? -22.283 -7.686 8.698 1.00 84.88 809 ALA A O 1
ATOM 6147 N N . LEU A 1 810 ? -20.735 -9.261 8.280 1.00 83.81 810 LEU A N 1
ATOM 6148 C CA . LEU A 1 810 ? -20.526 -9.634 9.678 1.00 83.81 810 LEU A CA 1
ATOM 6149 C C . LEU A 1 810 ? -19.931 -8.482 10.499 1.00 83.81 810 LEU A C 1
ATOM 6151 O O . LEU A 1 810 ? -20.378 -8.256 11.620 1.00 83.81 810 LEU A O 1
ATOM 6155 N N . LEU A 1 811 ? -18.955 -7.745 9.964 1.00 82.06 811 LEU A N 1
ATOM 6156 C CA . LEU A 1 811 ? -18.367 -6.583 10.634 1.00 82.06 811 LEU A CA 1
ATOM 6157 C C . LEU A 1 811 ? -19.415 -5.488 10.878 1.00 82.06 811 LEU A C 1
ATOM 6159 O O . LEU A 1 811 ? -19.542 -5.012 12.005 1.00 82.06 811 LEU A O 1
ATOM 6163 N N . TYR A 1 812 ? -20.198 -5.125 9.859 1.00 76.56 812 TYR A N 1
ATOM 6164 C CA . TYR A 1 812 ? -21.272 -4.138 9.994 1.00 76.56 812 TYR A CA 1
ATOM 6165 C C . TYR A 1 812 ? -22.395 -4.627 10.912 1.00 76.56 812 TYR A C 1
ATOM 6167 O O . TYR A 1 812 ? -22.943 -3.839 11.683 1.00 76.56 812 TYR A O 1
ATOM 6175 N N . TRP A 1 813 ? -22.727 -5.921 10.888 1.00 77.38 813 TRP A N 1
ATOM 6176 C CA . TRP A 1 813 ? -23.682 -6.511 11.826 1.00 77.38 813 TRP A CA 1
ATOM 6177 C C . TRP A 1 813 ? -23.172 -6.418 13.266 1.00 77.38 813 TRP A C 1
ATOM 6179 O O . TRP A 1 813 ? -23.886 -5.925 14.139 1.00 77.38 813 TRP A O 1
ATOM 6189 N N . LEU A 1 814 ? -21.915 -6.814 13.500 1.00 71.81 814 LEU A N 1
ATOM 6190 C CA . LEU A 1 814 ? -21.271 -6.710 14.804 1.00 71.81 814 LEU A CA 1
ATOM 6191 C C . LEU A 1 814 ? -21.249 -5.269 15.285 1.00 71.81 814 LEU A C 1
ATOM 6193 O O . LEU A 1 814 ? -21.503 -5.055 16.466 1.00 71.81 814 LEU A O 1
ATOM 6197 N N . ASP A 1 815 ? -20.936 -4.304 14.414 1.00 69.69 815 ASP A N 1
ATOM 6198 C CA . ASP A 1 815 ? -20.992 -2.885 14.753 1.00 69.69 815 ASP A CA 1
ATOM 6199 C C . ASP A 1 815 ? -22.406 -2.489 15.188 1.00 69.69 815 ASP A C 1
ATOM 6201 O O . ASP A 1 815 ? -22.615 -2.114 16.342 1.00 69.69 815 ASP A O 1
ATOM 6205 N N . THR A 1 816 ? -23.383 -2.653 14.299 1.00 65.88 816 THR A N 1
ATOM 6206 C CA . THR A 1 816 ? -24.761 -2.175 14.482 1.00 65.88 816 THR A CA 1
ATOM 6207 C C . THR A 1 816 ? -25.520 -2.823 15.643 1.00 65.88 816 THR A C 1
ATOM 6209 O O . THR A 1 816 ? -26.362 -2.151 16.230 1.00 65.88 816 THR A O 1
ATOM 6212 N N . HIS A 1 817 ? -25.225 -4.077 15.999 1.00 63.50 817 HIS A N 1
ATOM 6213 C CA . HIS A 1 817 ? -25.950 -4.844 17.028 1.00 63.50 817 HIS A CA 1
ATOM 6214 C C . HIS A 1 817 ? -25.207 -4.969 18.368 1.00 63.50 817 HIS A C 1
ATOM 6216 O O . HIS A 1 817 ? -25.653 -5.690 19.258 1.00 63.50 817 HIS A O 1
ATOM 6222 N N . GLY A 1 818 ? -24.058 -4.312 18.537 1.00 53.72 818 GLY A N 1
ATOM 6223 C CA . GLY A 1 818 ? -23.376 -4.302 19.829 1.00 53.72 818 GLY A CA 1
ATOM 6224 C C . GLY A 1 818 ? -24.073 -3.390 20.837 1.00 53.72 818 GLY A C 1
ATOM 6225 O O . GLY A 1 818 ? -24.210 -2.202 20.561 1.00 53.72 818 GLY A O 1
ATOM 6226 N N . GLU A 1 819 ? -24.438 -3.913 22.012 1.00 40.66 819 GLU A N 1
ATOM 6227 C CA . GLU A 1 819 ? -24.823 -3.081 23.162 1.00 40.66 819 GLU A CA 1
ATOM 6228 C C . GLU A 1 819 ? -23.647 -2.184 23.585 1.00 40.66 819 GLU A C 1
ATOM 6230 O O . GLU A 1 819 ? -22.480 -2.598 23.550 1.00 40.66 819 GLU A O 1
ATOM 6235 N N . LEU A 1 820 ? -23.953 -0.930 23.923 1.00 40.69 820 LEU A N 1
ATOM 6236 C CA . LEU A 1 820 ? -22.983 0.118 24.235 1.00 40.69 820 LEU A CA 1
ATOM 6237 C C . LEU A 1 820 ? -23.328 0.772 25.575 1.00 40.69 820 LEU A C 1
ATOM 6239 O O . LEU A 1 820 ? -24.501 0.963 25.889 1.00 40.69 820 LEU A O 1
ATOM 6243 N N . GLU A 1 821 ? -22.289 1.110 26.343 1.00 37.91 821 GLU A N 1
ATOM 6244 C CA . GLU A 1 821 ? -22.417 1.822 27.617 1.00 37.91 821 GLU A CA 1
ATOM 6245 C C . GLU A 1 821 ? -22.966 3.248 27.402 1.00 37.91 821 GLU A C 1
ATOM 6247 O O . GLU A 1 821 ? -22.553 3.927 26.455 1.00 37.91 821 GLU A O 1
ATOM 6252 N N . PRO A 1 822 ? -23.887 3.713 28.264 1.00 32.72 822 PRO A N 1
ATOM 6253 C CA . PRO A 1 822 ? -24.353 5.095 28.273 1.00 32.72 822 PRO A CA 1
ATOM 6254 C C . PRO A 1 822 ? -23.245 6.069 28.712 1.00 32.72 822 PRO A C 1
ATOM 6256 O O . PRO A 1 822 ? -22.299 5.687 29.397 1.00 32.72 822 PRO A O 1
ATOM 6259 N N . LEU A 1 823 ? -23.390 7.342 28.325 1.00 32.34 823 LEU A N 1
ATOM 6260 C CA . LEU A 1 823 ? -22.538 8.462 28.749 1.00 32.34 823 LEU A CA 1
ATOM 6261 C C . LEU A 1 823 ? -22.309 8.447 30.270 1.00 32.34 823 LEU A C 1
ATOM 6263 O O . LEU A 1 823 ? -23.278 8.495 31.027 1.00 32.34 823 LEU A O 1
ATOM 6267 N N . SER A 1 824 ? -21.046 8.452 30.708 1.00 35.03 824 SER A N 1
ATOM 6268 C CA . SER A 1 824 ? -20.709 8.758 32.099 1.00 35.03 824 SER A CA 1
ATOM 6269 C C . SER A 1 824 ? -20.381 10.248 32.238 1.00 35.03 824 SER A C 1
ATOM 6271 O O . SER A 1 824 ? -19.738 10.843 31.372 1.00 35.03 824 SER A O 1
ATOM 6273 N N . ASP A 1 825 ? -20.779 10.867 33.351 1.00 35.09 825 ASP A N 1
ATOM 6274 C CA . ASP A 1 825 ? -20.428 12.264 33.653 1.00 35.09 825 ASP A CA 1
ATOM 6275 C C . ASP A 1 825 ? -18.904 12.487 33.731 1.00 35.09 825 ASP A C 1
ATOM 6277 O O . ASP A 1 825 ? -18.424 13.607 33.538 1.00 35.09 825 ASP A O 1
ATOM 6281 N N . ALA A 1 826 ? -18.124 11.423 33.951 1.00 37.12 826 ALA A N 1
ATOM 6282 C CA . ALA A 1 826 ? -16.665 11.458 33.945 1.00 37.12 826 ALA A CA 1
ATOM 6283 C C . ALA A 1 826 ? -16.078 11.736 32.548 1.00 37.12 826 ALA A C 1
ATOM 6285 O O . ALA A 1 826 ? -15.026 12.364 32.446 1.00 37.12 826 ALA A O 1
ATOM 6286 N N . ASP A 1 827 ? -16.776 11.363 31.471 1.00 37.19 827 ASP A N 1
ATOM 6287 C CA . ASP A 1 827 ? -16.354 11.658 30.093 1.00 37.19 827 ASP A CA 1
ATOM 6288 C C . ASP A 1 827 ? -16.547 13.140 29.724 1.00 37.19 827 ASP A C 1
ATOM 6290 O O . ASP A 1 827 ? -15.951 13.648 28.765 1.00 37.19 827 ASP A O 1
ATOM 6294 N N . LEU A 1 828 ? -17.377 13.854 30.492 1.00 39.75 828 LEU A N 1
ATOM 6295 C CA . LEU A 1 828 ? -17.722 15.258 30.272 1.00 39.75 828 LEU A CA 1
ATOM 6296 C C . LEU A 1 828 ? -16.908 16.223 31.149 1.00 39.75 828 LEU A C 1
ATOM 6298 O O . LEU A 1 828 ? -16.680 17.364 30.717 1.00 39.75 828 LEU A O 1
ATOM 6302 N N . ARG A 1 829 ? -16.425 15.776 32.318 1.00 35.81 829 ARG A N 1
ATOM 6303 C CA . ARG A 1 829 ? -15.601 16.565 33.250 1.00 35.81 829 ARG A CA 1
ATOM 6304 C C . ARG A 1 829 ? -14.124 16.519 32.847 1.00 35.81 829 ARG A C 1
ATOM 6306 O O . ARG A 1 829 ? -13.470 15.486 32.896 1.00 35.81 829 ARG A O 1
ATOM 6313 N N . THR A 1 830 ? -13.589 17.660 32.418 1.00 37.44 830 THR A N 1
ATOM 6314 C CA . THR A 1 830 ? -12.180 17.812 32.004 1.00 37.44 830 THR A CA 1
ATOM 6315 C C . THR A 1 830 ? -11.290 18.488 33.042 1.00 37.44 830 THR A C 1
ATOM 6317 O O . THR A 1 830 ? -10.170 18.858 32.700 1.00 37.44 830 THR A O 1
ATOM 6320 N N . GLU A 1 831 ? -11.729 18.600 34.294 1.00 33.16 831 GLU A N 1
ATOM 6321 C CA . GLU A 1 831 ? -10.890 19.092 35.387 1.00 33.16 831 GLU A CA 1
ATOM 6322 C C . GLU A 1 831 ? -10.992 18.150 36.593 1.00 33.16 831 GLU A C 1
ATOM 6324 O O . GLU A 1 831 ? -12.088 17.681 36.904 1.00 33.16 831 GLU A O 1
ATOM 6329 N N . PRO A 1 832 ? -9.870 17.810 37.252 1.00 37.06 832 PRO A N 1
ATOM 6330 C CA . PRO A 1 832 ? -9.939 17.415 38.642 1.00 37.06 832 PRO A CA 1
ATOM 6331 C C . PRO A 1 832 ? -10.288 18.679 39.429 1.00 37.06 832 PRO A C 1
ATOM 6333 O O . PRO A 1 832 ? -9.452 19.578 39.525 1.00 37.06 832 PRO A O 1
ATOM 6336 N N . ASP A 1 833 ? -11.505 18.750 39.965 1.00 34.44 833 ASP A N 1
ATOM 6337 C CA . ASP A 1 833 ? -11.793 19.654 41.075 1.00 34.44 833 ASP A CA 1
ATOM 6338 C C . ASP A 1 833 ? -10.833 19.269 42.205 1.00 34.44 833 ASP A C 1
ATOM 6340 O O . ASP A 1 833 ? -11.015 18.272 42.904 1.00 34.44 833 ASP A O 1
ATOM 6344 N N . HIS A 1 834 ? -9.756 20.036 42.346 1.00 37.56 834 HIS A N 1
ATOM 6345 C CA . HIS A 1 834 ? -9.095 20.189 43.630 1.00 37.56 834 HIS A CA 1
ATOM 6346 C C . HIS A 1 834 ? -9.972 21.130 44.461 1.00 37.56 834 HIS A C 1
ATOM 6348 O O . HIS A 1 834 ? -9.622 22.285 44.679 1.00 37.56 834 HIS A O 1
ATOM 6354 N N . GLU A 1 835 ? -11.138 20.643 44.885 1.00 37.97 835 GLU A N 1
ATOM 6355 C CA . GLU A 1 835 ? -11.754 21.163 46.098 1.00 37.97 835 GLU A CA 1
ATOM 6356 C C . GLU A 1 835 ? -11.046 20.487 47.265 1.00 37.97 835 GLU A C 1
ATOM 6358 O O . GLU A 1 835 ? -11.180 19.287 47.509 1.00 37.97 835 GLU A O 1
ATOM 6363 N N . ASP A 1 836 ? -10.204 21.281 47.911 1.00 34.16 836 ASP A N 1
ATOM 6364 C CA . ASP A 1 836 ? -9.534 20.976 49.161 1.00 34.16 836 ASP A CA 1
ATOM 6365 C C . ASP A 1 836 ? -10.600 20.775 50.253 1.00 34.16 836 ASP A C 1
ATOM 6367 O O . ASP A 1 836 ? -11.332 21.720 50.570 1.00 34.16 836 ASP A O 1
ATOM 6371 N N . PRO A 1 837 ? -10.768 19.574 50.832 1.00 44.88 837 PRO A N 1
ATOM 6372 C CA . PRO A 1 837 ? -11.599 19.428 52.002 1.00 44.88 837 PRO A CA 1
ATOM 6373 C C . PRO A 1 837 ? -10.717 19.729 53.214 1.00 44.88 837 PRO A C 1
ATOM 6375 O O . PRO A 1 837 ? -9.883 18.912 53.594 1.00 44.88 837 PRO A O 1
ATOM 6378 N N . THR A 1 838 ? -10.982 20.868 53.855 1.00 39.31 838 THR A N 1
ATOM 6379 C CA . THR A 1 838 ? -10.490 21.297 55.181 1.00 39.31 838 THR A CA 1
ATOM 6380 C C . THR A 1 838 ? -9.073 21.889 55.249 1.00 39.31 838 THR A C 1
ATOM 6382 O O . THR A 1 838 ? -8.089 21.169 55.113 1.00 39.31 838 THR A O 1
ATOM 6385 N N . GLY A 1 839 ? -8.981 23.181 55.605 1.00 34.03 839 GLY A N 1
ATOM 6386 C CA . GLY A 1 839 ? -7.757 23.805 56.132 1.00 34.03 839 GLY A CA 1
ATOM 6387 C C . GLY A 1 839 ? -7.454 25.184 55.586 1.00 34.03 839 GLY A C 1
ATOM 6388 O O . GLY A 1 839 ? -6.487 25.268 54.806 1.00 34.03 839 GLY A O 1
#

InterPro domains:
  IPR002585 Cytochrome ubiquinol oxidase subunit 1 [PF01654] (15-438)
  IPR002585 Cytochrome ubiquinol oxidase subunit 1 [PTHR30365] (15-438)
  IPR003317 Cytochrome ubiquinol oxidase subunit 2 [PF02322] (493-814)

Radius of gyration: 28.6 Å; Cα contacts (8 Å, |Δi|>4): 1315; chains: 1; bounding box: 81×59×89 Å

Secondary structure (DSSP, 8-state):
---S-TTS-TTHHHHHHHHHHHHHHHHHHHHHHHHHHHHHHHHHHHHHHHT-HHHHHHHHHHHHHHHHHHHHHHHHHHHHHHHHHHH-HHHHHHHHHHHHHHHHHHHHHHHHHHHHHHHHHHHHHHS-HHHHHHHHTHHHHHHHHHHHHHHHHHHHHHS--S-EE-TTS-EES--HHHHHS-TTHHHHHHHHHHHHHHHHHHHHHHHHHHHHHTT--SHHHHHHHHHHHHHHHHHHHHHHHHHHHHHHHHHHH-HHHHHHHTT--S-BSSPPEEES-EE-TTS-EESSEEETTHHHHHHHSSTT--BPPGGGS-GGGS--HHHHHHHHHHHHHHHHHHHHHHHHHHHHHHHHHHHSS----HHHHHHHHHHHHHHHHHHHHHHHHHHHTTTTEEETTTEEHHHHS--S-HHHHHHHHHHHHHHHHHHHHHHHHHHHHHHHHHHHHHHS--TT---PPPPSSS---------------------------S-HHHHHHHHHHHHHHHHHHHHHHHHHHHHHHHHHT-STTTTHHHHHHHHHHTTTTGGGGGHHHHHHHHHHHHH-HHHHHHHHHHTHHHHHHHHHHHHHHHHHHHHHTT---HHHHHHHHHHHHHHHHHHHHHHHHHHHHHHTT---TT----HHHHSSHHHHHHHHHHHHHHHHHHHHHHHHHHHHTT-HHHHHHHHHHHHHHHHHHHHHHHHHHHHHHHH-HHHHHHHHSHHHHHHHHHHHHHHHHHHHHHHTT-SSHHHHHHHHHHHHHHHHHHHHTTTEEETTTEETTTT---HHHHHHHHHHHHHHHHHHHHHHHHHHHHHHT---PPPPGGGT--S--------

Nearest PDB structures (foldseek):
  5ir6-assembly1_A  TM=9.343E-01  e=6.040E-22  Geobacillus stearothermophilus
  7ose-assembly1_D  TM=9.303E-01  e=2.832E-19  Escherichia coli BW25113
  7oy2-assembly1_C  TM=8.205E-01  e=3.071E-16  Escherichia coli K-12
  7d5i-assembly1_B  TM=8.599E-01  e=8.693E-10  Mycolicibacterium smegmatis MC2 155
  8b4o-assembly1_B  TM=8.271E-01  e=5.533E-08  Corynebacterium glutamicum